Protein AF-0000000072272220 (afdb_homodimer)

Structure (mmCIF, N/CA/C/O backbone):
data_AF-0000000072272220-model_v1
#
loop_
_entity.id
_entity.type
_entity.pdbx_description
1 polymer 'Aminotransferase class V domain-containing protein'
#
loop_
_atom_site.group_PDB
_atom_site.id
_atom_site.type_symbol
_atom_site.label_atom_id
_atom_site.label_alt_id
_atom_site.label_comp_id
_atom_site.label_asym_id
_atom_site.label_entity_id
_atom_site.label_seq_id
_atom_site.pdbx_PDB_ins_code
_atom_site.Cartn_x
_atom_site.Cartn_y
_atom_site.Cartn_z
_atom_site.occupancy
_atom_site.B_iso_or_equiv
_atom_site.auth_seq_id
_atom_site.auth_comp_id
_atom_site.auth_asym_id
_atom_site.auth_atom_id
_atom_site.pdbx_PDB_model_num
ATOM 1 N N . MET A 1 1 ? -18.203 -21.484 -26.828 1 56.03 1 MET A N 1
ATOM 2 C CA . MET A 1 1 ? -17.312 -20.906 -27.828 1 56.03 1 MET A CA 1
ATOM 3 C C . MET A 1 1 ? -15.867 -20.953 -27.375 1 56.03 1 MET A C 1
ATOM 5 O O . MET A 1 1 ? -15.586 -21.016 -26.172 1 56.03 1 MET A O 1
ATOM 9 N N . ALA A 1 2 ? -14.961 -21.172 -28.297 1 77.44 2 ALA A N 1
ATOM 10 C CA . ALA A 1 2 ? -13.531 -21.312 -28.047 1 77.44 2 ALA A CA 1
ATOM 11 C C . ALA A 1 2 ? -12.961 -20.047 -27.406 1 77.44 2 ALA A C 1
ATOM 13 O O . ALA A 1 2 ? -13.422 -18.938 -27.688 1 77.44 2 ALA A O 1
ATOM 14 N N . PHE A 1 3 ? -12.211 -20.219 -26.406 1 92.5 3 PHE A N 1
ATOM 15 C CA . PHE A 1 3 ? -11.492 -19.109 -25.781 1 92.5 3 PHE A CA 1
ATOM 16 C C . PHE A 1 3 ? -10.758 -18.281 -26.828 1 92.5 3 PHE A C 1
ATOM 18 O O . PHE A 1 3 ? -9.906 -18.797 -27.547 1 92.5 3 PHE A O 1
ATOM 25 N N . ASP A 1 4 ? -11.156 -17.016 -27.047 1 95.38 4 ASP A N 1
ATOM 26 C CA . ASP A 1 4 ? -10.586 -16.125 -28.047 1 95.38 4 ASP A CA 1
ATOM 27 C C . ASP A 1 4 ? -9.312 -15.461 -27.547 1 95.38 4 ASP A C 1
ATOM 29 O O . ASP A 1 4 ? -9.336 -14.305 -27.141 1 95.38 4 ASP A O 1
ATOM 33 N N . VAL A 1 5 ? -8.203 -16.141 -27.703 1 96.31 5 VAL A N 1
ATOM 34 C CA . VAL A 1 5 ? -6.93 -15.688 -27.141 1 96.31 5 VAL A CA 1
ATOM 35 C C . VAL A 1 5 ? -6.477 -14.414 -27.859 1 96.31 5 VAL A C 1
ATOM 37 O O . VAL A 1 5 ? -5.855 -13.539 -27.25 1 96.31 5 VAL A O 1
ATOM 40 N N . ALA A 1 6 ? -6.77 -14.219 -29.109 1 94.94 6 ALA A N 1
ATOM 41 C CA . ALA A 1 6 ? -6.387 -13.023 -29.859 1 94.94 6 ALA A CA 1
ATOM 42 C C . ALA A 1 6 ? -7.039 -11.773 -29.266 1 94.94 6 ALA A C 1
ATOM 44 O O . ALA A 1 6 ? -6.391 -10.734 -29.125 1 94.94 6 ALA A O 1
ATOM 45 N N . ARG A 1 7 ? -8.266 -11.93 -28.984 1 95.38 7 ARG A N 1
ATOM 46 C CA . ARG A 1 7 ? -8.984 -10.82 -28.375 1 95.38 7 ARG A CA 1
ATOM 47 C C . ARG A 1 7 ? -8.398 -10.492 -27 1 95.38 7 ARG A C 1
ATOM 49 O O . ARG A 1 7 ? -8.188 -9.32 -26.672 1 95.38 7 ARG A O 1
ATOM 56 N N . VAL A 1 8 ? -8.195 -11.5 -26.172 1 96.5 8 VAL A N 1
ATOM 57 C CA . VAL A 1 8 ? -7.66 -11.312 -24.828 1 96.5 8 VAL A CA 1
ATOM 58 C C . VAL A 1 8 ? -6.281 -10.664 -24.906 1 96.5 8 VAL A C 1
ATOM 60 O O . VAL A 1 8 ? -5.977 -9.742 -24.141 1 96.5 8 VAL A O 1
ATOM 63 N N . ARG A 1 9 ? -5.461 -11.117 -25.828 1 95.62 9 ARG A N 1
ATOM 64 C CA . ARG A 1 9 ? -4.109 -10.586 -26.016 1 95.62 9 ARG A CA 1
ATOM 65 C C . ARG A 1 9 ? -4.145 -9.094 -26.328 1 95.62 9 ARG A C 1
ATOM 67 O O . ARG A 1 9 ? -3.27 -8.344 -25.891 1 95.62 9 ARG A O 1
ATOM 74 N N . GLY A 1 10 ? -5.148 -8.602 -27.031 1 94.75 10 GLY A N 1
ATOM 75 C CA . GLY A 1 10 ? -5.301 -7.203 -27.391 1 94.75 10 GLY A CA 1
ATOM 76 C C . GLY A 1 10 ? -5.535 -6.305 -26.188 1 94.75 10 GLY A C 1
ATOM 77 O O . GLY A 1 10 ? -5.355 -5.09 -26.266 1 94.75 10 GLY A O 1
ATOM 78 N N . ALA A 1 11 ? -5.867 -6.926 -25.062 1 95.69 11 ALA A N 1
ATOM 79 C CA . ALA A 1 11 ? -6.156 -6.168 -23.859 1 95.69 11 ALA A CA 1
ATOM 80 C C . ALA A 1 11 ? -4.871 -5.82 -23.109 1 95.69 11 ALA A C 1
ATOM 82 O O . ALA A 1 11 ? -4.898 -5.062 -22.125 1 95.69 11 ALA A O 1
ATOM 83 N N . TYR A 1 12 ? -3.732 -6.367 -23.578 1 95.25 12 TYR A N 1
ATOM 84 C CA . TYR A 1 12 ? -2.436 -6.129 -22.953 1 95.25 12 TYR A CA 1
ATOM 85 C C . TYR A 1 12 ? -1.515 -5.355 -23.875 1 95.25 12 TYR A C 1
ATOM 87 O O . TYR A 1 12 ? -0.848 -5.945 -24.734 1 95.25 12 TYR A O 1
ATOM 95 N N . THR A 1 13 ? -1.381 -4.078 -23.656 1 88.75 13 THR A N 1
ATOM 96 C CA . THR A 1 13 ? -0.588 -3.238 -24.547 1 88.75 13 THR A CA 1
ATOM 97 C C . THR A 1 13 ? 0.903 -3.436 -24.297 1 88.75 13 THR A C 1
ATOM 99 O O . THR A 1 13 ? 1.73 -3.152 -25.172 1 88.75 13 THR A O 1
ATOM 102 N N . SER A 1 14 ? 1.218 -3.92 -23.172 1 85.5 14 SER A N 1
ATOM 103 C CA . SER A 1 14 ? 2.607 -4.078 -22.766 1 85.5 14 SER A CA 1
ATOM 104 C C . SER A 1 14 ? 3.285 -5.215 -23.516 1 85.5 14 SER A C 1
ATOM 106 O O . SER A 1 14 ? 4.512 -5.316 -23.531 1 85.5 14 SER A O 1
ATOM 108 N N . ILE A 1 15 ? 2.6 -6.113 -24.156 1 85.38 15 ILE A N 1
ATOM 109 C CA . ILE A 1 15 ? 3.227 -7.266 -24.797 1 85.38 15 ILE A CA 1
ATOM 110 C C . ILE A 1 15 ? 3.311 -7.039 -26.312 1 85.38 15 ILE A C 1
ATOM 112 O O . ILE A 1 15 ? 3.707 -7.938 -27.062 1 85.38 15 ILE A O 1
ATOM 116 N N . THR A 1 16 ? 3.082 -5.852 -26.766 1 74.19 16 THR A N 1
ATOM 117 C CA . THR A 1 16 ? 3.145 -5.566 -28.188 1 74.19 16 THR A CA 1
ATOM 118 C C . THR A 1 16 ? 4.586 -5.348 -28.641 1 74.19 16 THR A C 1
ATOM 120 O O . THR A 1 16 ? 4.863 -5.254 -29.828 1 74.19 16 THR A O 1
ATOM 123 N N . GLY A 1 17 ? 5.566 -5.316 -27.828 1 72.62 17 GLY A N 1
ATOM 124 C CA . GLY A 1 17 ? 6.953 -4.996 -28.141 1 72.62 17 GLY A CA 1
ATOM 125 C C . GLY A 1 17 ? 7.738 -6.188 -28.656 1 72.62 17 GLY A C 1
ATOM 126 O O . GLY A 1 17 ? 8.969 -6.137 -28.75 1 72.62 17 GLY A O 1
ATOM 127 N N . GLY A 1 18 ? 7.062 -7.312 -28.953 1 79.81 18 GLY A N 1
ATOM 128 C CA . GLY A 1 18 ? 7.738 -8.438 -29.578 1 79.81 18 GLY A CA 1
ATOM 129 C C . GLY A 1 18 ? 8.258 -9.453 -28.578 1 79.81 18 GLY A C 1
ATOM 130 O O . GLY A 1 18 ? 8.852 -10.461 -28.953 1 79.81 18 GLY A O 1
ATOM 131 N N . TRP A 1 19 ? 8.117 -9.18 -27.328 1 88.5 19 TRP A N 1
ATOM 132 C CA . TRP A 1 19 ? 8.547 -10.133 -26.312 1 88.5 19 TRP A CA 1
ATOM 133 C C . TRP A 1 19 ? 7.531 -11.258 -26.156 1 88.5 19 TRP A C 1
ATOM 135 O O . TRP A 1 19 ? 6.324 -11.016 -26.188 1 88.5 19 TRP A O 1
ATOM 145 N N . THR A 1 20 ? 8.07 -12.477 -26.031 1 94.88 20 THR A N 1
ATOM 146 C CA . THR A 1 20 ? 7.273 -13.578 -25.516 1 94.88 20 THR A CA 1
ATOM 147 C C . THR A 1 20 ? 7.332 -13.617 -23.984 1 94.88 20 THR A C 1
ATOM 149 O O . THR A 1 20 ? 8.352 -14 -23.406 1 94.88 20 THR A O 1
ATOM 152 N N . TYR A 1 21 ? 6.277 -13.219 -23.406 1 95.31 21 TYR A N 1
ATOM 153 C CA . TYR A 1 21 ? 6.285 -13.039 -21.969 1 95.31 21 TYR A CA 1
ATOM 154 C C . TYR A 1 21 ? 5.727 -14.273 -21.25 1 95.31 21 TYR A C 1
ATOM 156 O O . TYR A 1 21 ? 4.555 -14.617 -21.438 1 95.31 21 TYR A O 1
ATOM 164 N N . MET A 1 22 ? 6.488 -14.945 -20.438 1 96.81 22 MET A N 1
ATOM 165 C CA . MET A 1 22 ? 6.109 -16.141 -19.688 1 96.81 22 MET A CA 1
ATOM 166 C C . MET A 1 22 ? 6.578 -16.047 -18.234 1 96.81 22 MET A C 1
ATOM 168 O O . MET A 1 22 ? 7.168 -17 -17.719 1 96.81 22 MET A O 1
ATOM 172 N N . ASN A 1 23 ? 6.352 -14.914 -17.609 1 95 23 ASN A N 1
ATOM 173 C CA . ASN A 1 23 ? 6.793 -14.648 -16.25 1 95 23 ASN A CA 1
ATOM 174 C C . ASN A 1 23 ? 5.652 -14.125 -15.375 1 95 23 ASN A C 1
ATOM 176 O O . ASN A 1 23 ? 5.832 -13.18 -14.602 1 95 23 ASN A O 1
ATOM 180 N N . ALA A 1 24 ? 4.488 -14.688 -15.508 1 92.75 24 ALA A N 1
ATOM 181 C CA . ALA A 1 24 ? 3.307 -14.234 -14.781 1 92.75 24 ALA A CA 1
ATOM 182 C C . ALA A 1 24 ? 3.438 -14.508 -13.289 1 92.75 24 ALA A C 1
ATOM 184 O O . ALA A 1 24 ? 2.842 -13.805 -12.469 1 92.75 24 ALA A O 1
ATOM 185 N N . GLN A 1 25 ? 4.281 -15.5 -12.867 1 92 25 GLN A N 1
ATOM 186 C CA . GLN A 1 25 ? 4.406 -15.883 -11.461 1 92 25 GLN A CA 1
ATOM 187 C C . GLN A 1 25 ? 5.16 -14.82 -10.672 1 92 25 GLN A C 1
ATOM 189 O O . GLN A 1 25 ? 4.945 -14.672 -9.469 1 92 25 GLN A O 1
ATOM 194 N N . GLN A 1 26 ? 6.031 -14.125 -11.352 1 90.19 26 GLN A N 1
ATOM 195 C CA . GLN A 1 26 ? 6.801 -13.078 -10.688 1 90.19 26 GLN A CA 1
ATOM 196 C C . GLN A 1 26 ? 6.16 -11.711 -10.891 1 90.19 26 GLN A C 1
ATOM 198 O O . GLN A 1 26 ? 6.086 -10.906 -9.953 1 90.19 26 GLN A O 1
ATOM 203 N N . GLN A 1 27 ? 5.766 -11.523 -12.117 1 92 27 GLN A N 1
ATOM 204 C CA . GLN A 1 27 ? 5.156 -10.242 -12.461 1 92 27 GLN A CA 1
ATOM 205 C C . GLN A 1 27 ? 4.082 -10.414 -13.531 1 92 27 GLN A C 1
ATOM 207 O O . GLN A 1 27 ? 4.391 -10.461 -14.727 1 92 27 GLN A O 1
ATOM 212 N N . ALA A 1 28 ? 2.902 -10.344 -13.102 1 95.44 28 ALA A N 1
ATOM 213 C CA . ALA A 1 28 ? 1.796 -10.445 -14.047 1 95.44 28 ALA A CA 1
ATOM 214 C C . ALA A 1 28 ? 1.668 -9.18 -14.891 1 95.44 28 ALA A C 1
ATOM 216 O O . ALA A 1 28 ? 1.889 -8.078 -14.398 1 95.44 28 ALA A O 1
ATOM 217 N N . GLN A 1 29 ? 1.31 -9.383 -16.188 1 96 29 GLN A N 1
ATOM 218 C CA . GLN A 1 29 ? 1.019 -8.234 -17.047 1 96 29 GLN A CA 1
ATOM 219 C C . GLN A 1 29 ? -0.288 -7.562 -16.625 1 96 29 GLN A C 1
ATOM 221 O O . GLN A 1 29 ? -1.202 -8.219 -16.125 1 96 29 GLN A O 1
ATOM 226 N N . ILE A 1 30 ? -0.359 -6.277 -16.875 1 97.06 30 ILE A N 1
ATOM 227 C CA . ILE A 1 30 ? -1.498 -5.477 -16.438 1 97.06 30 ILE A CA 1
ATOM 228 C C . ILE A 1 30 ? -2.398 -5.168 -17.641 1 97.06 30 ILE A C 1
ATOM 230 O O . ILE A 1 30 ? -1.977 -4.5 -18.578 1 97.06 30 ILE A O 1
ATOM 234 N N . PRO A 1 31 ? -3.668 -5.617 -17.594 1 97.75 31 PRO A N 1
ATOM 235 C CA . PRO A 1 31 ? -4.59 -5.23 -18.672 1 97.75 31 PRO A CA 1
ATOM 236 C C . PRO A 1 31 ? -4.809 -3.721 -18.734 1 97.75 31 PRO A C 1
ATOM 238 O O . PRO A 1 31 ? -4.809 -3.043 -17.703 1 97.75 31 PRO A O 1
ATOM 241 N N . GLU A 1 32 ? -5.113 -3.27 -19.922 1 97.12 32 GLU A N 1
ATOM 242 C CA . GLU A 1 32 ? -5.289 -1.839 -20.156 1 97.12 32 GLU A CA 1
ATOM 243 C C . GLU A 1 32 ? -6.414 -1.272 -19.297 1 97.12 32 GLU A C 1
ATOM 245 O O . GLU A 1 32 ? -6.305 -0.163 -18.766 1 97.12 32 GLU A O 1
ATOM 250 N N . ARG A 1 33 ? -7.48 -1.982 -19.188 1 97.88 33 ARG A N 1
ATOM 251 C CA . ARG A 1 33 ? -8.609 -1.492 -18.406 1 97.88 33 ARG A CA 1
ATOM 252 C C . ARG A 1 33 ? -8.219 -1.278 -16.938 1 97.88 33 ARG A C 1
ATOM 254 O O . ARG A 1 33 ? -8.766 -0.395 -16.281 1 97.88 33 ARG A O 1
ATOM 261 N N . VAL A 1 34 ? -7.371 -2.129 -16.391 1 98.38 34 VAL A N 1
ATOM 262 C CA . VAL A 1 34 ? -6.922 -2.014 -15 1 98.38 34 VAL A CA 1
ATOM 263 C C . VAL A 1 34 ? -6.012 -0.797 -14.852 1 98.38 34 VAL A C 1
ATOM 265 O O . VAL A 1 34 ? -6.172 -0.003 -13.922 1 98.38 34 VAL A O 1
ATOM 268 N N . ALA A 1 35 ? -5.031 -0.637 -15.789 1 97.88 35 ALA A N 1
ATOM 269 C CA . ALA A 1 35 ? -4.145 0.525 -15.773 1 97.88 35 ALA A CA 1
ATOM 270 C C . ALA A 1 35 ? -4.945 1.824 -15.828 1 97.88 35 ALA A C 1
ATOM 272 O O . ALA A 1 35 ? -4.668 2.76 -15.07 1 97.88 35 ALA A O 1
ATOM 273 N N . ALA A 1 36 ? -5.922 1.86 -16.672 1 98.06 36 ALA A N 1
ATOM 274 C CA . ALA A 1 36 ? -6.766 3.043 -16.828 1 98.06 36 ALA A CA 1
ATOM 275 C C . ALA A 1 36 ? -7.547 3.328 -15.555 1 98.06 36 ALA A C 1
ATOM 277 O O . ALA A 1 36 ? -7.691 4.484 -15.148 1 98.06 36 ALA A O 1
ATOM 278 N N . ALA A 1 37 ? -8.078 2.312 -14.922 1 98.06 37 ALA A N 1
ATOM 279 C CA . ALA A 1 37 ? -8.852 2.467 -13.695 1 98.06 37 ALA A CA 1
ATOM 280 C C . ALA A 1 37 ? -7.988 3.018 -12.57 1 98.06 37 ALA A C 1
ATOM 282 O O . ALA A 1 37 ? -8.422 3.889 -11.812 1 98.06 37 ALA A O 1
ATOM 283 N N . VAL A 1 38 ? -6.777 2.484 -12.398 1 98 38 VAL A N 1
ATOM 284 C CA . VAL A 1 38 ? -5.863 2.963 -11.375 1 98 38 VAL A CA 1
ATOM 285 C C . VAL A 1 38 ? -5.531 4.434 -11.617 1 98 38 VAL A C 1
ATOM 287 O O . VAL A 1 38 ? -5.574 5.25 -10.695 1 98 38 VAL A O 1
ATOM 290 N N . ALA A 1 39 ? -5.223 4.762 -12.883 1 97.69 39 ALA A N 1
ATOM 291 C CA . ALA A 1 39 ? -4.879 6.137 -13.242 1 97.69 39 ALA A CA 1
ATOM 292 C C . ALA A 1 39 ? -6.016 7.094 -12.898 1 97.69 39 ALA A C 1
ATOM 294 O O . ALA A 1 39 ? -5.801 8.109 -12.234 1 97.69 39 ALA A O 1
ATOM 295 N N . ARG A 1 40 ? -7.191 6.758 -13.297 1 96.44 40 ARG A N 1
ATOM 296 C CA . ARG A 1 40 ? -8.367 7.59 -13.039 1 96.44 40 ARG A CA 1
ATOM 297 C C . ARG A 1 40 ? -8.656 7.68 -11.547 1 96.44 40 ARG A C 1
ATOM 299 O O . ARG A 1 40 ? -8.945 8.758 -11.031 1 96.44 40 ARG A O 1
ATOM 306 N N . GLY A 1 41 ? -8.648 6.527 -10.891 1 95.81 41 GLY A N 1
ATOM 307 C CA . GLY A 1 41 ? -8.914 6.496 -9.461 1 95.81 41 GLY A CA 1
ATOM 308 C C . GLY A 1 41 ? -7.965 7.363 -8.656 1 95.81 41 GLY A C 1
ATOM 309 O O . GLY A 1 41 ? -8.383 8.055 -7.73 1 95.81 41 GLY A O 1
ATOM 310 N N . PHE A 1 42 ? -6.684 7.344 -8.984 1 96.25 42 PHE A N 1
ATOM 311 C CA . PHE A 1 42 ? -5.695 8.148 -8.281 1 96.25 42 PHE A CA 1
ATOM 312 C C . PHE A 1 42 ? -5.914 9.633 -8.547 1 96.25 42 PHE A C 1
ATOM 314 O O . PHE A 1 42 ? -5.98 10.438 -7.617 1 96.25 42 PHE A O 1
ATOM 321 N N . ARG A 1 43 ? -6.07 9.938 -9.766 1 94.19 43 ARG A N 1
ATOM 322 C CA . ARG A 1 43 ? -6.211 11.328 -10.18 1 94.19 43 ARG A CA 1
ATOM 323 C C . ARG A 1 43 ? -7.453 11.961 -9.562 1 94.19 43 ARG A C 1
ATOM 325 O O . ARG A 1 43 ? -7.426 13.117 -9.141 1 94.19 43 ARG A O 1
ATOM 332 N N . ASN A 1 44 ? -8.492 11.242 -9.469 1 92.44 44 ASN A N 1
ATOM 333 C CA . ASN A 1 44 ? -9.789 11.797 -9.094 1 92.44 44 ASN A CA 1
ATOM 334 C C . ASN A 1 44 ? -10.039 11.664 -7.594 1 92.44 44 ASN A C 1
ATOM 336 O O . ASN A 1 44 ? -11.023 12.188 -7.074 1 92.44 44 ASN A O 1
ATOM 340 N N . SER A 1 45 ? -9.234 11 -6.895 1 91.69 45 SER A N 1
ATOM 341 C CA . SER A 1 45 ? -9.469 10.641 -5.5 1 91.69 45 SER A CA 1
ATOM 342 C C . SER A 1 45 ? -9.797 11.875 -4.664 1 91.69 45 SER A C 1
ATOM 344 O O . SER A 1 45 ? -10.656 11.828 -3.785 1 91.69 45 SER A O 1
ATOM 346 N N . PRO A 1 46 ? -9.164 13.078 -4.91 1 88.44 46 PRO A N 1
ATOM 347 C CA . PRO A 1 46 ? -9.461 14.219 -4.051 1 88.44 46 PRO A CA 1
ATOM 348 C C . PRO A 1 46 ? -10.633 15.055 -4.559 1 88.44 46 PRO A C 1
ATOM 350 O O . PRO A 1 46 ? -10.984 16.062 -3.951 1 88.44 46 PRO A O 1
ATOM 353 N N . ILE A 1 47 ? -11.219 14.695 -5.656 1 86.56 47 ILE A N 1
ATOM 354 C CA . ILE A 1 47 ? -12.32 15.461 -6.227 1 86.56 47 ILE A CA 1
ATOM 355 C C . ILE A 1 47 ? -13.578 15.258 -5.387 1 86.56 47 ILE A C 1
ATOM 357 O O . ILE A 1 47 ? -13.906 14.125 -5.004 1 86.56 47 ILE A O 1
ATOM 361 N N . VAL A 1 48 ? -14.18 16.391 -5.074 1 82.75 48 VAL A N 1
ATOM 362 C CA . VAL A 1 48 ? -15.422 16.375 -4.316 1 82.75 48 VAL A CA 1
ATOM 363 C C . VAL A 1 48 ? -16.609 16.297 -5.273 1 82.75 48 VAL A C 1
ATOM 365 O O . VAL A 1 48 ? -16.688 17.062 -6.246 1 82.75 48 VAL A O 1
ATOM 368 N N . GLU A 1 49 ? -17.469 15.406 -5.062 1 76.88 49 GLU A N 1
ATOM 369 C CA . GLU A 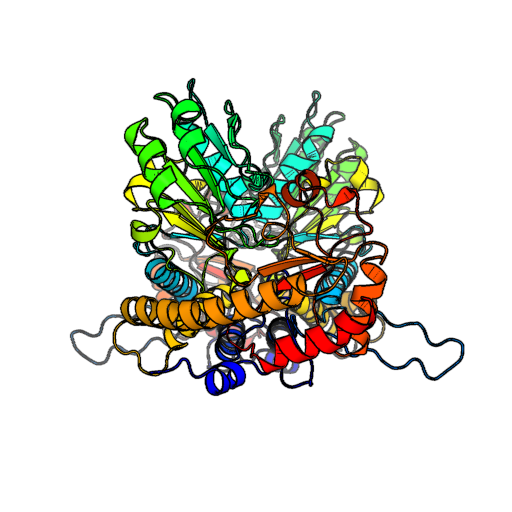1 49 ? -18.641 15.242 -5.91 1 76.88 49 GLU A CA 1
ATOM 370 C C . GLU A 1 49 ? -19.641 16.359 -5.688 1 76.88 49 GLU A C 1
ATOM 372 O O . GLU A 1 49 ? -19.797 16.875 -4.57 1 76.88 49 GLU A O 1
ATOM 377 N N . ASP A 1 50 ? -20.203 16.875 -6.836 1 69.44 50 ASP A N 1
ATOM 378 C CA . ASP A 1 50 ? -21.125 18 -6.82 1 69.44 50 ASP A CA 1
ATOM 379 C C . ASP A 1 50 ? -22.391 17.672 -6.027 1 69.44 50 ASP A C 1
ATOM 381 O O . ASP A 1 50 ? -22.797 16.516 -5.949 1 69.44 50 ASP A O 1
ATOM 385 N N . VAL A 1 51 ? -22.828 18.688 -5.32 1 59 51 VAL A N 1
ATOM 386 C CA . VAL A 1 51 ? -24.125 18.656 -4.637 1 59 51 VAL A CA 1
ATOM 387 C C . VAL A 1 51 ? -25.25 18.656 -5.664 1 59 51 VAL A C 1
ATOM 389 O O . VAL A 1 51 ? -25.328 19.562 -6.512 1 59 51 VAL A O 1
ATOM 392 N N . GLU A 1 52 ? -25.75 17.594 -6.184 1 53.31 52 GLU A N 1
ATOM 393 C CA . GLU A 1 52 ? -26.922 17.703 -7.055 1 53.31 52 GLU A CA 1
ATOM 394 C C . GLU A 1 52 ? -28.078 18.375 -6.332 1 53.31 52 GLU A C 1
ATOM 396 O O . GLU A 1 52 ? -28.469 17.969 -5.234 1 53.31 52 GLU A O 1
ATOM 401 N N . PRO A 1 53 ? -28.438 19.594 -6.727 1 44.12 53 PRO A N 1
ATOM 402 C CA . PRO A 1 53 ? -29.672 20.172 -6.18 1 44.12 53 PRO A CA 1
ATOM 403 C C . PRO A 1 53 ? -30.844 19.203 -6.277 1 44.12 53 PRO A C 1
ATOM 405 O O . PRO A 1 53 ? -30.984 18.484 -7.273 1 44.12 53 PRO A O 1
ATOM 408 N N . ALA A 1 54 ? -31.281 18.656 -5.172 1 43.16 54 ALA A N 1
ATOM 409 C CA . ALA A 1 54 ? -32.5 17.844 -5.18 1 43.16 54 ALA A CA 1
ATOM 410 C C . ALA A 1 54 ? -33.656 18.578 -5.84 1 43.16 54 ALA A C 1
ATOM 412 O O . ALA A 1 54 ? -34.156 19.562 -5.289 1 43.16 54 ALA A O 1
ATOM 413 N N . PHE A 1 55 ? -33.812 18.719 -7.102 1 40.69 55 PHE A N 1
ATOM 414 C CA . PHE A 1 55 ? -35.062 19.359 -7.5 1 40.69 55 PHE A CA 1
ATOM 415 C C . PHE A 1 55 ? -36.25 18.656 -6.84 1 40.69 55 PHE A C 1
ATOM 417 O O . PHE A 1 55 ? -37.281 19.297 -6.578 1 40.69 55 PHE A O 1
ATOM 424 N N . GLY A 1 56 ? -36.75 17.266 -7.207 1 40.09 56 GLY A N 1
ATOM 425 C CA . GLY A 1 56 ? -37.969 16.594 -6.883 1 40.09 56 GLY A CA 1
ATOM 426 C C . GLY A 1 56 ? -38.062 16.125 -5.438 1 40.09 56 GLY A C 1
ATOM 427 O O . GLY A 1 56 ? -37.062 16.172 -4.719 1 40.09 56 GLY A O 1
ATOM 428 N N . SER A 1 57 ? -39.562 15.727 -4.965 1 38.75 57 SER A N 1
ATOM 429 C CA . SER A 1 57 ? -39.969 15.312 -3.627 1 38.75 57 SER A CA 1
ATOM 430 C C . SER A 1 57 ? -38.969 14.352 -3.006 1 38.75 57 SER A C 1
ATOM 432 O O . SER A 1 57 ? -38.844 14.273 -1.781 1 38.75 57 SER A O 1
ATOM 434 N N . HIS A 1 58 ? -38.812 13.188 -3.668 1 37.53 58 HIS A N 1
ATOM 435 C CA . HIS A 1 58 ? -38.031 12.125 -3.051 1 37.53 58 HIS A CA 1
ATOM 436 C C . HIS A 1 58 ? -36.531 12.352 -3.266 1 37.53 58 HIS A C 1
ATOM 438 O O . HIS A 1 58 ? -35.75 11.391 -3.34 1 37.53 58 HIS A O 1
ATOM 444 N N . ALA A 1 59 ? -36.156 13.516 -3.623 1 37.22 59 ALA A N 1
ATOM 445 C CA . ALA A 1 59 ? -34.75 13.742 -3.957 1 37.22 59 ALA A CA 1
ATOM 446 C C . ALA A 1 59 ? -33.844 13.258 -2.834 1 37.22 59 ALA A C 1
ATOM 448 O O . ALA A 1 59 ? -33.969 13.695 -1.688 1 37.22 59 ALA A O 1
ATOM 449 N N . ARG A 1 60 ? -33.406 12.07 -2.959 1 38.19 60 ARG A N 1
ATOM 450 C CA . ARG A 1 60 ? -32.344 11.547 -2.113 1 38.19 60 ARG A CA 1
ATOM 451 C C . ARG A 1 60 ? -31.312 12.625 -1.791 1 38.19 60 ARG A C 1
ATOM 453 O O . ARG A 1 60 ? -30.703 13.211 -2.697 1 38.19 60 ARG A O 1
ATOM 460 N N . GLU A 1 61 ? -31.406 13.555 -0.923 1 35.91 61 GLU A N 1
ATOM 461 C CA . GLU A 1 61 ? -30.312 14.328 -0.352 1 35.91 61 GLU A CA 1
ATOM 462 C C . GLU A 1 61 ? -28.969 13.648 -0.595 1 35.91 61 GLU A C 1
ATOM 464 O O . GLU A 1 61 ? -28.578 12.742 0.149 1 35.91 61 GLU A O 1
ATOM 469 N N . ARG A 1 62 ? -28.672 13.211 -1.807 1 43.41 62 ARG A N 1
ATOM 470 C CA . ARG A 1 62 ? -27.391 12.617 -2.195 1 43.41 62 ARG A CA 1
ATOM 471 C C . ARG A 1 62 ? -26.234 13.344 -1.542 1 43.41 62 ARG A C 1
ATOM 473 O O . ARG A 1 62 ? -26.344 14.523 -1.206 1 43.41 62 ARG A O 1
ATOM 480 N N . HIS A 1 63 ? -25.125 12.508 -1.104 1 52.28 63 HIS A N 1
ATOM 481 C CA . HIS A 1 63 ? -23.969 12.633 -0.213 1 52.28 63 HIS A CA 1
ATOM 482 C C . HIS A 1 63 ? -23.078 13.805 -0.613 1 52.28 63 HIS A C 1
ATOM 484 O O . HIS A 1 63 ? -22.141 13.641 -1.385 1 52.28 63 HIS A O 1
ATOM 490 N N . ALA A 1 64 ? -23.5 14.984 -0.678 1 57.03 64 ALA A N 1
ATOM 491 C CA . ALA A 1 64 ? -22.688 16.188 -0.814 1 57.03 64 ALA A CA 1
ATOM 492 C C . ALA A 1 64 ? -21.453 16.141 0.084 1 57.03 64 ALA A C 1
ATOM 494 O O . ALA A 1 64 ? -21.516 15.594 1.189 1 57.03 64 ALA A O 1
ATOM 495 N N . GLY A 1 65 ? -20.328 16.375 -0.501 1 66.19 65 GLY A N 1
ATOM 496 C CA . GLY A 1 65 ? -19.109 16.516 0.273 1 66.19 65 GLY A CA 1
ATOM 497 C C . GLY A 1 65 ? -18.297 15.242 0.35 1 66.19 65 GLY A C 1
ATOM 498 O O . GLY A 1 65 ? -17.234 15.211 0.967 1 66.19 65 GLY A O 1
ATOM 499 N N . LEU A 1 66 ? -18.859 14.297 -0.43 1 75.69 66 LEU A N 1
ATOM 500 C CA . LEU A 1 66 ? -18.109 13.047 -0.429 1 75.69 66 LEU A CA 1
ATOM 501 C C . LEU A 1 66 ? -17 13.078 -1.478 1 75.69 66 LEU A C 1
ATOM 503 O O . LEU A 1 66 ? -17.156 13.711 -2.525 1 75.69 66 LEU A O 1
ATOM 507 N N . PHE A 1 67 ? -15.977 12.484 -1.138 1 82.56 67 PHE A N 1
ATOM 508 C CA . PHE A 1 67 ? -14.891 12.336 -2.102 1 82.56 67 PHE A CA 1
ATOM 509 C C . PHE A 1 67 ? -15.164 11.18 -3.057 1 82.56 67 PHE A C 1
ATOM 511 O O . PHE A 1 67 ? -15.789 10.188 -2.676 1 82.56 67 PHE A O 1
ATOM 518 N N . ALA A 1 68 ? -14.742 11.312 -4.312 1 80.06 68 ALA A N 1
ATOM 519 C CA . ALA A 1 68 ? -14.828 10.227 -5.281 1 80.06 68 ALA A CA 1
ATOM 520 C C . ALA A 1 68 ? -14.234 8.938 -4.719 1 80.06 68 ALA A C 1
ATOM 522 O O . ALA A 1 68 ? -14.711 7.84 -5.023 1 80.06 68 ALA A O 1
ATOM 523 N N . SER A 1 69 ? -13.219 9.047 -3.9 1 84.56 69 SER A N 1
ATOM 524 C CA . SER A 1 69 ? -12.469 7.914 -3.371 1 84.56 69 SER A CA 1
ATOM 525 C C . SER A 1 69 ? -13.305 7.117 -2.373 1 84.56 69 SER A C 1
ATOM 527 O O . SER A 1 69 ? -12.961 5.98 -2.037 1 84.56 69 SER A O 1
ATOM 529 N N . ASP A 1 70 ? -14.359 7.633 -1.882 1 82.69 70 ASP A N 1
ATOM 530 C CA . ASP A 1 70 ? -15.148 6.996 -0.827 1 82.69 70 ASP A CA 1
ATOM 531 C C . ASP A 1 70 ? -15.789 5.703 -1.323 1 82.69 70 ASP A C 1
ATOM 533 O O . ASP A 1 70 ? -16 4.77 -0.546 1 82.69 70 ASP A O 1
ATOM 537 N N . GLY A 1 71 ? -15.969 5.598 -2.598 1 89.88 71 GLY A N 1
ATOM 538 C CA . GLY A 1 71 ? -16.609 4.414 -3.143 1 89.88 71 GLY A CA 1
ATOM 539 C C . GLY A 1 71 ? -15.617 3.371 -3.633 1 89.88 71 GLY A C 1
ATOM 540 O O . GLY A 1 71 ? -16 2.23 -3.908 1 89.88 71 GLY A O 1
ATOM 541 N N . TYR A 1 72 ? -14.375 3.746 -3.686 1 93.81 72 TYR A N 1
ATOM 542 C CA . TYR A 1 72 ? -13.391 2.865 -4.309 1 93.81 72 TYR A CA 1
ATOM 543 C C . TYR A 1 72 ? -13.172 1.611 -3.473 1 93.81 72 TYR A C 1
ATOM 545 O O . TYR A 1 72 ? -13.148 0.499 -4.004 1 93.81 72 TYR A O 1
ATOM 553 N N . GLU A 1 73 ? -13.07 1.803 -2.189 1 94.12 73 GLU A N 1
ATOM 554 C CA . GLU A 1 73 ? -12.836 0.666 -1.304 1 94.12 73 GLU A CA 1
ATOM 555 C C . GLU A 1 73 ? -14.023 -0.291 -1.311 1 94.12 73 GLU A C 1
ATOM 557 O O . GLU A 1 73 ? -13.844 -1.51 -1.364 1 94.12 73 GLU A O 1
ATOM 562 N N . ARG A 1 74 ? -15.195 0.286 -1.247 1 94.94 74 ARG A N 1
ATOM 563 C CA . ARG A 1 74 ? -16.391 -0.553 -1.273 1 94.94 74 ARG A CA 1
ATOM 564 C C . ARG A 1 74 ? -16.484 -1.336 -2.58 1 94.94 74 ARG A C 1
ATOM 566 O O . ARG A 1 74 ? -16.781 -2.531 -2.572 1 94.94 74 ARG A O 1
ATOM 573 N N . SER A 1 75 ? -16.266 -0.648 -3.645 1 96.88 75 SER A N 1
ATOM 574 C CA . SER A 1 75 ? -16.281 -1.31 -4.945 1 96.88 75 SER A CA 1
ATOM 575 C C . SER A 1 75 ? -15.273 -2.453 -5 1 96.88 75 SER A C 1
ATOM 577 O O . SER A 1 75 ? -15.562 -3.518 -5.551 1 96.88 75 SER A O 1
ATOM 579 N N . ALA A 1 76 ? -14.086 -2.234 -4.438 1 98.06 76 ALA A N 1
ATOM 580 C CA . ALA A 1 76 ? -13.062 -3.27 -4.383 1 98.06 76 ALA A CA 1
ATOM 581 C C . ALA A 1 76 ? -13.531 -4.469 -3.562 1 98.06 76 ALA A C 1
ATOM 583 O O . ALA A 1 76 ? -13.367 -5.617 -3.979 1 98.06 76 ALA A O 1
ATOM 584 N N . ARG A 1 77 ? -14.133 -4.207 -2.43 1 97.75 77 ARG A N 1
ATOM 585 C CA . ARG A 1 77 ? -14.633 -5.273 -1.566 1 97.75 77 ARG A CA 1
ATOM 586 C C . ARG A 1 77 ? -15.711 -6.09 -2.271 1 97.75 77 ARG A C 1
ATOM 588 O O . ARG A 1 77 ? -15.742 -7.316 -2.166 1 97.75 77 ARG A O 1
ATOM 595 N N . VAL A 1 78 ? -16.594 -5.379 -3.018 1 98.38 78 VAL A N 1
ATOM 596 C CA . VAL A 1 78 ? -17.641 -6.062 -3.75 1 98.38 78 VAL A CA 1
ATOM 597 C C . VAL A 1 78 ? -17.031 -6.973 -4.812 1 98.38 78 VAL A C 1
ATOM 599 O O . VAL A 1 78 ? -17.453 -8.117 -4.973 1 98.38 78 VAL A O 1
ATOM 602 N N . ALA A 1 79 ? -16.094 -6.48 -5.488 1 98.62 79 ALA A N 1
ATOM 603 C CA . ALA A 1 79 ? -15.445 -7.262 -6.539 1 98.62 79 ALA A CA 1
ATOM 604 C C . ALA A 1 79 ? -14.781 -8.508 -5.961 1 98.62 79 ALA A C 1
ATOM 606 O O . ALA A 1 79 ? -14.906 -9.602 -6.52 1 98.62 79 ALA A O 1
ATOM 607 N N . ILE A 1 80 ? -14.062 -8.359 -4.84 1 98.62 80 ILE A N 1
ATOM 608 C CA . ILE A 1 80 ? -13.406 -9.484 -4.188 1 98.62 80 ILE A CA 1
ATOM 609 C C . ILE A 1 80 ? -14.453 -10.477 -3.689 1 98.62 80 ILE A C 1
ATOM 611 O O . ILE A 1 80 ? -14.266 -11.695 -3.791 1 98.62 80 ILE A O 1
ATOM 615 N N . ALA A 1 81 ? -15.523 -9.93 -3.146 1 98.56 81 ALA A N 1
ATOM 616 C CA . ALA A 1 81 ? -16.625 -10.789 -2.695 1 98.56 81 ALA A CA 1
ATOM 617 C C . ALA A 1 81 ? -17.172 -11.625 -3.846 1 98.56 81 ALA A C 1
ATOM 619 O O . ALA A 1 81 ? -17.422 -12.82 -3.688 1 98.56 81 ALA A O 1
ATOM 620 N N . ASP A 1 82 ? -17.359 -11.016 -4.977 1 98.5 82 ASP A N 1
ATOM 621 C CA . ASP A 1 82 ? -17.828 -11.734 -6.156 1 98.5 82 ASP A CA 1
ATOM 622 C C . ASP A 1 82 ? -16.859 -12.836 -6.555 1 98.5 82 ASP A C 1
ATOM 624 O O . ASP A 1 82 ? -17.281 -13.938 -6.922 1 98.5 82 ASP A O 1
ATOM 628 N N . LEU A 1 83 ? -15.602 -12.555 -6.48 1 98.5 83 LEU A N 1
ATOM 629 C CA . LEU A 1 83 ? -14.562 -13.484 -6.898 1 98.5 83 LEU A CA 1
ATOM 630 C C . LEU A 1 83 ? -14.453 -14.656 -5.93 1 98.5 83 LEU A C 1
ATOM 632 O O . LEU A 1 83 ? -14.148 -15.773 -6.34 1 98.5 83 LEU A O 1
ATOM 636 N N . THR A 1 84 ? -14.742 -14.453 -4.613 1 98.38 84 THR A N 1
ATOM 637 C CA . THR A 1 84 ? -14.484 -15.461 -3.586 1 98.38 84 THR A CA 1
ATOM 638 C C . THR A 1 84 ? -15.789 -16.062 -3.086 1 98.38 84 THR A C 1
ATOM 640 O O . THR A 1 84 ? -15.781 -17.031 -2.314 1 98.38 84 THR A O 1
ATOM 643 N N . GLY A 1 85 ? -16.906 -15.539 -3.496 1 97.25 85 GLY A N 1
ATOM 644 C CA . GLY A 1 85 ? -18.203 -16.094 -3.154 1 97.25 85 GLY A CA 1
ATOM 645 C C . GLY A 1 85 ? -18.656 -15.727 -1.759 1 97.25 85 GLY A C 1
ATOM 646 O O . GLY A 1 85 ? -19.25 -16.547 -1.055 1 97.25 85 GLY A O 1
ATOM 647 N N . THR A 1 86 ? -18.312 -14.57 -1.27 1 97.56 86 THR A N 1
ATOM 648 C CA . THR A 1 86 ? -18.766 -14.094 0.035 1 97.56 86 THR A CA 1
ATOM 649 C C . THR A 1 86 ? -19.438 -12.727 -0.09 1 97.56 86 THR A C 1
ATOM 651 O O . THR A 1 86 ? -19.953 -12.383 -1.151 1 97.56 86 THR A O 1
ATOM 654 N N . SER A 1 87 ? -19.656 -12.047 1.046 1 97.62 87 SER A N 1
ATOM 655 C CA . SER A 1 87 ? -20.25 -10.711 1.059 1 97.62 87 SER A CA 1
ATOM 656 C C . SER A 1 87 ? -19.172 -9.641 1.271 1 97.62 87 SER A C 1
ATOM 658 O O . SER A 1 87 ? -18.141 -9.906 1.883 1 97.62 87 SER A O 1
ATOM 660 N N . ALA A 1 88 ? -19.484 -8.461 0.691 1 97.38 88 ALA A N 1
ATOM 661 C CA . ALA A 1 88 ? -18.516 -7.359 0.737 1 97.38 88 ALA A CA 1
ATOM 662 C C . ALA A 1 88 ? -18.156 -7.008 2.176 1 97.38 88 ALA A C 1
ATOM 664 O O . ALA A 1 88 ? -17.016 -6.617 2.459 1 97.38 88 ALA A O 1
ATOM 665 N N . ASP A 1 89 ? -19.078 -7.172 3.121 1 96.38 89 ASP A N 1
ATOM 666 C CA . ASP A 1 89 ? -18.844 -6.801 4.516 1 96.38 89 ASP A CA 1
ATOM 667 C C . ASP A 1 89 ? -17.922 -7.805 5.203 1 96.38 89 ASP A C 1
ATOM 669 O O . ASP A 1 89 ? -17.422 -7.547 6.301 1 96.38 89 ASP A O 1
ATOM 673 N N . ALA A 1 90 ? -17.641 -8.922 4.562 1 97.56 90 ALA A N 1
ATOM 674 C CA . ALA A 1 90 ? -16.766 -9.953 5.125 1 97.56 90 ALA A CA 1
ATOM 675 C C . ALA A 1 90 ? -15.375 -9.898 4.496 1 97.56 90 ALA A C 1
ATOM 677 O O . ALA A 1 90 ? -14.586 -10.828 4.648 1 97.56 90 ALA A O 1
ATOM 678 N N . VAL A 1 91 ? -15.125 -8.844 3.781 1 97.56 91 VAL A N 1
ATOM 679 C CA . VAL A 1 91 ? -13.844 -8.703 3.092 1 97.56 91 VAL A CA 1
ATOM 680 C C . VAL A 1 91 ? -13.016 -7.605 3.754 1 97.56 91 VAL A C 1
ATOM 682 O O . VAL A 1 91 ? -13.5 -6.492 3.961 1 97.56 91 VAL A O 1
ATOM 685 N N . ILE A 1 92 ? -11.773 -7.945 4.109 1 97.44 92 ILE A N 1
ATOM 686 C CA . ILE A 1 92 ? -10.812 -6.977 4.609 1 97.44 92 ILE A CA 1
ATOM 687 C C . ILE A 1 92 ? -9.727 -6.734 3.561 1 97.44 92 ILE A C 1
ATOM 689 O O . ILE A 1 92 ? -9.164 -7.68 3.008 1 97.44 92 ILE A O 1
ATOM 693 N N . LEU A 1 93 ? -9.508 -5.484 3.244 1 97.19 93 LEU A N 1
ATOM 694 C CA . LEU A 1 93 ? -8.469 -5.117 2.291 1 97.19 93 LEU A CA 1
ATOM 695 C C . LEU A 1 93 ? -7.211 -4.645 3.014 1 97.19 93 LEU A C 1
ATOM 697 O O . LEU A 1 93 ? -7.285 -4.191 4.156 1 97.19 93 LEU A O 1
ATOM 701 N N . GLY A 1 94 ? -6.094 -4.812 2.402 1 96.12 94 GLY A N 1
ATOM 702 C CA . GLY A 1 94 ? -4.812 -4.316 2.879 1 96.12 94 GLY A CA 1
ATOM 703 C C . GLY A 1 94 ? -3.82 -4.055 1.761 1 96.12 94 GLY A C 1
ATOM 704 O O . GLY A 1 94 ? -4.102 -4.336 0.595 1 96.12 94 GLY A O 1
ATOM 705 N N . PRO A 1 95 ? -2.713 -3.52 2.098 1 95.06 95 PRO A N 1
ATOM 706 C CA . PRO A 1 95 ? -1.76 -3.102 1.066 1 95.06 95 PRO A CA 1
ATOM 707 C C . PRO A 1 95 ? -1.04 -4.281 0.417 1 95.06 95 PRO A C 1
ATOM 709 O O . PRO A 1 95 ? -0.622 -4.191 -0.741 1 95.06 95 PRO A O 1
ATOM 712 N N . ASN A 1 96 ? -0.805 -5.32 1.116 1 94.44 96 ASN A N 1
ATOM 713 C CA . ASN A 1 96 ? -0.226 -6.555 0.602 1 94.44 96 ASN A CA 1
ATOM 714 C C . ASN A 1 96 ? -0.464 -7.723 1.554 1 94.44 96 ASN A C 1
ATOM 716 O O . ASN A 1 96 ? -0.931 -7.531 2.678 1 94.44 96 ASN A O 1
ATOM 720 N N . LEU A 1 97 ? -0.192 -8.875 1.138 1 94.62 97 LEU A N 1
ATOM 721 C CA . LEU A 1 97 ? -0.538 -10.07 1.904 1 94.62 97 LEU A CA 1
ATOM 722 C C . LEU A 1 97 ? 0.329 -10.188 3.154 1 94.62 97 LEU A C 1
ATOM 724 O O . LEU A 1 97 ? -0.132 -10.664 4.191 1 94.62 97 LEU A O 1
ATOM 728 N N . GLU A 1 98 ? 1.579 -9.781 3.074 1 92.62 98 GLU A N 1
ATOM 729 C CA . GLU A 1 98 ? 2.461 -9.875 4.234 1 92.62 98 GLU A CA 1
ATOM 730 C C . GLU A 1 98 ? 1.911 -9.062 5.406 1 92.62 98 GLU A C 1
ATOM 732 O O . GLU A 1 98 ? 1.904 -9.539 6.547 1 92.62 98 GLU A O 1
ATOM 737 N N . VAL A 1 99 ? 1.453 -7.887 5.078 1 92.88 99 VAL A N 1
ATOM 738 C CA . VAL A 1 99 ? 0.877 -7.023 6.105 1 92.88 99 VAL A CA 1
ATOM 739 C C . VAL A 1 99 ? -0.406 -7.652 6.645 1 92.88 99 VAL A C 1
ATOM 741 O O . VAL A 1 99 ? -0.599 -7.738 7.859 1 92.88 99 VAL A O 1
ATOM 744 N N . LEU A 1 100 ? -1.279 -8.117 5.809 1 94.88 100 LEU A N 1
ATOM 745 C CA . LEU A 1 100 ? -2.551 -8.703 6.223 1 94.88 100 LEU A CA 1
ATOM 746 C C . LEU A 1 100 ? -2.324 -9.953 7.062 1 94.88 100 LEU A C 1
ATOM 748 O O . LEU A 1 100 ? -3.018 -10.172 8.062 1 94.88 100 LEU A O 1
ATOM 752 N N . PHE A 1 101 ? -1.358 -10.781 6.637 1 94.5 101 PHE A N 1
ATOM 753 C CA . PHE A 1 101 ? -1.062 -12 7.379 1 94.5 101 PHE A CA 1
ATOM 754 C C . PHE A 1 101 ? -0.532 -11.672 8.766 1 94.5 101 PHE A C 1
ATOM 756 O O . PHE A 1 101 ? -0.91 -12.312 9.75 1 94.5 101 PHE A O 1
ATOM 763 N N . SER A 1 102 ? 0.342 -10.695 8.844 1 91 102 SER A N 1
ATOM 764 C CA . SER A 1 102 ? 0.851 -10.273 10.148 1 91 102 SER A CA 1
ATOM 765 C C . SER A 1 102 ? -0.276 -9.773 11.039 1 91 102 SER A C 1
ATOM 767 O O . SER A 1 102 ? -0.346 -10.133 12.219 1 91 102 SER A O 1
ATOM 769 N N . GLN A 1 103 ? -1.127 -8.914 10.5 1 92.44 103 GLN A N 1
ATOM 770 C CA . GLN A 1 103 ? -2.268 -8.398 11.25 1 92.44 103 GLN A CA 1
ATOM 771 C C . GLN A 1 103 ? -3.213 -9.531 11.656 1 92.44 103 GLN A C 1
ATOM 773 O O . GLN A 1 103 ? -3.721 -9.547 12.781 1 92.44 103 GLN A O 1
ATOM 778 N N . PHE A 1 104 ? -3.434 -10.422 10.789 1 94.69 104 PHE A N 1
ATOM 779 C CA . PHE A 1 104 ? -4.309 -11.555 11.062 1 94.69 104 PHE A CA 1
ATOM 780 C C . PHE A 1 104 ? -3.744 -12.422 12.18 1 94.69 104 PHE A C 1
ATOM 782 O O . PHE A 1 104 ? -4.48 -12.859 13.07 1 94.69 104 PHE A O 1
ATOM 789 N N . ALA A 1 105 ? -2.463 -12.711 12.094 1 91.38 105 ALA A N 1
ATOM 790 C CA . ALA A 1 105 ? -1.8 -13.508 13.125 1 91.38 105 ALA A CA 1
ATOM 791 C C . ALA A 1 105 ? -2.002 -12.891 14.508 1 91.38 105 ALA A C 1
ATOM 793 O O . ALA A 1 105 ? -2.193 -13.617 15.492 1 91.38 105 ALA A O 1
ATOM 794 N N . ALA A 1 106 ? -1.968 -11.617 14.562 1 88.31 106 ALA A N 1
ATOM 795 C CA . ALA A 1 106 ? -2.209 -10.922 15.828 1 88.31 106 ALA A CA 1
ATOM 796 C C . ALA A 1 106 ? -3.688 -10.969 16.203 1 88.31 106 ALA A C 1
ATOM 798 O O . ALA A 1 106 ? -4.027 -11.18 17.375 1 88.31 106 ALA A O 1
ATOM 799 N N . ALA A 1 107 ? -4.5 -10.797 15.234 1 92.75 107 ALA A N 1
ATOM 800 C CA . ALA A 1 107 ? -5.938 -10.672 15.469 1 92.75 107 ALA A CA 1
ATOM 801 C C . ALA A 1 107 ? -6.539 -12 15.906 1 92.75 107 ALA A C 1
ATOM 803 O O . ALA A 1 107 ? -7.559 -12.031 16.609 1 92.75 107 ALA A O 1
ATOM 804 N N . VAL A 1 108 ? -5.957 -13.117 15.531 1 92.44 108 VAL A N 1
ATOM 805 C CA . VAL A 1 108 ? -6.555 -14.43 15.758 1 92.44 108 VAL A CA 1
ATOM 806 C C . VAL A 1 108 ? -6.176 -14.938 17.141 1 92.44 108 VAL A C 1
ATOM 808 O O . VAL A 1 108 ? -6.664 -15.977 17.594 1 92.44 108 VAL A O 1
ATOM 811 N N . TRP A 1 109 ? -5.387 -14.242 17.891 1 86.56 109 TRP A N 1
ATOM 812 C CA . TRP A 1 109 ? -4.809 -14.641 19.172 1 86.56 109 TRP A CA 1
ATOM 813 C C . TRP A 1 109 ? -5.898 -15.086 20.141 1 86.56 109 TRP A C 1
ATOM 815 O O . TRP A 1 109 ? -5.742 -16.094 20.828 1 86.56 109 TRP A O 1
ATOM 825 N N . PRO A 1 110 ? -6.992 -14.359 20.234 1 85.06 110 PRO A N 1
ATOM 826 C CA . PRO A 1 110 ? -8.039 -14.805 21.156 1 85.06 110 PRO A CA 1
ATOM 827 C C . PRO A 1 110 ? -8.523 -16.219 20.859 1 85.06 110 PRO A C 1
ATOM 829 O O . PRO A 1 110 ? -9 -16.922 21.75 1 85.06 110 PRO A O 1
ATOM 832 N N . LEU A 1 111 ? -8.344 -16.656 19.641 1 85.44 111 LEU A N 1
ATOM 833 C CA . LEU A 1 111 ? -8.82 -17.953 19.203 1 85.44 111 LEU A CA 1
ATOM 834 C C . LEU A 1 111 ? -7.781 -19.031 19.484 1 85.44 111 LEU A C 1
ATOM 836 O O . LEU A 1 111 ? -8.125 -20.203 19.656 1 85.44 111 LEU A O 1
ATOM 840 N N . VAL A 1 112 ? -6.445 -18.719 19.578 1 86.25 112 VAL A N 1
ATOM 841 C CA . VAL A 1 112 ? -5.418 -19.75 19.578 1 86.25 112 VAL A CA 1
ATOM 842 C C . VAL A 1 112 ? -4.676 -19.75 20.906 1 86.25 112 VAL A C 1
ATOM 844 O O . VAL A 1 112 ? -3.791 -20.578 21.141 1 86.25 112 VAL A O 1
ATOM 847 N N . ARG A 1 113 ? -4.805 -18.906 21.844 1 72.31 113 ARG A N 1
ATOM 848 C CA . ARG A 1 113 ? -3.996 -18.719 23.047 1 72.31 113 ARG A CA 1
ATOM 849 C C . ARG A 1 113 ? -4.195 -19.891 24 1 72.31 113 ARG A C 1
ATOM 851 O O . ARG A 1 113 ? -3.258 -20.297 24.703 1 72.31 113 ARG A O 1
ATOM 858 N N . ARG A 1 114 ? -5.266 -20.391 24.156 1 74.94 114 ARG A N 1
ATOM 859 C CA . ARG A 1 114 ? -5.508 -21.281 25.281 1 74.94 114 ARG A CA 1
ATOM 860 C C . ARG A 1 114 ? -5.414 -22.75 24.859 1 74.94 114 ARG A C 1
ATOM 862 O O . ARG A 1 114 ? -6.434 -23.391 24.594 1 74.94 114 ARG A O 1
ATOM 869 N N . GLY A 1 115 ? -4.062 -23.328 24.875 1 82.25 115 GLY A N 1
ATOM 870 C CA . GLY A 1 115 ? -3.93 -24.766 24.656 1 82.25 115 GLY A CA 1
ATOM 871 C C . GLY A 1 115 ? -4.309 -25.188 23.25 1 82.25 115 GLY A C 1
ATOM 872 O O . GLY A 1 115 ? -4.406 -26.391 22.969 1 82.25 115 GLY A O 1
ATOM 873 N N . SER A 1 116 ? -4.461 -24.266 22.438 1 91.25 116 SER A N 1
ATOM 874 C CA . SER A 1 116 ? -4.836 -24.578 21.062 1 91.25 116 SER A CA 1
ATOM 875 C C . SER A 1 116 ? -3.602 -24.781 20.188 1 91.25 116 SER A C 1
ATOM 877 O O . SER A 1 116 ? -2.477 -24.516 20.609 1 91.25 116 SER A O 1
ATOM 879 N N . SER A 1 117 ? -3.875 -25.406 19.062 1 93.62 117 SER A N 1
ATOM 880 C CA . SER A 1 117 ? -2.811 -25.641 18.094 1 93.62 117 SER A CA 1
ATOM 881 C C . SER A 1 117 ? -3.193 -25.094 16.719 1 93.62 117 SER A C 1
ATOM 883 O O . SER A 1 117 ? -4.367 -24.812 16.469 1 93.62 117 SER A O 1
ATOM 885 N N . VAL A 1 118 ? -2.162 -24.891 15.93 1 95.62 118 VAL A N 1
ATOM 886 C CA . VAL A 1 118 ? -2.316 -24.453 14.547 1 95.62 118 VAL A CA 1
ATOM 887 C C . VAL A 1 118 ? -1.587 -25.406 13.609 1 95.62 118 VAL A C 1
ATOM 889 O O . VAL A 1 118 ? -0.575 -26 13.992 1 95.62 118 VAL A O 1
ATOM 892 N N . VAL A 1 119 ? -2.182 -25.641 12.453 1 96.75 119 VAL A N 1
ATOM 893 C CA . VAL A 1 119 ? -1.547 -26.469 11.43 1 96.75 119 VAL A CA 1
ATOM 894 C C . VAL A 1 119 ? -1.233 -25.609 10.203 1 96.75 119 VAL A C 1
ATOM 896 O O . VAL A 1 119 ? -2.119 -24.938 9.656 1 96.75 119 VAL A O 1
ATOM 899 N N . MET A 1 120 ? -0.047 -25.609 9.805 1 95.69 120 MET A N 1
ATOM 900 C CA . MET A 1 120 ? 0.379 -24.875 8.617 1 95.69 120 MET A CA 1
ATOM 901 C C . MET A 1 120 ? 1.097 -25.797 7.637 1 95.69 120 MET A C 1
ATOM 903 O O . MET A 1 120 ? 1.731 -26.766 8.047 1 95.69 120 MET A O 1
ATOM 907 N N . ALA A 1 121 ? 0.898 -25.5 6.41 1 93.75 121 ALA A N 1
ATOM 908 C CA . ALA A 1 121 ? 1.669 -26.234 5.406 1 93.75 121 ALA A CA 1
ATOM 909 C C . ALA A 1 121 ? 2.99 -25.531 5.113 1 93.75 121 ALA A C 1
ATOM 911 O O . ALA A 1 121 ? 3.076 -24.297 5.18 1 93.75 121 ALA A O 1
ATOM 912 N N . HIS A 1 122 ? 3.945 -26.281 4.758 1 84.94 122 HIS A N 1
ATOM 913 C CA . HIS A 1 122 ? 5.215 -25.719 4.316 1 84.94 122 HIS A CA 1
ATOM 914 C C . HIS A 1 122 ? 5.023 -24.797 3.111 1 84.94 122 HIS A C 1
ATOM 916 O O . HIS A 1 122 ? 4.234 -25.109 2.215 1 84.94 122 HIS A O 1
ATOM 922 N N . GLY A 1 123 ? 5.648 -23.594 3.146 1 83.5 123 GLY A N 1
ATOM 923 C CA . GLY A 1 123 ? 5.512 -22.641 2.064 1 83.5 123 GLY A CA 1
ATOM 924 C C . GLY A 1 123 ? 4.652 -21.438 2.432 1 83.5 123 GLY A C 1
ATOM 925 O O . GLY A 1 123 ? 4.688 -20.406 1.754 1 83.5 123 GLY A O 1
ATOM 926 N N . CYS A 1 124 ? 3.922 -21.609 3.49 1 85.88 124 CYS A N 1
ATOM 927 C CA . CYS A 1 124 ? 3.145 -20.469 3.969 1 85.88 124 CYS A CA 1
ATOM 928 C C . CYS A 1 124 ? 4.055 -19.312 4.363 1 85.88 124 CYS A C 1
ATOM 930 O O . CYS A 1 124 ? 5.211 -19.531 4.73 1 85.88 124 CYS A O 1
ATOM 932 N N . SER A 1 125 ? 3.52 -18.141 4.203 1 84.25 125 SER A N 1
ATOM 933 C CA . SER A 1 125 ? 4.266 -16.953 4.578 1 84.25 125 SER A CA 1
ATOM 934 C C . SER A 1 125 ? 4.637 -16.969 6.059 1 84.25 125 SER A C 1
ATOM 936 O O . SER A 1 125 ? 3.797 -17.266 6.91 1 84.25 125 SER A O 1
ATOM 938 N N . PRO A 1 126 ? 5.836 -16.594 6.301 1 77.88 126 PRO A N 1
ATOM 939 C CA . PRO A 1 126 ? 6.242 -16.484 7.703 1 77.88 126 PRO A CA 1
ATOM 940 C C . PRO A 1 126 ? 5.445 -15.438 8.469 1 77.88 126 PRO A C 1
ATOM 942 O O . PRO A 1 126 ? 5.371 -15.492 9.703 1 77.88 126 PRO A O 1
ATOM 945 N N . ALA A 1 127 ? 4.902 -14.531 7.785 1 79.81 127 ALA A N 1
ATOM 946 C CA . ALA A 1 127 ? 4.117 -13.484 8.438 1 79.81 127 ALA A CA 1
ATOM 947 C C . ALA A 1 127 ? 2.867 -14.062 9.094 1 79.81 127 ALA A C 1
ATOM 949 O O . ALA A 1 127 ? 2.25 -13.422 9.945 1 79.81 127 ALA A O 1
ATOM 950 N N . MET A 1 128 ? 2.488 -15.266 8.695 1 84.25 128 MET A N 1
ATOM 951 C CA . MET A 1 128 ? 1.282 -15.914 9.203 1 84.25 128 MET A CA 1
ATOM 952 C C . MET A 1 128 ? 1.575 -16.672 10.492 1 84.25 128 MET A C 1
ATOM 954 O O . MET A 1 128 ? 0.666 -17.219 11.117 1 84.25 128 MET A O 1
ATOM 958 N N . THR A 1 129 ? 2.729 -16.688 10.93 1 80.69 129 THR A N 1
ATOM 959 C CA . THR A 1 129 ? 3.086 -17.453 12.117 1 80.69 129 THR A CA 1
ATOM 960 C C . THR A 1 129 ? 2.449 -16.844 13.367 1 80.69 129 THR A C 1
ATOM 962 O O . THR A 1 129 ? 2.602 -15.656 13.625 1 80.69 129 THR A O 1
ATOM 965 N N . VAL A 1 130 ? 1.716 -17.719 14.031 1 81.81 130 VAL A N 1
ATOM 966 C CA . VAL A 1 130 ? 1.028 -17.328 15.258 1 81.81 130 VAL A CA 1
ATOM 967 C C . VAL A 1 130 ? 1.784 -17.875 16.469 1 81.81 130 VAL A C 1
ATOM 969 O O . VAL A 1 130 ? 2.609 -18.781 16.344 1 81.81 130 VAL A O 1
ATOM 972 N N . GLY A 1 131 ? 1.748 -17.266 17.656 1 78.19 131 GLY A N 1
ATOM 973 C CA . GLY A 1 131 ? 2.447 -17.656 18.875 1 78.19 131 GLY A CA 1
ATOM 974 C C . GLY A 1 131 ? 1.896 -18.922 19.484 1 78.19 131 GLY A C 1
ATOM 975 O O . GLY A 1 131 ? 1.999 -19.109 20.703 1 78.19 131 GLY A O 1
ATOM 976 N N . ALA A 1 132 ? 1.255 -19.812 18.797 1 85.88 132 ALA A N 1
ATOM 977 C CA . ALA A 1 132 ? 0.712 -21.078 19.281 1 85.88 132 ALA A CA 1
ATOM 978 C C . ALA A 1 132 ? 1.538 -22.25 18.781 1 85.88 132 ALA A C 1
ATOM 980 O O . ALA A 1 132 ? 2.398 -22.094 17.922 1 85.88 132 ALA A O 1
ATOM 981 N N . LYS A 1 133 ? 1.286 -23.438 19.406 1 90.69 133 LYS A N 1
ATOM 982 C CA . LYS A 1 133 ? 1.92 -24.656 18.906 1 90.69 133 LYS A CA 1
ATOM 983 C C . LYS A 1 133 ? 1.546 -24.906 17.453 1 90.69 133 LYS A C 1
ATOM 985 O O . LYS A 1 133 ? 0.364 -25 17.109 1 90.69 133 LYS A O 1
ATOM 990 N N . THR A 1 134 ? 2.543 -25.031 16.625 1 93.44 134 THR A N 1
ATOM 991 C CA . THR A 1 134 ? 2.301 -25.172 15.203 1 93.44 134 THR A CA 1
ATOM 992 C C . THR A 1 134 ? 2.764 -26.547 14.711 1 93.44 134 THR A C 1
ATOM 994 O O . THR A 1 134 ? 3.885 -26.969 14.992 1 93.44 134 THR A O 1
ATOM 997 N N . ARG A 1 135 ? 1.863 -27.266 14.125 1 95.19 135 ARG A N 1
ATOM 998 C CA . ARG A 1 135 ? 2.184 -28.484 13.375 1 95.19 135 ARG A CA 1
ATOM 999 C C . ARG A 1 135 ? 2.285 -28.188 11.883 1 95.19 135 ARG A C 1
ATOM 1001 O O . ARG A 1 135 ? 1.538 -27.359 11.352 1 95.19 135 ARG A O 1
ATOM 1008 N N . TRP A 1 136 ? 3.145 -28.906 11.227 1 95.62 136 TRP A N 1
ATOM 1009 C CA . TRP A 1 136 ? 3.43 -28.562 9.836 1 95.62 136 TRP A CA 1
ATOM 1010 C C . TRP A 1 136 ? 3.09 -29.734 8.906 1 95.62 136 TRP A C 1
ATOM 1012 O O . TRP A 1 136 ? 3.533 -30.859 9.125 1 95.62 136 TRP A O 1
ATOM 1022 N N . ALA A 1 137 ? 2.322 -29.453 7.91 1 97.12 137 ALA A N 1
ATOM 1023 C CA . ALA A 1 137 ? 2.113 -30.391 6.816 1 97.12 137 ALA A CA 1
ATOM 1024 C C . ALA A 1 137 ? 3.27 -30.344 5.82 1 97.12 137 ALA A C 1
ATOM 1026 O O . ALA A 1 137 ? 3.787 -29.266 5.516 1 97.12 137 ALA A O 1
ATOM 1027 N N . GLN A 1 138 ? 3.631 -31.516 5.293 1 95.88 138 GLN A N 1
ATOM 1028 C CA . GLN A 1 138 ? 4.773 -31.625 4.395 1 95.88 138 GLN A CA 1
ATOM 1029 C C . GLN A 1 138 ? 4.328 -31.953 2.971 1 95.88 138 GLN A C 1
ATOM 1031 O O . GLN A 1 138 ? 3.367 -32.688 2.766 1 95.88 138 GLN A O 1
ATOM 1036 N N . PRO A 1 139 ? 5.035 -31.438 2.031 1 94.88 139 PRO A N 1
ATOM 1037 C CA . PRO A 1 139 ? 4.691 -31.75 0.643 1 94.88 139 PRO A CA 1
ATOM 1038 C C . PRO A 1 139 ? 5.227 -33.125 0.198 1 94.88 139 PRO A C 1
ATOM 1040 O O . PRO A 1 139 ? 6.215 -33.594 0.753 1 94.88 139 PRO A O 1
ATOM 1043 N N . ASP A 1 140 ? 4.477 -33.656 -0.75 1 93.75 140 ASP A N 1
ATOM 1044 C CA . ASP A 1 140 ? 5.051 -34.75 -1.533 1 93.75 140 ASP A CA 1
ATOM 1045 C C . ASP A 1 140 ? 6.176 -34.25 -2.434 1 93.75 140 ASP A C 1
ATOM 1047 O O . ASP A 1 140 ? 5.969 -33.344 -3.256 1 93.75 140 ASP A O 1
ATOM 1051 N N . LEU A 1 141 ? 7.344 -34.75 -2.309 1 92.19 141 LEU A N 1
ATOM 1052 C CA . LEU A 1 141 ? 8.508 -34.188 -2.975 1 92.19 141 LEU A CA 1
ATOM 1053 C C . LEU A 1 141 ? 8.516 -34.531 -4.457 1 92.19 141 LEU A C 1
ATOM 1055 O O . LEU A 1 141 ? 9.273 -33.969 -5.238 1 92.19 141 LEU A O 1
ATOM 1059 N N . GLY A 1 142 ? 7.77 -35.5 -4.879 1 92.31 142 GLY A N 1
ATOM 1060 C CA . GLY A 1 142 ? 7.633 -35.812 -6.293 1 92.31 142 GLY A CA 1
ATOM 1061 C C . GLY A 1 142 ? 6.789 -34.812 -7.047 1 92.31 142 GLY A C 1
ATOM 1062 O O . GLY A 1 142 ? 7.18 -34.344 -8.117 1 92.31 142 GLY A O 1
ATOM 1063 N N . THR A 1 143 ? 5.699 -34.375 -6.43 1 93.56 143 THR A N 1
ATOM 1064 C CA . THR A 1 143 ? 4.73 -33.531 -7.141 1 93.56 143 THR A CA 1
ATOM 1065 C C . THR A 1 143 ? 4.695 -32.125 -6.555 1 93.56 143 THR A C 1
ATOM 1067 O O . THR A 1 143 ? 4.223 -31.188 -7.207 1 93.56 143 THR A O 1
ATOM 1070 N N . GLY A 1 144 ? 5.141 -31.984 -5.328 1 94.06 144 GLY A N 1
ATOM 1071 C CA . GLY A 1 144 ? 5.008 -30.734 -4.621 1 94.06 144 GLY A CA 1
ATOM 1072 C C . GLY A 1 144 ? 3.666 -30.562 -3.936 1 94.06 144 GLY A C 1
ATOM 1073 O O . GLY A 1 144 ? 3.43 -29.562 -3.25 1 94.06 144 GLY A O 1
ATOM 1074 N N . GLU A 1 145 ? 2.768 -31.516 -4.043 1 94.94 145 GLU A N 1
ATOM 1075 C CA . GLU A 1 145 ? 1.423 -31.469 -3.48 1 94.94 145 GLU A CA 1
ATOM 1076 C C . GLU A 1 145 ? 1.442 -31.719 -1.976 1 94.94 145 GLU A C 1
ATOM 1078 O O . GLU A 1 145 ? 2.271 -32.469 -1.479 1 94.94 145 GLU A O 1
ATOM 1083 N N . ILE A 1 146 ? 0.563 -31.078 -1.259 1 95.94 146 ILE A N 1
ATOM 1084 C CA . ILE A 1 146 ? 0.322 -31.406 0.143 1 95.94 146 ILE A CA 1
ATOM 1085 C C . ILE A 1 146 ? -0.766 -32.469 0.245 1 95.94 146 ILE A C 1
ATOM 1087 O O . ILE A 1 146 ? -1.95 -32.188 0.066 1 95.94 146 ILE A O 1
ATOM 1091 N N . PRO A 1 147 ? -0.356 -33.656 0.615 1 95.69 147 PRO A N 1
ATOM 1092 C CA . PRO A 1 147 ? -1.354 -34.719 0.646 1 95.69 147 PRO A CA 1
ATOM 1093 C C . PRO A 1 147 ? -2.436 -34.5 1.699 1 95.69 147 PRO A C 1
ATOM 1095 O O . PRO A 1 147 ? -2.121 -34.219 2.859 1 95.69 147 PRO A O 1
ATOM 1098 N N . ALA A 1 148 ? -3.639 -34.688 1.297 1 97.31 148 ALA A N 1
ATOM 1099 C CA . ALA A 1 148 ? -4.781 -34.438 2.164 1 97.31 148 ALA A CA 1
ATOM 1100 C C . ALA A 1 148 ? -4.777 -35.344 3.379 1 97.31 148 ALA A C 1
ATOM 1102 O O . ALA A 1 148 ? -5.168 -34.938 4.477 1 97.31 148 ALA A O 1
ATOM 1103 N N . TRP A 1 149 ? -4.312 -36.594 3.197 1 96.5 149 TRP A N 1
ATOM 1104 C CA . TRP A 1 149 ? -4.391 -37.594 4.25 1 96.5 149 TRP A CA 1
ATOM 1105 C C . TRP A 1 149 ? -3.619 -37.125 5.488 1 96.5 149 TRP A C 1
ATOM 1107 O O . TRP A 1 149 ? -3.922 -37.562 6.605 1 96.5 149 TRP A O 1
ATOM 1117 N N . GLN A 1 150 ? -2.609 -36.25 5.359 1 97.5 150 GLN A N 1
ATOM 1118 C CA . GLN A 1 150 ? -1.81 -35.781 6.48 1 97.5 150 GLN A CA 1
ATOM 1119 C C . GLN A 1 150 ? -2.682 -35.094 7.52 1 97.5 150 GLN A C 1
ATOM 1121 O O . GLN A 1 150 ? -2.375 -35.094 8.711 1 97.5 150 GLN A O 1
ATOM 1126 N N . PHE A 1 151 ? -3.678 -34.469 7.102 1 98.19 151 PHE A N 1
ATOM 1127 C CA . PHE A 1 151 ? -4.512 -33.656 7.98 1 98.19 151 PHE A CA 1
ATOM 1128 C C . PHE A 1 151 ? -5.375 -34.531 8.875 1 98.19 151 PHE A C 1
ATOM 1130 O O . PHE A 1 151 ? -5.918 -34.062 9.875 1 98.19 151 PHE A O 1
ATOM 1137 N N . GLY A 1 152 ? -5.52 -35.812 8.539 1 96.75 152 GLY A N 1
ATOM 1138 C CA . GLY A 1 152 ? -6.168 -36.781 9.43 1 96.75 152 GLY A CA 1
ATOM 1139 C C . GLY A 1 152 ? -5.445 -36.938 10.75 1 96.75 152 GLY A C 1
ATOM 1140 O O . GLY A 1 152 ? -6.074 -37.219 11.773 1 96.75 152 GLY A O 1
ATOM 1141 N N . SER A 1 153 ? -4.184 -36.781 10.711 1 97.06 153 SER A N 1
ATOM 1142 C CA . SER A 1 153 ? -3.381 -36.938 11.922 1 97.06 153 SER A CA 1
ATOM 1143 C C . SER A 1 153 ? -2.963 -35.594 12.484 1 97.06 153 SER A C 1
ATOM 1145 O O . SER A 1 153 ? -2.781 -35.438 13.695 1 97.06 153 SER A O 1
ATOM 1147 N N . LEU A 1 154 ? -2.844 -34.562 11.656 1 97.81 154 LEU A N 1
ATOM 1148 C CA . LEU A 1 154 ? -2.322 -33.25 12.07 1 97.81 154 LEU A CA 1
ATOM 1149 C C . LEU A 1 154 ? -3.398 -32.438 12.766 1 97.81 154 LEU A C 1
ATOM 1151 O O . LEU A 1 154 ? -3.09 -31.578 13.586 1 97.81 154 LEU A O 1
ATOM 1155 N N . VAL A 1 155 ? -4.672 -32.656 12.375 1 98 155 VAL A N 1
ATOM 1156 C CA . VAL A 1 155 ? -5.777 -31.859 12.883 1 98 155 VAL A CA 1
ATOM 1157 C C . VAL A 1 155 ? -6.523 -32.656 13.969 1 98 155 VAL A C 1
ATOM 1159 O O . VAL A 1 155 ? -6.816 -33.812 13.797 1 98 155 VAL A O 1
ATOM 1162 N N . ASP A 1 156 ? -6.77 -32 15.086 1 96.62 156 ASP A N 1
ATOM 1163 C CA . ASP A 1 156 ? -7.555 -32.594 16.172 1 96.62 156 ASP A CA 1
ATOM 1164 C C . ASP A 1 156 ? -8.438 -31.531 16.844 1 96.62 156 ASP A C 1
ATOM 1166 O O . ASP A 1 156 ? -8.617 -30.438 16.312 1 96.62 156 ASP A O 1
ATOM 1170 N N . GLY A 1 157 ? -9.039 -31.922 17.922 1 95.19 157 GLY A N 1
ATOM 1171 C CA . GLY A 1 157 ? -10.008 -31.078 18.594 1 95.19 157 GLY A CA 1
ATOM 1172 C C . GLY A 1 157 ? -9.406 -29.781 19.109 1 95.19 157 GLY A C 1
ATOM 1173 O O . GLY A 1 157 ? -10.125 -28.812 19.344 1 95.19 157 GLY A O 1
ATOM 1174 N N . SER A 1 158 ? -8.133 -29.766 19.219 1 94.56 158 SER A N 1
ATOM 1175 C CA . SER A 1 158 ? -7.473 -28.578 19.75 1 94.56 158 SER A CA 1
ATOM 1176 C C . SER A 1 158 ? -7.09 -27.609 18.641 1 94.56 158 SER A C 1
ATOM 1178 O O . SER A 1 158 ? -6.734 -26.453 18.906 1 94.56 158 SER A O 1
ATOM 1180 N N . THR A 1 159 ? -7.168 -28.031 17.375 1 96.38 159 THR A N 1
ATOM 1181 C CA . THR A 1 159 ? -6.758 -27.203 16.25 1 96.38 159 THR A CA 1
ATOM 1182 C C . THR A 1 159 ? -7.758 -26.078 16 1 96.38 159 THR A C 1
ATOM 1184 O O . THR A 1 159 ? -8.969 -26.312 15.953 1 96.38 159 THR A O 1
ATOM 1187 N N . ARG A 1 160 ? -7.242 -24.844 15.828 1 95.62 160 ARG A N 1
ATOM 1188 C CA . ARG A 1 160 ? -8.133 -23.703 15.664 1 95.62 160 ARG A CA 1
ATOM 1189 C C . ARG A 1 160 ? -7.918 -23.031 14.312 1 95.62 160 ARG A C 1
ATOM 1191 O O . ARG A 1 160 ? -8.773 -22.281 13.844 1 95.62 160 ARG A O 1
ATOM 1198 N N . LEU A 1 161 ? -6.789 -23.281 13.734 1 96.44 161 LEU A N 1
ATOM 1199 C CA . LEU A 1 161 ? -6.449 -22.672 12.453 1 96.44 161 LEU A CA 1
ATOM 1200 C C . LEU A 1 161 ? -5.617 -23.609 11.602 1 96.44 161 LEU A C 1
ATOM 1202 O O . LEU A 1 161 ? -4.703 -24.266 12.102 1 96.44 161 LEU A O 1
ATOM 1206 N N . VAL A 1 162 ? -5.969 -23.766 10.406 1 97.19 162 VAL A N 1
ATOM 1207 C CA . VAL A 1 162 ? -5.195 -24.453 9.375 1 97.19 162 VAL A CA 1
ATOM 1208 C C . VAL A 1 162 ? -4.941 -23.5 8.211 1 97.19 162 VAL A C 1
ATOM 1210 O O . VAL A 1 162 ? -5.855 -22.812 7.746 1 97.19 162 VAL A O 1
ATOM 1213 N N . ALA A 1 163 ? -3.732 -23.375 7.777 1 97.38 163 ALA A N 1
ATOM 1214 C CA . ALA A 1 163 ? -3.4 -22.453 6.699 1 97.38 163 ALA A CA 1
ATOM 1215 C C . ALA A 1 163 ? -2.529 -23.125 5.645 1 97.38 163 ALA A C 1
ATOM 1217 O O . ALA A 1 163 ? -1.612 -23.875 5.977 1 97.38 163 ALA A O 1
ATOM 1218 N N . LEU A 1 164 ? -2.783 -22.906 4.383 1 96.81 164 LEU A N 1
ATOM 1219 C CA . LEU A 1 164 ? -1.935 -23.375 3.295 1 96.81 164 LEU A CA 1
ATOM 1220 C C . LEU A 1 164 ? -2.229 -22.625 2.004 1 96.81 164 LEU A C 1
ATOM 1222 O O . LEU A 1 164 ? -3.209 -21.875 1.927 1 96.81 164 LEU A O 1
ATOM 1226 N N . ARG A 1 165 ? -1.411 -22.828 0.996 1 96.88 165 ARG A N 1
ATOM 1227 C CA . ARG A 1 165 ? -1.589 -22.25 -0.332 1 96.88 165 ARG A CA 1
ATOM 1228 C C . ARG A 1 165 ? -2.439 -23.156 -1.215 1 96.88 165 ARG A C 1
ATOM 1230 O O . ARG A 1 165 ? -2.361 -24.375 -1.113 1 96.88 165 ARG A O 1
ATOM 1237 N N . ALA A 1 166 ? -3.178 -22.516 -2.08 1 97.75 166 ALA A N 1
ATOM 1238 C CA . ALA A 1 166 ? -3.99 -23.297 -3.008 1 97.75 166 ALA A CA 1
ATOM 1239 C C . ALA A 1 166 ? -3.125 -23.953 -4.078 1 97.75 166 ALA A C 1
ATOM 1241 O O . ALA A 1 166 ? -3.4 -25.062 -4.512 1 97.75 166 ALA A O 1
ATOM 1242 N N . ALA A 1 167 ? -2.127 -23.25 -4.449 1 96.81 167 ALA A N 1
ATOM 1243 C CA . ALA A 1 167 ? -1.193 -23.719 -5.465 1 96.81 167 ALA A CA 1
ATOM 1244 C C . ALA A 1 167 ? 0.19 -23.109 -5.277 1 96.81 167 ALA A C 1
ATOM 1246 O O . ALA A 1 167 ? 0.314 -21.984 -4.762 1 96.81 167 ALA A O 1
ATOM 1247 N N . ASP A 1 168 ? 1.185 -23.875 -5.605 1 95 168 ASP A N 1
ATOM 1248 C CA . ASP A 1 168 ? 2.537 -23.328 -5.547 1 95 168 ASP A CA 1
ATOM 1249 C C . ASP A 1 168 ? 2.83 -22.453 -6.762 1 95 168 ASP A C 1
ATOM 1251 O O . ASP A 1 168 ? 2.637 -22.875 -7.902 1 95 168 ASP A O 1
ATOM 1255 N N . PRO A 1 169 ? 3.316 -21.281 -6.574 1 93.5 169 PRO A N 1
ATOM 1256 C CA . PRO A 1 169 ? 3.473 -20.344 -7.688 1 93.5 169 PRO A CA 1
ATOM 1257 C C . PRO A 1 169 ? 4.605 -20.719 -8.633 1 93.5 169 PRO A C 1
ATOM 1259 O O . PRO A 1 169 ? 4.664 -20.234 -9.766 1 93.5 169 PRO A O 1
ATOM 1262 N N . GLN A 1 170 ? 5.52 -21.547 -8.219 1 93.44 170 GLN A N 1
ATOM 1263 C CA . GLN A 1 170 ? 6.66 -21.891 -9.062 1 93.44 170 GLN A CA 1
ATOM 1264 C C . GLN A 1 170 ? 6.52 -23.297 -9.641 1 93.44 170 GLN A C 1
ATOM 1266 O O . GLN A 1 170 ? 6.695 -23.5 -10.844 1 93.44 170 GLN A O 1
ATOM 1271 N N . VAL A 1 171 ? 6.125 -24.234 -8.766 1 93.44 171 VAL A N 1
ATOM 1272 C CA . VAL A 1 171 ? 5.977 -25.609 -9.203 1 93.44 171 VAL A CA 1
ATOM 1273 C C . VAL A 1 171 ? 4.652 -25.781 -9.945 1 93.44 171 VAL A C 1
ATOM 1275 O O . VAL A 1 171 ? 4.547 -26.609 -10.859 1 93.44 171 VAL A O 1
ATOM 1278 N N . GLY A 1 172 ? 3.66 -25.047 -9.555 1 94.94 172 GLY A N 1
ATOM 1279 C CA . GLY A 1 172 ? 2.385 -25.016 -10.258 1 94.94 172 GLY A CA 1
ATOM 1280 C C . GLY A 1 172 ? 1.372 -26 -9.688 1 94.94 172 GLY A C 1
ATOM 1281 O O . GLY A 1 172 ? 0.18 -25.906 -9.984 1 94.94 172 GLY A O 1
ATOM 1282 N N . THR A 1 173 ? 1.771 -26.891 -8.859 1 95.44 173 THR A N 1
ATOM 1283 C CA . THR A 1 173 ? 0.896 -27.922 -8.328 1 95.44 173 THR A CA 1
ATOM 1284 C C . THR A 1 173 ? -0.233 -27.312 -7.504 1 95.44 173 THR A C 1
ATOM 1286 O O . THR A 1 173 ? -0.001 -26.422 -6.699 1 95.44 173 THR A O 1
ATOM 1289 N N . ILE A 1 174 ? -1.446 -27.75 -7.785 1 96.81 174 ILE A N 1
ATOM 1290 C CA . ILE A 1 174 ? -2.623 -27.344 -7.031 1 96.81 174 ILE A CA 1
ATOM 1291 C C . ILE A 1 174 ? -2.871 -28.312 -5.883 1 96.81 174 ILE A C 1
ATOM 1293 O O . ILE A 1 174 ? -2.916 -29.531 -6.094 1 96.81 174 ILE A O 1
ATOM 1297 N N . ASN A 1 175 ? -2.971 -27.859 -4.652 1 97.19 175 ASN A N 1
ATOM 1298 C CA . ASN A 1 175 ? -3.271 -28.703 -3.5 1 97.19 175 ASN A CA 1
ATOM 1299 C C . ASN A 1 175 ? -4.75 -29.094 -3.453 1 97.19 175 ASN A C 1
ATOM 1301 O O . ASN A 1 175 ? -5.609 -28.312 -3.867 1 97.19 175 ASN A O 1
ATOM 1305 N N . PRO A 1 176 ? -5.051 -30.281 -3.029 1 97.19 176 PRO A N 1
ATOM 1306 C CA . PRO A 1 176 ? -6.445 -30.734 -2.949 1 97.19 176 PRO A CA 1
ATOM 1307 C C . PRO A 1 176 ? -7.199 -30.094 -1.781 1 97.19 176 PRO A C 1
ATOM 1309 O O . PRO A 1 176 ? -7.613 -30.797 -0.855 1 97.19 176 PRO A O 1
ATOM 1312 N N . ILE A 1 177 ? -7.512 -28.828 -1.849 1 98.06 177 ILE A N 1
ATOM 1313 C CA . ILE A 1 177 ? -8.023 -28 -0.764 1 98.06 177 ILE A CA 1
ATOM 1314 C C . ILE A 1 177 ? -9.383 -28.531 -0.307 1 98.06 177 ILE A C 1
ATOM 1316 O O . ILE A 1 177 ? -9.656 -28.594 0.894 1 98.06 177 ILE A O 1
ATOM 1320 N N . ARG A 1 178 ? -10.242 -28.875 -1.269 1 97.62 178 ARG A N 1
ATOM 1321 C CA . ARG A 1 178 ? -11.57 -29.359 -0.911 1 97.62 178 ARG A CA 1
ATOM 1322 C C . ARG A 1 178 ? -11.477 -30.625 -0.057 1 97.62 178 ARG A C 1
ATOM 1324 O O . ARG A 1 178 ? -12.172 -30.75 0.953 1 97.62 178 ARG A O 1
ATOM 1331 N N . GLU A 1 179 ? -10.648 -31.547 -0.489 1 97.81 179 GLU A N 1
ATOM 1332 C CA . GLU A 1 179 ? -10.43 -32.75 0.293 1 97.81 179 GLU A CA 1
ATOM 1333 C C . GLU A 1 179 ? -9.859 -32.438 1.669 1 97.81 179 GLU A C 1
ATOM 1335 O O . GLU A 1 179 ? -10.289 -33 2.678 1 97.81 179 GLU A O 1
ATOM 1340 N N . ILE A 1 180 ? -8.883 -31.531 1.735 1 98.31 180 ILE A N 1
ATOM 1341 C CA . ILE A 1 180 ? -8.273 -31.109 2.988 1 98.31 180 ILE A CA 1
ATOM 1342 C C . ILE A 1 180 ? -9.328 -30.5 3.904 1 98.31 180 ILE A C 1
ATOM 1344 O O . ILE A 1 180 ? -9.344 -30.766 5.109 1 98.31 180 ILE A O 1
ATOM 1348 N N . SER A 1 181 ? -10.211 -29.703 3.359 1 98.56 181 SER A N 1
ATOM 1349 C CA . SER A 1 181 ? -11.258 -29.047 4.137 1 98.56 181 SER A CA 1
ATOM 1350 C C . SER A 1 181 ? -12.141 -30.062 4.844 1 98.56 181 SER A C 1
ATOM 1352 O O . SER A 1 181 ? -12.602 -29.828 5.961 1 98.56 181 SER A O 1
ATOM 1354 N N . GLU A 1 182 ? -12.391 -31.219 4.23 1 98.19 182 GLU A N 1
ATOM 1355 C CA . GLU A 1 182 ? -13.188 -32.281 4.836 1 98.19 182 GLU A CA 1
ATOM 1356 C C . GLU A 1 182 ? -12.508 -32.844 6.082 1 98.19 182 GLU A C 1
ATOM 1358 O O . GLU A 1 182 ? -13.156 -33.062 7.105 1 98.19 182 GLU A O 1
ATOM 1363 N N . TYR A 1 183 ? -11.188 -33.062 5.977 1 98.19 183 TYR A N 1
ATOM 1364 C CA . TYR A 1 183 ? -10.438 -33.531 7.141 1 98.19 183 TYR A CA 1
ATOM 1365 C C . TYR A 1 183 ? -10.477 -32.5 8.258 1 98.19 183 TYR A C 1
ATOM 1367 O O . TYR A 1 183 ? -10.695 -32.844 9.422 1 98.19 183 TYR A O 1
ATOM 1375 N N . VAL A 1 184 ? -10.289 -31.219 7.914 1 98.38 184 VAL A N 1
ATOM 1376 C CA . VAL A 1 184 ? -10.18 -30.125 8.883 1 98.38 184 VAL A CA 1
ATOM 1377 C C . VAL A 1 184 ? -11.5 -29.953 9.617 1 98.38 184 VAL A C 1
ATOM 1379 O O . VAL A 1 184 ? -11.547 -29.969 10.852 1 98.38 184 VAL A O 1
ATOM 1382 N N . HIS A 1 185 ? -12.625 -29.844 8.859 1 97.94 185 HIS A N 1
ATOM 1383 C CA . HIS A 1 185 ? -13.93 -29.547 9.438 1 97.94 185 HIS A CA 1
ATOM 1384 C C . HIS A 1 185 ? -14.539 -30.766 10.094 1 97.94 185 HIS A C 1
ATOM 1386 O O . HIS A 1 185 ? -15.367 -30.656 11.008 1 97.94 185 HIS A O 1
ATOM 1392 N N . GLY A 1 186 ? -14.141 -31.906 9.648 1 97.62 186 GLY A N 1
ATOM 1393 C CA . GLY A 1 186 ? -14.625 -33.125 10.258 1 97.62 186 GLY A CA 1
ATOM 1394 C C . GLY A 1 186 ? -14 -33.406 11.609 1 97.62 186 GLY A C 1
ATOM 1395 O O . GLY A 1 186 ? -14.625 -34.062 12.461 1 97.62 186 GLY A O 1
ATOM 1396 N N . ALA A 1 187 ? -12.812 -32.906 11.836 1 97 187 ALA A N 1
ATOM 1397 C CA . ALA A 1 187 ? -12.047 -33.281 13.016 1 97 187 ALA A CA 1
ATOM 1398 C C . ALA A 1 187 ? -11.93 -32.125 14.008 1 97 187 ALA A C 1
ATOM 1400 O O . ALA A 1 187 ? -11.406 -32.312 15.109 1 97 187 ALA A O 1
ATOM 1401 N N . SER A 1 188 ? -12.414 -30.953 13.594 1 96.44 188 SER A N 1
ATOM 1402 C CA . SER A 1 188 ? -12.172 -29.797 14.461 1 96.44 188 SER A CA 1
ATOM 1403 C C . SER A 1 188 ? -13.109 -28.641 14.109 1 96.44 188 SER A C 1
ATOM 1405 O O . SER A 1 188 ? -13.922 -28.75 13.195 1 96.44 188 SER A O 1
ATOM 1407 N N . ARG A 1 189 ? -12.977 -27.609 14.82 1 94.31 189 ARG A N 1
ATOM 1408 C CA . ARG A 1 189 ? -13.664 -26.359 14.555 1 94.31 189 ARG A CA 1
ATOM 1409 C C . ARG A 1 189 ? -12.703 -25.312 13.977 1 94.31 189 ARG A C 1
ATOM 1411 O O . ARG A 1 189 ? -12.969 -24.109 14.055 1 94.31 189 ARG A O 1
ATOM 1418 N N . ALA A 1 190 ? -11.625 -25.797 13.453 1 96.69 190 ALA A N 1
ATOM 1419 C CA . ALA A 1 190 ? -10.578 -24.922 12.953 1 96.69 190 ALA A CA 1
ATOM 1420 C C . ALA A 1 190 ? -11.047 -24.156 11.719 1 96.69 190 ALA A C 1
ATOM 1422 O O . ALA A 1 190 ? -11.812 -24.688 10.906 1 96.69 190 ALA A O 1
ATOM 1423 N N . TRP A 1 191 ? -10.609 -22.906 11.641 1 97.19 191 TRP A N 1
ATOM 1424 C CA . TRP A 1 191 ? -10.742 -22.172 10.391 1 97.19 191 TRP A CA 1
ATOM 1425 C C . TRP A 1 191 ? -9.695 -22.625 9.375 1 97.19 191 TRP A C 1
ATOM 1427 O O . TRP A 1 191 ? -8.539 -22.875 9.734 1 97.19 191 TRP A O 1
ATOM 1437 N N . LEU A 1 192 ? -10.125 -22.844 8.172 1 98.19 192 LEU A N 1
ATOM 1438 C CA . LEU A 1 192 ? -9.219 -23.109 7.07 1 98.19 192 LEU A CA 1
ATOM 1439 C C . LEU A 1 192 ? -8.945 -21.844 6.262 1 98.19 192 LEU A C 1
ATOM 1441 O O . LEU A 1 192 ? -9.844 -21.328 5.602 1 98.19 192 LEU A O 1
ATOM 1445 N N . LEU A 1 193 ? -7.727 -21.344 6.359 1 98.12 193 LEU A N 1
ATOM 1446 C CA . LEU A 1 193 ? -7.273 -20.188 5.578 1 98.12 193 LEU A CA 1
ATOM 1447 C C . LEU A 1 193 ? -6.477 -20.641 4.359 1 98.12 193 LEU A C 1
ATOM 1449 O O . LEU A 1 193 ? -5.484 -21.359 4.492 1 98.12 193 LEU A O 1
ATOM 1453 N N . VAL A 1 194 ? -6.906 -20.234 3.18 1 98.38 194 VAL A N 1
ATOM 1454 C CA . VAL A 1 194 ? -6.258 -20.656 1.939 1 98.38 194 VAL A CA 1
ATOM 1455 C C . VAL A 1 194 ? -5.758 -19.422 1.181 1 98.38 194 VAL A C 1
ATOM 1457 O O . VAL A 1 194 ? -6.543 -18.531 0.846 1 98.38 194 VAL A O 1
ATOM 1460 N N . ASP A 1 195 ? -4.465 -19.312 0.982 1 98.12 195 ASP A N 1
ATOM 1461 C CA . ASP A 1 195 ? -3.928 -18.328 0.045 1 98.12 195 ASP A CA 1
ATOM 1462 C C . ASP A 1 195 ? -4.176 -18.766 -1.4 1 98.12 195 ASP A C 1
ATOM 1464 O O . ASP A 1 195 ? -3.504 -19.656 -1.908 1 98.12 195 ASP A O 1
ATOM 1468 N N . ALA A 1 196 ? -5.074 -18.094 -2.045 1 98.31 196 ALA A N 1
ATOM 1469 C CA . ALA A 1 196 ? -5.512 -18.5 -3.379 1 98.31 196 ALA A CA 1
ATOM 1470 C C . ALA A 1 196 ? -4.914 -17.594 -4.449 1 98.31 196 ALA A C 1
ATOM 1472 O O . ALA A 1 196 ? -5.379 -17.578 -5.594 1 98.31 196 ALA A O 1
ATOM 1473 N N . SER A 1 197 ? -3.898 -16.844 -4.141 1 97.75 197 SER A N 1
ATOM 1474 C CA . SER A 1 197 ? -3.33 -15.852 -5.043 1 97.75 197 SER A CA 1
ATOM 1475 C C . SER A 1 197 ? -2.91 -16.484 -6.367 1 97.75 197 SER A C 1
ATOM 1477 O O . SER A 1 197 ? -3.271 -15.984 -7.438 1 97.75 197 SER A O 1
ATOM 1479 N N . SER A 1 198 ? -2.193 -17.594 -6.324 1 96.62 198 SER A N 1
ATOM 1480 C CA . SER A 1 198 ? -1.665 -18.188 -7.547 1 96.62 198 SER A CA 1
ATOM 1481 C C . SER A 1 198 ? -2.764 -18.891 -8.336 1 96.62 198 SER A C 1
ATOM 1483 O O . SER A 1 198 ? -2.637 -19.078 -9.547 1 96.62 198 SER A O 1
ATOM 1485 N N . LEU A 1 199 ? -3.807 -19.266 -7.676 1 97.81 199 LEU A N 1
ATOM 1486 C CA . LEU A 1 199 ? -4.891 -20.016 -8.289 1 97.81 199 LEU A CA 1
ATOM 1487 C C . LEU A 1 199 ? -5.898 -19.078 -8.953 1 97.81 199 LEU A C 1
ATOM 1489 O O . LEU A 1 199 ? -6.594 -19.484 -9.891 1 97.81 199 LEU A O 1
ATOM 1493 N N . ALA A 1 200 ? -5.969 -17.859 -8.492 1 97.31 200 ALA A N 1
ATOM 1494 C CA . ALA A 1 200 ? -6.949 -16.891 -8.969 1 97.31 200 ALA A CA 1
ATOM 1495 C C . ALA A 1 200 ? -6.832 -16.688 -10.477 1 97.31 200 ALA A C 1
ATOM 1497 O O . ALA A 1 200 ? -5.73 -16.5 -11 1 97.31 200 ALA A O 1
ATOM 1498 N N . GLY A 1 201 ? -7.945 -16.734 -11.164 1 94.56 201 GLY A N 1
ATOM 1499 C CA . GLY A 1 201 ? -7.969 -16.578 -12.609 1 94.56 201 GLY A CA 1
ATOM 1500 C C . GLY A 1 201 ? -7.836 -17.891 -13.359 1 94.56 201 GLY A C 1
ATOM 1501 O O . GLY A 1 201 ? -8.109 -17.938 -14.562 1 94.56 201 GLY A O 1
ATOM 1502 N N . HIS A 1 202 ? -7.434 -18.953 -12.625 1 96.06 202 HIS A N 1
ATOM 1503 C CA . HIS A 1 202 ? -7.242 -20.25 -13.273 1 96.06 202 HIS A CA 1
ATOM 1504 C C . HIS A 1 202 ? -8.352 -21.219 -12.898 1 96.06 202 HIS A C 1
ATOM 1506 O O . HIS A 1 202 ? -8.766 -22.047 -13.719 1 96.06 202 HIS A O 1
ATOM 1512 N N . ARG A 1 203 ? -8.703 -21.203 -11.68 1 96.88 203 ARG A N 1
ATOM 1513 C CA . ARG A 1 203 ? -9.773 -22.016 -11.117 1 96.88 203 ARG A CA 1
ATOM 1514 C C . ARG A 1 203 ? -10.68 -21.172 -10.219 1 96.88 203 ARG A C 1
ATOM 1516 O O . ARG A 1 203 ? -10.305 -20.078 -9.789 1 96.88 203 ARG A O 1
ATOM 1523 N N . PRO A 1 204 ? -11.93 -21.688 -10.047 1 97.12 204 PRO A N 1
ATOM 1524 C CA . PRO A 1 204 ? -12.766 -20.984 -9.062 1 97.12 204 PRO A CA 1
ATOM 1525 C C . PRO A 1 204 ? -12.141 -20.969 -7.668 1 97.12 204 PRO A C 1
ATOM 1527 O O . PRO A 1 204 ? -11.609 -21.984 -7.215 1 97.12 204 PRO A O 1
ATOM 1530 N N . ILE A 1 205 ? -12.227 -19.828 -6.961 1 98.31 205 ILE A N 1
ATOM 1531 C CA . ILE A 1 205 ? -11.633 -19.719 -5.633 1 98.31 205 ILE A CA 1
ATOM 1532 C C . ILE A 1 205 ? -12.703 -19.312 -4.621 1 98.31 205 ILE A C 1
ATOM 1534 O O . ILE A 1 205 ? -12.406 -18.656 -3.619 1 98.31 205 ILE A O 1
ATOM 1538 N N . THR A 1 206 ? -13.961 -19.609 -4.926 1 98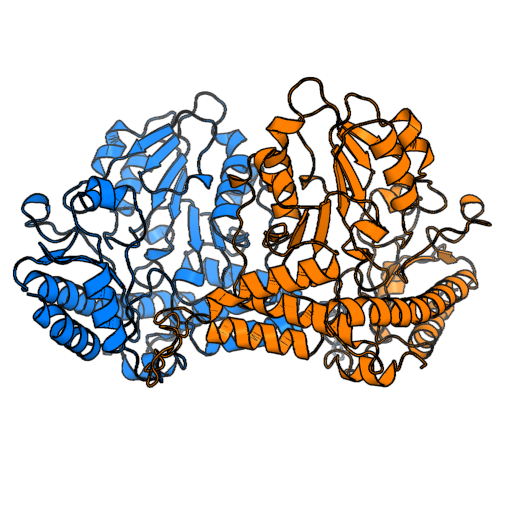 206 THR A N 1
ATOM 1539 C CA . THR A 1 206 ? -15.039 -19.344 -3.982 1 98 206 THR A CA 1
ATOM 1540 C C . THR A 1 206 ? -14.898 -20.203 -2.734 1 98 206 THR A C 1
ATOM 1542 O O . THR A 1 206 ? -14.273 -21.266 -2.775 1 98 206 THR A O 1
ATOM 1545 N N . MET A 1 207 ? -15.508 -19.75 -1.72 1 96.25 207 MET A N 1
ATOM 1546 C CA . MET A 1 207 ? -15.523 -20.516 -0.474 1 96.25 207 MET A CA 1
ATOM 1547 C C . MET A 1 207 ? -16.109 -21.891 -0.694 1 96.25 207 MET A C 1
ATOM 1549 O O . MET A 1 207 ? -15.617 -22.875 -0.144 1 96.25 207 MET A O 1
ATOM 1553 N N . GLU A 1 208 ? -17.094 -21.922 -1.458 1 95.38 208 GLU A N 1
ATOM 1554 C CA . GLU A 1 208 ? -17.75 -23.188 -1.751 1 95.38 208 GLU A CA 1
ATOM 1555 C C . GLU A 1 208 ? -16.844 -24.125 -2.541 1 95.38 208 GLU A C 1
ATOM 1557 O O . GLU A 1 208 ? -16.734 -25.312 -2.234 1 95.38 208 GLU A O 1
ATOM 1562 N N . ALA A 1 209 ? -16.172 -23.578 -3.498 1 96.88 209 ALA A N 1
ATOM 1563 C CA . ALA A 1 209 ? -15.305 -24.391 -4.352 1 96.88 209 ALA A CA 1
ATOM 1564 C C . ALA A 1 209 ? -14.117 -24.953 -3.566 1 96.88 209 ALA A C 1
ATOM 1566 O O . ALA A 1 209 ? -13.711 -26.094 -3.762 1 96.88 209 ALA A O 1
ATOM 1567 N N . LEU A 1 210 ? -13.586 -24.188 -2.613 1 98 210 LEU A N 1
ATOM 1568 C CA . LEU A 1 210 ? -12.375 -24.547 -1.891 1 98 210 LEU A CA 1
ATOM 1569 C C . LEU A 1 210 ? -12.711 -25.234 -0.573 1 98 210 LEU A C 1
ATOM 1571 O O . LEU A 1 210 ? -11.898 -25.984 -0.035 1 98 210 LEU A O 1
ATOM 1575 N N . GLY A 1 211 ? -13.891 -24.953 -0.045 1 98.19 211 GLY A N 1
ATOM 1576 C CA . GLY A 1 211 ? -14.211 -25.359 1.314 1 98.19 211 GLY A CA 1
ATOM 1577 C C . GLY A 1 211 ? -13.469 -24.562 2.367 1 98.19 211 GLY A C 1
ATOM 1578 O O . GLY A 1 211 ? -13.273 -25.031 3.49 1 98.19 211 GLY A O 1
ATOM 1579 N N . ALA A 1 212 ? -12.984 -23.438 2.031 1 98.5 212 ALA A N 1
ATOM 1580 C CA . ALA A 1 212 ? -12.195 -22.578 2.916 1 98.5 212 ALA A CA 1
ATOM 1581 C C . ALA A 1 212 ? -13.094 -21.688 3.764 1 98.5 212 ALA A C 1
ATOM 1583 O O . ALA A 1 212 ? -14.234 -21.406 3.389 1 98.5 212 ALA A O 1
ATOM 1584 N N . ASP A 1 213 ? -12.617 -21.266 4.922 1 98.44 213 ASP A N 1
ATOM 1585 C CA . ASP A 1 213 ? -13.297 -20.297 5.773 1 98.44 213 ASP A CA 1
ATOM 1586 C C . ASP A 1 213 ? -12.773 -18.875 5.523 1 98.44 213 ASP A C 1
ATOM 1588 O O . ASP A 1 213 ? -13.484 -17.906 5.754 1 98.44 213 ASP A O 1
ATOM 1592 N N . ILE A 1 214 ? -11.562 -18.781 5.172 1 98.5 214 ILE A N 1
ATOM 1593 C CA . ILE A 1 214 ? -10.906 -17.531 4.824 1 98.5 214 ILE A CA 1
ATOM 1594 C C . ILE A 1 214 ? -10.078 -17.719 3.555 1 98.5 214 ILE A C 1
ATOM 1596 O O . ILE A 1 214 ? -9.297 -18.672 3.451 1 98.5 214 ILE A O 1
ATOM 1600 N N . VAL A 1 215 ? -10.289 -16.859 2.576 1 98.75 215 VAL A N 1
ATOM 1601 C CA . VAL A 1 215 ? -9.492 -16.875 1.353 1 98.75 215 VAL A CA 1
ATOM 1602 C C . VAL A 1 215 ? -8.617 -15.617 1.304 1 98.75 215 VAL A C 1
ATOM 1604 O O . VAL A 1 215 ? -9.117 -14.5 1.409 1 98.75 215 VAL A O 1
ATOM 1607 N N . ALA A 1 216 ? -7.324 -15.82 1.281 1 98.38 216 ALA A N 1
ATOM 1608 C CA . ALA A 1 216 ? -6.367 -14.734 1.106 1 98.38 216 ALA A CA 1
ATOM 1609 C C . ALA A 1 216 ? -6.008 -14.555 -0.365 1 98.38 216 ALA A C 1
ATOM 1611 O O . ALA A 1 216 ? -5.871 -15.531 -1.104 1 98.38 216 ALA A O 1
ATOM 1612 N N . LEU A 1 217 ? -5.84 -13.266 -0.748 1 98.12 217 LEU A N 1
ATOM 1613 C CA . LEU A 1 217 ? -5.637 -12.977 -2.162 1 98.12 217 LEU A CA 1
ATOM 1614 C C . LEU A 1 217 ? -4.711 -11.773 -2.342 1 98.12 217 LEU A C 1
ATOM 1616 O O . LEU A 1 217 ? -4.875 -10.758 -1.671 1 98.12 217 LEU A O 1
ATOM 1620 N N . ASP A 1 218 ? -3.734 -11.93 -3.176 1 97.62 218 ASP A N 1
ATOM 1621 C CA . ASP A 1 218 ? -2.969 -10.812 -3.727 1 97.62 218 ASP A CA 1
ATOM 1622 C C . ASP A 1 218 ? -3.455 -10.453 -5.129 1 97.62 218 ASP A C 1
ATOM 1624 O O . ASP A 1 218 ? -3.232 -11.203 -6.082 1 97.62 218 ASP A O 1
ATOM 1628 N N . CYS A 1 219 ? -3.994 -9.289 -5.293 1 98.19 219 CYS A N 1
ATOM 1629 C CA . CYS A 1 219 ? -4.629 -8.922 -6.555 1 98.19 219 CYS A CA 1
ATOM 1630 C C . CYS A 1 219 ? -3.594 -8.742 -7.656 1 98.19 219 CYS A C 1
ATOM 1632 O O . CYS A 1 219 ? -3.922 -8.812 -8.844 1 98.19 219 CYS A O 1
ATOM 1634 N N . SER A 1 220 ? -2.361 -8.5 -7.309 1 97.06 220 SER A N 1
ATOM 1635 C CA . SER A 1 220 ? -1.333 -8.289 -8.32 1 97.06 220 SER A CA 1
ATOM 1636 C C . SER A 1 220 ? -0.995 -9.594 -9.039 1 97.06 220 SER A C 1
ATOM 1638 O O . SER A 1 220 ? -0.399 -9.578 -10.117 1 97.06 220 SER A O 1
ATOM 1640 N N . ALA A 1 221 ? -1.374 -10.719 -8.461 1 96.44 221 ALA A N 1
ATOM 1641 C CA . ALA A 1 221 ? -1.031 -12.023 -9.016 1 96.44 221 ALA A CA 1
ATOM 1642 C C . ALA A 1 221 ? -1.785 -12.273 -10.32 1 96.44 221 ALA A C 1
ATOM 1644 O O . ALA A 1 221 ? -1.384 -13.117 -11.125 1 96.44 221 ALA A O 1
ATOM 1645 N N . PHE A 1 222 ? -2.887 -11.562 -10.57 1 96.44 222 PHE A N 1
ATOM 1646 C CA . PHE A 1 222 ? -3.658 -11.789 -11.789 1 96.44 222 PHE A CA 1
ATOM 1647 C C . PHE A 1 222 ? -3.816 -10.492 -12.578 1 96.44 222 PHE A C 1
ATOM 1649 O O . PHE A 1 222 ? -4.84 -10.281 -13.234 1 96.44 222 PHE A O 1
ATOM 1656 N N . GLY A 1 223 ? -2.846 -9.633 -12.422 1 96.38 223 GLY A N 1
ATOM 1657 C CA . GLY A 1 223 ? -2.795 -8.438 -13.25 1 96.38 223 GLY A CA 1
ATOM 1658 C C . GLY A 1 223 ? -3.475 -7.242 -12.617 1 96.38 223 GLY A C 1
ATOM 1659 O O . GLY A 1 223 ? -3.742 -6.242 -13.289 1 96.38 223 GLY A O 1
ATOM 1660 N N . GLY A 1 224 ? -3.867 -7.348 -11.398 1 97.75 224 GLY A N 1
ATOM 1661 C CA . GLY A 1 224 ? -4.414 -6.23 -10.641 1 97.75 224 GLY A CA 1
ATOM 1662 C C . GLY A 1 224 ? -3.352 -5.418 -9.922 1 97.75 224 GLY A C 1
ATOM 1663 O O . GLY A 1 224 ? -2.154 -5.648 -10.109 1 97.75 224 GLY A O 1
ATOM 1664 N N . PRO A 1 225 ? -3.863 -4.41 -9.203 1 97.69 225 PRO A N 1
ATOM 1665 C CA . PRO A 1 225 ? -2.936 -3.596 -8.414 1 97.69 225 PRO A CA 1
ATOM 1666 C C . PRO A 1 225 ? -2.445 -4.312 -7.16 1 97.69 225 PRO A C 1
ATOM 1668 O O . PRO A 1 225 ? -2.998 -5.348 -6.781 1 97.69 225 PRO A O 1
ATOM 1671 N N . GLN A 1 226 ? -1.308 -3.846 -6.574 1 96.31 226 GLN A N 1
ATOM 1672 C CA . GLN A 1 226 ? -0.817 -4.383 -5.309 1 96.31 226 GLN A CA 1
ATOM 1673 C C . GLN A 1 226 ? -1.778 -4.066 -4.164 1 96.31 226 GLN A C 1
ATOM 1675 O O . GLN A 1 226 ? -1.537 -3.146 -3.381 1 96.31 226 GLN A O 1
ATOM 1680 N N . VAL A 1 227 ? -2.834 -4.73 -4.023 1 97.56 227 VAL A N 1
ATOM 1681 C CA . VAL A 1 227 ? -3.852 -4.766 -2.977 1 97.56 227 VAL A CA 1
ATOM 1682 C C . VAL A 1 227 ? -4.137 -6.215 -2.582 1 97.56 227 VAL A C 1
ATOM 1684 O O . VAL A 1 227 ? -4.219 -7.094 -3.443 1 97.56 227 VAL A O 1
ATOM 1687 N N . ALA A 1 228 ? -4.129 -6.461 -1.366 1 97.38 228 ALA A N 1
ATOM 1688 C CA . ALA A 1 228 ? -4.434 -7.805 -0.875 1 97.38 228 ALA A CA 1
ATOM 1689 C C . ALA A 1 228 ? -5.789 -7.832 -0.176 1 97.38 228 ALA A C 1
ATOM 1691 O O . ALA A 1 228 ? -6.352 -6.785 0.148 1 97.38 228 ALA A O 1
ATOM 1692 N N . ALA A 1 229 ? -6.332 -8.992 0 1 98.19 229 ALA A N 1
ATOM 1693 C CA . ALA A 1 229 ? -7.625 -9.141 0.658 1 98.19 229 ALA A CA 1
ATOM 1694 C C . ALA A 1 229 ? -7.672 -10.422 1.486 1 98.19 229 ALA A C 1
ATOM 1696 O O . ALA A 1 229 ? -7.035 -11.422 1.134 1 98.19 229 ALA A O 1
ATOM 1697 N N . LEU A 1 230 ? -8.297 -10.375 2.602 1 98 230 LEU A N 1
ATOM 1698 C CA . LEU A 1 230 ? -8.812 -11.523 3.334 1 98 230 LEU A CA 1
ATOM 1699 C C . LEU A 1 230 ? -10.336 -11.586 3.248 1 98 230 LEU A C 1
ATOM 1701 O O . LEU A 1 230 ? -11.031 -10.711 3.768 1 98 230 LEU A O 1
ATOM 1705 N N . ALA A 1 231 ? -10.812 -12.539 2.551 1 98.5 231 ALA A N 1
ATOM 1706 C CA . ALA A 1 231 ? -12.258 -12.758 2.453 1 98.5 231 ALA A CA 1
ATOM 1707 C C . ALA A 1 231 ? -12.711 -13.836 3.432 1 98.5 231 ALA A C 1
ATOM 1709 O O . ALA A 1 231 ? -12.32 -15 3.309 1 98.5 231 ALA A O 1
ATOM 1710 N N . PHE A 1 232 ? -13.492 -13.461 4.375 1 98.25 232 PHE A N 1
ATOM 1711 C CA . PHE A 1 232 ? -14.047 -14.383 5.355 1 98.25 232 PHE A CA 1
ATOM 1712 C C . PHE A 1 232 ? -15.352 -14.984 4.852 1 98.25 232 PHE A C 1
ATOM 1714 O O . PHE A 1 232 ? -16.031 -14.398 4 1 98.25 232 PHE A O 1
ATOM 1721 N N . ARG A 1 233 ? -15.664 -16.125 5.387 1 97.5 233 ARG A N 1
ATOM 1722 C CA . ARG A 1 233 ? -16.906 -16.797 5.004 1 97.5 233 ARG A CA 1
ATOM 1723 C C . ARG A 1 233 ? -18.109 -15.906 5.273 1 97.5 233 ARG A C 1
ATOM 1725 O O . ARG A 1 233 ? -19.047 -15.867 4.48 1 97.5 233 ARG A O 1
ATOM 1732 N N . ASP A 1 234 ? -18.094 -15.258 6.406 1 95.19 234 ASP A N 1
ATOM 1733 C CA . ASP A 1 234 ? -19.141 -14.305 6.758 1 95.19 234 ASP A CA 1
ATOM 1734 C C . ASP A 1 234 ? -18.656 -13.359 7.863 1 95.19 234 ASP A C 1
ATOM 1736 O O . ASP A 1 234 ? -17.641 -13.609 8.508 1 95.19 234 ASP A O 1
ATOM 1740 N N . ALA A 1 235 ? -19.453 -12.289 8.008 1 94.25 235 ALA A N 1
ATOM 1741 C CA . ALA A 1 235 ? -19.062 -11.211 8.906 1 94.25 235 ALA A CA 1
ATOM 1742 C C . ALA A 1 235 ? -19.219 -11.625 10.367 1 94.25 235 ALA A C 1
ATOM 1744 O O . ALA A 1 235 ? -18.672 -10.977 11.266 1 94.25 235 ALA A O 1
ATOM 1745 N N . THR A 1 236 ? -19.922 -12.688 10.688 1 94.75 236 THR A N 1
ATOM 1746 C CA . THR A 1 236 ? -20.125 -13.133 12.055 1 94.75 236 THR A CA 1
ATOM 1747 C C . THR A 1 236 ? -18.828 -13.703 12.641 1 94.75 236 THR A C 1
ATOM 1749 O O . THR A 1 236 ? -18.734 -13.93 13.844 1 94.75 236 THR A O 1
ATOM 1752 N N . MET A 1 237 ? -17.812 -13.883 11.812 1 95.12 237 MET A N 1
ATOM 1753 C CA . MET A 1 237 ? -16.516 -14.398 12.242 1 95.12 237 MET A CA 1
ATOM 1754 C C . MET A 1 237 ? -15.711 -13.305 12.938 1 95.12 237 MET A C 1
ATOM 1756 O O . MET A 1 237 ? -14.812 -13.602 13.727 1 95.12 237 MET A O 1
ATOM 1760 N N . PHE A 1 238 ? -16 -12.023 12.672 1 92.81 238 PHE A N 1
ATOM 1761 C CA . PHE A 1 238 ? -15.156 -10.906 13.094 1 92.81 238 PHE A CA 1
ATOM 1762 C C . PHE A 1 238 ? -15.172 -10.758 14.609 1 92.81 238 PHE A C 1
ATOM 1764 O O . PHE A 1 238 ? -14.141 -10.484 15.227 1 92.81 238 PHE A O 1
ATOM 1771 N N . PRO A 1 239 ? -16.344 -10.969 15.32 1 92.12 239 PRO A N 1
ATOM 1772 C CA . PRO A 1 239 ? -16.359 -10.82 16.781 1 92.12 239 PRO A CA 1
ATOM 1773 C C . PRO A 1 239 ? -15.453 -11.828 17.484 1 92.12 239 PRO A C 1
ATOM 1775 O O . PRO A 1 239 ? -15.133 -11.656 18.672 1 92.12 239 PRO A O 1
ATOM 1778 N N . ARG A 1 240 ? -15.086 -12.891 16.812 1 90.94 240 ARG A N 1
ATOM 1779 C CA . ARG A 1 240 ? -14.234 -13.914 17.406 1 90.94 240 ARG A CA 1
ATOM 1780 C C . ARG A 1 240 ? -12.758 -13.516 17.328 1 90.94 240 ARG A C 1
ATOM 1782 O O . ARG A 1 240 ? -11.898 -14.195 17.891 1 90.94 240 ARG A O 1
ATOM 1789 N N . LEU A 1 241 ? -12.492 -12.422 16.594 1 92.88 241 LEU A N 1
ATOM 1790 C CA . LEU A 1 241 ? -11.141 -11.883 16.406 1 92.88 241 LEU A CA 1
ATOM 1791 C C . LEU A 1 241 ? -11 -10.539 17.109 1 92.88 241 LEU A C 1
ATOM 1793 O O . LEU A 1 241 ? -11.992 -9.945 17.547 1 92.88 241 LEU A O 1
ATOM 1797 N N . ASP A 1 242 ? -9.805 -10.172 17.328 1 90.38 242 ASP A N 1
ATOM 1798 C CA . ASP A 1 242 ? -9.547 -8.758 17.562 1 90.38 242 ASP A CA 1
ATOM 1799 C C . ASP A 1 242 ? -9.555 -7.969 16.25 1 90.38 242 ASP A C 1
ATOM 1801 O O . ASP A 1 242 ? -8.5 -7.582 15.75 1 90.38 242 ASP A O 1
ATOM 1805 N N . ALA A 1 243 ? -10.703 -7.707 15.727 1 84.88 243 ALA A N 1
ATOM 1806 C CA . ALA A 1 243 ? -10.922 -7.219 14.367 1 84.88 243 ALA A CA 1
ATOM 1807 C C . ALA A 1 243 ? -10.328 -5.828 14.18 1 84.88 243 ALA A C 1
ATOM 1809 O O . ALA A 1 243 ? -10.055 -5.41 13.055 1 84.88 243 ALA A O 1
ATOM 1810 N N . ASP A 1 244 ? -10.125 -5.113 15.273 1 81.69 244 ASP A N 1
ATOM 1811 C CA . ASP A 1 244 ? -9.539 -3.777 15.203 1 81.69 244 ASP A CA 1
ATOM 1812 C C . ASP A 1 244 ? -8.109 -3.826 14.664 1 81.69 244 ASP A C 1
ATOM 1814 O O . ASP A 1 244 ? -7.602 -2.828 14.156 1 81.69 244 ASP A O 1
ATOM 1818 N N . LEU A 1 245 ? -7.543 -4.957 14.727 1 85 245 LEU A N 1
ATOM 1819 C CA . LEU A 1 245 ? -6.164 -5.117 14.273 1 85 245 LEU A CA 1
ATOM 1820 C C . LEU A 1 245 ? -6.117 -5.367 12.773 1 85 245 LEU A C 1
ATOM 1822 O O . LEU A 1 245 ? -5.051 -5.277 12.156 1 85 245 LEU A O 1
ATOM 1826 N N . LEU A 1 246 ? -7.281 -5.719 12.219 1 86 246 LEU A N 1
ATOM 1827 C CA . LEU A 1 246 ? -7.359 -5.984 10.789 1 86 246 LEU A CA 1
ATOM 1828 C C . LEU A 1 246 ? -7.742 -4.723 10.023 1 86 246 LEU A C 1
ATOM 1830 O O . LEU A 1 246 ? -8.43 -4.797 9 1 86 246 LEU A O 1
ATOM 1834 N N . ASN A 1 247 ? -7.328 -3.629 10.438 1 78.81 247 ASN A N 1
ATOM 1835 C CA . ASN A 1 247 ? -7.652 -2.357 9.797 1 78.81 247 ASN A CA 1
ATOM 1836 C C . ASN A 1 247 ? -6.43 -1.732 9.141 1 78.81 247 ASN A C 1
ATOM 1838 O O . ASN A 1 247 ? -5.465 -1.378 9.82 1 78.81 247 ASN A O 1
ATOM 1842 N N . SER A 1 248 ? -6.391 -1.904 7.812 1 81.38 248 SER A N 1
ATOM 1843 C CA . SER A 1 248 ? -5.324 -1.229 7.074 1 81.38 248 SER A CA 1
ATOM 1844 C C . SER A 1 248 ? -5.887 -0.426 5.906 1 81.38 248 SER A C 1
ATOM 1846 O O . SER A 1 248 ? -6.914 -0.79 5.332 1 81.38 248 SER A O 1
ATOM 1848 N N . SER A 1 249 ? -5.246 0.61 5.684 1 86.06 249 SER A N 1
ATOM 1849 C CA . SER A 1 249 ? -5.68 1.485 4.598 1 86.06 249 SER A CA 1
ATOM 1850 C C . SER A 1 249 ? -5.078 1.051 3.266 1 86.06 249 SER A C 1
ATOM 1852 O O . SER A 1 249 ? -3.979 0.498 3.227 1 86.06 249 SER A O 1
ATOM 1854 N N . VAL A 1 250 ? -5.879 1.168 2.26 1 93.62 250 VAL A N 1
ATOM 1855 C CA . VAL A 1 250 ? -5.418 0.93 0.896 1 93.62 250 VAL A CA 1
ATOM 1856 C C . VAL A 1 250 ? -5.469 2.23 0.098 1 93.62 250 VAL A C 1
ATOM 1858 O O . VAL A 1 250 ? -6.367 3.053 0.296 1 93.62 250 VAL A O 1
ATOM 1861 N N . ALA A 1 251 ? -4.469 2.414 -0.75 1 94.88 251 ALA A N 1
ATOM 1862 C CA . ALA A 1 251 ? -4.441 3.604 -1.597 1 94.88 251 ALA A CA 1
ATOM 1863 C C . ALA A 1 251 ? -5.668 3.656 -2.506 1 94.88 251 ALA A C 1
ATOM 1865 O O . ALA A 1 251 ? -5.977 2.686 -3.199 1 94.88 251 ALA A O 1
ATOM 1866 N N . PRO A 1 252 ? -6.34 4.75 -2.557 1 92.25 252 PRO A N 1
ATOM 1867 C CA . PRO A 1 252 ? -7.586 4.832 -3.324 1 92.25 252 PRO A CA 1
ATOM 1868 C C . PRO A 1 252 ? -7.398 4.457 -4.793 1 92.25 252 PRO A C 1
ATOM 1870 O O . PRO A 1 252 ? -8.219 3.727 -5.355 1 92.25 252 PRO A O 1
ATOM 1873 N N . GLY A 1 253 ? -6.359 4.969 -5.398 1 93.75 253 GLY A N 1
ATOM 1874 C CA . GLY A 1 253 ? -6.117 4.621 -6.789 1 93.75 253 GLY A CA 1
ATOM 1875 C C . GLY A 1 253 ? -5.98 3.127 -7.016 1 93.75 253 GLY A C 1
ATOM 1876 O O . GLY A 1 253 ? -6.496 2.594 -8 1 93.75 253 GLY A O 1
ATOM 1877 N N . LEU A 1 254 ? -5.301 2.467 -6.109 1 97.56 254 LEU A N 1
ATOM 1878 C CA . LEU A 1 254 ? -5.137 1.022 -6.219 1 97.56 254 LEU A CA 1
ATOM 1879 C C . LEU A 1 254 ? -6.457 0.302 -5.969 1 97.56 254 LEU A C 1
ATOM 1881 O O . LEU A 1 254 ? -6.781 -0.663 -6.664 1 97.56 254 LEU A O 1
ATOM 1885 N N . ALA A 1 255 ? -7.203 0.792 -5.004 1 96.81 255 ALA A N 1
ATOM 1886 C CA . ALA A 1 255 ? -8.508 0.206 -4.723 1 96.81 255 ALA A CA 1
ATOM 1887 C C . ALA A 1 255 ? -9.406 0.25 -5.957 1 96.81 255 ALA A C 1
ATOM 1889 O O . ALA A 1 255 ? -10.117 -0.713 -6.25 1 96.81 255 ALA A O 1
ATOM 1890 N N . ALA A 1 256 ? -9.359 1.34 -6.656 1 95.94 256 ALA A N 1
ATOM 1891 C CA . ALA A 1 256 ? -10.164 1.502 -7.863 1 95.94 256 ALA A CA 1
ATOM 1892 C C . ALA A 1 256 ? -9.797 0.459 -8.914 1 95.94 256 ALA A C 1
ATOM 1894 O O . ALA A 1 256 ? -10.648 0.019 -9.688 1 95.94 256 ALA A O 1
ATOM 1895 N N . GLY A 1 257 ? -8.578 0.038 -8.914 1 98 257 GLY A N 1
ATOM 1896 C CA . GLY A 1 257 ? -8.094 -0.911 -9.906 1 98 257 GLY A CA 1
ATOM 1897 C C . GLY A 1 257 ? -8.531 -2.338 -9.625 1 98 257 GLY A C 1
ATOM 1898 O O . GLY A 1 257 ? -8.5 -3.188 -10.516 1 98 257 GLY A O 1
ATOM 1899 N N . VAL A 1 258 ? -8.906 -2.619 -8.398 1 98.38 258 VAL A N 1
ATOM 1900 C CA . VAL A 1 258 ? -9.234 -3.982 -8 1 98.38 258 VAL A CA 1
ATOM 1901 C C . VAL A 1 258 ? -10.477 -4.453 -8.75 1 98.38 258 VAL A C 1
ATOM 1903 O O . VAL A 1 258 ? -10.492 -5.543 -9.328 1 98.38 258 VAL A O 1
ATOM 1906 N N . SER A 1 259 ? -11.531 -3.6 -8.812 1 97.81 259 SER A N 1
ATOM 1907 C CA . SER A 1 259 ? -12.758 -3.967 -9.508 1 97.81 259 SER A CA 1
ATOM 1908 C C . SER A 1 259 ? -12.5 -4.199 -10.992 1 97.81 259 SER A C 1
ATOM 1910 O O . SER A 1 259 ? -13.047 -5.133 -11.586 1 97.81 259 SER A O 1
ATOM 1912 N N . ALA A 1 260 ? -11.688 -3.328 -11.555 1 98.38 260 ALA A N 1
ATOM 1913 C CA . ALA A 1 260 ? -11.352 -3.459 -12.969 1 98.38 260 ALA A CA 1
ATOM 1914 C C . ALA A 1 260 ? -10.625 -4.773 -13.234 1 98.38 260 ALA A C 1
ATOM 1916 O O . ALA A 1 260 ? -10.836 -5.402 -14.281 1 98.38 260 ALA A O 1
ATOM 1917 N N . ALA A 1 261 ? -9.75 -5.195 -12.344 1 98.56 261 ALA A N 1
ATOM 1918 C CA . ALA A 1 261 ? -9.016 -6.449 -12.5 1 98.56 261 ALA A CA 1
ATOM 1919 C C . ALA A 1 261 ? -9.961 -7.648 -12.469 1 98.56 261 ALA A C 1
ATOM 1921 O O . ALA A 1 261 ? -9.844 -8.562 -13.281 1 98.56 261 ALA A O 1
ATOM 1922 N N . VAL A 1 262 ? -10.875 -7.621 -11.508 1 98.69 262 VAL A N 1
ATOM 1923 C CA . VAL A 1 262 ? -11.844 -8.711 -11.398 1 98.69 262 VAL A CA 1
ATOM 1924 C C . VAL A 1 262 ? -12.758 -8.711 -12.625 1 98.69 262 VAL A C 1
ATOM 1926 O O . VAL A 1 262 ? -13.094 -9.766 -13.156 1 98.69 262 VAL A O 1
ATOM 1929 N N . ASP A 1 263 ? -13.148 -7.523 -13.102 1 97.94 263 ASP A N 1
ATOM 1930 C CA . ASP A 1 263 ? -13.953 -7.414 -14.32 1 97.94 263 ASP A CA 1
ATOM 1931 C C . ASP A 1 263 ? -13.203 -7.977 -15.523 1 97.94 263 ASP A C 1
ATOM 1933 O O . ASP A 1 263 ? -13.805 -8.578 -16.406 1 97.94 263 ASP A O 1
ATOM 1937 N N . HIS A 1 264 ? -11.93 -7.738 -15.57 1 98.06 264 HIS A N 1
ATOM 1938 C CA . HIS A 1 264 ? -11.133 -8.305 -16.656 1 98.06 264 HIS A CA 1
ATOM 1939 C C . HIS A 1 264 ? -11.234 -9.82 -16.688 1 98.06 264 HIS A C 1
ATOM 1941 O O . HIS A 1 264 ? -11.445 -10.414 -17.75 1 98.06 264 HIS A O 1
ATOM 1947 N N . ILE A 1 265 ? -11.094 -10.477 -15.508 1 98 265 ILE A N 1
ATOM 1948 C CA . ILE A 1 265 ? -11.234 -11.922 -15.414 1 98 265 ILE A CA 1
ATOM 1949 C C . ILE A 1 265 ? -12.633 -12.336 -15.859 1 98 265 ILE A C 1
ATOM 1951 O O . ILE A 1 265 ? -12.789 -13.289 -16.625 1 98 265 ILE A O 1
ATOM 1955 N N . ALA A 1 266 ? -13.609 -11.555 -15.398 1 97.56 266 ALA A N 1
ATOM 1956 C CA . ALA A 1 266 ? -15.008 -11.867 -15.68 1 97.56 266 ALA A CA 1
ATOM 1957 C C . ALA A 1 266 ? -15.297 -11.773 -17.172 1 97.56 266 ALA A C 1
ATOM 1959 O O . ALA A 1 266 ? -16.25 -12.383 -17.672 1 97.56 266 ALA A O 1
ATOM 1960 N N . ASP A 1 267 ? -14.461 -11.039 -17.891 1 96.56 267 ASP A N 1
ATOM 1961 C CA . ASP A 1 267 ? -14.758 -10.758 -19.297 1 96.56 267 ASP A CA 1
ATOM 1962 C C . ASP A 1 267 ? -13.789 -11.492 -20.219 1 96.56 267 ASP A C 1
ATOM 1964 O O . ASP A 1 267 ? -13.695 -11.172 -21.406 1 96.56 267 ASP A O 1
ATOM 1968 N N . LEU A 1 268 ? -13.039 -12.414 -19.688 1 96.69 268 LEU A N 1
ATOM 1969 C CA . LEU A 1 268 ? -12.102 -13.172 -20.516 1 96.69 268 LEU A CA 1
ATOM 1970 C C . LEU A 1 268 ? -12.844 -13.938 -21.594 1 96.69 268 LEU A C 1
ATOM 1972 O O . LEU A 1 268 ? -12.312 -14.133 -22.703 1 96.69 268 LEU A O 1
ATOM 1976 N N . ASP A 1 269 ? -13.984 -14.438 -21.234 1 93.81 269 ASP A N 1
ATOM 1977 C CA . ASP A 1 269 ? -14.875 -15.039 -22.219 1 93.81 269 ASP A CA 1
ATOM 1978 C C . ASP A 1 269 ? -15.922 -14.031 -22.703 1 93.81 269 ASP A C 1
ATOM 1980 O O . ASP A 1 269 ? -16.766 -13.57 -21.922 1 93.81 269 ASP A O 1
ATOM 1984 N N . GLU A 1 270 ? -15.906 -13.672 -23.922 1 89.12 270 GLU A N 1
ATOM 1985 C CA . GLU A 1 270 ? -16.75 -12.609 -24.469 1 89.12 270 GLU A CA 1
ATOM 1986 C C . GLU A 1 270 ? -18.203 -13.062 -24.578 1 89.12 270 GLU A C 1
ATOM 1988 O O . GLU A 1 270 ? -19.109 -12.234 -24.734 1 89.12 270 GLU A O 1
ATOM 1993 N N . SER A 1 271 ? -18.438 -14.32 -24.578 1 89.75 271 SER A N 1
ATOM 1994 C CA . SER A 1 271 ? -19.781 -14.844 -24.812 1 89.75 271 SER A CA 1
ATOM 1995 C C . SER A 1 271 ? -20.625 -14.789 -23.547 1 89.75 271 SER A C 1
ATOM 1997 O O . SER A 1 271 ? -21.844 -14.945 -23.594 1 89.75 271 SER A O 1
ATOM 1999 N N . VAL A 1 272 ? -19.969 -14.547 -22.422 1 86.38 272 VAL A N 1
ATOM 2000 C CA . VAL A 1 272 ? -20.656 -14.656 -21.156 1 86.38 272 VAL A CA 1
ATOM 2001 C C . VAL A 1 272 ? -21.484 -13.406 -20.891 1 86.38 272 VAL A C 1
ATOM 2003 O O . VAL A 1 272 ? -21.125 -12.312 -21.344 1 86.38 272 VAL A O 1
ATOM 2006 N N . ARG A 1 273 ? -22.656 -13.617 -20.188 1 89.25 273 ARG A N 1
ATOM 2007 C CA . ARG A 1 273 ? -23.594 -12.539 -19.875 1 89.25 273 ARG A CA 1
ATOM 2008 C C . ARG A 1 273 ? -24.047 -12.625 -18.422 1 89.25 273 ARG A C 1
ATOM 2010 O O . ARG A 1 273 ? -23.828 -13.641 -17.75 1 89.25 273 ARG A O 1
ATOM 2017 N N . GLY A 1 274 ? -24.625 -11.461 -17.906 1 93.88 274 GLY A N 1
ATOM 2018 C CA . GLY A 1 274 ? -25.203 -11.461 -16.578 1 93.88 274 GLY A CA 1
ATOM 2019 C C . GLY A 1 274 ? -24.375 -10.672 -15.57 1 93.88 274 GLY A C 1
ATOM 2020 O O . GLY A 1 274 ? -23.672 -9.727 -15.945 1 93.88 274 GLY A O 1
ATOM 2021 N N . THR A 1 275 ? -24.594 -11.07 -14.258 1 95.62 275 THR A N 1
ATOM 2022 C CA . THR A 1 275 ? -23.891 -10.398 -13.172 1 95.62 275 THR A CA 1
ATOM 2023 C C . THR A 1 275 ? -22.406 -10.727 -13.211 1 95.62 275 THR A C 1
ATOM 2025 O O . THR A 1 275 ? -21.984 -11.672 -13.883 1 95.62 275 THR A O 1
ATOM 2028 N N . ARG A 1 276 ? -21.594 -9.961 -12.547 1 96.19 276 ARG A N 1
ATOM 2029 C CA . ARG A 1 276 ? -20.156 -10.227 -12.477 1 96.19 276 ARG A CA 1
ATOM 2030 C C . ARG A 1 276 ? -19.891 -11.633 -11.945 1 96.19 276 ARG A C 1
ATOM 2032 O O . ARG A 1 276 ? -19.031 -12.352 -12.469 1 96.19 276 ARG A O 1
ATOM 2039 N N . ARG A 1 277 ? -20.656 -12.109 -11.008 1 95 277 ARG A N 1
ATOM 2040 C CA . ARG A 1 277 ? -20.484 -13.43 -10.406 1 95 277 ARG A CA 1
ATOM 2041 C C . ARG A 1 277 ? -20.688 -14.531 -11.438 1 95 277 ARG A C 1
ATOM 2043 O O . ARG A 1 277 ? -19.891 -15.477 -11.516 1 95 277 ARG A O 1
ATOM 2050 N N . ASN A 1 278 ? -21.688 -14.359 -12.234 1 94.38 278 ASN A N 1
ATOM 2051 C CA . ASN A 1 278 ? -21.969 -15.352 -13.273 1 94.38 278 ASN A CA 1
ATOM 2052 C C . ASN A 1 278 ? -20.891 -15.367 -14.344 1 94.38 278 ASN A C 1
ATOM 2054 O O . ASN A 1 278 ? -20.453 -16.438 -14.781 1 94.38 278 ASN A O 1
ATOM 2058 N N . ARG A 1 279 ? -20.516 -14.195 -14.703 1 96.5 279 ARG A N 1
ATOM 2059 C CA . ARG A 1 279 ? -19.484 -14.07 -15.734 1 96.5 279 ARG A CA 1
ATOM 2060 C C . ARG A 1 279 ? -18.156 -14.648 -15.266 1 96.5 279 ARG A C 1
ATOM 2062 O O . ARG A 1 279 ? -17.406 -15.227 -16.047 1 96.5 279 ARG A O 1
ATOM 2069 N N . LEU A 1 280 ? -17.891 -14.484 -13.961 1 97.25 280 LEU A N 1
ATOM 2070 C CA . LEU A 1 280 ? -16.656 -15.016 -13.383 1 97.25 280 LEU A CA 1
ATOM 2071 C C . LEU A 1 280 ? -16.609 -16.531 -13.5 1 97.25 280 LEU A C 1
ATOM 2073 O O . LEU A 1 280 ? -15.594 -17.109 -13.883 1 97.25 280 LEU A O 1
ATOM 2077 N N . VAL A 1 281 ? -17.672 -17.172 -13.242 1 94.38 281 VAL A N 1
ATOM 2078 C CA . VAL A 1 281 ? -17.734 -18.641 -13.281 1 94.38 281 VAL A CA 1
ATOM 2079 C C . VAL A 1 281 ? -17.406 -19.125 -14.695 1 94.38 281 VAL A C 1
ATOM 2081 O O . VAL A 1 281 ? -16.516 -19.953 -14.875 1 94.38 281 VAL A O 1
ATOM 2084 N N . ASP A 1 282 ? -18.031 -18.562 -15.648 1 94.38 282 ASP A N 1
ATOM 2085 C CA . ASP A 1 282 ? -17.891 -19 -17.031 1 94.38 282 ASP A CA 1
ATOM 2086 C C . ASP A 1 282 ? -16.531 -18.625 -17.594 1 94.38 282 ASP A C 1
ATOM 2088 O O . ASP A 1 282 ? -15.891 -19.438 -18.281 1 94.38 282 ASP A O 1
ATOM 2092 N N . SER A 1 283 ? -16.125 -17.469 -17.312 1 96.94 283 SER A N 1
ATOM 2093 C CA . SER A 1 283 ? -14.859 -16.984 -17.844 1 96.94 283 SER A CA 1
ATOM 2094 C C . SER A 1 283 ? -13.68 -17.75 -17.25 1 96.94 283 SER A C 1
ATOM 2096 O O . SER A 1 283 ? -12.727 -18.078 -17.953 1 96.94 283 SER A O 1
ATOM 2098 N N . ILE A 1 284 ? -13.742 -18 -15.953 1 96.94 284 ILE A N 1
ATOM 2099 C CA . ILE A 1 284 ? -12.672 -18.75 -15.297 1 96.94 284 ILE A CA 1
ATOM 2100 C C . ILE A 1 284 ? -12.625 -20.172 -15.828 1 96.94 284 ILE A C 1
ATOM 2102 O O . ILE A 1 284 ? -11.547 -20.719 -16.062 1 96.94 284 ILE A O 1
ATOM 2106 N N . GLU A 1 285 ? -13.75 -20.734 -16.062 1 94.75 285 GLU A N 1
ATOM 2107 C CA . GLU A 1 285 ? -13.805 -22.078 -16.625 1 94.75 285 GLU A CA 1
ATOM 2108 C C . GLU A 1 285 ? -13.211 -22.109 -18.031 1 94.75 285 GLU A C 1
ATOM 2110 O O . GLU A 1 285 ? -12.383 -22.969 -18.344 1 94.75 285 GLU A O 1
ATOM 2115 N N . SER A 1 286 ? -13.625 -21.172 -18.859 1 95.88 286 SER A N 1
ATOM 2116 C CA . SER A 1 286 ? -13.141 -21.094 -20.234 1 95.88 286 SER A CA 1
ATOM 2117 C C . SER A 1 286 ? -11.633 -20.875 -20.281 1 95.88 286 SER A C 1
ATOM 2119 O O . SER A 1 286 ? -10.914 -21.562 -21 1 95.88 286 SER A O 1
ATOM 2121 N N . ALA A 1 287 ? -11.18 -19.938 -19.531 1 96.44 287 ALA A N 1
ATOM 2122 C CA . ALA A 1 287 ? -9.758 -19.625 -19.484 1 96.44 287 ALA A CA 1
ATOM 2123 C C . ALA A 1 287 ? -8.969 -20.797 -18.891 1 96.44 287 ALA A C 1
ATOM 2125 O O . ALA A 1 287 ? -7.879 -21.125 -19.359 1 96.44 287 ALA A O 1
ATOM 2126 N N . GLY A 1 288 ? -9.555 -21.359 -17.828 1 95.75 288 GLY A N 1
ATOM 2127 C CA . GLY A 1 288 ? -8.93 -22.5 -17.203 1 95.75 288 GLY A CA 1
ATOM 2128 C C . GLY A 1 288 ? -8.727 -23.672 -18.156 1 95.75 288 GLY A C 1
ATOM 2129 O O . GLY A 1 288 ? -7.684 -24.328 -18.141 1 95.75 288 GLY A O 1
ATOM 2130 N N . LEU A 1 289 ? -9.695 -23.969 -18.969 1 94.81 289 LEU A N 1
ATOM 2131 C CA . LEU A 1 289 ? -9.602 -25.047 -19.953 1 94.81 289 LEU A CA 1
ATOM 2132 C C . LEU A 1 289 ? -8.531 -24.75 -21 1 94.81 289 LEU A C 1
ATOM 2134 O O . LEU A 1 289 ? -7.711 -25.609 -21.312 1 94.81 289 LEU A O 1
ATOM 2138 N N . TYR A 1 290 ? -8.562 -23.594 -21.469 1 96.94 290 TYR A N 1
ATOM 2139 C CA . TYR A 1 290 ? -7.582 -23.172 -22.469 1 96.94 290 TYR A CA 1
ATOM 2140 C C . TYR A 1 290 ? -6.168 -23.25 -21.906 1 96.94 290 TYR A C 1
ATOM 2142 O O . TYR A 1 290 ? -5.285 -23.859 -22.5 1 96.94 290 TYR A O 1
ATOM 2150 N N . LEU A 1 291 ? -5.961 -22.625 -20.75 1 97.12 291 LEU A N 1
ATOM 2151 C CA . LEU A 1 291 ? -4.637 -22.562 -20.141 1 97.12 291 LEU A CA 1
ATOM 2152 C C . LEU A 1 291 ? -4.195 -23.938 -19.641 1 97.12 291 LEU A C 1
ATOM 2154 O O . LEU A 1 291 ? -2.998 -24.234 -19.609 1 97.12 291 LEU A O 1
ATOM 2158 N N . GLY A 1 292 ? -5.18 -24.703 -19.219 1 94.88 292 GLY A N 1
ATOM 2159 C CA . GLY A 1 292 ? -4.852 -26.078 -18.859 1 94.88 292 GLY A CA 1
ATOM 2160 C C . GLY A 1 292 ? -4.219 -26.859 -19.984 1 94.88 292 GLY A C 1
ATOM 2161 O O . GLY A 1 292 ? -3.203 -27.531 -19.797 1 94.88 292 GLY A O 1
ATOM 2162 N N . ARG A 1 293 ? -4.805 -26.781 -21.141 1 95.94 293 ARG A N 1
ATOM 2163 C CA . ARG A 1 293 ? -4.27 -27.438 -22.312 1 95.94 293 ARG A CA 1
ATOM 2164 C C . ARG A 1 293 ? -2.898 -26.891 -22.688 1 95.94 293 ARG A C 1
ATOM 2166 O O . ARG A 1 293 ? -1.977 -27.656 -22.984 1 95.94 293 ARG A O 1
ATOM 2173 N N . LEU A 1 294 ? -2.822 -25.594 -22.656 1 97.5 294 LEU A N 1
ATOM 2174 C CA . LEU A 1 294 ? -1.562 -24.953 -23.016 1 97.5 294 LEU A CA 1
ATOM 2175 C C . LEU A 1 294 ? -0.469 -25.297 -22 1 97.5 294 LEU A C 1
ATOM 2177 O O . LEU A 1 294 ? 0.69 -25.484 -22.391 1 97.5 294 LEU A O 1
ATOM 2181 N N . GLY A 1 295 ? -0.826 -25.312 -20.703 1 96.56 295 GLY A N 1
ATOM 2182 C CA . GLY A 1 295 ? 0.115 -25.703 -19.672 1 96.56 295 GLY A CA 1
ATOM 2183 C C . GLY A 1 295 ? 0.622 -27.125 -19.828 1 96.56 295 GLY A C 1
ATOM 2184 O O . GLY A 1 295 ? 1.812 -27.391 -19.641 1 96.56 295 GLY A O 1
ATOM 2185 N N . THR A 1 296 ? -0.27 -28 -20.141 1 94.31 296 THR A N 1
ATOM 2186 C CA . THR A 1 296 ? 0.105 -29.391 -20.422 1 94.31 296 THR A CA 1
ATOM 2187 C C . THR A 1 296 ? 1.049 -29.469 -21.609 1 94.31 296 THR A C 1
ATOM 2189 O O . THR A 1 296 ? 2.047 -30.188 -21.578 1 94.31 296 THR A O 1
ATOM 2192 N N . TYR A 1 297 ? 0.72 -28.703 -22.625 1 96.56 297 TYR A N 1
ATOM 2193 C CA . TYR A 1 297 ? 1.576 -28.656 -23.797 1 96.56 297 TYR A CA 1
ATOM 2194 C C . TYR A 1 297 ? 2.975 -28.172 -23.438 1 96.56 297 TYR A C 1
ATOM 2196 O O . TYR A 1 297 ? 3.973 -28.734 -23.891 1 96.56 297 TYR A O 1
ATOM 2204 N N . LEU A 1 298 ? 3.066 -27.156 -22.625 1 97.12 298 LEU A N 1
ATOM 2205 C CA . LEU A 1 298 ? 4.34 -26.609 -22.188 1 97.12 298 LEU A CA 1
ATOM 2206 C C . LEU A 1 298 ? 5.137 -27.641 -21.406 1 97.12 298 LEU A C 1
ATOM 2208 O O . LEU A 1 298 ? 6.309 -27.891 -21.703 1 97.12 298 LEU A O 1
ATOM 2212 N N . ALA A 1 299 ? 4.527 -28.25 -20.422 1 94.69 299 ALA A N 1
ATOM 2213 C CA . ALA A 1 299 ? 5.191 -29.25 -19.562 1 94.69 299 ALA A CA 1
ATOM 2214 C C . ALA A 1 299 ? 5.668 -30.438 -20.391 1 94.69 299 ALA A C 1
ATOM 2216 O O . ALA A 1 299 ? 6.809 -30.891 -20.234 1 94.69 299 ALA A O 1
ATOM 2217 N N . ASP A 1 300 ? 4.82 -30.906 -21.25 1 92.94 300 ASP A N 1
ATOM 2218 C CA . ASP A 1 300 ? 5.152 -32.062 -22.094 1 92.94 300 ASP A CA 1
ATOM 2219 C C . ASP A 1 300 ? 6.309 -31.719 -23.031 1 92.94 300 ASP A C 1
ATOM 2221 O O . ASP A 1 300 ? 7.184 -32.562 -23.266 1 92.94 300 ASP A O 1
ATOM 2225 N N . SER A 1 301 ? 6.234 -30.578 -23.609 1 95.31 301 SER A N 1
ATOM 2226 C CA . SER A 1 301 ? 7.285 -30.141 -24.516 1 95.31 301 SER A CA 1
ATOM 2227 C C . SER A 1 301 ? 8.641 -30.078 -23.812 1 95.31 301 SER A C 1
ATOM 2229 O O . SER A 1 301 ? 9.641 -30.562 -24.359 1 95.31 301 SER A O 1
ATOM 2231 N N . LEU A 1 302 ? 8.695 -29.531 -22.656 1 95.44 302 LEU A N 1
ATOM 2232 C CA . LEU A 1 302 ? 9.938 -29.438 -21.891 1 95.44 302 LEU A CA 1
ATOM 2233 C C . LEU A 1 302 ? 10.438 -30.812 -21.5 1 95.44 302 LEU A C 1
ATOM 2235 O O . LEU A 1 302 ? 11.633 -31.094 -21.547 1 95.44 302 LEU A O 1
ATOM 2239 N N . ASP A 1 303 ? 9.516 -31.609 -21.094 1 90.62 303 ASP A N 1
ATOM 2240 C CA . ASP A 1 303 ? 9.844 -32.969 -20.641 1 90.62 303 ASP A CA 1
ATOM 2241 C C . ASP A 1 303 ? 10.43 -33.781 -21.797 1 90.62 303 ASP A C 1
ATOM 2243 O O . ASP A 1 303 ? 11.195 -34.719 -21.562 1 90.62 303 ASP A O 1
ATOM 2247 N N . SER A 1 304 ? 10.109 -33.5 -22.969 1 91.62 304 SER A N 1
ATOM 2248 C CA . SER A 1 304 ? 10.555 -34.25 -24.125 1 91.62 304 SER A CA 1
ATOM 2249 C C . SER A 1 304 ? 12 -33.938 -24.469 1 91.62 304 SER A C 1
ATOM 2251 O O . SER A 1 304 ? 12.641 -34.656 -25.25 1 91.62 304 SER A O 1
ATOM 2253 N N . LEU A 1 305 ? 12.469 -32.906 -23.906 1 93.06 305 LEU A N 1
ATOM 2254 C CA . LEU A 1 305 ? 13.852 -32.5 -24.188 1 93.06 305 LEU A CA 1
ATOM 2255 C C . LEU A 1 305 ? 14.828 -33.312 -23.344 1 93.06 305 LEU A C 1
ATOM 2257 O O . LEU A 1 305 ? 14.586 -33.562 -22.156 1 93.06 305 LEU A O 1
ATOM 2261 N N . PRO A 1 306 ? 15.898 -33.75 -23.984 1 91.69 306 PRO A N 1
ATOM 2262 C CA . PRO A 1 306 ? 16.891 -34.5 -23.234 1 91.69 306 PRO A CA 1
ATOM 2263 C C . PRO A 1 306 ? 17.469 -33.719 -22.047 1 91.69 306 PRO A C 1
ATOM 2265 O O . PRO A 1 306 ? 17.656 -32.5 -22.141 1 91.69 306 PRO A O 1
ATOM 2268 N N . LYS A 1 307 ? 17.734 -34.375 -20.938 1 91.5 307 LYS A N 1
ATOM 2269 C CA . LYS A 1 307 ? 18.438 -33.875 -19.766 1 91.5 307 LYS A CA 1
ATOM 2270 C C . LYS A 1 307 ? 17.641 -32.75 -19.078 1 91.5 307 LYS A C 1
ATOM 2272 O O . LYS A 1 307 ? 18.203 -31.969 -18.312 1 91.5 307 LYS A O 1
ATOM 2277 N N . THR A 1 308 ? 16.453 -32.625 -19.516 1 93.5 308 THR A N 1
ATOM 2278 C CA . THR A 1 308 ? 15.594 -31.625 -18.906 1 93.5 308 THR A CA 1
ATOM 2279 C C . THR A 1 308 ? 14.758 -32.219 -17.781 1 93.5 308 THR A C 1
ATOM 2281 O O . THR A 1 308 ? 14.234 -33.312 -17.906 1 93.5 308 THR A O 1
ATOM 2284 N N . HIS A 1 309 ? 14.703 -31.547 -16.688 1 93.44 309 HIS A N 1
ATOM 2285 C CA . HIS A 1 309 ? 13.883 -31.938 -15.547 1 93.44 309 HIS A CA 1
ATOM 2286 C C . HIS A 1 309 ? 12.859 -30.859 -15.211 1 93.44 309 HIS A C 1
ATOM 2288 O O . HIS A 1 309 ? 13.219 -29.703 -14.992 1 93.44 309 HIS A O 1
ATOM 2294 N N . VAL A 1 310 ? 11.602 -31.234 -15.219 1 94.69 310 VAL A N 1
ATOM 2295 C CA . VAL A 1 310 ? 10.523 -30.328 -14.82 1 94.69 310 VAL A CA 1
ATOM 2296 C C . VAL A 1 310 ? 10.047 -30.688 -13.414 1 94.69 310 VAL A C 1
ATOM 2298 O O . VAL A 1 310 ? 9.484 -31.766 -13.203 1 94.69 310 VAL A O 1
ATOM 2301 N N . PHE A 1 311 ? 10.203 -29.797 -12.516 1 93.69 311 PHE A N 1
ATOM 2302 C CA . PHE A 1 311 ? 9.883 -30.047 -11.117 1 93.69 311 PHE A CA 1
ATOM 2303 C C . PHE A 1 311 ? 8.391 -30.281 -10.93 1 93.69 311 PHE A C 1
ATOM 2305 O O . PHE A 1 311 ? 7.57 -29.484 -11.414 1 93.69 311 PHE A O 1
ATOM 2312 N N . GLY A 1 312 ? 8.016 -31.344 -10.211 1 91.06 312 GLY A N 1
ATOM 2313 C CA . GLY A 1 312 ? 6.633 -31.672 -9.922 1 91.06 312 GLY A CA 1
ATOM 2314 C C . GLY A 1 312 ? 5.98 -32.5 -11.016 1 91.06 312 GLY A C 1
ATOM 2315 O O . GLY A 1 312 ? 4.828 -32.938 -10.875 1 91.06 312 GLY A O 1
ATOM 2316 N N . VAL A 1 313 ? 6.633 -32.719 -12.125 1 84.75 313 VAL A N 1
ATOM 2317 C CA . VAL A 1 313 ? 6.051 -33.375 -13.281 1 84.75 313 VAL A CA 1
ATOM 2318 C C . VAL A 1 313 ? 6.895 -34.594 -13.641 1 84.75 313 VAL A C 1
ATOM 2320 O O . VAL A 1 313 ? 6.367 -35.719 -13.797 1 84.75 313 VAL A O 1
ATOM 2323 N N . THR A 1 314 ? 8.141 -34.344 -13.703 1 76.25 314 THR A N 1
ATOM 2324 C CA . THR A 1 314 ? 9.023 -35.406 -14.18 1 76.25 314 THR A CA 1
ATOM 2325 C C . THR A 1 314 ? 9.617 -36.188 -13.016 1 76.25 314 THR A C 1
ATOM 2327 O O . THR A 1 314 ? 9.586 -35.719 -11.875 1 76.25 314 THR A O 1
ATOM 2330 N N . GLY A 1 315 ? 10.148 -37.375 -13.367 1 71.88 315 GLY A N 1
ATOM 2331 C CA . GLY A 1 315 ? 10.789 -38.219 -12.367 1 71.88 315 GLY A CA 1
ATOM 2332 C C . GLY A 1 315 ? 9.906 -39.375 -11.891 1 71.88 315 GLY A C 1
ATOM 2333 O O . GLY A 1 315 ? 8.688 -39.344 -12.094 1 71.88 315 GLY A O 1
ATOM 2334 N N . GLU A 1 316 ? 10.539 -40.312 -11.352 1 65.31 316 GLU A N 1
ATOM 2335 C CA . GLU A 1 316 ? 9.836 -41.5 -10.891 1 65.31 316 GLU A CA 1
ATOM 2336 C C . GLU A 1 316 ? 8.773 -41.156 -9.852 1 65.31 316 GLU A C 1
ATOM 2338 O O . GLU A 1 316 ? 7.672 -41.719 -9.859 1 65.31 316 GLU A O 1
ATOM 2343 N N . ALA A 1 317 ? 9.148 -40.188 -9.172 1 70.12 317 ALA A N 1
ATOM 2344 C CA . ALA A 1 317 ? 8.258 -39.844 -8.07 1 70.12 317 ALA A CA 1
ATOM 2345 C C . ALA A 1 317 ? 7.008 -39.125 -8.578 1 70.12 317 ALA A C 1
ATOM 2347 O O . ALA A 1 317 ? 5.953 -39.188 -7.941 1 70.12 317 ALA A O 1
ATOM 2348 N N . ALA A 1 318 ? 7.109 -38.5 -9.672 1 76.56 318 ALA A N 1
ATOM 2349 C CA . ALA A 1 318 ? 5.977 -37.781 -10.234 1 76.56 318 ALA A CA 1
ATOM 2350 C C . ALA A 1 318 ? 5.227 -38.625 -11.25 1 76.56 318 ALA A C 1
ATOM 2352 O O . ALA A 1 318 ? 4.113 -38.281 -11.664 1 76.56 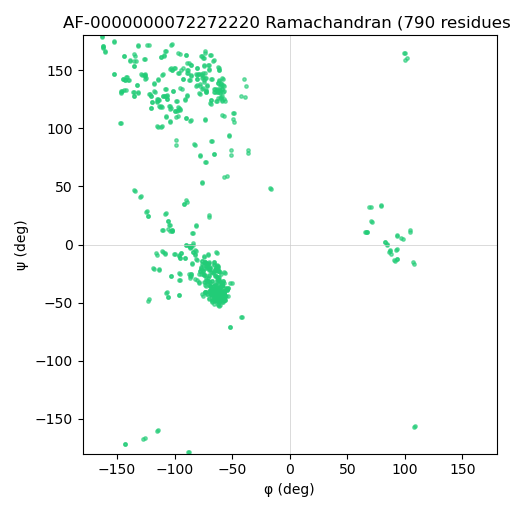318 ALA A O 1
ATOM 2353 N N . ALA A 1 319 ? 5.898 -39.75 -11.594 1 65.94 319 ALA A N 1
ATOM 2354 C CA . ALA A 1 319 ? 5.344 -40.594 -12.641 1 65.94 319 ALA A CA 1
ATOM 2355 C C . ALA A 1 319 ? 3.955 -41.094 -12.266 1 65.94 319 ALA A C 1
ATOM 2357 O O . ALA A 1 319 ? 3.75 -41.594 -11.156 1 65.94 319 ALA A O 1
ATOM 2358 N N . GLY A 1 320 ? 3.115 -40.844 -13.18 1 66 320 GLY A N 1
ATOM 2359 C CA . GLY A 1 320 ? 1.767 -41.344 -12.977 1 66 320 GLY A CA 1
ATOM 2360 C C . GLY A 1 320 ? 0.915 -40.438 -12.109 1 66 320 GLY A C 1
ATOM 2361 O O . GLY A 1 320 ? -0.226 -40.75 -11.781 1 66 320 GLY A O 1
ATOM 2362 N N . SER A 1 321 ? 1.529 -39.344 -11.734 1 72.38 321 SER A N 1
ATOM 2363 C CA . SER A 1 321 ? 0.757 -38.469 -10.891 1 72.38 321 SER A CA 1
ATOM 2364 C C . SER A 1 321 ? -0.306 -37.719 -11.688 1 72.38 321 SER A C 1
ATOM 2366 O O . SER A 1 321 ? -0.089 -37.375 -12.852 1 72.38 321 SER A O 1
ATOM 2368 N N . ASP A 1 322 ? -1.449 -37.562 -11.062 1 73.81 322 ASP A N 1
ATOM 2369 C CA . ASP A 1 322 ? -2.572 -36.844 -11.648 1 73.81 322 ASP A CA 1
ATOM 2370 C C . ASP A 1 322 ? -2.77 -35.5 -10.953 1 73.81 322 ASP A C 1
ATOM 2372 O O . ASP A 1 322 ? -3.875 -34.938 -10.953 1 73.81 322 ASP A O 1
ATOM 2376 N N . ALA A 1 323 ? -1.722 -35.094 -10.469 1 80.56 323 ALA A N 1
ATOM 2377 C CA . ALA A 1 323 ? -1.863 -33.812 -9.758 1 80.56 323 ALA A CA 1
ATOM 2378 C C . ALA A 1 323 ? -2.281 -32.688 -10.703 1 80.56 323 ALA A C 1
ATOM 2380 O O . ALA A 1 323 ? -1.769 -32.594 -11.82 1 80.56 323 ALA A O 1
ATOM 2381 N N . ASP A 1 324 ? -3.252 -31.953 -10.266 1 90.31 324 ASP A N 1
ATOM 2382 C CA . ASP A 1 324 ? -3.705 -30.781 -11.023 1 90.31 324 ASP A CA 1
ATOM 2383 C C . ASP A 1 324 ? -2.709 -29.641 -10.914 1 90.31 324 ASP A C 1
ATOM 2385 O O . ASP A 1 324 ? -1.988 -29.531 -9.914 1 90.31 324 ASP A O 1
ATOM 2389 N N . ARG A 1 325 ? -2.617 -28.891 -11.938 1 94.81 325 ARG A N 1
ATOM 2390 C CA . ARG A 1 325 ? -1.59 -27.844 -11.953 1 94.81 325 ARG A CA 1
ATOM 2391 C C . ARG A 1 325 ? -2.102 -26.578 -12.625 1 94.81 325 ARG A C 1
ATOM 2393 O O . ARG A 1 325 ? -2.939 -26.641 -13.523 1 94.81 325 ARG A O 1
ATOM 2400 N N . ILE A 1 326 ? -1.68 -25.406 -12.109 1 96.44 326 ILE A N 1
ATOM 2401 C CA . ILE A 1 326 ? -1.791 -24.172 -12.883 1 96.44 326 ILE A CA 1
ATOM 2402 C C . ILE A 1 326 ? -0.695 -24.125 -13.945 1 96.44 326 ILE A C 1
ATOM 2404 O O . ILE A 1 326 ? 0.256 -24.906 -13.898 1 96.44 326 ILE A O 1
ATOM 2408 N N . PRO A 1 327 ? -0.819 -23.281 -14.969 1 96.81 327 PRO A N 1
ATOM 2409 C CA . PRO A 1 327 ? 0.124 -23.297 -16.094 1 96.81 327 PRO A CA 1
ATOM 2410 C C . PRO A 1 327 ? 1.459 -22.641 -15.75 1 96.81 327 PRO A C 1
ATOM 2412 O O . PRO A 1 327 ? 1.924 -21.766 -16.484 1 96.81 327 PRO A O 1
ATOM 2415 N N . HIS A 1 328 ? 2.08 -23.078 -14.68 1 96.06 328 HIS A N 1
ATOM 2416 C CA . HIS A 1 328 ? 3.402 -22.688 -14.203 1 96.06 328 HIS A CA 1
ATOM 2417 C C . HIS A 1 328 ? 4.355 -23.875 -14.188 1 96.06 328 HIS A C 1
ATOM 2419 O O . HIS A 1 328 ? 3.961 -24.984 -13.828 1 96.06 328 HIS A O 1
ATOM 2425 N N . VAL A 1 329 ? 5.598 -23.672 -14.617 1 96.12 329 VAL A N 1
ATOM 2426 C CA . VAL A 1 329 ? 6.574 -24.75 -14.594 1 96.12 329 VAL A CA 1
ATOM 2427 C C . VAL A 1 329 ? 7.934 -24.219 -14.156 1 96.12 329 VAL A C 1
ATOM 2429 O O . VAL A 1 329 ? 8.281 -23.062 -14.453 1 96.12 329 VAL A O 1
ATOM 2432 N N . THR A 1 330 ? 8.602 -24.953 -13.414 1 96.5 330 THR A N 1
ATOM 2433 C CA . THR A 1 330 ? 10.008 -24.75 -13.102 1 96.5 330 THR A CA 1
ATOM 2434 C C . THR A 1 330 ? 10.852 -25.922 -13.602 1 96.5 330 THR A C 1
ATOM 2436 O O . THR A 1 330 ? 10.484 -27.078 -13.406 1 96.5 330 THR A O 1
ATOM 2439 N N . PHE A 1 331 ? 11.969 -25.578 -14.328 1 96.06 331 PHE A N 1
ATOM 2440 C CA . PHE A 1 331 ? 12.758 -26.656 -14.906 1 96.06 331 PHE A CA 1
ATOM 2441 C C . PHE A 1 331 ? 14.242 -26.328 -14.867 1 96.06 331 PHE A C 1
ATOM 2443 O O . PHE A 1 331 ? 14.625 -25.188 -14.578 1 96.06 331 PHE A O 1
ATOM 2450 N N . CYS A 1 332 ? 15.031 -27.344 -15.023 1 95.12 332 CYS A N 1
ATOM 2451 C CA . CYS A 1 332 ? 16.469 -27.219 -15.211 1 95.12 332 CYS A CA 1
ATOM 2452 C C . CYS A 1 332 ? 16.969 -28.188 -16.281 1 95.12 332 CYS A C 1
ATOM 2454 O O . CYS A 1 332 ? 16.234 -29.078 -16.703 1 95.12 332 CYS A O 1
ATOM 2456 N N . ILE A 1 333 ? 18.062 -27.906 -16.844 1 94.5 333 ILE A N 1
ATOM 2457 C CA . ILE A 1 333 ? 18.75 -28.766 -17.781 1 94.5 333 ILE A CA 1
ATOM 2458 C C . ILE A 1 333 ? 20.078 -29.25 -17.188 1 94.5 333 ILE A C 1
ATOM 2460 O O . ILE A 1 333 ? 20.906 -28.438 -16.781 1 94.5 333 ILE A O 1
ATOM 2464 N N . ASP A 1 334 ? 20.188 -30.594 -17.172 1 92.69 334 ASP A N 1
ATOM 2465 C CA . ASP A 1 334 ? 21.391 -31.172 -16.562 1 92.69 334 ASP A CA 1
ATOM 2466 C C . ASP A 1 334 ? 22.656 -30.641 -17.234 1 92.69 334 ASP A C 1
ATOM 2468 O O . ASP A 1 334 ? 22.781 -30.688 -18.469 1 92.69 334 ASP A O 1
ATOM 2472 N N . GLY A 1 335 ? 23.516 -30.094 -16.375 1 92.12 335 GLY A N 1
ATOM 2473 C CA . GLY A 1 335 ? 24.812 -29.641 -16.859 1 92.12 335 GLY A CA 1
ATOM 2474 C C . GLY A 1 335 ? 24.797 -28.234 -17.391 1 92.12 335 GLY A C 1
ATOM 2475 O O . GLY A 1 335 ? 25.828 -27.688 -17.781 1 92.12 335 GLY A O 1
ATOM 2476 N N . VAL A 1 336 ? 23.672 -27.609 -17.469 1 94.81 336 VAL A N 1
ATOM 2477 C CA . VAL A 1 336 ? 23.578 -26.25 -18 1 94.81 336 VAL A CA 1
ATOM 2478 C C . VAL A 1 336 ? 23.172 -25.297 -16.875 1 94.81 336 VAL A C 1
ATOM 2480 O O . VAL A 1 336 ? 22.094 -25.422 -16.312 1 94.81 336 VAL A O 1
ATOM 2483 N N . PRO A 1 337 ? 24 -24.344 -16.578 1 94.81 337 PRO A N 1
ATOM 2484 C CA . PRO A 1 337 ? 23.625 -23.359 -15.555 1 94.81 337 PRO A CA 1
ATOM 2485 C C . PRO A 1 337 ? 22.391 -22.547 -15.938 1 94.81 337 PRO A C 1
ATOM 2487 O O . PRO A 1 337 ? 22.25 -22.125 -17.094 1 94.81 337 PRO A O 1
ATOM 2490 N N . ALA A 1 338 ? 21.484 -22.281 -14.992 1 94.94 338 ALA A N 1
ATOM 2491 C CA . ALA A 1 338 ? 20.234 -21.562 -15.227 1 94.94 338 ALA A CA 1
ATOM 2492 C C . ALA A 1 338 ? 20.5 -20.172 -15.773 1 94.94 338 ALA A C 1
ATOM 2494 O O . ALA A 1 338 ? 19.719 -19.656 -16.578 1 94.94 338 ALA A O 1
ATOM 2495 N N . ASP A 1 339 ? 21.578 -19.531 -15.312 1 93.62 339 ASP A N 1
ATOM 2496 C CA . ASP A 1 339 ? 21.938 -18.188 -15.773 1 93.62 339 ASP A CA 1
ATOM 2497 C C . ASP A 1 339 ? 22.141 -18.172 -17.281 1 93.62 339 ASP A C 1
ATOM 2499 O O . ASP A 1 339 ? 21.781 -17.203 -17.953 1 93.62 339 ASP A O 1
ATOM 2503 N N . LEU A 1 340 ? 22.75 -19.188 -17.797 1 94.31 340 LEU A N 1
ATOM 2504 C CA . LEU A 1 340 ? 22.969 -19.281 -19.234 1 94.31 340 LEU A CA 1
ATOM 2505 C C . LEU A 1 340 ? 21.656 -19.422 -20 1 94.31 340 LEU A C 1
ATOM 2507 O O . LEU A 1 340 ? 21.469 -18.766 -21.031 1 94.31 340 LEU A O 1
ATOM 2511 N N . ILE A 1 341 ? 20.828 -20.234 -19.484 1 95.06 341 ILE A N 1
ATOM 2512 C CA . ILE A 1 341 ? 19.516 -20.422 -20.094 1 95.06 341 ILE A CA 1
ATOM 2513 C C . ILE A 1 341 ? 18.75 -19.094 -20.078 1 95.06 341 ILE A C 1
ATOM 2515 O O . ILE A 1 341 ? 18.188 -18.688 -21.094 1 95.06 341 ILE A O 1
ATOM 2519 N N . TYR A 1 342 ? 18.766 -18.453 -18.953 1 94.25 342 TYR A N 1
ATOM 2520 C CA . TYR A 1 342 ? 18.062 -17.188 -18.781 1 94.25 342 TYR A CA 1
ATOM 2521 C C . TYR A 1 342 ? 18.531 -16.156 -19.797 1 94.25 342 TYR A C 1
ATOM 2523 O O . TYR A 1 342 ? 17.719 -15.508 -20.438 1 94.25 342 TYR A O 1
ATOM 2531 N N . HIS A 1 343 ? 19.797 -16.031 -19.938 1 92.31 343 HIS A N 1
ATOM 2532 C CA . HIS A 1 343 ? 20.344 -15.062 -20.875 1 92.31 343 HIS A CA 1
ATOM 2533 C C . HIS A 1 343 ? 19.984 -15.406 -22.312 1 92.31 343 HIS A C 1
ATOM 2535 O O . HIS A 1 343 ? 19.734 -14.516 -23.125 1 92.31 343 HIS A O 1
ATOM 2541 N N . ARG A 1 344 ? 20.016 -16.672 -22.609 1 94.12 344 ARG A N 1
ATOM 2542 C CA . ARG A 1 344 ? 19.641 -17.109 -23.953 1 94.12 344 ARG A CA 1
ATOM 2543 C C . ARG A 1 344 ? 18.172 -16.781 -24.234 1 94.12 344 ARG A C 1
ATOM 2545 O O . ARG A 1 344 ? 17.828 -16.359 -25.344 1 94.12 344 ARG A O 1
ATOM 2552 N N . LEU A 1 345 ? 17.359 -17.016 -23.25 1 94.88 345 LEU A N 1
ATOM 2553 C CA . LEU A 1 345 ? 15.953 -16.656 -23.406 1 94.88 345 LEU A CA 1
ATOM 2554 C C . LEU A 1 345 ? 15.789 -15.172 -23.688 1 94.88 345 LEU A C 1
ATOM 2556 O O . LEU A 1 345 ? 15.109 -14.781 -24.641 1 94.88 345 LEU A O 1
ATOM 2560 N N . LEU A 1 346 ? 16.453 -14.391 -22.938 1 91.19 346 LEU A N 1
ATOM 2561 C CA . LEU A 1 346 ? 16.359 -12.938 -23.062 1 91.19 346 LEU A CA 1
ATOM 2562 C C . LEU A 1 346 ? 16.875 -12.477 -24.422 1 91.19 346 LEU A C 1
ATOM 2564 O O . LEU A 1 346 ? 16.281 -11.586 -25.047 1 91.19 346 LEU A O 1
ATOM 2568 N N . SER A 1 347 ? 17.984 -13.039 -24.812 1 90.56 347 SER A N 1
ATOM 2569 C CA . SER A 1 347 ? 18.578 -12.672 -26.094 1 90.56 347 SER A CA 1
ATOM 2570 C C . SER A 1 347 ? 17.656 -13.016 -27.25 1 90.56 347 SER A C 1
ATOM 2572 O O . SER A 1 347 ? 17.781 -12.469 -28.344 1 90.56 347 SER A O 1
ATOM 2574 N N . ASN A 1 348 ? 16.766 -13.922 -26.969 1 93.19 348 ASN A N 1
ATOM 2575 C CA . ASN A 1 348 ? 15.766 -14.289 -27.984 1 93.19 348 ASN A CA 1
ATOM 2576 C C . ASN A 1 348 ? 14.398 -13.711 -27.656 1 93.19 348 ASN A C 1
ATOM 2578 O O . ASN A 1 348 ? 13.375 -14.203 -28.141 1 93.19 348 ASN A O 1
ATOM 2582 N N . ARG A 1 349 ? 14.336 -12.766 -26.703 1 91.69 349 ARG A N 1
ATOM 2583 C CA . ARG A 1 349 ? 13.172 -11.953 -26.359 1 91.69 349 ARG A CA 1
ATOM 2584 C C . ARG A 1 349 ? 12.086 -12.789 -25.703 1 91.69 349 ARG A C 1
ATOM 2586 O O . ARG A 1 349 ? 10.898 -12.594 -25.953 1 91.69 349 ARG A O 1
ATOM 2593 N N . ILE A 1 350 ? 12.508 -13.773 -24.984 1 95.06 350 ILE A N 1
ATOM 2594 C CA . ILE A 1 350 ? 11.617 -14.555 -24.141 1 95.06 350 ILE A CA 1
ATOM 2595 C C . ILE A 1 350 ? 11.852 -14.203 -22.672 1 95.06 350 ILE A C 1
ATOM 2597 O O . ILE A 1 350 ? 12.992 -14.234 -22.188 1 95.06 350 ILE A O 1
ATOM 2601 N N . VAL A 1 351 ? 10.773 -13.844 -22.062 1 94.19 351 VAL A N 1
ATOM 2602 C CA . VAL A 1 351 ? 10.891 -13.383 -20.688 1 94.19 351 VAL A CA 1
ATOM 2603 C C . VAL A 1 351 ? 10.414 -14.477 -19.734 1 94.19 351 VAL A C 1
ATOM 2605 O O . VAL A 1 351 ? 9.211 -14.773 -19.672 1 94.19 351 VAL A O 1
ATOM 2608 N N . GLY A 1 352 ? 11.25 -15.156 -19.062 1 94.5 352 GLY A N 1
ATOM 2609 C CA . GLY A 1 352 ? 11.047 -16.016 -17.906 1 94.5 352 GLY A CA 1
ATOM 2610 C C . GLY A 1 352 ? 11.719 -15.484 -16.641 1 94.5 352 GLY A C 1
ATOM 2611 O O . GLY A 1 352 ? 11.875 -14.273 -16.484 1 94.5 352 GLY A O 1
ATOM 2612 N N . ALA A 1 353 ? 11.93 -16.422 -15.672 1 93.25 353 ALA A N 1
ATOM 2613 C CA . ALA A 1 353 ? 12.586 -15.969 -14.453 1 93.25 353 ALA A CA 1
ATOM 2614 C C . ALA A 1 353 ? 13.539 -17.031 -13.914 1 93.25 353 ALA A C 1
ATOM 2616 O O . ALA A 1 353 ? 13.273 -18.219 -14.023 1 93.25 353 ALA A O 1
ATOM 2617 N N . LEU A 1 354 ? 14.68 -16.484 -13.414 1 91.94 354 LEU A N 1
ATOM 2618 C CA . LEU A 1 354 ? 15.422 -17.344 -12.492 1 91.94 354 LEU A CA 1
ATOM 2619 C C . LEU A 1 354 ? 14.602 -17.625 -11.234 1 91.94 354 LEU A C 1
ATOM 2621 O O . LEU A 1 354 ? 14.086 -16.703 -10.602 1 91.94 354 LEU A O 1
ATOM 2625 N N . SER A 1 355 ? 14.406 -18.859 -10.984 1 89.38 355 SER A N 1
ATOM 2626 C CA . SER A 1 355 ? 13.531 -19.219 -9.867 1 89.38 355 SER A CA 1
ATOM 2627 C C . SER A 1 355 ? 14.031 -18.609 -8.562 1 89.38 355 SER A C 1
ATOM 2629 O O . SER A 1 355 ? 15.242 -18.578 -8.312 1 89.38 355 SER A O 1
ATOM 2631 N N . ALA A 1 356 ? 13.133 -18.094 -7.84 1 78.81 356 ALA A N 1
ATOM 2632 C CA . ALA A 1 356 ? 13.453 -17.641 -6.488 1 78.81 356 ALA A CA 1
ATOM 2633 C C . ALA A 1 356 ? 13.727 -18.828 -5.562 1 78.81 356 ALA A C 1
ATOM 2635 O O . ALA A 1 356 ? 13.258 -19.938 -5.82 1 78.81 356 ALA A O 1
ATOM 2636 N N . SER A 1 357 ? 14.484 -18.516 -4.578 1 79.44 357 SER A N 1
ATOM 2637 C CA . SER A 1 357 ? 14.68 -19.562 -3.566 1 79.44 357 SER A CA 1
ATOM 2638 C C . SER A 1 357 ? 13.359 -19.938 -2.906 1 79.44 357 SER A C 1
ATOM 2640 O O . SER A 1 357 ? 12.547 -19.078 -2.582 1 79.44 357 SER A O 1
ATOM 2642 N N . SER A 1 358 ? 13.055 -21.188 -2.928 1 86.81 358 SER A N 1
ATOM 2643 C CA . SER A 1 358 ? 11.852 -21.719 -2.311 1 86.81 358 SER A CA 1
ATOM 2644 C C . SER A 1 358 ? 12.141 -22.984 -1.526 1 86.81 358 SER A C 1
ATOM 2646 O O . SER A 1 358 ? 12.844 -23.875 -2.016 1 86.81 358 SER A O 1
ATOM 2648 N N . PRO A 1 359 ? 11.656 -23.016 -0.342 1 85.44 359 PRO A N 1
ATOM 2649 C CA . PRO A 1 359 ? 11.867 -24.234 0.451 1 85.44 359 PRO A CA 1
ATOM 2650 C C . PRO A 1 359 ? 11.391 -25.484 -0.264 1 85.44 359 PRO A C 1
ATOM 2652 O O . PRO A 1 359 ? 12.039 -26.531 -0.174 1 85.44 359 PRO A O 1
ATOM 2655 N N . LEU A 1 360 ? 10.289 -25.391 -0.951 1 91.12 360 LEU A N 1
ATOM 2656 C CA . LEU A 1 360 ? 9.766 -26.547 -1.662 1 91.12 360 LEU A CA 1
ATOM 2657 C C . LEU A 1 360 ? 10.711 -26.984 -2.775 1 91.12 360 LEU A C 1
ATOM 2659 O O . LEU A 1 360 ? 11.062 -28.156 -2.879 1 91.12 360 LEU A O 1
ATOM 2663 N N . LEU A 1 361 ? 11.156 -26.047 -3.582 1 91.94 361 LEU A N 1
ATOM 2664 C CA . LEU A 1 361 ? 12.062 -26.375 -4.68 1 91.94 361 LEU A CA 1
ATOM 2665 C C . LEU A 1 361 ? 13.367 -26.969 -4.148 1 91.94 361 LEU A C 1
ATOM 2667 O O . LEU A 1 361 ? 13.891 -27.938 -4.715 1 91.94 361 LEU A O 1
ATOM 2671 N N . ASP A 1 362 ? 13.82 -26.375 -3.072 1 90.75 362 ASP A N 1
ATOM 2672 C CA . ASP A 1 362 ? 15.039 -26.891 -2.453 1 90.75 362 ASP A CA 1
ATOM 2673 C C . ASP A 1 362 ? 14.852 -28.344 -2.004 1 90.75 362 ASP A C 1
ATOM 2675 O O . ASP A 1 362 ? 15.719 -29.188 -2.244 1 90.75 362 ASP A O 1
ATOM 2679 N N . ALA A 1 363 ? 13.797 -28.562 -1.37 1 90.19 363 ALA A N 1
ATOM 2680 C CA . ALA A 1 363 ? 13.492 -29.906 -0.892 1 90.19 363 ALA A CA 1
ATOM 2681 C C . ALA A 1 363 ? 13.359 -30.891 -2.055 1 90.19 363 ALA A C 1
ATOM 2683 O O . ALA A 1 363 ? 13.648 -32.062 -1.91 1 90.19 363 ALA A O 1
ATOM 2684 N N . MET A 1 364 ? 12.969 -30.359 -3.16 1 91.88 364 MET A N 1
ATOM 2685 C CA . MET A 1 364 ? 12.766 -31.188 -4.344 1 91.88 364 MET A CA 1
ATOM 2686 C C . MET A 1 364 ? 14.078 -31.375 -5.102 1 91.88 364 MET A C 1
ATOM 2688 O O . MET A 1 364 ? 14.102 -32 -6.16 1 91.88 364 MET A O 1
ATOM 2692 N N . GLY A 1 365 ? 15.18 -30.719 -4.586 1 89.88 365 GLY A N 1
ATOM 2693 C CA . GLY A 1 365 ? 16.5 -30.984 -5.125 1 89.88 365 GLY A CA 1
ATOM 2694 C C . GLY A 1 365 ? 17.016 -29.875 -6.023 1 89.88 365 GLY A C 1
ATOM 2695 O O . GLY A 1 365 ? 18.016 -30.047 -6.73 1 89.88 365 GLY A O 1
ATOM 2696 N N . ALA A 1 366 ? 16.359 -28.797 -6.02 1 89.31 366 ALA A N 1
ATOM 2697 C CA . ALA A 1 366 ? 16.781 -27.688 -6.867 1 89.31 366 ALA A CA 1
ATOM 2698 C C . ALA A 1 366 ? 18.172 -27.188 -6.477 1 89.31 366 ALA A C 1
ATOM 2700 O O . ALA A 1 366 ? 18.906 -26.672 -7.316 1 89.31 366 ALA A O 1
ATOM 2701 N N . GLU A 1 367 ? 18.484 -27.328 -5.273 1 84.12 367 GLU A N 1
ATOM 2702 C CA . GLU A 1 367 ? 19.781 -26.875 -4.781 1 84.12 367 GLU A CA 1
ATOM 2703 C C . GLU A 1 367 ? 20.922 -27.656 -5.434 1 84.12 367 GLU A C 1
ATOM 2705 O O . GLU A 1 367 ? 22.047 -27.156 -5.523 1 84.12 367 GLU A O 1
ATOM 2710 N N . ASP A 1 368 ? 20.672 -28.844 -5.84 1 85.19 368 ASP A N 1
ATOM 2711 C CA . ASP A 1 368 ? 21.688 -29.703 -6.426 1 85.19 368 ASP A CA 1
ATOM 2712 C C . ASP A 1 368 ? 21.859 -29.422 -7.914 1 85.19 368 ASP A C 1
ATOM 2714 O O . ASP A 1 368 ? 22.672 -30.062 -8.586 1 85.19 368 ASP A O 1
ATOM 2718 N N . THR A 1 369 ? 21.094 -28.484 -8.328 1 86.44 369 THR A N 1
ATOM 2719 C CA . THR A 1 369 ? 21.203 -28.078 -9.727 1 86.44 369 THR A CA 1
ATOM 2720 C C . THR A 1 369 ? 21.969 -26.766 -9.852 1 86.44 369 THR A C 1
ATOM 2722 O O . THR A 1 369 ? 22.391 -26.188 -8.844 1 86.44 369 THR A O 1
ATOM 2725 N N . HIS A 1 370 ? 22.281 -26.359 -11.016 1 88.38 370 HIS A N 1
ATOM 2726 C CA . HIS A 1 370 ? 22.938 -25.078 -11.258 1 88.38 370 HIS A CA 1
ATOM 2727 C C . HIS A 1 370 ? 21.906 -23.969 -11.469 1 88.38 370 HIS A C 1
ATOM 2729 O O . HIS A 1 370 ? 22.016 -23.188 -12.414 1 88.38 370 HIS A O 1
ATOM 2735 N N . GLY A 1 371 ? 20.797 -24.094 -10.633 1 90.69 371 GLY A N 1
ATOM 2736 C CA . GLY A 1 371 ? 19.719 -23.125 -10.758 1 90.69 371 GLY A CA 1
ATOM 2737 C C . GLY A 1 371 ? 18.547 -23.625 -11.578 1 90.69 371 GLY A C 1
ATOM 2738 O O . GLY A 1 371 ? 18.641 -24.672 -12.227 1 90.69 371 GLY A O 1
ATOM 2739 N N . THR A 1 372 ? 17.438 -22.938 -11.477 1 95.25 372 THR A N 1
ATOM 2740 C CA . THR A 1 372 ? 16.234 -23.344 -12.195 1 95.25 372 THR A CA 1
ATOM 2741 C C . THR A 1 372 ? 15.562 -22.141 -12.859 1 95.25 372 THR A C 1
ATOM 2743 O O . THR A 1 372 ? 15.812 -21 -12.484 1 95.25 372 THR A O 1
ATOM 2746 N N . ILE A 1 373 ? 14.844 -22.422 -13.93 1 96.19 373 ILE A N 1
ATOM 2747 C CA . ILE A 1 373 ? 14.062 -21.438 -14.648 1 96.19 373 ILE A CA 1
ATOM 2748 C C . ILE A 1 373 ? 12.578 -21.641 -14.367 1 96.19 373 ILE A C 1
ATOM 2750 O O . ILE A 1 373 ? 12.078 -22.766 -14.445 1 96.19 373 ILE A O 1
ATOM 2754 N N . SER A 1 374 ? 11.961 -20.609 -13.977 1 96.88 374 SER A N 1
ATOM 2755 C CA . SER A 1 374 ? 10.516 -20.656 -13.75 1 96.88 374 SER A CA 1
ATOM 2756 C C . SER A 1 374 ? 9.758 -19.906 -14.852 1 96.88 374 SER A C 1
ATOM 2758 O O . SER A 1 374 ? 10.156 -18.812 -15.25 1 96.88 374 SER A O 1
ATOM 2760 N N . LEU A 1 375 ? 8.711 -20.562 -15.352 1 97.56 375 LEU A N 1
ATOM 2761 C CA . LEU A 1 375 ? 7.844 -20 -16.375 1 97.56 375 LEU A CA 1
ATOM 2762 C C . LEU A 1 375 ? 6.387 -20.031 -15.938 1 97.56 375 LEU A C 1
ATOM 2764 O O . LEU A 1 375 ? 5.973 -20.938 -15.219 1 97.56 375 LEU A O 1
ATOM 2768 N N . ALA A 1 376 ? 5.656 -19.078 -16.344 1 97.5 376 ALA A N 1
ATOM 2769 C CA . ALA A 1 376 ? 4.223 -19.016 -16.078 1 97.5 376 ALA A CA 1
ATOM 2770 C C . ALA A 1 376 ? 3.473 -18.406 -17.266 1 97.5 376 ALA A C 1
ATOM 2772 O O . ALA A 1 376 ? 3.906 -17.406 -17.844 1 97.5 376 ALA A O 1
ATOM 2773 N N . LEU A 1 377 ? 2.424 -19.062 -17.625 1 97.88 377 LEU A N 1
ATOM 2774 C CA . LEU A 1 377 ? 1.593 -18.594 -18.734 1 97.88 377 LEU A CA 1
ATOM 2775 C C . LEU A 1 377 ? 0.448 -17.719 -18.219 1 97.88 377 LEU A C 1
ATOM 2777 O O . LEU A 1 377 ? 0.062 -17.812 -17.062 1 97.88 377 LEU A O 1
ATOM 2781 N N . ALA A 1 378 ? 0.028 -16.844 -19.031 1 97.06 378 ALA A N 1
ATOM 2782 C CA . ALA A 1 378 ? -1.108 -15.953 -18.781 1 97.06 378 ALA A CA 1
ATOM 2783 C C . ALA A 1 378 ? -2.158 -16.094 -19.891 1 97.06 378 ALA A C 1
ATOM 2785 O O . ALA A 1 378 ? -1.914 -16.75 -20.906 1 97.06 378 ALA A O 1
ATOM 2786 N N . PRO A 1 379 ? -3.299 -15.477 -19.703 1 96.81 379 PRO A N 1
ATOM 2787 C CA . PRO A 1 379 ? -4.41 -15.703 -20.641 1 96.81 379 PRO A CA 1
ATOM 2788 C C . PRO A 1 379 ? -4.102 -15.219 -22.047 1 96.81 379 PRO A C 1
ATOM 2790 O O . PRO A 1 379 ? -4.836 -15.547 -22.984 1 96.81 379 PRO A O 1
ATOM 2793 N N . PHE A 1 380 ? -3.008 -14.555 -22.281 1 96.75 380 PHE A N 1
ATOM 2794 C CA . PHE A 1 380 ? -2.682 -14.031 -23.594 1 96.75 380 PHE A CA 1
ATOM 2795 C C . PHE A 1 380 ? -1.679 -14.93 -24.312 1 96.75 380 PHE A C 1
ATOM 2797 O O . PHE A 1 380 ? -1.356 -14.711 -25.484 1 96.75 380 PHE A O 1
ATOM 2804 N N . ASN A 1 381 ? -1.111 -15.945 -23.656 1 97.69 381 ASN A N 1
ATOM 2805 C CA . ASN A 1 381 ? -0.099 -16.812 -24.266 1 97.69 381 ASN A CA 1
ATOM 2806 C C . ASN A 1 381 ? -0.714 -17.781 -25.25 1 97.69 381 ASN A C 1
ATOM 2808 O O . ASN A 1 381 ? -1.879 -18.172 -25.125 1 97.69 381 ASN A O 1
ATOM 2812 N N . THR A 1 382 ? 0.08 -18.203 -26.188 1 97.19 382 THR A N 1
ATOM 2813 C CA . THR A 1 382 ? -0.37 -19.078 -27.266 1 97.19 382 THR A CA 1
ATOM 2814 C C . THR A 1 382 ? 0.584 -20.25 -27.453 1 97.19 382 THR A C 1
ATOM 2816 O O . THR A 1 382 ? 1.652 -20.297 -26.828 1 97.19 382 THR A O 1
ATOM 2819 N N . THR A 1 383 ? 0.089 -21.203 -28.312 1 97.69 383 THR A N 1
ATOM 2820 C CA . THR A 1 383 ? 0.948 -22.328 -28.688 1 97.69 383 THR A CA 1
ATOM 2821 C C . THR A 1 383 ? 2.221 -21.828 -29.359 1 97.69 383 THR A C 1
ATOM 2823 O O . THR A 1 383 ? 3.289 -22.422 -29.203 1 97.69 383 THR A O 1
ATOM 2826 N N . HIS A 1 384 ? 2.082 -20.75 -30.109 1 96.75 384 HIS A N 1
ATOM 2827 C CA . HIS A 1 384 ? 3.238 -20.156 -30.766 1 96.75 384 HIS A CA 1
ATOM 2828 C C . HIS A 1 384 ? 4.289 -19.703 -29.766 1 96.75 384 HIS A C 1
ATOM 2830 O O . HIS A 1 384 ? 5.488 -19.891 -29.984 1 96.75 384 HIS A O 1
ATOM 2836 N N . ASP A 1 385 ? 3.854 -19.094 -28.672 1 97.19 385 ASP A N 1
ATOM 2837 C CA . ASP A 1 385 ? 4.777 -18.672 -27.625 1 97.19 385 ASP A CA 1
ATOM 2838 C C . ASP A 1 385 ? 5.57 -19.859 -27.078 1 97.19 385 ASP A C 1
ATOM 2840 O O . ASP A 1 385 ? 6.781 -19.766 -26.891 1 97.19 385 ASP A O 1
ATOM 2844 N N . VAL A 1 386 ? 4.922 -20.969 -26.859 1 98 386 VAL A N 1
ATOM 2845 C CA . VAL A 1 386 ? 5.57 -22.172 -26.344 1 98 386 VAL A CA 1
ATOM 2846 C C . VAL A 1 386 ? 6.555 -22.703 -27.375 1 98 386 VAL A C 1
ATOM 2848 O O . VAL A 1 386 ? 7.668 -23.109 -27.031 1 98 386 VAL A O 1
ATOM 2851 N N . ASP A 1 387 ? 6.156 -22.672 -28.641 1 97.38 387 ASP A N 1
ATOM 2852 C CA . ASP A 1 387 ? 7.031 -23.141 -29.703 1 97.38 387 ASP A CA 1
ATOM 2853 C C . ASP A 1 387 ? 8.32 -22.312 -29.75 1 97.38 387 ASP A C 1
ATOM 2855 O O . ASP A 1 387 ? 9.406 -22.859 -29.969 1 97.38 387 ASP A O 1
ATOM 2859 N N . GLN A 1 388 ? 8.164 -21.062 -29.609 1 96.12 388 GLN A N 1
ATOM 2860 C CA . GLN A 1 388 ? 9.328 -20.188 -29.594 1 96.12 388 GLN A CA 1
ATOM 2861 C C . GLN A 1 388 ? 10.266 -20.531 -28.438 1 96.12 388 GLN A C 1
ATOM 2863 O O . GLN A 1 388 ? 11.484 -20.562 -28.609 1 96.12 388 GLN A O 1
ATOM 2868 N N . LEU A 1 389 ? 9.703 -20.75 -27.281 1 97.5 389 LEU A N 1
ATOM 2869 C CA . LEU A 1 389 ? 10.484 -21.172 -26.125 1 97.5 389 LEU A CA 1
ATOM 2870 C C . LEU A 1 389 ? 11.242 -22.453 -26.422 1 97.5 389 LEU A C 1
ATOM 2872 O O . LEU A 1 389 ? 12.438 -22.547 -26.141 1 97.5 389 LEU A O 1
ATOM 2876 N N . MET A 1 390 ? 10.625 -23.375 -27.047 1 97 390 MET A N 1
ATOM 2877 C CA . MET A 1 390 ? 11.211 -24.688 -27.297 1 97 390 MET A CA 1
ATOM 2878 C C . MET A 1 390 ? 12.359 -24.594 -28.297 1 97 390 MET A C 1
ATOM 2880 O O . MET A 1 390 ? 13.352 -25.328 -28.188 1 97 390 MET A O 1
ATOM 2884 N N . ARG A 1 391 ? 12.211 -23.75 -29.203 1 95.62 391 ARG A N 1
ATOM 2885 C CA . ARG A 1 391 ? 13.289 -23.531 -30.172 1 95.62 391 ARG A CA 1
ATOM 2886 C C . ARG A 1 391 ? 14.562 -23.078 -29.469 1 95.62 391 ARG A C 1
ATOM 2888 O O . ARG A 1 391 ? 15.664 -23.516 -29.812 1 95.62 391 ARG A O 1
ATOM 2895 N N . VAL A 1 392 ? 14.359 -22.234 -28.547 1 95.44 392 VAL A N 1
ATOM 2896 C CA . VAL A 1 392 ? 15.508 -21.672 -27.844 1 95.44 392 VAL A CA 1
ATOM 2897 C C . VAL A 1 392 ? 16.078 -22.688 -26.859 1 95.44 392 VAL A C 1
ATOM 2899 O O . VAL A 1 392 ? 17.281 -22.906 -26.812 1 95.44 392 VAL A O 1
ATOM 2902 N N . VAL A 1 393 ? 15.25 -23.406 -26.125 1 95.75 393 VAL A N 1
ATOM 2903 C CA . VAL A 1 393 ? 15.695 -24.328 -25.078 1 95.75 393 VAL A CA 1
ATOM 2904 C C . VAL A 1 393 ? 16.312 -25.562 -25.703 1 95.75 393 VAL A C 1
ATOM 2906 O O . VAL A 1 393 ? 17.25 -26.156 -25.156 1 95.75 393 VAL A O 1
ATOM 2909 N N . ALA A 1 394 ? 15.844 -25.922 -26.844 1 93 394 ALA A N 1
ATOM 2910 C CA . ALA A 1 394 ? 16.344 -27.094 -27.531 1 93 394 ALA A CA 1
ATOM 2911 C C . ALA A 1 394 ? 17.812 -26.906 -27.938 1 93 394 ALA A C 1
ATOM 2913 O O . ALA A 1 394 ? 18.531 -27.891 -28.156 1 93 394 ALA A O 1
ATOM 2914 N N . SER A 1 395 ? 18.188 -25.719 -28.016 1 89.38 395 SER A N 1
ATOM 2915 C CA . SER A 1 395 ? 19.562 -25.438 -28.406 1 89.38 395 SER A CA 1
ATOM 2916 C C . SER A 1 395 ? 20.531 -25.844 -27.297 1 89.38 395 SER A C 1
ATOM 2918 O O . SER A 1 395 ? 21.734 -26 -27.547 1 89.38 395 SER A O 1
ATOM 2920 N N . PHE A 1 396 ? 20.141 -25.984 -26.109 1 85.25 396 PHE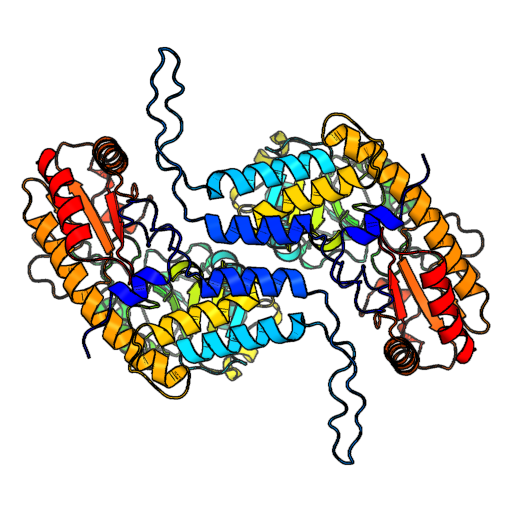 A N 1
ATOM 2921 C CA . PHE A 1 396 ? 20.984 -26.406 -24.984 1 85.25 396 PHE A CA 1
ATOM 2922 C C . PHE A 1 396 ? 21.031 -27.922 -24.891 1 85.25 396 PHE A C 1
ATOM 2924 O O . PHE A 1 396 ? 21.922 -28.484 -24.25 1 85.25 396 PHE A O 1
ATOM 2931 N N . ALA A 1 397 ? 19.969 -28.562 -25.328 1 69.56 397 ALA A N 1
ATOM 2932 C CA . ALA A 1 397 ? 19.844 -30 -25.125 1 69.56 397 ALA A CA 1
ATOM 2933 C C . ALA A 1 397 ? 20.531 -30.781 -26.25 1 69.56 397 ALA A C 1
ATOM 2935 O O . ALA A 1 397 ? 20.703 -30.266 -27.359 1 69.56 397 ALA A O 1
ATOM 2936 N N . MET B 1 1 ? 11.945 36.469 -5.906 1 56.31 1 MET B N 1
ATOM 2937 C CA . MET B 1 1 ? 10.711 36.688 -6.652 1 56.31 1 MET B CA 1
ATOM 2938 C C . MET B 1 1 ? 9.5 36.188 -5.875 1 56.31 1 MET B C 1
ATOM 2940 O O . MET B 1 1 ? 9.641 35.312 -5.031 1 56.31 1 MET B O 1
ATOM 2944 N N . ALA B 1 2 ? 8.391 36.875 -5.988 1 77.38 2 ALA B N 1
ATOM 2945 C CA . ALA B 1 2 ? 7.156 36.562 -5.277 1 77.38 2 ALA B CA 1
ATOM 2946 C C . ALA B 1 2 ? 6.641 35.188 -5.652 1 77.38 2 ALA B C 1
ATOM 2948 O O . ALA B 1 2 ? 6.824 34.719 -6.785 1 77.38 2 ALA B O 1
ATOM 2949 N N . PHE B 1 3 ? 6.285 34.438 -4.707 1 92.5 3 PHE B N 1
ATOM 2950 C CA . PHE B 1 3 ? 5.648 33.125 -4.918 1 92.5 3 PHE B CA 1
ATOM 2951 C C . PHE B 1 3 ? 4.508 33.25 -5.926 1 92.5 3 PHE B C 1
ATOM 2953 O O . PHE B 1 3 ? 3.557 34 -5.707 1 92.5 3 PHE B O 1
ATOM 2960 N N . ASP B 1 4 ? 4.617 32.656 -7.121 1 95.31 4 ASP B N 1
ATOM 2961 C CA . ASP B 1 4 ? 3.635 32.75 -8.195 1 95.31 4 ASP B CA 1
ATOM 2962 C C . ASP B 1 4 ? 2.504 31.734 -7.988 1 95.31 4 ASP B C 1
ATOM 2964 O O . ASP B 1 4 ? 2.486 30.672 -8.617 1 95.31 4 ASP B O 1
ATOM 2968 N N . VAL B 1 5 ? 1.517 32.125 -7.23 1 96.25 5 VAL B N 1
ATOM 2969 C CA . VAL B 1 5 ? 0.436 31.234 -6.836 1 96.25 5 VAL B CA 1
ATOM 2970 C C . VAL B 1 5 ? -0.402 30.859 -8.055 1 96.25 5 VAL B C 1
ATOM 2972 O O . VAL B 1 5 ? -0.917 29.75 -8.148 1 96.25 5 VAL B O 1
ATOM 2975 N N . ALA B 1 6 ? -0.547 31.703 -9.039 1 94.94 6 ALA B N 1
ATOM 2976 C CA . ALA B 1 6 ? -1.32 31.406 -10.242 1 94.94 6 ALA B CA 1
ATOM 2977 C C . ALA B 1 6 ? -0.703 30.25 -11.023 1 94.94 6 ALA B C 1
ATOM 2979 O O . ALA B 1 6 ? -1.417 29.375 -11.508 1 94.94 6 ALA B O 1
ATOM 2980 N N . ARG B 1 7 ? 0.553 30.328 -11.125 1 95.31 7 ARG B N 1
ATOM 2981 C CA . ARG B 1 7 ? 1.263 29.25 -11.805 1 95.31 7 ARG B CA 1
ATOM 2982 C C . ARG B 1 7 ? 1.104 27.938 -11.055 1 95.31 7 ARG B C 1
ATOM 2984 O O . ARG B 1 7 ? 0.84 26.891 -11.664 1 95.31 7 ARG B O 1
ATOM 2991 N N . VAL B 1 8 ? 1.319 27.953 -9.758 1 96.5 8 VAL B N 1
ATOM 2992 C CA . VAL B 1 8 ? 1.215 26.75 -8.922 1 96.5 8 VAL B CA 1
ATOM 2993 C C . VAL B 1 8 ? -0.196 26.188 -9.016 1 96.5 8 VAL B C 1
ATOM 2995 O O . VAL B 1 8 ? -0.371 24.969 -9.141 1 96.5 8 VAL B O 1
ATOM 2998 N N . ARG B 1 9 ? -1.187 27.031 -8.977 1 95.56 9 ARG B N 1
ATOM 2999 C CA . ARG B 1 9 ? -2.584 26.625 -9.055 1 95.56 9 ARG B CA 1
ATOM 3000 C C . ARG B 1 9 ? -2.865 25.875 -10.359 1 95.56 9 ARG B C 1
ATOM 3002 O O . ARG B 1 9 ? -3.656 24.938 -10.375 1 95.56 9 ARG B O 1
ATOM 3009 N N . GLY B 1 10 ? -2.217 26.234 -11.453 1 94.75 10 GLY B N 1
ATOM 3010 C CA . GLY B 1 10 ? -2.385 25.594 -12.75 1 94.75 10 GLY B CA 1
ATOM 3011 C C . GLY B 1 10 ? -1.913 24.156 -12.766 1 94.75 10 GLY B C 1
ATOM 3012 O O . GLY B 1 10 ? -2.283 23.375 -13.656 1 94.75 10 GLY B O 1
ATOM 3013 N N . ALA B 1 11 ? -1.159 23.781 -11.75 1 95.62 11 ALA B N 1
ATOM 3014 C CA . ALA B 1 11 ? -0.615 22.438 -11.672 1 95.62 11 ALA B CA 1
ATOM 3015 C C . ALA B 1 11 ? -1.634 21.469 -11.078 1 95.62 11 ALA B C 1
ATOM 3017 O O . ALA B 1 11 ? -1.411 20.25 -11.07 1 95.62 11 ALA B O 1
ATOM 3018 N N . TYR B 1 12 ? -2.773 22 -10.602 1 95.19 12 TYR B N 1
ATOM 3019 C CA . TYR B 1 12 ? -3.826 21.188 -9.992 1 95.19 12 TYR B CA 1
ATOM 3020 C C . TYR B 1 12 ? -5.098 21.234 -10.836 1 95.19 12 TYR B C 1
ATOM 3022 O O . TYR B 1 12 ? -5.898 22.172 -10.703 1 95.19 12 TYR B O 1
ATOM 3030 N N . THR B 1 13 ? -5.344 20.219 -11.594 1 88.75 13 THR B N 1
ATOM 3031 C CA . THR B 1 13 ? -6.492 20.203 -12.492 1 88.75 13 THR B CA 1
ATOM 3032 C C . THR B 1 13 ? -7.781 19.938 -11.719 1 88.75 13 THR B C 1
ATOM 3034 O O . THR B 1 13 ? -8.875 20.281 -12.18 1 88.75 13 THR B O 1
ATOM 3037 N N . SER B 1 14 ? -7.648 19.375 -10.602 1 85.44 14 SER B N 1
ATOM 3038 C CA . SER B 1 14 ? -8.797 18.984 -9.797 1 85.44 14 SER B CA 1
ATOM 3039 C C . SER B 1 14 ? -9.5 20.188 -9.188 1 85.44 14 SER B C 1
ATOM 3041 O O . SER B 1 14 ? -10.641 20.094 -8.734 1 85.44 14 SER B O 1
ATOM 3043 N N . ILE B 1 15 ? -8.922 21.344 -9.117 1 85.31 15 ILE B N 1
ATOM 3044 C CA . ILE B 1 15 ? -9.531 22.484 -8.438 1 85.31 15 ILE B CA 1
ATOM 3045 C C . ILE B 1 15 ? -10.125 23.438 -9.469 1 85.31 15 ILE B C 1
ATOM 3047 O O . ILE B 1 15 ? -10.609 24.531 -9.125 1 85.31 15 ILE B O 1
ATOM 3051 N N . THR B 1 16 ? -10.242 23.031 -10.688 1 73.81 16 THR B N 1
ATOM 3052 C CA . THR B 1 16 ? -10.797 23.906 -11.719 1 73.81 16 THR B CA 1
ATOM 3053 C C . THR B 1 16 ? -12.32 23.875 -11.688 1 73.81 16 THR B C 1
ATOM 3055 O O . THR B 1 16 ? -12.977 24.656 -12.383 1 73.81 16 THR B O 1
ATOM 3058 N N . GLY B 1 17 ? -12.984 23.125 -10.93 1 72.25 17 GLY B N 1
ATOM 3059 C CA . GLY B 1 17 ? -14.43 22.938 -10.914 1 72.25 17 GLY B CA 1
ATOM 3060 C C . GLY B 1 17 ? -15.156 23.984 -10.086 1 72.25 17 GLY B C 1
ATOM 3061 O O . GLY B 1 17 ? -16.344 23.828 -9.781 1 72.25 17 GLY B O 1
ATOM 3062 N N . GLY B 1 18 ? -14.461 25.031 -9.656 1 79.75 18 GLY B N 1
ATOM 3063 C CA . GLY B 1 18 ? -15.133 26.125 -8.969 1 79.75 18 GLY B CA 1
ATOM 3064 C C . GLY B 1 18 ? -15.148 25.969 -7.461 1 79.75 18 GLY B C 1
ATOM 3065 O O . GLY B 1 18 ? -15.672 26.828 -6.746 1 79.75 18 GLY B O 1
ATOM 3066 N N . TRP B 1 19 ? -14.672 24.891 -6.973 1 88.38 19 TRP B N 1
ATOM 3067 C CA . TRP B 1 19 ? -14.609 24.688 -5.527 1 88.38 19 TRP B CA 1
ATOM 3068 C C . TRP B 1 19 ? -13.438 25.453 -4.918 1 88.38 19 TRP B C 1
ATOM 3070 O O . TRP B 1 19 ? -12.352 25.516 -5.504 1 88.38 19 TRP B O 1
ATOM 3080 N N . THR B 1 20 ? -13.727 26.094 -3.777 1 94.81 20 THR B N 1
ATOM 3081 C CA . THR B 1 20 ? -12.648 26.547 -2.906 1 94.81 20 THR B CA 1
ATOM 3082 C C . THR B 1 20 ? -12.211 25.422 -1.959 1 94.81 20 THR B C 1
ATOM 3084 O O . THR B 1 20 ? -12.922 25.094 -1.008 1 94.81 20 THR B O 1
ATOM 3087 N N . TYR B 1 21 ? -11.094 24.906 -2.244 1 95.25 21 TYR B N 1
ATOM 3088 C CA . TYR B 1 21 ? -10.672 23.719 -1.516 1 95.25 21 TYR B CA 1
ATOM 3089 C C . TYR B 1 21 ? -9.734 24.078 -0.366 1 95.25 21 TYR B C 1
ATOM 3091 O O . TYR B 1 21 ? -8.648 24.625 -0.587 1 95.25 21 TYR B O 1
ATOM 3099 N N . MET B 1 22 ? -10.094 23.797 0.86 1 96.81 22 MET B N 1
ATOM 3100 C CA . MET B 1 22 ? -9.32 24.078 2.064 1 96.81 22 MET B CA 1
ATOM 3101 C C . MET B 1 22 ? -9.32 22.891 3.008 1 96.81 22 MET B C 1
ATOM 3103 O O . MET B 1 22 ? -9.562 23.031 4.207 1 96.81 22 MET B O 1
ATOM 3107 N N . ASN B 1 23 ? -9.062 21.703 2.477 1 94.94 23 ASN B N 1
ATOM 3108 C CA . ASN B 1 23 ? -9.086 20.453 3.234 1 94.94 23 ASN B CA 1
ATOM 3109 C C . ASN B 1 23 ? -7.816 19.625 3.006 1 94.94 23 ASN B C 1
ATOM 3111 O O . ASN B 1 23 ? -7.879 18.422 2.828 1 94.94 23 ASN B O 1
ATOM 3115 N N . ALA B 1 24 ? -6.684 20.266 2.967 1 92.69 24 ALA B N 1
ATOM 3116 C CA . ALA B 1 24 ? -5.414 19.594 2.684 1 92.69 24 ALA B CA 1
ATOM 3117 C C . ALA B 1 24 ? -5.023 18.656 3.818 1 92.69 24 ALA B C 1
ATOM 3119 O O . ALA B 1 24 ? -4.309 17.672 3.6 1 92.69 24 ALA B O 1
ATOM 3120 N N . GLN B 1 25 ? -5.523 18.891 5.07 1 92.06 25 GLN B N 1
ATOM 3121 C CA . GLN B 1 25 ? -5.145 18.078 6.227 1 92.06 25 GLN B CA 1
ATOM 3122 C C . GLN B 1 25 ? -5.754 16.688 6.148 1 92.06 25 GLN B C 1
ATOM 3124 O O . GLN B 1 25 ? -5.195 15.727 6.688 1 92.06 25 GLN B O 1
ATOM 3129 N N . GLN B 1 26 ? -6.891 16.594 5.504 1 90.12 26 GLN B N 1
ATOM 3130 C CA . GLN B 1 26 ? -7.555 15.305 5.371 1 90.12 26 GLN B CA 1
ATOM 3131 C C . GLN B 1 26 ? -7.223 14.656 4.031 1 90.12 26 GLN B C 1
ATOM 3133 O O . GLN B 1 26 ? -6.98 13.453 3.963 1 90.12 26 GLN B O 1
ATOM 3138 N N . GLN B 1 27 ? -7.262 15.5 3.041 1 91.94 27 GLN B N 1
ATOM 3139 C CA . GLN B 1 27 ? -7 15.008 1.693 1 91.94 27 GLN B CA 1
ATOM 3140 C C . GLN B 1 27 ? -6.309 16.078 0.844 1 91.94 27 GLN B C 1
ATOM 3142 O O . GLN B 1 27 ? -6.973 16.922 0.257 1 91.94 27 GLN B O 1
ATOM 3147 N N . ALA B 1 28 ? -5.078 15.883 0.665 1 95.5 28 ALA B N 1
ATOM 3148 C CA . ALA B 1 28 ? -4.324 16.828 -0.168 1 95.5 28 ALA B CA 1
ATOM 3149 C C . ALA B 1 28 ? -4.66 16.625 -1.645 1 95.5 28 ALA B C 1
ATOM 3151 O O . ALA B 1 28 ? -4.875 15.508 -2.1 1 95.5 28 ALA B O 1
ATOM 3152 N N . GLN B 1 29 ? -4.715 17.766 -2.379 1 96 29 GLN B N 1
ATOM 3153 C CA . GLN B 1 29 ? -4.879 17.688 -3.826 1 96 29 GLN B CA 1
ATOM 3154 C C . GLN B 1 29 ? -3.627 17.141 -4.496 1 96 29 GLN B C 1
ATOM 3156 O O . GLN B 1 29 ? -2.514 17.328 -3.998 1 96 29 GLN B O 1
ATOM 3161 N N . ILE B 1 30 ? -3.824 16.484 -5.609 1 97.06 30 ILE B N 1
ATOM 3162 C CA . ILE B 1 30 ? -2.736 15.812 -6.305 1 97.06 30 ILE B CA 1
ATOM 3163 C C . ILE B 1 30 ? -2.316 16.625 -7.527 1 97.06 30 ILE B C 1
ATOM 3165 O O . ILE B 1 30 ? -3.111 16.828 -8.445 1 97.06 30 ILE B O 1
ATOM 3169 N N . PRO B 1 31 ? -1.043 17.078 -7.574 1 97.69 31 PRO B N 1
ATOM 3170 C CA . PRO B 1 31 ? -0.577 17.75 -8.789 1 97.69 31 PRO B CA 1
ATOM 3171 C C . PRO B 1 31 ? -0.617 16.844 -10.016 1 97.69 31 PRO B C 1
ATOM 3173 O O . PRO B 1 31 ? -0.392 15.641 -9.906 1 97.69 31 PRO B O 1
ATOM 3176 N N . GLU B 1 32 ? -0.777 17.469 -11.148 1 97.12 32 GLU B N 1
ATOM 3177 C CA . GLU B 1 32 ? -0.897 16.719 -12.406 1 97.12 32 GLU B CA 1
ATOM 3178 C C . GLU B 1 32 ? 0.347 15.883 -12.672 1 97.12 32 GLU B C 1
ATOM 3180 O O . GLU B 1 32 ? 0.245 14.75 -13.148 1 97.12 32 GLU B O 1
ATOM 3185 N N . ARG B 1 33 ? 1.484 16.422 -12.422 1 97.88 33 ARG B N 1
ATOM 3186 C CA . ARG B 1 33 ? 2.719 15.695 -12.68 1 97.88 33 ARG B CA 1
ATOM 3187 C C . ARG B 1 33 ? 2.785 14.414 -11.852 1 97.88 33 ARG B C 1
ATOM 3189 O O . ARG B 1 33 ? 3.371 13.422 -12.281 1 97.88 33 ARG B O 1
ATOM 3196 N N . VAL B 1 34 ? 2.285 14.438 -10.617 1 98.38 34 VAL B N 1
ATOM 3197 C CA . VAL B 1 34 ? 2.287 13.273 -9.742 1 98.38 34 VAL B CA 1
ATOM 3198 C C . VAL B 1 34 ? 1.303 12.227 -10.258 1 98.38 34 VAL B C 1
ATOM 3200 O O . VAL B 1 34 ? 1.632 11.047 -10.352 1 98.38 34 VAL B O 1
ATOM 3203 N N . ALA B 1 35 ? 0.069 12.664 -10.625 1 97.88 35 ALA B N 1
ATOM 3204 C CA . ALA B 1 35 ? -0.928 11.766 -11.195 1 97.88 35 ALA B CA 1
ATOM 3205 C C . ALA B 1 35 ? -0.387 11.062 -12.438 1 97.88 35 ALA B C 1
ATOM 3207 O O . ALA B 1 35 ? -0.547 9.852 -12.594 1 97.88 35 ALA B O 1
ATOM 3208 N N . ALA B 1 36 ? 0.251 11.82 -13.273 1 98.06 36 ALA B N 1
ATOM 3209 C CA . ALA B 1 36 ? 0.815 11.273 -14.508 1 98.06 36 ALA B CA 1
ATOM 3210 C C . ALA B 1 36 ? 1.914 10.258 -14.211 1 98.06 36 ALA B C 1
ATOM 3212 O O . ALA B 1 36 ? 2.004 9.219 -14.867 1 98.06 36 ALA B O 1
ATOM 3213 N N . ALA B 1 37 ? 2.764 10.547 -13.258 1 98.06 37 ALA B N 1
ATOM 3214 C CA . ALA B 1 37 ? 3.859 9.648 -12.891 1 98.06 37 ALA B CA 1
ATOM 3215 C C . ALA B 1 37 ? 3.326 8.32 -12.352 1 98.06 37 ALA B C 1
ATOM 3217 O O . ALA B 1 37 ? 3.85 7.258 -12.68 1 98.06 37 ALA B O 1
ATOM 3218 N N . VAL B 1 38 ? 2.33 8.367 -11.477 1 98 38 VAL B N 1
ATOM 3219 C CA . VAL B 1 38 ? 1.729 7.16 -10.922 1 98 38 VAL B CA 1
ATOM 3220 C C . VAL B 1 38 ? 1.123 6.324 -12.055 1 98 38 VAL B C 1
ATOM 3222 O O . VAL B 1 38 ? 1.337 5.113 -12.125 1 98 38 VAL B O 1
ATOM 3225 N N . ALA B 1 39 ? 0.372 7 -12.945 1 97.62 39 ALA B N 1
ATOM 3226 C CA . ALA B 1 39 ? -0.269 6.312 -14.062 1 97.62 39 ALA B CA 1
ATOM 3227 C C . ALA B 1 39 ? 0.763 5.598 -14.93 1 97.62 39 ALA B C 1
ATOM 3229 O O . ALA B 1 39 ? 0.625 4.406 -15.219 1 97.62 39 ALA B O 1
ATOM 3230 N N . ARG B 1 40 ? 1.788 6.293 -15.297 1 96.5 40 ARG B N 1
ATOM 3231 C CA . ARG B 1 40 ? 2.844 5.73 -16.141 1 96.5 40 ARG B CA 1
ATOM 3232 C C . ARG B 1 40 ? 3.578 4.605 -15.406 1 96.5 40 ARG B C 1
ATOM 3234 O O . ARG B 1 40 ? 3.859 3.561 -16 1 96.5 40 ARG B O 1
ATOM 3241 N N . GLY B 1 41 ? 3.947 4.879 -14.172 1 95.88 41 GLY B N 1
ATOM 3242 C CA . GLY B 1 41 ? 4.656 3.881 -13.383 1 95.88 41 GLY B CA 1
ATOM 3243 C C . GLY B 1 41 ? 3.893 2.576 -13.25 1 95.88 41 GLY B C 1
ATOM 3244 O O . GLY B 1 41 ? 4.477 1.495 -13.352 1 95.88 41 GLY B O 1
ATOM 3245 N N . PHE B 1 42 ? 2.602 2.635 -13.016 1 96.31 42 PHE B N 1
ATOM 3246 C CA . PHE B 1 42 ? 1.784 1.436 -12.875 1 96.31 42 PHE B CA 1
ATOM 3247 C C . PHE B 1 42 ? 1.68 0.696 -14.203 1 96.31 42 PHE B C 1
ATOM 3249 O O . PHE B 1 42 ? 1.931 -0.509 -14.273 1 96.31 42 PHE B O 1
ATOM 3256 N N . ARG B 1 43 ? 1.39 1.425 -15.195 1 94.31 43 ARG B N 1
ATOM 3257 C CA . ARG B 1 43 ? 1.182 0.838 -16.516 1 94.31 43 ARG B CA 1
ATOM 3258 C C . ARG B 1 43 ? 2.447 0.151 -17.016 1 94.31 43 ARG B C 1
ATOM 3260 O O . ARG B 1 43 ? 2.383 -0.929 -17.609 1 94.31 43 ARG B O 1
ATOM 3267 N N . ASN B 1 44 ? 3.557 0.711 -16.766 1 92.5 44 ASN B N 1
ATOM 3268 C CA . ASN B 1 44 ? 4.805 0.256 -17.375 1 92.5 44 ASN B CA 1
ATOM 3269 C C . ASN B 1 44 ? 5.539 -0.728 -16.453 1 92.5 44 ASN B C 1
ATOM 3271 O O . ASN B 1 44 ? 6.551 -1.31 -16.859 1 92.5 44 ASN B O 1
ATOM 3275 N N . SER B 1 45 ? 5.102 -0.925 -15.297 1 91.75 45 SER B N 1
ATOM 3276 C CA . SER B 1 45 ? 5.824 -1.688 -14.281 1 91.75 45 SER B CA 1
ATOM 3277 C C . SER B 1 45 ? 6.215 -3.068 -14.805 1 91.75 45 SER B C 1
ATOM 3279 O O . SER B 1 45 ? 7.309 -3.557 -14.523 1 91.75 45 SER B O 1
ATOM 3281 N N . PRO B 1 46 ? 5.371 -3.766 -15.633 1 88.62 46 PRO B N 1
ATOM 3282 C CA . PRO B 1 46 ? 5.758 -5.113 -16.062 1 88.62 46 PRO B CA 1
ATOM 3283 C C . PRO B 1 46 ? 6.57 -5.105 -17.359 1 88.62 46 PRO B C 1
ATOM 3285 O O . PRO B 1 46 ? 6.941 -6.172 -17.859 1 88.62 46 PRO B O 1
ATOM 3288 N N . ILE B 1 47 ? 6.816 -3.971 -17.922 1 86.62 47 ILE B N 1
ATOM 3289 C CA . ILE B 1 47 ? 7.555 -3.887 -19.172 1 86.62 47 ILE B CA 1
ATOM 3290 C C . ILE B 1 47 ? 9.031 -4.191 -18.922 1 86.62 47 ILE B C 1
ATOM 3292 O O . ILE B 1 47 ? 9.625 -3.688 -17.969 1 86.62 47 ILE B O 1
ATOM 3296 N N . VAL B 1 48 ? 9.523 -5.082 -19.766 1 83 48 VAL B N 1
ATOM 3297 C CA . VAL B 1 48 ? 10.938 -5.453 -19.703 1 83 48 VAL B CA 1
ATOM 3298 C C . VAL B 1 48 ? 11.758 -4.52 -20.594 1 83 48 VAL B C 1
ATOM 3300 O O . VAL B 1 48 ? 11.406 -4.289 -21.75 1 83 48 VAL B O 1
ATOM 3303 N N . GLU B 1 49 ? 12.75 -3.959 -20.078 1 77 49 GLU B N 1
ATOM 3304 C CA . GLU B 1 49 ? 13.609 -3.045 -20.828 1 77 49 GLU B CA 1
ATOM 3305 C C . GLU B 1 49 ? 14.453 -3.797 -21.844 1 77 49 GLU B C 1
ATOM 3307 O O . GLU B 1 49 ? 14.867 -4.93 -21.594 1 77 49 GLU B O 1
ATOM 3312 N N . ASP B 1 50 ? 14.523 -3.197 -23.078 1 69.75 50 ASP B N 1
ATOM 3313 C CA . ASP B 1 50 ? 15.227 -3.814 -24.203 1 69.75 50 ASP B CA 1
ATOM 3314 C C . ASP B 1 50 ? 16.719 -3.99 -23.891 1 69.75 50 ASP B C 1
ATOM 3316 O O . ASP B 1 50 ? 17.281 -3.221 -23.109 1 69.75 50 ASP B O 1
ATOM 3320 N N . VAL B 1 51 ? 17.203 -5.125 -24.344 1 59.12 51 VAL B N 1
ATOM 3321 C CA . VAL B 1 51 ? 18.625 -5.402 -24.328 1 59.12 51 VAL B CA 1
ATOM 3322 C C . VAL B 1 51 ? 19.344 -4.477 -25.312 1 59.12 51 VAL B C 1
ATOM 3324 O O . VAL B 1 51 ? 19 -4.426 -26.5 1 59.12 51 VAL B O 1
ATOM 3327 N N . GLU B 1 52 ? 19.797 -3.303 -24.969 1 53.66 52 GLU B N 1
ATOM 3328 C CA . GLU B 1 52 ? 20.562 -2.553 -25.953 1 53.66 52 GLU B CA 1
ATOM 3329 C C . GLU B 1 52 ? 21.797 -3.338 -26.406 1 53.66 52 GLU B C 1
ATOM 3331 O O . GLU B 1 52 ? 22.578 -3.816 -25.578 1 53.66 52 GLU B O 1
ATOM 3336 N N . PRO B 1 53 ? 21.812 -3.785 -27.656 1 44.47 53 PRO B N 1
ATOM 3337 C CA . PRO B 1 53 ? 23.062 -4.359 -28.156 1 44.47 53 PRO B CA 1
ATOM 3338 C C . PRO B 1 53 ? 24.281 -3.469 -27.875 1 44.47 53 PRO B C 1
ATOM 3340 O O . PRO B 1 53 ? 24.188 -2.244 -28 1 44.47 53 PRO B O 1
ATOM 3343 N N . ALA B 1 54 ? 25.094 -3.83 -26.938 1 43.22 54 ALA B N 1
ATOM 3344 C CA . ALA B 1 54 ? 26.344 -3.092 -26.719 1 43.22 54 ALA B CA 1
ATOM 3345 C C . ALA B 1 54 ? 27.109 -2.953 -28.031 1 43.22 54 ALA B C 1
ATOM 3347 O O . ALA B 1 54 ? 27.625 -3.941 -28.562 1 43.22 54 ALA B O 1
ATOM 3348 N N . PHE B 1 55 ? 26.875 -2.072 -28.938 1 40.97 55 PHE B N 1
ATOM 3349 C CA . PHE B 1 55 ? 27.828 -2.02 -30.031 1 40.97 55 PHE B CA 1
ATOM 3350 C C . PHE B 1 55 ? 29.25 -1.897 -29.5 1 40.97 55 PHE B C 1
ATOM 3352 O O . PHE B 1 55 ? 30.203 -2.375 -30.125 1 40.97 55 PHE B O 1
ATOM 3359 N N . GLY B 1 56 ? 29.781 -0.621 -28.844 1 40.16 56 GLY B N 1
ATOM 3360 C CA . GLY B 1 56 ? 31.156 -0.252 -28.547 1 40.16 56 GLY B CA 1
ATOM 3361 C C . GLY B 1 56 ? 31.75 -1.014 -27.375 1 40.16 56 GLY B C 1
ATOM 3362 O O . GLY B 1 56 ? 31.031 -1.694 -26.656 1 40.16 56 GLY B O 1
ATOM 3363 N N . SER B 1 57 ? 33.375 -0.871 -27.266 1 38.72 57 SER B N 1
ATOM 3364 C CA . SER B 1 57 ? 34.25 -1.529 -26.297 1 38.72 57 SER B CA 1
ATOM 3365 C C . SER B 1 57 ? 33.625 -1.499 -24.906 1 38.72 57 SER B C 1
ATOM 3367 O O . SER B 1 57 ? 33.938 -2.363 -24.078 1 38.72 57 SER B O 1
ATOM 3369 N N . HIS B 1 58 ? 33.438 -0.266 -24.391 1 37.5 58 HIS B N 1
ATOM 3370 C CA . HIS B 1 58 ? 33.062 -0.137 -23 1 37.5 58 HIS B CA 1
ATOM 3371 C C . HIS B 1 58 ? 31.562 -0.356 -22.812 1 37.5 58 HIS B C 1
ATOM 3373 O O . HIS B 1 58 ? 30.969 0.205 -21.891 1 37.5 58 HIS B O 1
ATOM 3379 N N . ALA B 1 59 ? 30.938 -0.909 -23.766 1 37.31 59 ALA B N 1
ATOM 3380 C CA . ALA B 1 59 ? 29.484 -1.02 -23.688 1 37.31 59 ALA B CA 1
ATOM 3381 C C . ALA B 1 59 ? 29.062 -1.668 -22.375 1 37.31 59 ALA B C 1
ATOM 3383 O O . ALA B 1 59 ? 29.484 -2.781 -22.047 1 37.31 59 ALA B O 1
ATOM 3384 N N . ARG B 1 60 ? 28.781 -0.859 -21.406 1 37.88 60 ARG B N 1
ATOM 3385 C CA . ARG B 1 60 ? 28.141 -1.296 -20.172 1 37.88 60 ARG B CA 1
ATOM 3386 C C . ARG B 1 60 ? 27.125 -2.395 -20.453 1 37.88 60 ARG B C 1
ATOM 3388 O O . ARG B 1 60 ? 26.188 -2.201 -21.219 1 37.88 60 ARG B O 1
ATOM 3395 N N . GLU B 1 61 ? 27.359 -3.65 -20.625 1 36 61 GLU B N 1
ATOM 3396 C CA . GLU B 1 61 ? 26.406 -4.754 -20.516 1 36 61 GLU B CA 1
ATOM 3397 C C . GLU B 1 61 ? 25.156 -4.328 -19.766 1 36 61 GLU B C 1
ATOM 3399 O O . GLU B 1 61 ? 25.141 -4.312 -18.531 1 36 61 GLU B O 1
ATOM 3404 N N . ARG B 1 62 ? 24.531 -3.209 -20.094 1 43.59 62 ARG B N 1
ATOM 3405 C CA . ARG B 1 62 ? 23.266 -2.748 -19.516 1 43.59 62 ARG B CA 1
ATOM 3406 C C . ARG B 1 62 ? 22.312 -3.916 -19.281 1 43.59 62 ARG B C 1
ATOM 3408 O O . ARG B 1 62 ? 22.375 -4.926 -19.984 1 43.59 62 ARG B O 1
ATOM 3415 N N . HIS B 1 63 ? 21.609 -3.908 -18.016 1 51.97 63 HIS B N 1
ATOM 3416 C CA . HIS B 1 63 ? 20.844 -4.867 -17.234 1 51.97 63 HIS B CA 1
ATOM 3417 C C . HIS B 1 63 ? 19.703 -5.465 -18.062 1 51.97 63 HIS B C 1
ATOM 3419 O O . HIS B 1 63 ? 18.594 -4.918 -18.094 1 51.97 63 HIS B O 1
ATOM 3425 N N . ALA B 1 64 ? 19.875 -6.09 -19.125 1 56.84 64 ALA B N 1
ATOM 3426 C CA . ALA B 1 64 ? 18.891 -6.898 -19.844 1 56.84 64 ALA B CA 1
ATOM 3427 C C . ALA B 1 64 ? 18.016 -7.699 -18.875 1 56.84 64 ALA B C 1
ATOM 3429 O O . ALA B 1 64 ? 18.5 -8.156 -17.828 1 56.84 64 ALA B O 1
ATOM 3430 N N . GLY B 1 65 ? 16.734 -7.578 -19 1 66.06 65 GLY B N 1
ATOM 3431 C CA . GLY B 1 65 ? 15.812 -8.422 -18.25 1 66.06 65 GLY B CA 1
ATOM 3432 C C . GLY B 1 65 ? 15.266 -7.742 -17.016 1 66.06 65 GLY B C 1
ATOM 3433 O O . GLY B 1 65 ? 14.461 -8.328 -16.281 1 66.06 65 GLY B O 1
ATOM 3434 N N . LEU B 1 66 ? 15.688 -6.477 -16.969 1 76 66 LEU B N 1
ATOM 3435 C CA . LEU B 1 66 ? 15.164 -5.762 -15.805 1 76 66 LEU B CA 1
ATOM 3436 C C . LEU B 1 66 ? 13.789 -5.172 -16.109 1 76 66 LEU B C 1
ATOM 3438 O O . LEU B 1 66 ? 13.5 -4.801 -17.234 1 76 66 LEU B O 1
ATOM 3442 N N . PHE B 1 67 ? 13.023 -5.172 -15.125 1 82.75 67 PHE B N 1
ATOM 3443 C CA . PHE B 1 67 ? 11.727 -4.523 -15.242 1 82.75 67 PHE B CA 1
ATOM 3444 C C . PHE B 1 67 ? 11.852 -3.018 -15.047 1 82.75 67 PHE B C 1
ATOM 3446 O O . PHE B 1 67 ? 12.711 -2.557 -14.289 1 82.75 67 PHE B O 1
ATOM 3453 N N . ALA B 1 68 ? 11.031 -2.23 -15.742 1 80.5 68 ALA B N 1
ATOM 3454 C CA . ALA B 1 68 ? 10.969 -0.785 -15.547 1 80.5 68 ALA B CA 1
ATOM 3455 C C . ALA B 1 68 ? 10.781 -0.441 -14.07 1 80.5 68 ALA B C 1
ATOM 3457 O O . ALA B 1 68 ? 11.297 0.573 -13.594 1 80.5 68 ALA B O 1
ATOM 3458 N N . SER B 1 69 ? 10.07 -1.273 -13.344 1 85.19 69 SER B N 1
ATOM 3459 C CA . SER B 1 69 ? 9.711 -1.024 -11.953 1 85.19 69 SER B CA 1
ATOM 3460 C C . SER B 1 69 ? 10.922 -1.118 -11.039 1 85.19 69 SER B C 1
ATOM 3462 O O . SER B 1 69 ? 10.883 -0.668 -9.891 1 85.19 69 SER B O 1
ATOM 3464 N N . ASP B 1 70 ? 11.992 -1.662 -11.469 1 82.94 70 ASP B N 1
ATOM 3465 C CA . ASP B 1 70 ? 13.156 -1.911 -10.617 1 82.94 70 ASP B CA 1
ATOM 3466 C C . ASP B 1 70 ? 13.789 -0.601 -10.156 1 82.94 70 ASP B C 1
ATOM 3468 O O . ASP B 1 70 ? 14.375 -0.534 -9.07 1 82.94 70 ASP B O 1
ATOM 3472 N N . GLY B 1 71 ? 13.578 0.436 -10.898 1 89.88 71 GLY B N 1
ATOM 3473 C CA . GLY B 1 71 ? 14.188 1.711 -10.547 1 89.88 71 GLY B CA 1
ATOM 3474 C C . GLY B 1 71 ? 13.258 2.613 -9.758 1 89.88 71 GLY B C 1
ATOM 3475 O O . GLY B 1 71 ? 13.695 3.617 -9.188 1 89.88 71 GLY B O 1
ATOM 3476 N N . TYR B 1 72 ? 12.016 2.229 -9.664 1 93.81 72 TYR B N 1
ATOM 3477 C CA . TYR B 1 72 ? 11.031 3.125 -9.07 1 93.81 72 TYR B CA 1
ATOM 3478 C C . TYR B 1 72 ? 11.281 3.299 -7.578 1 93.81 72 TYR B C 1
ATOM 3480 O O . TYR B 1 72 ? 11.242 4.418 -7.062 1 93.81 72 TYR B O 1
ATOM 3488 N N . GLU B 1 73 ? 11.555 2.207 -6.926 1 94.06 73 GLU B N 1
ATOM 3489 C CA . GLU B 1 73 ? 11.789 2.264 -5.484 1 94.06 73 GLU B CA 1
ATOM 3490 C C . GLU B 1 73 ? 13.039 3.072 -5.16 1 94.06 73 GLU B C 1
ATOM 3492 O O . GLU B 1 73 ? 13.039 3.885 -4.23 1 94.06 73 GLU B O 1
ATOM 3497 N N . ARG B 1 74 ? 14.078 2.822 -5.922 1 94.88 74 ARG B N 1
ATOM 3498 C CA . ARG B 1 74 ? 15.312 3.57 -5.695 1 94.88 74 ARG B CA 1
ATOM 3499 C C . ARG B 1 74 ? 15.094 5.062 -5.922 1 94.88 74 ARG B C 1
ATOM 3501 O O . ARG B 1 74 ? 15.562 5.887 -5.133 1 94.88 74 ARG B O 1
ATOM 3508 N N . SER B 1 75 ? 14.438 5.363 -6.988 1 96.88 75 SER B N 1
ATOM 3509 C CA . SER B 1 75 ? 14.141 6.762 -7.277 1 96.88 75 SER B CA 1
ATOM 3510 C C . SER B 1 75 ? 13.352 7.406 -6.145 1 96.88 75 SER B C 1
ATOM 3512 O O . SER B 1 75 ? 13.602 8.555 -5.777 1 96.88 75 SER B O 1
ATOM 3514 N N . ALA B 1 76 ? 12.391 6.668 -5.598 1 98.06 76 ALA B N 1
ATOM 3515 C CA . ALA B 1 76 ? 11.594 7.152 -4.469 1 98.06 76 ALA B CA 1
ATOM 3516 C C . ALA B 1 76 ? 12.477 7.398 -3.246 1 98.06 76 ALA B C 1
ATOM 3518 O O . ALA B 1 76 ? 12.359 8.438 -2.592 1 98.06 76 ALA B O 1
ATOM 3519 N N . ARG B 1 77 ? 13.367 6.48 -2.959 1 97.69 77 ARG B N 1
ATOM 3520 C CA . ARG B 1 77 ? 14.266 6.613 -1.819 1 97.69 77 ARG B CA 1
ATOM 3521 C C . ARG B 1 77 ? 15.172 7.832 -1.978 1 97.69 77 ARG B C 1
ATOM 3523 O O . ARG B 1 77 ? 15.414 8.562 -1.015 1 97.69 77 ARG B O 1
ATOM 3530 N N . VAL B 1 78 ? 15.648 8.047 -3.223 1 98.38 78 VAL B N 1
ATOM 3531 C CA . VAL B 1 78 ? 16.516 9.195 -3.49 1 98.38 78 VAL B CA 1
ATOM 3532 C C . VAL B 1 78 ? 15.734 10.492 -3.254 1 98.38 78 VAL B C 1
ATOM 3534 O O . VAL B 1 78 ? 16.25 11.422 -2.635 1 98.38 78 VAL B O 1
ATOM 3537 N N . ALA B 1 79 ? 14.555 10.531 -3.713 1 98.62 79 ALA B N 1
ATOM 3538 C CA . ALA B 1 79 ? 13.734 11.727 -3.547 1 98.62 79 ALA B CA 1
ATOM 3539 C C . ALA B 1 79 ? 13.484 12.016 -2.07 1 98.62 79 ALA B C 1
ATOM 3541 O O . ALA B 1 79 ? 13.578 13.164 -1.634 1 98.62 79 ALA B O 1
ATOM 3542 N N . ILE B 1 80 ? 13.148 10.984 -1.293 1 98.62 80 ILE B N 1
ATOM 3543 C CA . ILE B 1 80 ? 12.898 11.141 0.136 1 98.62 80 ILE B CA 1
ATOM 3544 C C . ILE B 1 80 ? 14.188 11.578 0.833 1 98.62 80 ILE B C 1
ATOM 3546 O O . ILE B 1 80 ? 14.156 12.422 1.734 1 98.62 80 ILE B O 1
ATOM 3550 N N . ALA B 1 81 ? 15.281 10.977 0.407 1 98.56 81 ALA B N 1
ATOM 3551 C CA . ALA B 1 81 ? 16.578 11.367 0.959 1 98.56 81 ALA B CA 1
ATOM 3552 C C . ALA B 1 81 ? 16.859 12.844 0.722 1 98.56 81 ALA B C 1
ATOM 3554 O O . ALA B 1 81 ? 17.312 13.547 1.622 1 98.56 81 ALA B O 1
ATOM 3555 N N . ASP B 1 82 ? 16.578 13.305 -0.46 1 98.5 82 ASP B N 1
ATOM 3556 C CA . ASP B 1 82 ? 16.75 14.719 -0.776 1 98.5 82 ASP B CA 1
ATOM 3557 C C . ASP B 1 82 ? 15.875 15.602 0.118 1 98.5 82 ASP B C 1
ATOM 3559 O O . ASP B 1 82 ? 16.312 16.656 0.586 1 98.5 82 ASP B O 1
ATOM 3563 N N . LEU B 1 83 ? 14.688 15.172 0.358 1 98.44 83 LEU B N 1
ATOM 3564 C CA . LEU B 1 83 ? 13.711 15.938 1.13 1 98.44 83 LEU B CA 1
ATOM 3565 C C . LEU B 1 83 ? 14.094 15.977 2.605 1 98.44 83 LEU B C 1
ATOM 3567 O O . LEU B 1 83 ? 13.844 16.969 3.293 1 98.44 83 LEU B O 1
ATOM 3571 N N . THR B 1 84 ? 14.75 14.914 3.143 1 98.38 84 THR B N 1
ATOM 3572 C CA . THR B 1 84 ? 14.984 14.773 4.574 1 98.38 84 THR B CA 1
ATOM 3573 C C . THR B 1 84 ? 16.453 15 4.906 1 98.38 84 THR B C 1
ATOM 3575 O O . THR B 1 84 ? 16.828 15.07 6.082 1 98.38 84 THR B O 1
ATOM 3578 N N . GLY B 1 85 ? 17.281 15.117 3.924 1 97.19 85 GLY B N 1
ATOM 3579 C CA . GLY B 1 85 ? 18.688 15.422 4.125 1 97.19 85 GLY B CA 1
ATOM 3580 C C . GLY B 1 85 ? 19.516 14.211 4.535 1 97.19 85 GLY B C 1
ATOM 3581 O O . GLY B 1 85 ? 20.391 14.312 5.387 1 97.19 85 GLY B O 1
ATOM 3582 N N . THR B 1 86 ? 19.203 13.039 4.059 1 97.56 86 THR B N 1
ATOM 3583 C CA . THR B 1 86 ? 19.953 11.828 4.34 1 97.56 86 THR B CA 1
ATOM 3584 C C . THR B 1 86 ? 20.344 11.117 3.043 1 97.56 86 THR B C 1
ATOM 3586 O O . THR B 1 86 ? 20.438 11.75 1.989 1 97.56 86 THR B O 1
ATOM 3589 N N . SER B 1 87 ? 20.797 9.867 3.145 1 97.62 87 SER B N 1
ATOM 3590 C CA . SER B 1 87 ? 21.156 9.062 1.977 1 97.62 87 SER B CA 1
ATOM 3591 C C . SER B 1 87 ? 20.062 8.055 1.651 1 97.62 87 SER B C 1
ATOM 3593 O O . SER B 1 87 ? 19.328 7.621 2.539 1 97.62 87 SER B O 1
ATOM 3595 N N . ALA B 1 88 ? 19.984 7.746 0.34 1 97.38 88 ALA B N 1
ATOM 3596 C CA . ALA B 1 88 ? 18.938 6.852 -0.137 1 97.38 88 ALA B CA 1
ATOM 3597 C C . ALA B 1 88 ? 19 5.5 0.571 1 97.38 88 ALA B C 1
ATOM 3599 O O . ALA B 1 88 ? 17.969 4.871 0.814 1 97.38 88 ALA B O 1
ATOM 3600 N N . ASP B 1 89 ? 20.188 5.047 0.953 1 96.31 89 ASP B N 1
ATOM 3601 C CA . ASP B 1 89 ? 20.359 3.738 1.581 1 96.31 89 ASP B CA 1
ATOM 3602 C C . ASP B 1 89 ? 19.859 3.752 3.025 1 96.31 89 ASP B C 1
ATOM 3604 O O . ASP B 1 89 ? 19.703 2.697 3.643 1 96.31 89 ASP B O 1
ATOM 3608 N N . ALA B 1 90 ? 19.562 4.922 3.557 1 97.5 90 ALA B N 1
ATOM 3609 C CA . ALA B 1 90 ? 19.078 5.055 4.93 1 97.5 90 ALA B CA 1
ATOM 3610 C C . ALA B 1 90 ? 17.562 5.277 4.961 1 97.5 90 ALA B C 1
ATOM 3612 O O . ALA B 1 90 ? 17.016 5.668 5.992 1 97.5 90 ALA B O 1
ATOM 3613 N N . VAL B 1 91 ? 16.938 5.078 3.842 1 97.5 91 VAL B N 1
ATOM 3614 C CA . VAL B 1 91 ? 15.5 5.309 3.742 1 97.5 91 VAL B CA 1
ATOM 3615 C C . VAL B 1 91 ? 14.773 3.977 3.582 1 97.5 91 VAL B C 1
ATOM 3617 O O . VAL B 1 91 ? 15.125 3.166 2.723 1 97.5 91 VAL B O 1
ATOM 3620 N N . ILE B 1 92 ? 13.781 3.754 4.438 1 97.38 92 ILE B N 1
ATOM 3621 C CA . ILE B 1 92 ? 12.891 2.604 4.324 1 97.38 92 ILE B CA 1
ATOM 3622 C C . ILE B 1 92 ? 11.508 3.062 3.863 1 97.38 92 ILE B C 1
ATOM 3624 O O . ILE B 1 92 ? 10.945 4.012 4.418 1 97.38 92 ILE B O 1
ATOM 3628 N N . LEU B 1 93 ? 11.023 2.438 2.824 1 97.12 93 LEU B N 1
ATOM 3629 C CA . LEU B 1 93 ? 9.688 2.75 2.32 1 97.12 93 LEU B CA 1
ATOM 3630 C C . LEU B 1 93 ? 8.672 1.718 2.793 1 97.12 93 LEU B C 1
ATOM 3632 O O . LEU B 1 93 ? 9.031 0.581 3.104 1 97.12 93 LEU B O 1
ATOM 3636 N N . GLY B 1 94 ? 7.453 2.117 2.918 1 96.06 94 GLY B N 1
ATOM 3637 C CA . GLY B 1 94 ? 6.332 1.248 3.236 1 96.06 94 GLY B CA 1
ATOM 3638 C C . GLY B 1 94 ? 5.012 1.758 2.695 1 96.06 94 GLY B C 1
ATOM 3639 O O . GLY B 1 94 ? 4.949 2.846 2.119 1 96.06 94 GLY B O 1
ATOM 3640 N N . PRO B 1 95 ? 4.004 0.995 2.848 1 95.06 95 PRO B N 1
ATOM 3641 C CA . PRO B 1 95 ? 2.723 1.344 2.232 1 95.06 95 PRO B CA 1
ATOM 3642 C C . PRO B 1 95 ? 2.018 2.492 2.951 1 95.06 95 PRO B C 1
ATOM 3644 O O . PRO B 1 95 ? 1.248 3.232 2.332 1 95.06 95 PRO B O 1
ATOM 3647 N N . ASN B 1 96 ? 2.168 2.621 4.211 1 94.5 96 ASN B N 1
ATOM 3648 C CA . ASN B 1 96 ? 1.643 3.725 5.008 1 94.5 96 ASN B CA 1
ATOM 3649 C C . ASN B 1 96 ? 2.34 3.82 6.363 1 94.5 96 ASN B C 1
ATOM 3651 O O . ASN B 1 96 ? 3.113 2.934 6.73 1 94.5 96 ASN B O 1
ATOM 3655 N N . LEU B 1 97 ? 2.131 4.848 7.055 1 94.69 97 LEU B N 1
ATOM 3656 C CA . LEU B 1 97 ? 2.873 5.113 8.281 1 94.69 97 LEU B CA 1
ATOM 3657 C C . LEU B 1 97 ? 2.477 4.129 9.375 1 94.69 97 LEU B C 1
ATOM 3659 O O . LEU B 1 97 ? 3.311 3.744 10.203 1 94.69 97 LEU B O 1
ATOM 3663 N N . GLU B 1 98 ? 1.223 3.74 9.43 1 92.56 98 GLU B N 1
ATOM 3664 C CA . GLU B 1 98 ? 0.779 2.807 10.469 1 92.56 98 GLU B CA 1
ATOM 3665 C C . GLU B 1 98 ? 1.549 1.492 10.391 1 92.56 98 GLU B C 1
ATOM 3667 O O . GLU B 1 98 ? 1.99 0.963 11.414 1 92.56 98 GLU B O 1
ATOM 3672 N N . VAL B 1 99 ? 1.702 1.03 9.172 1 92.88 99 VAL B N 1
ATOM 3673 C CA . VAL B 1 99 ? 2.443 -0.21 8.961 1 92.88 99 VAL B CA 1
ATOM 3674 C C . VAL B 1 99 ? 3.908 -0.006 9.336 1 92.88 99 VAL B C 1
ATOM 3676 O O . VAL B 1 99 ? 4.492 -0.818 10.062 1 92.88 99 VAL B O 1
ATOM 3679 N N . LEU B 1 100 ? 4.527 1.048 8.906 1 94.88 100 LEU B N 1
ATOM 3680 C CA . LEU B 1 100 ? 5.938 1.313 9.18 1 94.88 100 LEU B CA 1
ATOM 3681 C C . LEU B 1 100 ? 6.184 1.479 10.672 1 94.88 100 LEU B C 1
ATOM 3683 O O . LEU B 1 100 ? 7.184 0.988 11.203 1 94.88 100 LEU B O 1
ATOM 3687 N N . PHE B 1 101 ? 5.266 2.203 11.344 1 94.5 101 PHE B N 1
ATOM 3688 C CA . PHE B 1 101 ? 5.406 2.41 12.773 1 94.5 101 PHE B CA 1
ATOM 3689 C C . PHE B 1 101 ? 5.305 1.088 13.531 1 94.5 101 PHE B C 1
ATOM 3691 O O . PHE B 1 101 ? 6.066 0.838 14.461 1 94.5 101 PHE B O 1
ATOM 3698 N N . SER B 1 102 ? 4.367 0.26 13.125 1 90.94 102 SER B N 1
ATOM 3699 C CA . SER B 1 102 ? 4.242 -1.056 13.742 1 90.94 102 SER B CA 1
ATOM 3700 C C . SER B 1 102 ? 5.508 -1.882 13.547 1 90.94 102 SER B C 1
ATOM 3702 O O . SER B 1 102 ? 6 -2.508 14.492 1 90.94 102 SER B O 1
ATOM 3704 N N . GLN B 1 103 ? 6 -1.913 12.328 1 92.44 103 GLN B N 1
ATOM 3705 C CA . GLN B 1 103 ? 7.23 -2.637 12.023 1 92.44 103 GLN B CA 1
ATOM 3706 C C . GLN B 1 103 ? 8.414 -2.055 12.797 1 92.44 103 GLN B C 1
ATOM 3708 O O . GLN B 1 103 ? 9.25 -2.797 13.312 1 92.44 103 GLN B O 1
ATOM 3713 N N . PHE B 1 104 ? 8.477 -0.788 12.875 1 94.69 104 PHE B N 1
ATOM 3714 C CA . PHE B 1 104 ? 9.547 -0.118 13.594 1 94.69 104 PHE B CA 1
ATOM 3715 C C . PHE B 1 104 ? 9.508 -0.462 15.078 1 94.69 104 PHE B C 1
ATOM 3717 O O . PHE B 1 104 ? 10.539 -0.721 15.695 1 94.69 104 PHE B O 1
ATOM 3724 N N . ALA B 1 105 ? 8.328 -0.407 15.656 1 91.31 105 ALA B N 1
ATOM 3725 C CA . ALA B 1 105 ? 8.148 -0.745 17.062 1 91.31 105 ALA B CA 1
ATOM 3726 C C . ALA B 1 105 ? 8.688 -2.141 17.359 1 91.31 105 ALA B C 1
ATOM 3728 O O . ALA B 1 105 ? 9.281 -2.369 18.422 1 91.31 105 ALA B O 1
ATOM 3729 N N . ALA B 1 106 ? 8.477 -3.025 16.453 1 88.25 106 ALA B N 1
ATOM 3730 C CA . ALA B 1 106 ? 9.008 -4.379 16.609 1 88.25 106 ALA B CA 1
ATOM 3731 C C . ALA B 1 106 ? 10.516 -4.406 16.406 1 88.25 106 ALA B C 1
ATOM 3733 O O . ALA B 1 106 ? 11.242 -5.09 17.141 1 88.25 106 ALA B O 1
ATOM 3734 N N . ALA B 1 107 ? 10.945 -3.68 15.445 1 92.69 107 ALA B N 1
ATOM 3735 C CA . ALA B 1 107 ? 12.352 -3.721 15.031 1 92.69 107 ALA B CA 1
ATOM 3736 C C . ALA B 1 107 ? 13.25 -3.08 16.078 1 92.69 107 ALA B C 1
ATOM 3738 O O . ALA B 1 107 ? 14.43 -3.42 16.188 1 92.69 107 ALA B O 1
ATOM 3739 N N . VAL B 1 108 ? 12.75 -2.154 16.875 1 92.44 108 VAL B N 1
ATOM 3740 C CA . VAL B 1 108 ? 13.57 -1.373 17.797 1 92.44 108 VAL B CA 1
ATOM 3741 C C . VAL B 1 108 ? 13.734 -2.123 19.109 1 92.44 108 VAL B C 1
ATOM 3743 O O . VAL B 1 108 ? 14.484 -1.689 19.984 1 92.44 108 VAL B O 1
ATOM 3746 N N . TRP B 1 109 ? 13.141 -3.258 19.281 1 86.5 109 TRP B N 1
ATOM 3747 C CA . TRP B 1 109 ? 13.07 -4.027 20.531 1 86.5 109 TRP B CA 1
ATOM 3748 C C . TRP B 1 109 ? 14.461 -4.289 21.078 1 86.5 109 TRP B C 1
ATOM 3750 O O . TRP B 1 109 ? 14.688 -4.164 22.297 1 86.5 109 TRP B O 1
ATOM 3760 N N . PRO B 1 110 ? 15.406 -4.676 20.25 1 85 110 PRO B N 1
ATOM 3761 C CA . PRO B 1 110 ? 16.75 -4.902 20.781 1 85 110 PRO B CA 1
ATOM 3762 C C . PRO B 1 110 ? 17.312 -3.676 21.5 1 85 110 PRO B C 1
ATOM 3764 O O . PRO B 1 110 ? 18.156 -3.807 22.391 1 85 110 PRO B O 1
ATOM 3767 N N . LEU B 1 111 ? 16.828 -2.525 21.141 1 85.5 111 LEU B N 1
ATOM 3768 C CA . LEU B 1 111 ? 17.312 -1.268 21.703 1 85.5 111 LEU B CA 1
ATOM 3769 C C . LEU B 1 111 ? 16.594 -0.919 23 1 85.5 111 LEU B C 1
ATOM 3771 O O . LEU B 1 111 ? 17.156 -0.241 23.859 1 85.5 111 LEU B O 1
ATOM 3775 N N . VAL B 1 112 ? 15.32 -1.377 23.234 1 86.19 112 VAL B N 1
ATOM 3776 C CA . VAL B 1 112 ? 14.508 -0.849 24.328 1 86.19 112 VAL B CA 1
ATOM 3777 C C . VAL B 1 112 ? 14.242 -1.95 25.359 1 86.19 112 VAL B C 1
ATOM 3779 O O . VAL B 1 112 ? 13.602 -1.709 26.375 1 86.19 112 VAL B O 1
ATOM 3782 N N . ARG B 1 113 ? 14.516 -3.182 25.234 1 72.19 113 ARG B N 1
ATOM 3783 C CA . ARG B 1 113 ? 14.109 -4.309 26.078 1 72.19 113 ARG B CA 1
ATOM 3784 C C . ARG B 1 113 ? 14.75 -4.227 27.453 1 72.19 113 ARG B C 1
ATOM 3786 O O . ARG B 1 113 ? 14.133 -4.59 28.453 1 72.19 113 ARG B O 1
ATOM 3793 N N . ARG B 1 114 ? 15.883 -3.883 27.562 1 75.12 114 ARG B N 1
ATOM 3794 C CA . ARG B 1 114 ? 16.562 -4.109 28.844 1 75.12 114 ARG B CA 1
ATOM 3795 C C . ARG B 1 114 ? 16.578 -2.842 29.688 1 75.12 114 ARG B C 1
ATOM 3797 O O . ARG B 1 114 ? 17.531 -2.061 29.625 1 75.12 114 ARG B O 1
ATOM 3804 N N . GLY B 1 115 ? 15.414 -2.652 30.609 1 82.19 115 GLY B N 1
ATOM 3805 C CA . GLY B 1 115 ? 15.453 -1.57 31.578 1 82.19 115 GLY B CA 1
ATOM 3806 C C . GLY B 1 115 ? 15.422 -0.195 30.938 1 82.19 115 GLY B C 1
ATOM 3807 O O . GLY B 1 115 ? 15.602 0.816 31.625 1 82.19 115 GLY B O 1
ATOM 3808 N N . SER B 1 116 ? 15.164 -0.172 29.703 1 91.38 116 SER B N 1
ATOM 3809 C CA . SER B 1 116 ? 15.125 1.105 29 1 91.38 116 SER B CA 1
ATOM 3810 C C . SER B 1 116 ? 13.727 1.71 29.031 1 91.38 116 SER B C 1
ATOM 3812 O O . SER B 1 116 ? 12.766 1.055 29.453 1 91.38 116 SER B O 1
ATOM 3814 N N . SER B 1 117 ? 13.727 2.99 28.734 1 93.56 117 SER B N 1
ATOM 3815 C CA . SER B 1 117 ? 12.453 3.701 28.656 1 93.56 117 SER B CA 1
ATOM 3816 C C . SER B 1 117 ? 12.297 4.418 27.328 1 93.56 117 SER B C 1
ATOM 3818 O O . SER B 1 117 ? 13.266 4.594 26.594 1 93.56 117 SER B O 1
ATOM 3820 N N . VAL B 1 118 ? 11.039 4.711 27.031 1 95.62 118 VAL B N 1
ATOM 3821 C CA . VAL B 1 118 ? 10.68 5.469 25.844 1 95.62 118 VAL B CA 1
ATOM 3822 C C . VAL B 1 118 ? 9.844 6.684 26.234 1 95.62 118 VAL B C 1
ATOM 3824 O O . VAL B 1 118 ? 9.102 6.645 27.219 1 95.62 118 VAL B O 1
ATOM 3827 N N . VAL B 1 119 ? 10.062 7.785 25.516 1 96.75 119 VAL B N 1
ATOM 3828 C CA . VAL B 1 119 ? 9.266 8.984 25.719 1 96.75 119 VAL B CA 1
ATOM 3829 C C . VAL B 1 119 ? 8.453 9.281 24.453 1 96.75 119 VAL B C 1
ATOM 3831 O O . VAL B 1 119 ? 9.016 9.383 23.359 1 96.75 119 VAL B O 1
ATOM 3834 N N . MET B 1 120 ? 7.219 9.398 24.609 1 95.75 120 MET B N 1
ATOM 3835 C CA . MET B 1 120 ? 6.332 9.734 23.5 1 95.75 120 MET B CA 1
ATOM 3836 C C . MET B 1 120 ? 5.484 10.953 23.828 1 95.75 120 MET B C 1
ATOM 3838 O O . MET B 1 120 ? 5.168 11.203 24.984 1 95.75 120 MET B O 1
ATOM 3842 N N . ALA B 1 121 ? 5.246 11.711 22.812 1 93.81 121 ALA B N 1
ATOM 3843 C CA . ALA B 1 121 ? 4.312 12.82 23 1 93.81 121 ALA B CA 1
ATOM 3844 C C . ALA B 1 121 ? 2.877 12.383 22.734 1 93.81 121 ALA B C 1
ATOM 3846 O O . ALA B 1 121 ? 2.635 11.516 21.891 1 93.81 121 ALA B O 1
ATOM 3847 N N . HIS B 1 122 ? 1.986 12.992 23.375 1 85.06 122 HIS B N 1
ATOM 3848 C CA . HIS B 1 122 ? 0.572 12.766 23.109 1 85.06 122 HIS B CA 1
ATOM 3849 C C . HIS B 1 122 ? 0.234 13.078 21.656 1 85.06 122 HIS B C 1
ATOM 3851 O O . HIS B 1 122 ? 0.732 14.055 21.094 1 85.06 122 HIS B O 1
ATOM 3857 N N . GLY B 1 123 ? -0.517 12.18 20.984 1 83.5 123 GLY B N 1
ATOM 3858 C CA . GLY B 1 123 ? -0.876 12.367 19.594 1 83.5 123 GLY B CA 1
ATOM 3859 C C . GLY B 1 123 ? -0.13 11.438 18.656 1 83.5 123 GLY B C 1
ATOM 3860 O O . GLY B 1 123 ? -0.529 11.258 17.5 1 83.5 123 GLY B O 1
ATOM 3861 N N . CYS B 1 124 ? 0.91 10.859 19.172 1 85.94 124 CYS B N 1
ATOM 3862 C CA . CYS B 1 124 ? 1.622 9.875 18.375 1 85.94 124 CYS B CA 1
ATOM 3863 C C . CYS B 1 124 ? 0.721 8.695 18.031 1 85.94 124 CYS B C 1
ATOM 3865 O O . CYS B 1 124 ? -0.214 8.391 18.781 1 85.94 124 CYS B O 1
ATOM 3867 N N . SER B 1 125 ? 1.019 8.125 16.906 1 84.25 125 SER B N 1
ATOM 3868 C CA . SER B 1 125 ? 0.26 6.957 16.484 1 84.25 125 SER B CA 1
ATOM 3869 C C . SER B 1 125 ? 0.381 5.816 17.484 1 84.25 125 SER B C 1
ATOM 3871 O O . SER B 1 125 ? 1.48 5.504 17.953 1 84.25 125 SER B O 1
ATOM 3873 N N . PRO B 1 126 ? -0.731 5.215 17.734 1 77.81 126 PRO B N 1
ATOM 3874 C CA . PRO B 1 126 ? -0.688 4.047 18.609 1 77.81 126 PRO B CA 1
ATOM 3875 C C . PRO B 1 126 ? 0.151 2.906 18.031 1 77.81 126 PRO B C 1
ATOM 3877 O O . PRO B 1 126 ? 0.615 2.039 18.781 1 77.81 126 PRO B O 1
ATOM 3880 N N . ALA B 1 127 ? 0.314 2.893 16.781 1 80 127 ALA B N 1
ATOM 3881 C CA . ALA B 1 127 ? 1.104 1.842 16.141 1 80 127 ALA B CA 1
ATOM 3882 C C . ALA B 1 127 ? 2.568 1.927 16.562 1 80 127 ALA B C 1
ATOM 3884 O O . ALA B 1 127 ? 3.328 0.969 16.391 1 80 127 ALA B O 1
ATOM 3885 N N . MET B 1 128 ? 2.971 3.07 17.109 1 84.12 128 MET B N 1
ATOM 3886 C CA . MET B 1 128 ? 4.355 3.291 17.5 1 84.12 128 MET B CA 1
ATOM 3887 C C . MET B 1 128 ? 4.602 2.785 18.922 1 84.12 128 MET B C 1
ATOM 3889 O O . MET B 1 128 ? 5.734 2.82 19.406 1 84.12 128 MET B O 1
ATOM 3893 N N . THR B 1 129 ? 3.664 2.295 19.562 1 80.81 129 THR B N 1
ATOM 3894 C CA . THR B 1 129 ? 3.818 1.859 20.938 1 80.81 129 THR B CA 1
ATOM 3895 C C . THR B 1 129 ? 4.73 0.638 21.031 1 80.81 129 THR B C 1
ATOM 3897 O O . THR B 1 129 ? 4.504 -0.36 20.344 1 80.81 129 THR B O 1
ATOM 3900 N N . VAL B 1 130 ? 5.754 0.822 21.844 1 81.75 130 VAL B N 1
ATOM 3901 C CA . VAL B 1 130 ? 6.73 -0.238 22.062 1 81.75 130 VAL B CA 1
ATOM 3902 C C . VAL B 1 130 ? 6.492 -0.889 23.422 1 81.75 130 VAL B C 1
ATOM 3904 O O . VAL B 1 130 ? 5.812 -0.319 24.281 1 81.75 130 VAL B O 1
ATOM 3907 N N . GLY B 1 131 ? 6.809 -2.164 23.656 1 78 131 GLY B N 1
ATOM 3908 C CA . GLY B 1 131 ? 6.602 -2.904 24.891 1 78 131 GLY B CA 1
ATOM 3909 C C . GLY B 1 131 ? 7.504 -2.451 26.016 1 78 131 GLY B C 1
ATOM 3910 O O . GLY B 1 131 ? 7.828 -3.234 26.906 1 78 131 GLY B O 1
ATOM 3911 N N . ALA B 1 132 ? 8.008 -1.26 26.078 1 85.81 132 ALA B N 1
ATOM 3912 C CA . ALA B 1 132 ? 8.852 -0.703 27.125 1 85.81 132 ALA B CA 1
ATOM 3913 C C . ALA B 1 132 ? 8.094 0.324 27.953 1 85.81 132 ALA B C 1
ATOM 3915 O O . ALA B 1 132 ? 6.988 0.734 27.594 1 85.81 132 ALA B O 1
ATOM 3916 N N . LYS B 1 133 ? 8.703 0.68 29.109 1 90.62 133 LYS B N 1
ATOM 3917 C CA . LYS B 1 133 ? 8.133 1.753 29.922 1 90.62 133 LYS B CA 1
ATOM 3918 C C . LYS B 1 133 ? 8.055 3.057 29.125 1 90.62 133 LYS B C 1
ATOM 3920 O O . LYS B 1 133 ? 9.07 3.533 28.609 1 90.62 133 LYS B O 1
ATOM 3925 N N . THR B 1 134 ? 6.879 3.59 29.047 1 93.44 134 THR B N 1
ATOM 3926 C CA . THR B 1 134 ? 6.672 4.777 28.219 1 93.44 134 THR B CA 1
ATOM 3927 C C . THR B 1 134 ? 6.277 5.973 29.094 1 93.44 134 THR B C 1
ATOM 3929 O O . THR B 1 134 ? 5.375 5.871 29.922 1 93.44 134 THR B O 1
ATOM 3932 N N . ARG B 1 135 ? 7.047 7.008 29 1 95.25 135 ARG B N 1
ATOM 3933 C CA . ARG B 1 135 ? 6.684 8.312 29.547 1 95.25 135 ARG B CA 1
ATOM 3934 C C . ARG B 1 135 ? 6.07 9.211 28.484 1 95.25 135 ARG B C 1
ATOM 3936 O O . ARG B 1 135 ? 6.48 9.172 27.328 1 95.25 135 ARG B O 1
ATOM 3943 N N . TRP B 1 136 ? 5.168 10.047 28.891 1 95.69 136 TRP B N 1
ATOM 3944 C CA . TRP B 1 136 ? 4.414 10.812 27.906 1 95.69 136 TRP B CA 1
ATOM 3945 C C . TRP B 1 136 ? 4.609 12.312 28.109 1 95.69 136 TRP B C 1
ATOM 3947 O O . TRP B 1 136 ? 4.434 12.82 29.219 1 95.69 136 TRP B O 1
ATOM 3957 N N . ALA B 1 137 ? 4.973 12.984 27.078 1 97.12 137 ALA B N 1
ATOM 3958 C CA . ALA B 1 137 ? 4.961 14.445 27.062 1 97.12 137 ALA B CA 1
ATOM 3959 C C . ALA B 1 137 ? 3.555 14.977 26.797 1 97.12 137 ALA B C 1
ATOM 3961 O O . ALA B 1 137 ? 2.818 14.422 25.969 1 97.12 137 ALA B O 1
ATOM 3962 N N . GLN B 1 138 ? 3.217 16.078 27.469 1 95.94 138 GLN B N 1
ATOM 3963 C CA . GLN B 1 138 ? 1.877 16.656 27.375 1 95.94 138 GLN B CA 1
ATOM 3964 C C . GLN B 1 138 ? 1.89 17.984 26.625 1 95.94 138 GLN B C 1
ATOM 3966 O O . GLN B 1 138 ? 2.832 18.766 26.75 1 95.94 138 GLN B O 1
ATOM 3971 N N . PRO B 1 139 ? 0.85 18.234 25.922 1 94.94 139 PRO B N 1
ATOM 3972 C CA . PRO B 1 139 ? 0.777 19.516 25.219 1 94.94 139 PRO B CA 1
ATOM 3973 C C . PRO B 1 139 ? 0.335 20.656 26.141 1 94.94 139 PRO B C 1
ATOM 3975 O O . PRO B 1 139 ? -0.339 20.422 27.141 1 94.94 139 PRO B O 1
ATOM 3978 N N . ASP B 1 140 ? 0.82 21.828 25.734 1 93.75 140 ASP B N 1
ATOM 3979 C CA . ASP B 1 140 ? 0.195 23.031 26.25 1 93.75 140 ASP B CA 1
ATOM 3980 C C . ASP B 1 140 ? -1.222 23.203 25.703 1 93.75 140 ASP B C 1
ATOM 3982 O O . ASP B 1 140 ? -1.423 23.25 24.484 1 93.75 140 ASP B O 1
ATOM 3986 N N . LEU B 1 141 ? -2.201 23.266 26.531 1 92.25 141 LEU B N 1
ATOM 3987 C CA . LEU B 1 141 ? -3.59 23.219 26.078 1 92.25 141 LEU B CA 1
ATOM 3988 C C . LEU B 1 141 ? -4.02 24.547 25.469 1 92.25 141 LEU B C 1
ATOM 3990 O O . LEU B 1 141 ? -5.062 24.625 24.812 1 92.25 141 LEU B O 1
ATOM 3994 N N . GLY B 1 142 ? -3.316 25.594 25.703 1 92.31 142 GLY B N 1
ATOM 3995 C CA . GLY B 1 142 ? -3.596 26.875 25.047 1 92.31 142 GLY B CA 1
ATOM 3996 C C . GLY B 1 142 ? -3.195 26.891 23.594 1 92.31 142 GLY B C 1
ATOM 3997 O O . GLY B 1 142 ? -3.975 27.312 22.734 1 92.31 142 GLY B O 1
ATOM 3998 N N . THR B 1 143 ? -2.037 26.312 23.281 1 93.56 143 THR B N 1
ATOM 3999 C CA . THR B 1 143 ? -1.479 26.438 21.938 1 93.56 143 THR B CA 1
ATOM 4000 C C . THR B 1 143 ? -1.465 25.078 21.234 1 93.56 143 THR B C 1
ATOM 4002 O O . THR B 1 143 ? -1.372 25.016 20 1 93.56 143 THR B O 1
ATOM 4005 N N . GLY B 1 144 ? -1.508 24.016 22 1 94.06 144 GLY B N 1
ATOM 4006 C CA . GLY B 1 144 ? -1.345 22.672 21.453 1 94.06 144 GLY B CA 1
ATOM 4007 C C . GLY B 1 144 ? 0.108 22.266 21.297 1 94.06 144 GLY B C 1
ATOM 4008 O O . GLY B 1 144 ? 0.402 21.141 20.906 1 94.06 144 GLY B O 1
ATOM 4009 N N . GLU B 1 145 ? 1.047 23.109 21.656 1 94.88 145 GLU B N 1
ATOM 4010 C CA . GLU B 1 145 ? 2.479 22.859 21.516 1 94.88 145 GLU B CA 1
ATOM 4011 C C . GLU B 1 145 ? 2.977 21.906 22.609 1 94.88 145 GLU B C 1
ATOM 4013 O O . GLU B 1 145 ? 2.471 21.922 23.734 1 94.88 145 GLU B O 1
ATOM 4018 N N . ILE B 1 146 ? 3.941 21.094 22.281 1 95.94 146 ILE B N 1
ATOM 4019 C CA . ILE B 1 146 ? 4.66 20.297 23.281 1 95.94 146 ILE B CA 1
ATOM 4020 C C . ILE B 1 146 ? 5.867 21.078 23.781 1 95.94 146 ILE B C 1
ATOM 4022 O O . ILE B 1 146 ? 6.883 21.188 23.094 1 95.94 146 ILE B O 1
ATOM 4026 N N . PRO B 1 147 ? 5.766 21.531 25.016 1 95.69 147 PRO B N 1
ATOM 4027 C CA . PRO B 1 147 ? 6.867 22.359 25.516 1 95.69 147 PRO B CA 1
ATOM 4028 C C . PRO B 1 147 ? 8.18 21.594 25.625 1 95.69 147 PRO B C 1
ATOM 4030 O O . PRO B 1 147 ? 8.211 20.5 26.203 1 95.69 147 PRO B O 1
ATOM 4033 N N . ALA B 1 148 ? 9.219 22.188 25.156 1 97.31 148 ALA B N 1
ATOM 4034 C CA . ALA B 1 148 ? 10.523 21.531 25.109 1 97.31 148 ALA B CA 1
ATOM 4035 C C . ALA B 1 148 ? 11.039 21.234 26.516 1 97.31 148 ALA B C 1
ATOM 4037 O O . ALA B 1 148 ? 11.695 20.219 26.734 1 97.31 148 ALA B O 1
ATOM 4038 N N . TRP B 1 149 ? 10.734 22.109 27.453 1 96.5 149 TRP B N 1
ATOM 4039 C CA . TRP B 1 149 ? 11.289 22 28.797 1 96.5 149 TRP B CA 1
ATOM 4040 C C . TRP B 1 149 ? 10.891 20.688 29.453 1 96.5 149 TRP B C 1
ATOM 4042 O O . TRP B 1 149 ? 11.594 20.188 30.344 1 96.5 149 TRP B O 1
ATOM 4052 N N . GLN B 1 150 ? 9.781 20.047 29.031 1 97.5 150 GLN B N 1
ATOM 4053 C CA . GLN B 1 150 ? 9.312 18.781 29.594 1 97.5 150 GLN B CA 1
ATOM 4054 C C . GLN B 1 150 ? 10.359 17.688 29.422 1 97.5 150 GLN B C 1
ATOM 4056 O O . GLN B 1 150 ? 10.453 16.766 30.25 1 97.5 150 GLN B O 1
ATOM 4061 N N . PHE B 1 151 ? 11.07 17.734 28.391 1 98.19 151 PHE B N 1
ATOM 4062 C CA . PHE B 1 151 ? 12.008 16.672 28.047 1 98.19 151 PHE B CA 1
ATOM 4063 C C . PHE B 1 151 ? 13.234 16.719 28.953 1 98.19 151 PHE B C 1
ATOM 4065 O O . PHE B 1 151 ? 13.992 15.742 29.031 1 98.19 151 PHE B O 1
ATOM 4072 N N . GLY B 1 152 ? 13.445 17.828 29.672 1 96.75 152 GLY B N 1
ATOM 4073 C CA . GLY B 1 152 ? 14.477 17.891 30.688 1 96.75 152 GLY B CA 1
ATOM 4074 C C . GLY B 1 152 ? 14.242 16.922 31.828 1 96.75 152 GLY B C 1
ATOM 4075 O O . GLY B 1 152 ? 15.195 16.438 32.438 1 96.75 152 GLY B O 1
ATOM 4076 N N . SER B 1 153 ? 13.023 16.672 32.094 1 97.12 153 SER B N 1
ATOM 4077 C CA . SER B 1 153 ? 12.68 15.758 33.188 1 97.12 153 SER B CA 1
ATOM 4078 C C . SER B 1 153 ? 12.273 14.391 32.656 1 97.12 153 SER B C 1
ATOM 4080 O O . SER B 1 153 ? 12.469 13.367 33.312 1 97.12 153 SER B O 1
ATOM 4082 N N . LEU B 1 154 ? 11.758 14.305 31.438 1 97.81 154 LEU B N 1
ATOM 4083 C CA . LEU B 1 154 ? 11.203 13.078 30.891 1 97.81 154 LEU B CA 1
ATOM 4084 C C . LEU B 1 154 ? 12.312 12.18 30.344 1 97.81 154 LEU B C 1
ATOM 4086 O O . LEU B 1 154 ? 12.164 10.961 30.281 1 97.81 154 LEU B O 1
ATOM 4090 N N . VAL B 1 155 ? 13.414 12.805 29.875 1 98 155 VAL B N 1
ATOM 4091 C CA . VAL B 1 155 ? 14.492 12.062 29.234 1 98 155 VAL B CA 1
ATOM 4092 C C . VAL B 1 155 ? 15.648 11.883 30.219 1 98 155 VAL B C 1
ATOM 4094 O O . VAL B 1 155 ? 16.047 12.828 30.906 1 98 155 VAL B O 1
ATOM 4097 N N . ASP B 1 156 ? 16.141 10.672 30.328 1 96.62 156 ASP B N 1
ATOM 4098 C CA . ASP B 1 156 ? 17.312 10.375 31.156 1 96.62 156 ASP B CA 1
ATOM 4099 C C . ASP B 1 156 ? 18.188 9.312 30.5 1 96.62 156 ASP B C 1
ATOM 4101 O O . ASP B 1 156 ? 18.031 9.016 29.312 1 96.62 156 ASP B O 1
ATOM 4105 N N . GLY B 1 157 ? 19.156 8.859 31.234 1 95.19 157 GLY B N 1
ATOM 4106 C CA . GLY B 1 157 ? 20.156 7.945 30.688 1 95.19 157 GLY B CA 1
ATOM 4107 C C . GLY B 1 157 ? 19.562 6.625 30.234 1 95.19 157 GLY B C 1
ATOM 4108 O O . GLY B 1 157 ? 20.156 5.918 29.422 1 95.19 157 GLY B O 1
ATOM 4109 N N . SER B 1 158 ? 18.406 6.344 30.688 1 94.62 158 SER B N 1
ATOM 4110 C CA . SER B 1 158 ? 17.781 5.074 30.344 1 94.62 158 SER B CA 1
ATOM 4111 C C . SER B 1 158 ? 16.922 5.211 29.078 1 94.62 158 SER B C 1
ATOM 4113 O O . SER B 1 158 ? 16.5 4.211 28.5 1 94.62 158 SER B O 1
ATOM 4115 N N . THR B 1 159 ? 16.656 6.426 28.609 1 96.38 159 THR B N 1
ATOM 4116 C CA . THR B 1 159 ? 15.789 6.668 27.469 1 96.38 159 THR B CA 1
ATOM 4117 C C . THR B 1 159 ? 16.484 6.262 26.172 1 96.38 159 THR B C 1
ATOM 4119 O O . THR B 1 159 ? 17.641 6.633 25.938 1 96.38 159 THR B O 1
ATOM 4122 N N . ARG B 1 160 ? 15.773 5.504 25.328 1 95.69 160 ARG B N 1
ATOM 4123 C CA . ARG B 1 160 ? 16.375 5.004 24.094 1 95.69 160 ARG B CA 1
ATOM 4124 C C . ARG B 1 160 ? 15.648 5.539 22.875 1 95.69 160 ARG B C 1
ATOM 4126 O O . ARG B 1 160 ? 16.188 5.512 21.766 1 95.69 160 ARG B O 1
ATOM 4133 N N . LEU B 1 161 ? 14.445 5.961 23.062 1 96.44 161 LEU B N 1
ATOM 4134 C CA . LEU B 1 161 ? 13.633 6.453 21.953 1 96.44 161 LEU B CA 1
ATOM 4135 C C . LEU B 1 161 ? 12.719 7.586 22.422 1 96.44 161 LEU B C 1
ATOM 4137 O O . LEU B 1 161 ? 12.117 7.504 23.5 1 96.44 161 LEU B O 1
ATOM 4141 N N . VAL B 1 162 ? 12.688 8.625 21.719 1 97.19 162 VAL B N 1
ATOM 4142 C CA . VAL B 1 162 ? 11.734 9.719 21.844 1 97.19 162 VAL B CA 1
ATOM 4143 C C . VAL B 1 162 ? 10.984 9.914 20.531 1 97.19 162 VAL B C 1
ATOM 4145 O O . VAL B 1 162 ? 11.594 9.953 19.469 1 97.19 162 VAL B O 1
ATOM 4148 N N . ALA B 1 163 ? 9.695 9.977 20.578 1 97.44 163 ALA B N 1
ATOM 4149 C CA . ALA B 1 163 ? 8.906 10.117 19.359 1 97.44 163 ALA B CA 1
ATOM 4150 C C . ALA B 1 163 ? 7.855 11.219 19.5 1 97.44 163 ALA B C 1
ATOM 4152 O O . ALA B 1 163 ? 7.219 11.336 20.547 1 97.44 163 ALA B O 1
ATOM 4153 N N . LEU B 1 164 ? 7.656 12.047 18.516 1 96.75 164 LEU B N 1
ATOM 4154 C CA . LEU B 1 164 ? 6.59 13.039 18.5 1 96.75 164 LEU B CA 1
ATOM 4155 C C . LEU B 1 164 ? 6.34 13.539 17.078 1 96.75 164 LEU B C 1
ATOM 4157 O O . LEU B 1 164 ? 7.125 13.25 16.172 1 96.75 164 LEU B O 1
ATOM 4161 N N . ARG B 1 165 ? 5.285 14.289 16.891 1 96.88 165 ARG B N 1
ATOM 4162 C CA . ARG B 1 165 ? 4.945 14.922 15.617 1 96.88 165 ARG B CA 1
ATOM 4163 C C . ARG B 1 165 ? 5.598 16.297 15.492 1 96.88 165 ARG B C 1
ATOM 4165 O O . ARG B 1 165 ? 5.738 17.016 16.484 1 96.88 165 ARG B O 1
ATOM 4172 N N . ALA B 1 166 ? 5.922 16.625 14.273 1 97.75 166 ALA B N 1
ATOM 4173 C CA . ALA B 1 166 ? 6.504 17.938 14.047 1 97.75 166 ALA B CA 1
ATOM 4174 C C . ALA B 1 166 ? 5.449 19.031 14.172 1 97.75 166 ALA B C 1
ATOM 4176 O O . ALA B 1 166 ? 5.738 20.141 14.656 1 97.75 166 ALA B O 1
ATOM 4177 N N . ALA B 1 167 ? 4.293 18.703 13.75 1 96.81 167 ALA B N 1
ATOM 4178 C CA . ALA B 1 167 ? 3.166 19.625 13.797 1 96.81 167 ALA B CA 1
ATOM 4179 C C . ALA B 1 167 ? 1.841 18.875 13.891 1 96.81 167 ALA B C 1
ATOM 4181 O O . ALA B 1 167 ? 1.726 17.75 13.414 1 96.81 167 ALA B O 1
ATOM 4182 N N . ASP B 1 168 ? 0.924 19.484 14.586 1 95.06 168 ASP B N 1
ATOM 4183 C CA . ASP B 1 168 ? -0.404 18.891 14.648 1 95.06 168 ASP B CA 1
ATOM 4184 C C . ASP B 1 168 ? -1.195 19.156 13.375 1 95.06 168 ASP B C 1
ATOM 4186 O O . ASP B 1 168 ? -1.312 20.312 12.945 1 95.06 168 ASP B O 1
ATOM 4190 N N . PRO B 1 169 ? -1.773 18.172 12.773 1 93.5 169 PRO B N 1
ATOM 4191 C CA . PRO B 1 169 ? -2.412 18.344 11.469 1 93.5 169 PRO B CA 1
ATOM 4192 C C . PRO B 1 169 ? -3.719 19.141 11.555 1 93.5 169 PRO B C 1
ATOM 4194 O O . PRO B 1 169 ? -4.203 19.641 10.539 1 93.5 169 PRO B O 1
ATOM 4197 N N . GLN B 1 170 ? -4.32 19.25 12.688 1 93.38 170 GLN B N 1
ATOM 4198 C CA . GLN B 1 170 ? -5.605 19.922 12.797 1 93.38 170 GLN B CA 1
ATOM 4199 C C . GLN B 1 170 ? -5.449 21.297 13.445 1 93.38 170 GLN B C 1
ATOM 4201 O O . GLN B 1 170 ? -5.973 22.297 12.945 1 93.38 170 GLN B O 1
ATOM 4206 N N . VAL B 1 171 ? -4.664 21.328 14.539 1 93.44 171 VAL B N 1
ATOM 4207 C CA . VAL B 1 171 ? -4.457 22.578 15.258 1 93.44 171 VAL B CA 1
ATOM 4208 C C . VAL B 1 171 ? -3.434 23.438 14.516 1 93.44 171 VAL B C 1
ATOM 4210 O O . VAL B 1 171 ? -3.506 24.656 14.547 1 93.44 171 VAL B O 1
ATOM 4213 N N . GLY B 1 172 ? -2.488 22.797 13.883 1 94.94 172 GLY B N 1
ATOM 4214 C CA . GLY B 1 172 ? -1.522 23.484 13.047 1 94.94 172 GLY B CA 1
ATOM 4215 C C . GLY B 1 172 ? -0.248 23.859 13.781 1 94.94 172 GLY B C 1
ATOM 4216 O O . GLY B 1 172 ? 0.759 24.203 13.156 1 94.94 172 GLY B O 1
ATOM 4217 N N . THR B 1 173 ? -0.227 23.781 15.07 1 95.38 173 THR B N 1
ATOM 4218 C CA . THR B 1 173 ? 0.915 24.188 15.875 1 95.38 173 THR B CA 1
ATOM 4219 C C . THR B 1 173 ? 2.145 23.344 15.547 1 95.38 173 THR B C 1
ATOM 4221 O O . THR B 1 173 ? 2.051 22.125 15.438 1 95.38 173 THR B O 1
ATOM 4224 N N . ILE B 1 174 ? 3.262 24.016 15.32 1 96.81 174 ILE B N 1
ATOM 4225 C CA . ILE B 1 174 ? 4.543 23.375 15.086 1 96.81 174 ILE B CA 1
ATOM 4226 C C . ILE B 1 174 ? 5.285 23.203 16.406 1 96.81 174 ILE B C 1
ATOM 4228 O O . ILE B 1 174 ? 5.438 24.156 17.172 1 96.81 174 ILE B O 1
ATOM 4232 N N . ASN B 1 175 ? 5.703 22.016 16.781 1 97.12 175 ASN B N 1
ATOM 4233 C CA . ASN B 1 175 ? 6.473 21.766 17.984 1 97.12 175 ASN B CA 1
ATOM 4234 C C . ASN B 1 175 ? 7.93 22.188 17.828 1 97.12 175 ASN B C 1
ATOM 4236 O O . ASN B 1 175 ? 8.484 22.125 16.734 1 97.12 175 ASN B O 1
ATOM 4240 N N . PRO B 1 176 ? 8.516 22.719 18.875 1 97.19 176 PRO B N 1
ATOM 4241 C CA . PRO B 1 176 ? 9.914 23.141 18.812 1 97.19 176 PRO B CA 1
ATOM 4242 C C . PRO B 1 176 ? 10.898 21.984 18.797 1 97.19 176 PRO B C 1
ATOM 4244 O O . PRO B 1 176 ? 11.68 21.812 19.734 1 97.19 176 PRO B O 1
ATOM 4247 N N . ILE B 1 177 ? 10.984 21.234 17.719 1 98.12 177 ILE B N 1
ATOM 4248 C CA . ILE B 1 177 ? 11.688 19.969 17.578 1 98.12 177 ILE B CA 1
ATOM 4249 C C . ILE B 1 177 ? 13.188 20.188 17.812 1 98.12 177 ILE B C 1
ATOM 4251 O O . ILE B 1 177 ? 13.836 19.375 18.484 1 98.12 177 ILE B O 1
ATOM 4255 N N . ARG B 1 178 ? 13.727 21.234 17.219 1 97.62 178 ARG B N 1
ATOM 4256 C CA . ARG B 1 178 ? 15.156 21.484 17.375 1 97.62 178 ARG B CA 1
ATOM 4257 C C . ARG B 1 178 ? 15.523 21.672 18.844 1 97.62 178 ARG B C 1
ATOM 4259 O O . ARG B 1 178 ? 16.516 21.109 19.312 1 97.62 178 ARG B O 1
ATOM 4266 N N . GLU B 1 179 ? 14.75 22.484 19.531 1 97.81 179 GLU B N 1
ATOM 4267 C CA . GLU B 1 179 ? 14.969 22.656 20.969 1 97.81 179 GLU B CA 1
ATOM 4268 C C . GLU B 1 179 ? 14.82 21.344 21.719 1 97.81 179 GLU B C 1
ATOM 4270 O O . GLU B 1 179 ? 15.625 21.031 22.609 1 97.81 179 GLU B O 1
ATOM 4275 N N . ILE B 1 180 ? 13.805 20.562 21.406 1 98.31 180 ILE B N 1
ATOM 4276 C CA . ILE B 1 180 ? 13.562 19.266 22.031 1 98.31 180 ILE B CA 1
ATOM 4277 C C . ILE B 1 180 ? 14.758 18.344 21.781 1 98.31 180 ILE B C 1
ATOM 4279 O O . ILE B 1 180 ? 15.195 17.625 22.688 1 98.31 180 ILE B O 1
ATOM 4283 N N . SER B 1 181 ? 15.297 18.344 20.594 1 98.56 181 SER B N 1
ATOM 4284 C CA . SER B 1 181 ? 16.422 17.5 20.234 1 98.56 181 SER B CA 1
ATOM 4285 C C . SER B 1 181 ? 17.625 17.781 21.141 1 98.56 181 SER B C 1
ATOM 4287 O O . SER B 1 181 ? 18.375 16.859 21.469 1 98.56 181 SER B O 1
ATOM 4289 N N . GLU B 1 182 ? 17.828 19.031 21.547 1 98.19 182 GLU B N 1
ATOM 4290 C CA . GLU B 1 182 ? 18.922 19.391 22.438 1 98.19 182 GLU B CA 1
ATOM 4291 C C . GLU B 1 182 ? 18.766 18.734 23.812 1 98.19 182 GLU B C 1
ATOM 4293 O O . GLU B 1 182 ? 19.734 18.219 24.375 1 98.19 182 GLU B O 1
ATOM 4298 N N . TYR B 1 183 ? 17.531 18.766 24.344 1 98.19 183 TYR B N 1
ATOM 4299 C CA . TYR B 1 183 ? 17.266 18.094 25.609 1 98.19 183 TYR B CA 1
ATOM 4300 C C . TYR B 1 183 ? 17.5 16.594 25.484 1 98.19 183 TYR B C 1
ATOM 4302 O O . TYR B 1 183 ? 18.125 15.992 26.359 1 98.19 183 TYR B O 1
ATOM 4310 N N . VAL B 1 184 ? 17.047 15.984 24.375 1 98.38 184 VAL B N 1
ATOM 4311 C CA . VAL B 1 184 ? 17.078 14.539 24.188 1 98.38 184 VAL B CA 1
ATOM 4312 C C . VAL B 1 184 ? 18.531 14.07 24.062 1 98.38 184 VAL B C 1
ATOM 4314 O O . VAL B 1 184 ? 18.969 13.172 24.797 1 98.38 184 VAL B O 1
ATOM 4317 N N . HIS B 1 185 ? 19.312 14.734 23.203 1 97.94 185 HIS B N 1
ATOM 4318 C CA . HIS B 1 185 ? 20.672 14.297 22.891 1 97.94 185 HIS B CA 1
ATOM 4319 C C . HIS B 1 185 ? 21.641 14.703 24 1 97.94 185 HIS B C 1
ATOM 4321 O O . HIS B 1 185 ? 22.688 14.07 24.188 1 97.94 185 HIS B O 1
ATOM 4327 N N . GLY B 1 186 ? 21.297 15.727 24.703 1 97.62 186 GLY B N 1
ATOM 4328 C CA . GLY B 1 186 ? 22.125 16.156 25.812 1 97.62 186 GLY B CA 1
ATOM 4329 C C . GLY B 1 186 ? 22.016 15.242 27.016 1 97.62 186 GLY B C 1
ATOM 4330 O O . GLY B 1 186 ? 22.969 15.117 27.797 1 97.62 186 GLY B O 1
ATOM 4331 N N . ALA B 1 187 ? 20.891 14.562 27.156 1 97 187 ALA B N 1
ATOM 4332 C CA . ALA B 1 187 ? 20.609 13.828 28.391 1 97 187 ALA B CA 1
ATOM 4333 C C . ALA B 1 187 ? 20.641 12.32 28.156 1 97 187 ALA B C 1
ATOM 4335 O O . ALA B 1 187 ? 20.516 11.539 29.109 1 97 187 ALA B O 1
ATOM 4336 N N . SER B 1 188 ? 20.797 11.914 26.875 1 96.5 188 SER B N 1
ATOM 4337 C CA . SER B 1 188 ? 20.672 10.484 26.609 1 96.5 188 SER B CA 1
ATOM 4338 C C . SER B 1 188 ? 21.266 10.125 25.25 1 96.5 188 SER B C 1
ATOM 4340 O O . SER B 1 188 ? 21.766 10.992 24.531 1 96.5 188 SER B O 1
ATOM 4342 N N . ARG B 1 189 ? 21.219 8.898 24.953 1 94.38 189 ARG B N 1
ATOM 4343 C CA . ARG B 1 189 ? 21.594 8.375 23.641 1 94.38 189 ARG B CA 1
ATOM 4344 C C . ARG B 1 189 ? 20.359 7.984 22.844 1 94.38 189 ARG B C 1
ATOM 4346 O O . ARG B 1 189 ? 20.453 7.176 21.906 1 94.38 189 ARG B O 1
ATOM 4353 N N . ALA B 1 190 ? 19.25 8.539 23.234 1 96.75 190 ALA B N 1
ATOM 4354 C CA . ALA B 1 190 ? 17.984 8.172 22.609 1 96.75 190 ALA B CA 1
ATOM 4355 C C . ALA B 1 190 ? 17.922 8.664 21.172 1 96.75 190 ALA B C 1
ATOM 4357 O O . ALA B 1 190 ? 18.453 9.719 20.828 1 96.75 190 ALA B O 1
ATOM 4358 N N . TRP B 1 191 ? 17.312 7.832 20.328 1 97.19 191 TRP B N 1
ATOM 4359 C CA . TRP B 1 191 ? 16.922 8.297 19 1 97.19 191 TRP B CA 1
ATOM 4360 C C . TRP B 1 191 ? 15.68 9.188 19.078 1 97.19 191 TRP B C 1
ATOM 4362 O O . TRP B 1 191 ? 14.75 8.906 19.828 1 97.19 191 TRP B O 1
ATOM 4372 N N . LEU B 1 192 ? 15.734 10.281 18.375 1 98.19 192 LEU B N 1
ATOM 4373 C CA . LEU B 1 192 ? 14.57 11.141 18.219 1 98.19 192 LEU B CA 1
ATOM 4374 C C . LEU B 1 192 ? 13.875 10.875 16.891 1 98.19 192 LEU B C 1
ATOM 4376 O O . LEU B 1 192 ? 14.422 11.156 15.828 1 98.19 192 LEU B O 1
ATOM 4380 N N . LEU B 1 193 ? 12.688 10.281 16.969 1 98.12 193 LEU B N 1
ATOM 4381 C CA . LEU B 1 193 ? 11.844 10.039 15.797 1 98.12 193 LEU B CA 1
ATOM 4382 C C . LEU B 1 193 ? 10.781 11.125 15.664 1 98.12 193 LEU B C 1
ATOM 4384 O O . LEU B 1 193 ? 9.992 11.352 16.594 1 98.12 193 LEU B O 1
ATOM 4388 N N . VAL B 1 194 ? 10.75 11.797 14.523 1 98.31 194 VAL B N 1
ATOM 4389 C CA . VAL B 1 194 ? 9.812 12.891 14.305 1 98.31 194 VAL B CA 1
ATOM 4390 C C . VAL B 1 194 ? 8.922 12.57 13.102 1 98.31 194 VAL B C 1
ATOM 4392 O O . VAL B 1 194 ? 9.414 12.344 12 1 98.31 194 VAL B O 1
ATOM 4395 N N . ASP B 1 195 ? 7.625 12.453 13.32 1 98.12 195 ASP B N 1
ATOM 4396 C CA . ASP B 1 195 ? 6.68 12.422 12.211 1 98.12 195 ASP B CA 1
ATOM 4397 C C . ASP B 1 195 ? 6.512 13.805 11.594 1 98.12 195 ASP B C 1
ATOM 4399 O O . ASP B 1 195 ? 5.859 14.68 12.172 1 98.12 195 ASP B O 1
ATOM 4403 N N . ALA B 1 196 ? 7.055 13.984 10.43 1 98.31 196 ALA B N 1
ATOM 4404 C CA . ALA B 1 196 ? 7.098 15.297 9.797 1 98.31 196 ALA B CA 1
ATOM 4405 C C . ALA B 1 196 ? 6.059 15.406 8.68 1 98.31 196 ALA B C 1
ATOM 4407 O O . ALA B 1 196 ? 6.129 16.312 7.844 1 98.31 196 ALA B O 1
ATOM 4408 N N . SER B 1 197 ? 5.094 14.531 8.641 1 97.75 197 SER B N 1
ATOM 4409 C CA . SER B 1 197 ? 4.125 14.461 7.555 1 97.75 197 SER B CA 1
ATOM 4410 C C . SER B 1 197 ? 3.404 15.789 7.363 1 97.75 197 SER B C 1
ATOM 4412 O O . SER B 1 197 ? 3.328 16.312 6.246 1 97.75 197 SER B O 1
ATOM 4414 N N . SER B 1 198 ? 2.912 16.391 8.438 1 96.69 198 SER B N 1
ATOM 4415 C CA . SER B 1 198 ? 2.119 17.609 8.32 1 96.69 198 SER B CA 1
ATOM 4416 C C . SER B 1 198 ? 3 18.812 8.016 1 96.69 198 SER B C 1
ATOM 4418 O O . SER B 1 198 ? 2.529 19.812 7.469 1 96.69 198 SER B O 1
ATOM 4420 N N . LEU B 1 199 ? 4.242 18.719 8.352 1 97.81 199 LEU B N 1
ATOM 4421 C CA . LEU B 1 199 ? 5.172 19.828 8.203 1 97.81 199 LEU B CA 1
ATOM 4422 C C . LEU B 1 199 ? 5.77 19.859 6.801 1 97.81 199 LEU B C 1
ATOM 4424 O O . LEU B 1 199 ? 6.184 20.922 6.316 1 97.81 199 LEU B O 1
ATOM 4428 N N . ALA B 1 200 ? 5.801 18.719 6.156 1 97.31 200 ALA B N 1
ATOM 4429 C CA . ALA B 1 200 ? 6.426 18.578 4.844 1 97.31 200 ALA B CA 1
ATOM 4430 C C . ALA B 1 200 ? 5.805 19.531 3.832 1 97.31 200 ALA B C 1
ATOM 4432 O O . ALA B 1 200 ? 4.578 19.625 3.729 1 97.31 200 ALA B O 1
ATOM 4433 N N . GLY B 1 201 ? 6.633 20.25 3.113 1 94.69 201 GLY B N 1
ATOM 4434 C CA . GLY B 1 201 ? 6.168 21.219 2.125 1 94.69 201 GLY B CA 1
ATOM 4435 C C . GLY B 1 201 ? 6 22.609 2.686 1 94.69 201 GLY B C 1
ATOM 4436 O O . GLY B 1 201 ? 5.887 23.578 1.931 1 94.69 201 GLY B O 1
ATOM 4437 N N . HIS B 1 202 ? 6.008 22.719 4.039 1 96.12 202 HIS B N 1
ATOM 4438 C CA . HIS B 1 202 ? 5.812 24.016 4.676 1 96.12 202 HIS B CA 1
ATOM 4439 C C . HIS B 1 202 ? 7.117 24.547 5.266 1 96.12 202 HIS B C 1
ATOM 4441 O O . HIS B 1 202 ? 7.359 25.75 5.266 1 96.12 202 HIS B O 1
ATOM 4447 N N . ARG B 1 203 ? 7.836 23.672 5.855 1 96.88 203 ARG B N 1
ATOM 4448 C CA . ARG B 1 203 ? 9.141 23.953 6.449 1 96.88 203 ARG B CA 1
ATOM 4449 C C . ARG B 1 203 ? 10.148 22.875 6.078 1 96.88 203 ARG B C 1
ATOM 4451 O O . ARG B 1 203 ? 9.773 21.781 5.637 1 96.88 203 ARG B O 1
ATOM 4458 N N . PRO B 1 204 ? 11.453 23.266 6.164 1 97.12 204 PRO B N 1
ATOM 4459 C CA . PRO B 1 204 ? 12.445 22.203 5.969 1 97.12 204 PRO B CA 1
ATOM 4460 C C . PRO B 1 204 ? 12.305 21.078 6.98 1 97.12 204 PRO B C 1
ATOM 4462 O O . PRO B 1 204 ? 12.094 21.328 8.172 1 97.12 204 PRO B O 1
ATOM 4465 N N . ILE B 1 205 ? 12.438 19.812 6.52 1 98.31 205 ILE B N 1
ATOM 4466 C CA . ILE B 1 205 ? 12.289 18.672 7.414 1 98.31 205 ILE B CA 1
ATOM 4467 C C . ILE B 1 205 ? 13.555 17.812 7.375 1 98.31 205 ILE B C 1
ATOM 4469 O O . ILE B 1 205 ? 13.5 16.594 7.582 1 98.31 205 ILE B O 1
ATOM 4473 N N . THR B 1 206 ? 14.672 18.422 7.02 1 98 206 THR B N 1
ATOM 4474 C CA . THR B 1 206 ? 15.945 17.703 7.035 1 98 206 THR B CA 1
ATOM 4475 C C . THR B 1 206 ? 16.344 17.328 8.461 1 98 206 THR B C 1
ATOM 4477 O O . THR B 1 206 ? 15.898 17.984 9.422 1 98 206 THR B O 1
ATOM 4480 N N . MET B 1 207 ? 17.141 16.375 8.539 1 96.19 207 MET B N 1
ATOM 4481 C CA . MET B 1 207 ? 17.656 15.953 9.836 1 96.19 207 MET B CA 1
ATOM 4482 C C . MET B 1 207 ? 18.359 17.109 10.547 1 96.19 207 MET B C 1
ATOM 4484 O O . MET B 1 207 ? 18.219 17.281 11.758 1 96.19 207 MET B O 1
ATOM 4488 N N . GLU B 1 208 ? 19.047 17.828 9.797 1 95.44 208 GLU B N 1
ATOM 4489 C CA . GLU B 1 208 ? 19.766 18.969 10.352 1 95.44 208 GLU B CA 1
ATOM 4490 C C . GLU B 1 208 ? 18.797 20.031 10.859 1 95.44 208 GLU B C 1
ATOM 4492 O O . GLU B 1 208 ? 18.984 20.578 11.953 1 95.44 208 GLU B O 1
ATOM 4497 N N . ALA B 1 209 ? 17.797 20.297 10.102 1 96.88 209 ALA B N 1
ATOM 4498 C CA . ALA B 1 209 ? 16.828 21.328 10.469 1 96.88 209 ALA B CA 1
ATOM 4499 C C . ALA B 1 209 ? 16.047 20.938 11.719 1 96.88 209 ALA B C 1
ATOM 4501 O O . ALA B 1 209 ? 15.781 21.781 12.578 1 96.88 209 ALA B O 1
ATOM 4502 N N . LEU B 1 210 ? 15.75 19.656 11.883 1 98 210 LEU B N 1
ATOM 4503 C CA . LEU B 1 210 ? 14.898 19.188 12.969 1 98 210 LEU B CA 1
ATOM 4504 C C . LEU B 1 210 ? 15.734 18.719 14.156 1 98 210 LEU B C 1
ATOM 4506 O O . LEU B 1 210 ? 15.25 18.703 15.289 1 98 210 LEU B O 1
ATOM 4510 N N . GLY B 1 211 ? 16.953 18.328 13.906 1 98.19 211 GLY B N 1
ATOM 4511 C CA . GLY B 1 211 ? 17.75 17.625 14.906 1 98.19 211 GLY B CA 1
ATOM 4512 C C . GLY B 1 211 ? 17.281 16.219 15.172 1 98.19 211 GLY B C 1
ATOM 4513 O O . GLY B 1 211 ? 17.516 15.664 16.25 1 98.19 211 GLY B O 1
ATOM 4514 N N . ALA B 1 212 ? 16.547 15.641 14.281 1 98.44 212 ALA B N 1
ATOM 4515 C CA . ALA B 1 212 ? 15.969 14.312 14.422 1 98.44 212 ALA B CA 1
ATOM 4516 C C . ALA B 1 212 ? 16.953 13.234 13.977 1 98.44 212 ALA B C 1
ATOM 4518 O O . ALA B 1 212 ? 17.859 13.5 13.195 1 98.44 212 ALA B O 1
ATOM 4519 N N . ASP B 1 213 ? 16.797 12.023 14.508 1 98.38 213 ASP B N 1
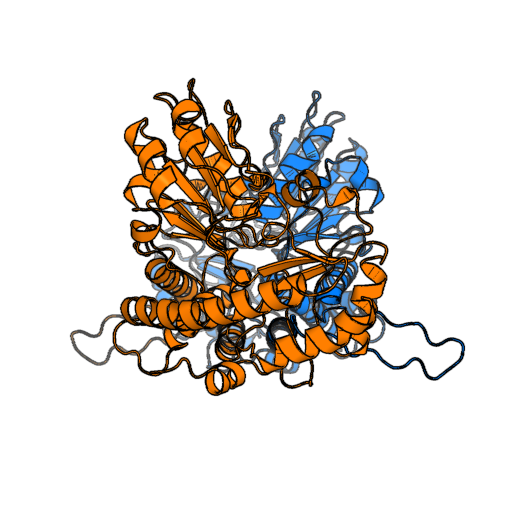ATOM 4520 C CA . ASP B 1 213 ? 17.562 10.859 14.078 1 98.38 213 ASP B CA 1
ATOM 4521 C C . ASP B 1 213 ? 16.781 10.031 13.055 1 98.38 213 ASP B C 1
ATOM 4523 O O . ASP B 1 213 ? 17.375 9.32 12.242 1 98.38 213 ASP B O 1
ATOM 4527 N N . ILE B 1 214 ? 15.531 10.055 13.156 1 98.5 214 ILE B N 1
ATOM 4528 C CA . ILE B 1 214 ? 14.617 9.391 12.234 1 98.5 214 ILE B CA 1
ATOM 4529 C C . ILE B 1 214 ? 13.469 10.328 11.883 1 98.5 214 ILE B C 1
ATOM 4531 O O . ILE B 1 214 ? 12.844 10.914 12.773 1 98.5 214 ILE B O 1
ATOM 4535 N N . VAL B 1 215 ? 13.219 10.523 10.602 1 98.75 215 VAL B N 1
ATOM 4536 C CA . VAL B 1 215 ? 12.086 11.312 10.133 1 98.75 215 VAL B CA 1
ATOM 4537 C C . VAL B 1 215 ? 11.062 10.406 9.453 1 98.75 215 VAL B C 1
ATOM 4539 O O . VAL B 1 215 ? 11.398 9.664 8.531 1 98.75 215 VAL B O 1
ATOM 4542 N N . ALA B 1 216 ? 9.891 10.359 10 1 98.31 216 ALA B N 1
ATOM 4543 C CA . ALA B 1 216 ? 8.773 9.633 9.398 1 98.31 216 ALA B CA 1
ATOM 4544 C C . ALA B 1 216 ? 7.941 10.555 8.508 1 98.31 216 ALA B C 1
ATOM 4546 O O . ALA B 1 216 ? 7.727 11.719 8.836 1 98.31 216 ALA B O 1
ATOM 4547 N N . LEU B 1 217 ? 7.473 9.977 7.387 1 98.12 217 LEU B N 1
ATOM 4548 C CA . LEU B 1 217 ? 6.789 10.797 6.398 1 98.12 217 LEU B CA 1
ATOM 4549 C C . LEU B 1 217 ? 5.688 10.008 5.695 1 98.12 217 LEU B C 1
ATOM 4551 O O . LEU B 1 217 ? 5.906 8.867 5.289 1 98.12 217 LEU B O 1
ATOM 4555 N N . ASP B 1 218 ? 4.527 10.578 5.629 1 97.62 218 ASP B N 1
ATOM 4556 C CA . ASP B 1 218 ? 3.469 10.133 4.723 1 97.62 218 ASP B CA 1
ATOM 4557 C C . ASP B 1 218 ? 3.424 11.008 3.469 1 97.62 218 ASP B C 1
ATOM 4559 O O . ASP B 1 218 ? 3.02 12.172 3.529 1 97.62 218 ASP B O 1
ATOM 4563 N N . CYS B 1 219 ? 3.709 10.438 2.338 1 98.19 219 CYS B N 1
ATOM 4564 C CA . CYS B 1 219 ? 3.85 11.227 1.118 1 98.19 219 CYS B CA 1
ATOM 4565 C C . CYS B 1 219 ? 2.5 11.766 0.658 1 98.19 219 CYS B C 1
ATOM 4567 O O . CYS B 1 219 ? 2.439 12.742 -0.094 1 98.19 219 CYS B O 1
ATOM 4569 N N . SER B 1 220 ? 1.418 11.164 1.084 1 97.06 220 SER B N 1
ATOM 4570 C CA . SER B 1 220 ? 0.101 11.625 0.657 1 97.06 220 SER B CA 1
ATOM 4571 C C . SER B 1 220 ? -0.253 12.961 1.301 1 97.06 220 SER B C 1
ATOM 4573 O O . SER B 1 220 ? -1.158 13.664 0.838 1 97.06 220 SER B O 1
ATOM 4575 N N . ALA B 1 221 ? 0.455 13.328 2.352 1 96.5 221 ALA B N 1
ATOM 4576 C CA . ALA B 1 221 ? 0.15 14.547 3.094 1 96.5 221 ALA B CA 1
ATOM 4577 C C . ALA B 1 221 ? 0.481 15.789 2.271 1 96.5 221 ALA B C 1
ATOM 4579 O O . ALA B 1 221 ? -0.02 16.875 2.553 1 96.5 221 ALA B O 1
ATOM 4580 N N . PHE B 1 222 ? 1.329 15.672 1.236 1 96.44 222 PHE B N 1
ATOM 4581 C CA . PHE B 1 222 ? 1.702 16.828 0.44 1 96.44 222 PHE B CA 1
ATOM 4582 C C . PHE B 1 222 ? 1.408 16.594 -1.037 1 96.44 222 PHE B C 1
ATOM 4584 O O . PHE B 1 222 ? 2.129 17.094 -1.906 1 96.44 222 PHE B O 1
ATOM 4591 N N . GLY B 1 223 ? 0.421 15.773 -1.275 1 96.44 223 GLY B N 1
ATOM 4592 C CA . GLY B 1 223 ? -0.062 15.594 -2.635 1 96.44 223 GLY B CA 1
ATOM 4593 C C . GLY B 1 223 ? 0.6 14.438 -3.357 1 96.44 223 GLY B C 1
ATOM 4594 O O . GLY B 1 223 ? 0.486 14.312 -4.578 1 96.44 223 GLY B O 1
ATOM 4595 N N . GLY B 1 224 ? 1.374 13.672 -2.688 1 97.75 224 GLY B N 1
ATOM 4596 C CA . GLY B 1 224 ? 1.959 12.461 -3.234 1 97.75 224 GLY B CA 1
ATOM 4597 C C . GLY B 1 224 ? 1.069 11.242 -3.072 1 97.75 224 GLY B C 1
ATOM 4598 O O . GLY B 1 224 ? -0.077 11.359 -2.633 1 97.75 224 GLY B O 1
ATOM 4599 N N . PRO B 1 225 ? 1.627 10.117 -3.543 1 97.75 225 PRO B N 1
ATOM 4600 C CA . PRO B 1 225 ? 0.886 8.867 -3.385 1 97.75 225 PRO B CA 1
ATOM 4601 C C . PRO B 1 225 ? 0.927 8.328 -1.953 1 97.75 225 PRO B C 1
ATOM 4603 O O . PRO B 1 225 ? 1.711 8.812 -1.133 1 97.75 225 PRO B O 1
ATOM 4606 N N . GLN B 1 226 ? -0.022 7.422 -1.593 1 96.38 226 GLN B N 1
ATOM 4607 C CA . GLN B 1 226 ? -0.003 6.766 -0.29 1 96.38 226 GLN B CA 1
ATOM 4608 C C . GLN B 1 226 ? 1.213 5.852 -0.153 1 96.38 226 GLN B C 1
ATOM 4610 O O . GLN B 1 226 ? 1.099 4.633 -0.296 1 96.38 226 GLN B O 1
ATOM 4615 N N . VAL B 1 227 ? 2.346 6.332 0.093 1 97.56 227 VAL B N 1
ATOM 4616 C CA . VAL B 1 227 ? 3.635 5.734 0.415 1 97.56 227 VAL B CA 1
ATOM 4617 C C . VAL B 1 227 ? 4.242 6.434 1.629 1 97.56 227 VAL B C 1
ATOM 4619 O O . VAL B 1 227 ? 4.18 7.66 1.742 1 97.56 227 VAL B O 1
ATOM 4622 N N . ALA B 1 228 ? 4.656 5.699 2.535 1 97.38 228 ALA B N 1
ATOM 4623 C CA . ALA B 1 228 ? 5.301 6.262 3.721 1 97.38 228 ALA B CA 1
ATOM 4624 C C . ALA B 1 228 ? 6.797 5.965 3.725 1 97.38 228 ALA B C 1
ATOM 4626 O O . ALA B 1 228 ? 7.27 5.121 2.961 1 97.38 228 ALA B O 1
ATOM 4627 N N . ALA B 1 229 ? 7.535 6.68 4.508 1 98.19 229 ALA B N 1
ATOM 4628 C CA . ALA B 1 229 ? 8.977 6.484 4.598 1 98.19 229 ALA B CA 1
ATOM 4629 C C . ALA B 1 229 ? 9.477 6.719 6.02 1 98.19 229 ALA B C 1
ATOM 4631 O O . ALA B 1 229 ? 8.914 7.539 6.754 1 98.19 229 ALA B O 1
ATOM 4632 N N . LEU B 1 230 ? 10.414 5.953 6.445 1 97.94 230 LEU B N 1
ATOM 4633 C CA . LEU B 1 230 ? 11.297 6.238 7.566 1 97.94 230 LEU B CA 1
ATOM 4634 C C . LEU B 1 230 ? 12.703 6.566 7.082 1 97.94 230 LEU B C 1
ATOM 4636 O O . LEU B 1 230 ? 13.391 5.707 6.527 1 97.94 230 LEU B O 1
ATOM 4640 N N . ALA B 1 231 ? 13.07 7.777 7.207 1 98.5 231 ALA B N 1
ATOM 4641 C CA . ALA B 1 231 ? 14.422 8.203 6.859 1 98.5 231 ALA B CA 1
ATOM 4642 C C . ALA B 1 231 ? 15.312 8.258 8.094 1 98.5 231 ALA B C 1
ATOM 4644 O O . ALA B 1 231 ? 15.07 9.039 9.016 1 98.5 231 ALA B O 1
ATOM 4645 N N . PHE B 1 232 ? 16.297 7.441 8.117 1 98.25 232 PHE B N 1
ATOM 4646 C CA . PHE B 1 232 ? 17.266 7.406 9.211 1 98.25 232 PHE B CA 1
ATOM 4647 C C . PHE B 1 232 ? 18.422 8.367 8.938 1 98.25 232 PHE B C 1
ATOM 4649 O O . PHE B 1 232 ? 18.703 8.711 7.785 1 98.25 232 PHE B O 1
ATOM 4656 N N . ARG B 1 233 ? 19.047 8.766 10.008 1 97.38 233 ARG B N 1
ATOM 4657 C CA . ARG B 1 233 ? 20.188 9.672 9.883 1 97.38 233 ARG B CA 1
ATOM 4658 C C . ARG B 1 233 ? 21.266 9.062 8.992 1 97.38 233 ARG B C 1
ATOM 4660 O O . ARG B 1 233 ? 21.891 9.773 8.195 1 97.38 233 ARG B O 1
ATOM 4667 N N . ASP B 1 234 ? 21.531 7.805 9.188 1 95 234 ASP B N 1
ATOM 4668 C CA . ASP B 1 234 ? 22.469 7.07 8.352 1 95 234 ASP B CA 1
ATOM 4669 C C . ASP B 1 234 ? 22.25 5.562 8.461 1 95 234 ASP B C 1
ATOM 4671 O O . ASP B 1 234 ? 21.531 5.098 9.352 1 95 234 ASP B O 1
ATOM 4675 N N . ALA B 1 235 ? 22.875 4.875 7.512 1 94.19 235 ALA B N 1
ATOM 4676 C CA . ALA B 1 235 ? 22.625 3.443 7.375 1 94.19 235 ALA B CA 1
ATOM 4677 C C . ALA B 1 235 ? 23.297 2.66 8.5 1 94.19 235 ALA B C 1
ATOM 4679 O O . ALA B 1 235 ? 22.984 1.486 8.719 1 94.19 235 ALA B O 1
ATOM 4680 N N . THR B 1 236 ? 24.219 3.238 9.25 1 94.62 236 THR B N 1
ATOM 4681 C CA . THR B 1 236 ? 24.906 2.547 10.336 1 94.62 236 THR B CA 1
ATOM 4682 C C . THR B 1 236 ? 23.969 2.301 11.508 1 94.62 236 THR B C 1
ATOM 4684 O O . THR B 1 236 ? 24.297 1.544 12.43 1 94.62 236 THR B O 1
ATOM 4687 N N . MET B 1 237 ? 22.766 2.869 11.469 1 95 237 MET B N 1
ATOM 4688 C CA . MET B 1 237 ? 21.766 2.689 12.516 1 95 237 MET B CA 1
ATOM 4689 C C . MET B 1 237 ? 21.078 1.338 12.383 1 95 237 MET B C 1
ATOM 4691 O O . MET B 1 237 ? 20.531 0.812 13.352 1 95 237 MET B O 1
ATOM 4695 N N . PHE B 1 238 ? 21.078 0.725 11.18 1 92.75 238 PHE B N 1
ATOM 4696 C CA . PHE B 1 238 ? 20.266 -0.443 10.867 1 92.75 238 PHE B CA 1
ATOM 4697 C C . PHE B 1 238 ? 20.75 -1.663 11.648 1 92.75 238 PHE B C 1
ATOM 4699 O O . PHE B 1 238 ? 19.938 -2.453 12.133 1 92.75 238 PHE B O 1
ATOM 4706 N N . PRO B 1 239 ? 22.094 -1.875 11.844 1 92.06 239 PRO B N 1
ATOM 4707 C CA . PRO B 1 239 ? 22.562 -3.047 12.594 1 92.06 239 PRO B CA 1
ATOM 4708 C C . PRO B 1 239 ? 22.078 -3.043 14.039 1 92.06 239 PRO B C 1
ATOM 4710 O O . PRO B 1 239 ? 22.141 -4.078 14.711 1 92.06 239 PRO B O 1
ATOM 4713 N N . ARG B 1 240 ? 21.672 -1.904 14.555 1 90.88 240 ARG B N 1
ATOM 4714 C CA . ARG B 1 240 ? 21.219 -1.791 15.938 1 90.88 240 ARG B CA 1
ATOM 4715 C C . ARG B 1 240 ? 19.75 -2.219 16.062 1 90.88 240 ARG B C 1
ATOM 4717 O O . ARG B 1 240 ? 19.234 -2.316 17.172 1 90.88 240 ARG B O 1
ATOM 4724 N N . LEU B 1 241 ? 19.109 -2.434 14.898 1 92.88 241 LEU B N 1
ATOM 4725 C CA . LEU B 1 241 ? 17.703 -2.854 14.828 1 92.88 241 LEU B CA 1
ATOM 4726 C C . LEU B 1 241 ? 17.594 -4.277 14.289 1 92.88 241 LEU B C 1
ATOM 4728 O O . LEU B 1 241 ? 18.578 -4.832 13.789 1 92.88 241 LEU B O 1
ATOM 4732 N N . ASP B 1 242 ? 16.484 -4.844 14.539 1 90.31 242 ASP B N 1
ATOM 4733 C CA . ASP B 1 242 ? 16.109 -5.988 13.719 1 90.31 242 ASP B CA 1
ATOM 4734 C C . ASP B 1 242 ? 15.586 -5.539 12.359 1 90.31 242 ASP B C 1
ATOM 4736 O O . ASP B 1 242 ? 14.383 -5.578 12.109 1 90.31 242 ASP B O 1
ATOM 4740 N N . ALA B 1 243 ? 16.453 -5.141 11.484 1 84.69 243 ALA B N 1
ATOM 4741 C CA . ALA B 1 243 ? 16.156 -4.418 10.25 1 84.69 243 ALA B CA 1
ATOM 4742 C C . ALA B 1 243 ? 15.328 -5.281 9.297 1 84.69 243 ALA B C 1
ATOM 4744 O O . ALA B 1 243 ? 14.648 -4.762 8.414 1 84.69 243 ALA B O 1
ATOM 4745 N N . ASP B 1 244 ? 15.391 -6.59 9.477 1 81.5 244 ASP B N 1
ATOM 4746 C CA . ASP B 1 244 ? 14.633 -7.504 8.633 1 81.5 244 ASP B CA 1
ATOM 4747 C C . ASP B 1 244 ? 13.125 -7.293 8.797 1 81.5 244 ASP B C 1
ATOM 4749 O O . ASP B 1 244 ? 12.344 -7.645 7.918 1 81.5 244 ASP B O 1
ATOM 4753 N N . LEU B 1 245 ? 12.781 -6.684 9.852 1 85 245 LEU B N 1
ATOM 4754 C CA . LEU B 1 245 ? 11.367 -6.449 10.141 1 85 245 LEU B CA 1
ATOM 4755 C C . LEU B 1 245 ? 10.875 -5.184 9.445 1 85 245 LEU B C 1
ATOM 4757 O O . LEU B 1 245 ? 9.672 -4.949 9.352 1 85 245 LEU B O 1
ATOM 4761 N N . LEU B 1 246 ? 11.852 -4.371 9.023 1 85.81 246 LEU B N 1
ATOM 4762 C CA . LEU B 1 246 ? 11.5 -3.127 8.344 1 85.81 246 LEU B CA 1
ATOM 4763 C C . LEU B 1 246 ? 11.43 -3.33 6.836 1 85.81 246 LEU B C 1
ATOM 4765 O O . LEU B 1 246 ? 11.766 -2.428 6.066 1 85.81 246 LEU B O 1
ATOM 4769 N N . ASN B 1 247 ? 11.008 -4.41 6.398 1 78.56 247 ASN B N 1
ATOM 4770 C CA . ASN B 1 247 ? 10.914 -4.723 4.977 1 78.56 247 ASN B CA 1
ATOM 4771 C C . ASN B 1 247 ? 9.461 -4.816 4.512 1 78.56 247 ASN B C 1
ATOM 4773 O O . ASN B 1 247 ? 8.711 -5.68 4.977 1 78.56 247 ASN B O 1
ATOM 4777 N N . SER B 1 248 ? 9.055 -3.729 3.854 1 81.19 248 SER B N 1
ATOM 4778 C CA . SER B 1 248 ? 7.723 -3.775 3.262 1 81.19 248 SER B CA 1
ATOM 4779 C C . SER B 1 248 ? 7.754 -3.365 1.794 1 81.19 248 SER B C 1
ATOM 4781 O O . SER B 1 248 ? 8.594 -2.566 1.385 1 81.19 248 SER B O 1
ATOM 4783 N N . SER B 1 249 ? 6.926 -3.963 1.106 1 85.75 249 SER B N 1
ATOM 4784 C CA . SER B 1 249 ? 6.848 -3.678 -0.323 1 85.75 249 SER B CA 1
ATOM 4785 C C . SER B 1 249 ? 5.918 -2.5 -0.602 1 85.75 249 SER B C 1
ATOM 4787 O O . SER B 1 249 ? 4.957 -2.27 0.136 1 85.75 249 SER B O 1
ATOM 4789 N N . VAL B 1 250 ? 6.332 -1.722 -1.539 1 93.56 250 VAL B N 1
ATOM 4790 C CA . VAL B 1 250 ? 5.496 -0.628 -2.023 1 93.56 250 VAL B CA 1
ATOM 4791 C C . VAL B 1 250 ? 5.098 -0.886 -3.475 1 93.56 250 VAL B C 1
ATOM 4793 O O . VAL B 1 250 ? 5.879 -1.438 -4.25 1 93.56 250 VAL B O 1
ATOM 4796 N N . ALA B 1 251 ? 3.861 -0.527 -3.789 1 94.81 251 ALA B N 1
ATOM 4797 C CA . ALA B 1 251 ? 3.393 -0.686 -5.164 1 94.81 251 ALA B CA 1
ATOM 4798 C C . ALA B 1 251 ? 4.242 0.133 -6.133 1 94.81 251 ALA B C 1
ATOM 4800 O O . ALA B 1 251 ? 4.461 1.328 -5.918 1 94.81 251 ALA B O 1
ATOM 4801 N N . PRO B 1 252 ? 4.688 -0.441 -7.191 1 92.19 252 PRO B N 1
ATOM 4802 C CA . PRO B 1 252 ? 5.598 0.254 -8.102 1 92.19 252 PRO B CA 1
ATOM 4803 C C . PRO B 1 252 ? 5.02 1.565 -8.633 1 92.19 252 PRO B C 1
ATOM 4805 O O . PRO B 1 252 ? 5.723 2.578 -8.68 1 92.19 252 PRO B O 1
ATOM 4808 N N . GLY B 1 253 ? 3.771 1.532 -9.039 1 93.75 253 GLY B N 1
ATOM 4809 C CA . GLY B 1 253 ? 3.16 2.76 -9.523 1 93.75 253 GLY B CA 1
ATOM 4810 C C . GLY B 1 253 ? 3.188 3.881 -8.5 1 93.75 253 GLY B C 1
ATOM 4811 O O . GLY B 1 253 ? 3.443 5.035 -8.844 1 93.75 253 GLY B O 1
ATOM 4812 N N . LEU B 1 254 ? 2.936 3.527 -7.262 1 97.56 254 LEU B N 1
ATOM 4813 C CA . LEU B 1 254 ? 2.963 4.523 -6.199 1 97.56 254 LEU B CA 1
ATOM 4814 C C . LEU B 1 254 ? 4.387 5.004 -5.938 1 97.56 254 LEU B C 1
ATOM 4816 O O . LEU B 1 254 ? 4.617 6.199 -5.734 1 97.56 254 LEU B O 1
ATOM 4820 N N . ALA B 1 255 ? 5.324 4.09 -5.977 1 96.81 255 ALA B N 1
ATOM 4821 C CA . ALA B 1 255 ? 6.727 4.457 -5.801 1 96.81 255 ALA B CA 1
ATOM 4822 C C . ALA B 1 255 ? 7.164 5.477 -6.848 1 96.81 255 ALA B C 1
ATOM 4824 O O . ALA B 1 255 ? 7.879 6.43 -6.531 1 96.81 255 ALA B O 1
ATOM 4825 N N . ALA B 1 256 ? 6.73 5.277 -8.047 1 96 256 ALA B N 1
ATOM 4826 C CA . ALA B 1 256 ? 7.074 6.188 -9.141 1 96 256 ALA B CA 1
ATOM 4827 C C . ALA B 1 256 ? 6.547 7.594 -8.867 1 96 256 ALA B C 1
ATOM 4829 O O . ALA B 1 256 ? 7.164 8.586 -9.273 1 96 256 ALA B O 1
ATOM 4830 N N . GLY B 1 257 ? 5.465 7.68 -8.172 1 98 257 GLY B N 1
ATOM 4831 C CA . GLY B 1 257 ? 4.836 8.961 -7.895 1 98 257 GLY B CA 1
ATOM 4832 C C . GLY B 1 257 ? 5.539 9.75 -6.809 1 98 257 GLY B C 1
ATOM 4833 O O . GLY B 1 257 ? 5.355 10.961 -6.703 1 98 257 GLY B O 1
ATOM 4834 N N . VAL B 1 258 ? 6.328 9.086 -5.996 1 98.38 258 VAL B N 1
ATOM 4835 C CA . VAL B 1 258 ? 6.969 9.734 -4.855 1 98.38 258 VAL B CA 1
ATOM 4836 C C . VAL B 1 258 ? 7.969 10.773 -5.348 1 98.38 258 VAL B C 1
ATOM 4838 O O . VAL B 1 258 ? 7.953 11.922 -4.891 1 98.38 258 VAL B O 1
ATOM 4841 N N . SER B 1 259 ? 8.805 10.414 -6.348 1 97.81 259 SER B N 1
ATOM 4842 C CA . SER B 1 259 ? 9.789 11.352 -6.879 1 97.81 259 SER B CA 1
ATOM 4843 C C . SER B 1 259 ? 9.117 12.562 -7.512 1 97.81 259 SER B C 1
ATOM 4845 O O . SER B 1 259 ? 9.578 13.695 -7.348 1 97.81 259 SER B O 1
ATOM 4847 N N . ALA B 1 260 ? 8.039 12.281 -8.227 1 98.38 260 ALA B N 1
ATOM 4848 C CA . ALA B 1 260 ? 7.297 13.367 -8.859 1 98.38 260 ALA B CA 1
ATOM 4849 C C . ALA B 1 260 ? 6.727 14.328 -7.82 1 98.38 260 ALA B C 1
ATOM 4851 O O . ALA B 1 260 ? 6.684 15.539 -8.047 1 98.38 260 ALA B O 1
ATOM 4852 N N . ALA B 1 261 ? 6.254 13.805 -6.703 1 98.62 261 ALA B N 1
ATOM 4853 C CA . ALA B 1 261 ? 5.703 14.641 -5.637 1 98.62 261 ALA B CA 1
ATOM 4854 C C . ALA B 1 261 ? 6.773 15.539 -5.035 1 98.62 261 ALA B C 1
ATOM 4856 O O . ALA B 1 261 ? 6.535 16.734 -4.801 1 98.62 261 ALA B O 1
ATOM 4857 N N . VAL B 1 262 ? 7.938 14.953 -4.773 1 98.69 262 VAL B N 1
ATOM 4858 C CA . VAL B 1 262 ? 9.039 15.734 -4.215 1 98.69 262 VAL B CA 1
ATOM 4859 C C . VAL B 1 262 ? 9.508 16.766 -5.23 1 98.69 262 VAL B C 1
ATOM 4861 O O . VAL B 1 262 ? 9.812 17.906 -4.871 1 98.69 262 VAL B O 1
ATOM 4864 N N . ASP B 1 263 ? 9.539 16.406 -6.512 1 97.88 263 ASP B N 1
ATOM 4865 C CA . ASP B 1 263 ? 9.883 17.359 -7.566 1 97.88 263 ASP B CA 1
ATOM 4866 C C . ASP B 1 263 ? 8.883 18.5 -7.633 1 97.88 263 ASP B C 1
ATOM 4868 O O . ASP B 1 263 ? 9.258 19.641 -7.906 1 97.88 263 ASP B O 1
ATOM 4872 N N . HIS B 1 264 ? 7.645 18.188 -7.426 1 98.06 264 HIS B N 1
ATOM 4873 C CA . HIS B 1 264 ? 6.641 19.25 -7.402 1 98.06 264 HIS B CA 1
ATOM 4874 C C . HIS B 1 264 ? 6.949 20.281 -6.324 1 98.06 264 HIS B C 1
ATOM 4876 O O . HIS B 1 264 ? 6.891 21.484 -6.582 1 98.06 264 HIS B O 1
ATOM 4882 N N . ILE B 1 265 ? 7.285 19.828 -5.102 1 98 265 ILE B N 1
ATOM 4883 C CA . ILE B 1 265 ? 7.656 20.734 -4.02 1 98 265 ILE B CA 1
ATOM 4884 C C . ILE B 1 265 ? 8.891 21.531 -4.418 1 98 265 ILE B C 1
ATOM 4886 O O . ILE B 1 265 ? 8.93 22.75 -4.227 1 98 265 ILE B O 1
ATOM 4890 N N . ALA B 1 266 ? 9.836 20.828 -5.035 1 97.56 266 ALA B N 1
ATOM 4891 C CA . ALA B 1 266 ? 11.102 21.438 -5.422 1 97.56 266 ALA B CA 1
ATOM 4892 C C . ALA B 1 266 ? 10.883 22.531 -6.469 1 97.56 266 ALA B C 1
ATOM 4894 O O . ALA B 1 266 ? 11.703 23.438 -6.613 1 97.56 266 ALA B O 1
ATOM 4895 N N . ASP B 1 267 ? 9.766 22.453 -7.168 1 96.56 267 ASP B N 1
ATOM 4896 C CA . ASP B 1 267 ? 9.555 23.359 -8.305 1 96.56 267 ASP B CA 1
ATOM 4897 C C . ASP B 1 267 ? 8.453 24.375 -8 1 96.56 267 ASP B C 1
ATOM 4899 O O . ASP B 1 267 ? 7.938 25.031 -8.906 1 96.56 267 ASP B O 1
ATOM 4903 N N . LEU B 1 268 ? 8.055 24.469 -6.762 1 96.69 268 LEU B N 1
ATOM 4904 C CA . LEU B 1 268 ? 7.023 25.438 -6.398 1 96.69 268 LEU B CA 1
ATOM 4905 C C . LEU B 1 268 ? 7.477 26.859 -6.711 1 96.69 268 LEU B C 1
ATOM 4907 O O . LEU B 1 268 ? 6.66 27.719 -7.055 1 96.69 268 LEU B O 1
ATOM 4911 N N . ASP B 1 269 ? 8.742 27.078 -6.477 1 93.81 269 ASP B N 1
ATOM 4912 C CA . ASP B 1 269 ? 9.344 28.344 -6.898 1 93.81 269 ASP B CA 1
ATOM 4913 C C . ASP B 1 269 ? 10.023 28.188 -8.266 1 93.81 269 ASP B C 1
ATOM 4915 O O . ASP B 1 269 ? 10.992 27.438 -8.406 1 93.81 269 ASP B O 1
ATOM 4919 N N . GLU B 1 270 ? 9.578 28.859 -9.258 1 89 270 GLU B N 1
ATOM 4920 C CA . GLU B 1 270 ? 10.031 28.688 -10.633 1 89 270 GLU B CA 1
ATOM 4921 C C . GLU B 1 270 ? 11.422 29.281 -10.82 1 89 270 GLU B C 1
ATOM 4923 O O . GLU B 1 270 ? 12.102 28.984 -11.812 1 89 270 GLU B O 1
ATOM 4928 N N . SER B 1 271 ? 11.828 30.141 -9.969 1 89.56 271 SER B N 1
ATOM 4929 C CA . SER B 1 271 ? 13.086 30.859 -10.141 1 89.56 271 SER B CA 1
ATOM 4930 C C . SER B 1 271 ? 14.273 30 -9.703 1 89.56 271 SER B C 1
ATOM 4932 O O . SER B 1 271 ? 15.422 30.328 -10 1 89.56 271 SER B O 1
ATOM 4934 N N . VAL B 1 272 ? 13.977 28.922 -9.008 1 86.12 272 VAL B N 1
ATOM 4935 C CA . VAL B 1 272 ? 15.047 28.141 -8.383 1 86.12 272 VAL B CA 1
ATOM 4936 C C . VAL B 1 272 ? 15.727 27.266 -9.43 1 86.12 272 VAL B C 1
ATOM 4938 O O . VAL B 1 272 ? 15.102 26.844 -10.398 1 86.12 272 VAL B O 1
ATOM 4941 N N . ARG B 1 273 ? 17.078 27.062 -9.211 1 89.19 273 ARG B N 1
ATOM 4942 C CA . ARG B 1 273 ? 17.891 26.266 -10.109 1 89.19 273 ARG B CA 1
ATOM 4943 C C . ARG B 1 273 ? 18.797 25.312 -9.328 1 89.19 273 ARG B C 1
ATOM 4945 O O . ARG B 1 273 ? 18.953 25.453 -8.117 1 89.19 273 ARG B O 1
ATOM 4952 N N . GLY B 1 274 ? 19.344 24.266 -10.086 1 93.88 274 GLY B N 1
ATOM 4953 C CA . GLY B 1 274 ? 20.297 23.359 -9.477 1 93.88 274 GLY B CA 1
ATOM 4954 C C . GLY B 1 274 ? 19.734 21.984 -9.211 1 93.88 274 GLY B C 1
ATOM 4955 O O . GLY B 1 274 ? 18.828 21.531 -9.914 1 93.88 274 GLY B O 1
ATOM 4956 N N . THR B 1 275 ? 20.422 21.297 -8.203 1 95.69 275 THR B N 1
ATOM 4957 C CA . THR B 1 275 ? 20 19.953 -7.84 1 95.69 275 THR B CA 1
ATOM 4958 C C . THR B 1 275 ? 18.641 19.969 -7.148 1 95.69 275 THR B C 1
ATOM 4960 O O . THR B 1 275 ? 18.172 21.031 -6.711 1 95.69 275 THR B O 1
ATOM 4963 N N . ARG B 1 276 ? 17.969 18.859 -7.059 1 96.25 276 ARG B N 1
ATOM 4964 C CA . ARG B 1 276 ? 16.703 18.766 -6.363 1 96.25 276 ARG B CA 1
ATOM 4965 C C . ARG B 1 276 ? 16.828 19.25 -4.922 1 96.25 276 ARG B C 1
ATOM 4967 O O . ARG B 1 276 ? 15.953 19.984 -4.434 1 96.25 276 ARG B O 1
ATOM 4974 N N . ARG B 1 277 ? 17.922 18.984 -4.27 1 95 277 ARG B N 1
ATOM 4975 C CA . ARG B 1 277 ? 18.141 19.375 -2.881 1 95 277 ARG B CA 1
ATOM 4976 C C . ARG B 1 277 ? 18.156 20.906 -2.736 1 95 277 ARG B C 1
ATOM 4978 O O . ARG B 1 277 ? 17.531 21.453 -1.829 1 95 277 ARG B O 1
ATOM 4985 N N . ASN B 1 278 ? 18.812 21.531 -3.65 1 94.38 278 ASN B N 1
ATOM 4986 C CA . ASN B 1 278 ? 18.891 22.984 -3.617 1 94.38 278 ASN B CA 1
ATOM 4987 C C . ASN B 1 278 ? 17.547 23.625 -3.904 1 94.38 278 ASN B C 1
ATOM 4989 O O . ASN B 1 278 ? 17.141 24.578 -3.234 1 94.38 278 ASN B O 1
ATOM 4993 N N . ARG B 1 279 ? 16.906 23.062 -4.863 1 96.5 279 ARG B N 1
ATOM 4994 C CA . ARG B 1 279 ? 15.602 23.594 -5.242 1 96.5 279 ARG B CA 1
ATOM 4995 C C . ARG B 1 279 ? 14.594 23.422 -4.113 1 96.5 279 ARG B C 1
ATOM 4997 O O . ARG B 1 279 ? 13.727 24.281 -3.912 1 96.5 279 ARG B O 1
ATOM 5004 N N . LEU B 1 280 ? 14.734 22.312 -3.379 1 97.25 280 LEU B N 1
ATOM 5005 C CA . LEU B 1 280 ? 13.836 22.062 -2.258 1 97.25 280 LEU B CA 1
ATOM 5006 C C . LEU B 1 280 ? 13.984 23.125 -1.186 1 97.25 280 LEU B C 1
ATOM 5008 O O . LEU B 1 280 ? 12.984 23.641 -0.669 1 97.25 280 LEU B O 1
ATOM 5012 N N . VAL B 1 281 ? 15.164 23.531 -0.89 1 94.44 281 VAL B N 1
ATOM 5013 C CA . VAL B 1 281 ? 15.422 24.531 0.145 1 94.44 281 VAL B CA 1
ATOM 5014 C C . VAL B 1 281 ? 14.734 25.844 -0.224 1 94.44 281 VAL B C 1
ATOM 5016 O O . VAL B 1 281 ? 13.969 26.391 0.568 1 94.44 281 VAL B O 1
ATOM 5019 N N . ASP B 1 282 ? 14.93 26.266 -1.413 1 94.38 282 ASP B N 1
ATOM 5020 C CA . ASP B 1 282 ? 14.422 27.562 -1.86 1 94.38 282 ASP B CA 1
ATOM 5021 C C . ASP B 1 282 ? 12.906 27.531 -2.033 1 94.38 282 ASP B C 1
ATOM 5023 O O . ASP B 1 282 ? 12.211 28.469 -1.646 1 94.38 282 ASP B O 1
ATOM 5027 N N . SER B 1 283 ? 12.445 26.5 -2.594 1 96.94 283 SER B N 1
ATOM 5028 C CA . SER B 1 283 ? 11.016 26.391 -2.865 1 96.94 283 SER B CA 1
ATOM 5029 C C . SER B 1 283 ? 10.219 26.281 -1.573 1 96.94 283 SER B C 1
ATOM 5031 O O . SER B 1 283 ? 9.148 26.875 -1.444 1 96.94 283 SER B O 1
ATOM 5033 N N . ILE B 1 284 ? 10.727 25.484 -0.639 1 96.94 284 ILE B N 1
ATOM 5034 C CA . ILE B 1 284 ? 10.039 25.328 0.638 1 96.94 284 ILE B CA 1
ATOM 5035 C C . ILE B 1 284 ? 10.039 26.656 1.395 1 96.94 284 ILE B C 1
ATOM 5037 O O . ILE B 1 284 ? 9.031 27.016 2.008 1 96.94 284 ILE B O 1
ATOM 5041 N N . GLU B 1 285 ? 11.102 27.375 1.317 1 94.75 285 GLU B N 1
ATOM 5042 C CA . GLU B 1 285 ? 11.172 28.672 1.96 1 94.75 285 GLU B CA 1
ATOM 5043 C C . GLU B 1 285 ? 10.172 29.656 1.343 1 94.75 285 GLU B C 1
ATOM 5045 O O . GLU B 1 285 ? 9.422 30.328 2.061 1 94.75 285 GLU B O 1
ATOM 5050 N N . SER B 1 286 ? 10.156 29.703 0.024 1 95.75 286 SER B N 1
ATOM 5051 C CA . SER B 1 286 ? 9.25 30.609 -0.69 1 95.75 286 SER B CA 1
ATOM 5052 C C . SER B 1 286 ? 7.793 30.266 -0.407 1 95.75 286 SER B C 1
ATOM 5054 O O . SER B 1 286 ? 6.992 31.156 -0.102 1 95.75 286 SER B O 1
ATOM 5056 N N . ALA B 1 287 ? 7.469 29.031 -0.525 1 96.38 287 ALA B N 1
ATOM 5057 C CA . ALA B 1 287 ? 6.105 28.578 -0.26 1 96.38 287 ALA B CA 1
ATOM 5058 C C . ALA B 1 287 ? 5.73 28.797 1.202 1 96.38 287 ALA B C 1
ATOM 5060 O O . ALA B 1 287 ? 4.605 29.188 1.508 1 96.38 287 ALA B O 1
ATOM 5061 N N . GLY B 1 288 ? 6.703 28.469 2.053 1 95.69 288 GLY B N 1
ATOM 5062 C CA . GLY B 1 288 ? 6.484 28.672 3.477 1 95.69 288 GLY B CA 1
ATOM 5063 C C . GLY B 1 288 ? 6.172 30.109 3.836 1 95.69 288 GLY B C 1
ATOM 5064 O O . GLY B 1 288 ? 5.293 30.359 4.664 1 95.69 288 GLY B O 1
ATOM 5065 N N . LEU B 1 289 ? 6.844 31.062 3.266 1 94.75 289 LEU B N 1
ATOM 5066 C CA . LEU B 1 289 ? 6.605 32.469 3.508 1 94.75 289 LEU B CA 1
ATOM 5067 C C . LEU B 1 289 ? 5.223 32.875 3.012 1 94.75 289 LEU B C 1
ATOM 5069 O O . LEU B 1 289 ? 4.484 33.562 3.721 1 94.75 289 LEU B O 1
ATOM 5073 N N . TYR B 1 290 ? 4.934 32.469 1.859 1 96.88 290 TYR B N 1
ATOM 5074 C CA . TYR B 1 290 ? 3.635 32.781 1.275 1 96.88 290 TYR B CA 1
ATOM 5075 C C . TYR B 1 290 ? 2.502 32.219 2.115 1 96.88 290 TYR B C 1
ATOM 5077 O O . TYR B 1 290 ? 1.575 32.938 2.498 1 96.88 290 TYR B O 1
ATOM 5085 N N . LEU B 1 291 ? 2.598 30.922 2.412 1 97.06 291 LEU B N 1
ATOM 5086 C CA . LEU B 1 291 ? 1.546 30.234 3.145 1 97.06 291 LEU B CA 1
ATOM 5087 C C . LEU B 1 291 ? 1.491 30.688 4.594 1 97.06 291 LEU B C 1
ATOM 5089 O O . LEU B 1 291 ? 0.424 30.688 5.211 1 97.06 291 LEU B O 1
ATOM 5093 N N . GLY B 1 292 ? 2.666 31.031 5.098 1 94.88 292 GLY B N 1
ATOM 5094 C CA . GLY B 1 292 ? 2.674 31.625 6.43 1 94.88 292 GLY B CA 1
ATOM 5095 C C . GLY B 1 292 ? 1.835 32.875 6.535 1 94.88 292 GLY B C 1
ATOM 5096 O O . GLY B 1 292 ? 1.048 33.031 7.473 1 94.88 292 GLY B O 1
ATOM 5097 N N . ARG B 1 293 ? 2.002 33.75 5.617 1 95.88 293 ARG B N 1
ATOM 5098 C CA . ARG B 1 293 ? 1.222 35 5.578 1 95.88 293 ARG B CA 1
ATOM 5099 C C . ARG B 1 293 ? -0.262 34.688 5.387 1 95.88 293 ARG B C 1
ATOM 5101 O O . ARG B 1 293 ? -1.11 35.281 6.062 1 95.88 293 ARG B O 1
ATOM 5108 N N . LEU B 1 294 ? -0.517 33.812 4.469 1 97.44 294 LEU B N 1
ATOM 5109 C CA . LEU B 1 294 ? -1.904 33.469 4.18 1 97.44 294 LEU B CA 1
ATOM 5110 C C . LEU B 1 294 ? -2.557 32.781 5.383 1 97.44 294 LEU B C 1
ATOM 5112 O O . LEU B 1 294 ? -3.736 33.031 5.664 1 97.44 294 LEU B O 1
ATOM 5116 N N . GLY B 1 295 ? -1.802 31.891 6.047 1 96.56 295 GLY B N 1
ATOM 5117 C CA . GLY B 1 295 ? -2.295 31.234 7.25 1 96.56 295 GLY B CA 1
ATOM 5118 C C . GLY B 1 295 ? -2.607 32.219 8.375 1 96.56 295 GLY B C 1
ATOM 5119 O O . GLY B 1 295 ? -3.623 32.062 9.055 1 96.56 295 GLY B O 1
ATOM 5120 N N . THR B 1 296 ? -1.748 33.156 8.547 1 94.25 296 THR B N 1
ATOM 5121 C CA . THR B 1 296 ? -1.98 34.219 9.531 1 94.25 296 THR B CA 1
ATOM 5122 C C . THR B 1 296 ? -3.232 35 9.18 1 94.25 296 THR B C 1
ATOM 5124 O O . THR B 1 296 ? -4.047 35.312 10.062 1 94.25 296 THR B O 1
ATOM 5127 N N . TYR B 1 297 ? -3.357 35.312 7.914 1 96.5 297 TYR B N 1
ATOM 5128 C CA . TYR B 1 297 ? -4.543 36.031 7.449 1 96.5 297 TYR B CA 1
ATOM 5129 C C . TYR B 1 297 ? -5.809 35.219 7.75 1 96.5 297 TYR B C 1
ATOM 5131 O O . TYR B 1 297 ? -6.805 35.781 8.219 1 96.5 297 TYR B O 1
ATOM 5139 N N . LEU B 1 298 ? -5.785 33.938 7.52 1 97.12 298 LEU B N 1
ATOM 5140 C CA . LEU B 1 298 ? -6.918 33.062 7.781 1 97.12 298 LEU B CA 1
ATOM 5141 C C . LEU B 1 298 ? -7.262 33.062 9.266 1 97.12 298 LEU B C 1
ATOM 5143 O O . LEU B 1 298 ? -8.414 33.25 9.648 1 97.12 298 LEU B O 1
ATOM 5147 N N . ALA B 1 299 ? -6.281 32.812 10.102 1 94.69 299 ALA B N 1
ATOM 5148 C CA . ALA B 1 299 ? -6.484 32.75 11.547 1 94.69 299 ALA B CA 1
ATOM 5149 C C . ALA B 1 299 ? -7.02 34.062 12.094 1 94.69 299 ALA B C 1
ATOM 5151 O O . ALA B 1 299 ? -7.969 34.062 12.883 1 94.69 299 ALA B O 1
ATOM 5152 N N . ASP B 1 300 ? -6.43 35.125 11.656 1 93 300 ASP B N 1
ATOM 5153 C CA . ASP B 1 300 ? -6.84 36.469 12.109 1 93 300 ASP B CA 1
ATOM 5154 C C . ASP B 1 300 ? -8.273 36.781 11.68 1 93 300 ASP B C 1
ATOM 5156 O O . ASP B 1 300 ? -9.039 37.344 12.445 1 93 300 ASP B O 1
ATOM 5160 N N . SER B 1 301 ? -8.562 36.438 10.477 1 95.31 301 SER B N 1
ATOM 5161 C CA . SER B 1 301 ? -9.898 36.688 9.945 1 95.31 301 SER B CA 1
ATOM 5162 C C . SER B 1 301 ? -10.953 35.906 10.75 1 95.31 301 SER B C 1
ATOM 5164 O O . SER B 1 301 ? -11.992 36.469 11.102 1 95.31 301 SER B O 1
ATOM 5166 N N . LEU B 1 302 ? -10.719 34.688 11.047 1 95.44 302 LEU B N 1
ATOM 5167 C CA . LEU B 1 302 ? -11.648 33.875 11.82 1 95.44 302 LEU B CA 1
ATOM 5168 C C . LEU B 1 302 ? -11.781 34.406 13.242 1 95.44 302 LEU B C 1
ATOM 5170 O O . LEU B 1 302 ? -12.883 34.469 13.797 1 95.44 302 LEU B O 1
ATOM 5174 N N . ASP B 1 303 ? -10.68 34.781 13.773 1 90.44 303 ASP B N 1
ATOM 5175 C CA . ASP B 1 303 ? -10.648 35.281 15.141 1 90.44 303 ASP B CA 1
ATOM 5176 C C . ASP B 1 303 ? -11.445 36.594 15.258 1 90.44 303 ASP B C 1
ATOM 5178 O O . ASP B 1 303 ? -11.945 36.906 16.328 1 90.44 303 ASP B O 1
ATOM 5182 N N . SER B 1 304 ? -11.555 37.312 14.25 1 91.62 304 SER B N 1
ATOM 5183 C CA . SER B 1 304 ? -12.227 38.594 14.258 1 91.62 304 SER B CA 1
ATOM 5184 C C . SER B 1 304 ? -13.742 38.438 14.281 1 91.62 304 SER B C 1
ATOM 5186 O O . SER B 1 304 ? -14.477 39.375 14.562 1 91.62 304 SER B O 1
ATOM 5188 N N . LEU B 1 305 ? -14.148 37.25 13.992 1 93.06 305 LEU B N 1
ATOM 5189 C CA . LEU B 1 305 ? -15.586 37 13.969 1 93.06 305 LEU B CA 1
ATOM 5190 C C . LEU B 1 305 ? -16.109 36.781 15.383 1 93.06 305 LEU B C 1
ATOM 5192 O O . LEU B 1 305 ? -15.477 36.094 16.188 1 93.06 305 LEU B O 1
ATOM 5196 N N . PRO B 1 306 ? -17.25 37.375 15.664 1 91.69 306 PRO B N 1
ATOM 5197 C CA . PRO B 1 306 ? -17.828 37.156 17 1 91.69 306 PRO B CA 1
ATOM 5198 C C . PRO B 1 306 ? -18.109 35.688 17.297 1 91.69 306 PRO B C 1
ATOM 5200 O O . PRO B 1 306 ? -18.469 34.938 16.406 1 91.69 306 PRO B O 1
ATOM 5203 N N . LYS B 1 307 ? -17.906 35.25 18.516 1 91.44 307 LYS B N 1
ATOM 5204 C CA . LYS B 1 307 ? -18.281 33.969 19.062 1 91.44 307 LYS B CA 1
ATOM 5205 C C . LYS B 1 307 ? -17.484 32.844 18.406 1 91.44 307 LYS B C 1
ATOM 5207 O O . LYS B 1 307 ? -17.875 31.672 18.438 1 91.44 307 LYS B O 1
ATOM 5212 N N . THR B 1 308 ? -16.516 33.25 17.688 1 93.38 308 THR B N 1
ATOM 5213 C CA . THR B 1 308 ? -15.672 32.25 17.031 1 93.38 308 THR B CA 1
ATOM 5214 C C . THR B 1 308 ? -14.445 31.938 17.859 1 93.38 308 THR B C 1
ATOM 5216 O O . THR B 1 308 ? -13.828 32.844 18.438 1 93.38 308 THR B O 1
ATOM 5219 N N . HIS B 1 309 ? -14.148 30.703 17.984 1 93.38 309 HIS B N 1
ATOM 5220 C CA . HIS B 1 309 ? -12.961 30.234 18.688 1 93.38 309 HIS B CA 1
ATOM 5221 C C . HIS B 1 309 ? -12.055 29.438 17.766 1 93.38 309 HIS B C 1
ATOM 5223 O O . HIS B 1 309 ? -12.492 28.453 17.156 1 93.38 309 HIS B O 1
ATOM 5229 N N . VAL B 1 310 ? -10.828 29.859 17.641 1 94.69 310 VAL B N 1
ATOM 5230 C CA . VAL B 1 310 ? -9.82 29.141 16.859 1 94.69 310 VAL B CA 1
ATOM 5231 C C . VAL B 1 310 ? -8.867 28.406 17.812 1 94.69 310 VAL B C 1
ATOM 5233 O O . VAL B 1 310 ? -8.117 29.031 18.562 1 94.69 310 VAL B O 1
ATOM 5236 N N . PHE B 1 311 ? -8.859 27.141 17.734 1 93.69 311 PHE B N 1
ATOM 5237 C CA . PHE B 1 311 ? -8.078 26.312 18.656 1 93.69 311 PHE B CA 1
ATOM 5238 C C . PHE B 1 311 ? -6.586 26.547 18.453 1 93.69 311 PHE B C 1
ATOM 5240 O O . PHE B 1 311 ? -6.094 26.5 17.312 1 93.69 311 PHE B O 1
ATOM 5247 N N . GLY B 1 312 ? -5.855 26.781 19.547 1 91 312 GLY B N 1
ATOM 5248 C CA . GLY B 1 312 ? -4.418 26.984 19.516 1 91 312 GLY B CA 1
ATOM 5249 C C . GLY B 1 312 ? -4.035 28.438 19.281 1 91 312 GLY B C 1
ATOM 5250 O O . GLY B 1 312 ? -2.854 28.781 19.297 1 91 312 GLY B O 1
ATOM 5251 N N . VAL B 1 313 ? -4.977 29.297 18.984 1 84.5 313 VAL B N 1
ATOM 5252 C CA . VAL B 1 313 ? -4.695 30.672 18.625 1 84.5 313 VAL B CA 1
ATOM 5253 C C . VAL B 1 313 ? -5.422 31.625 19.578 1 84.5 313 VAL B C 1
ATOM 5255 O O . VAL B 1 313 ? -4.812 32.531 20.125 1 84.5 313 VAL B O 1
ATOM 5258 N N . THR B 1 314 ? -6.641 31.312 19.766 1 75.88 314 THR B N 1
ATOM 5259 C CA . THR B 1 314 ? -7.457 32.25 20.547 1 75.88 314 THR B CA 1
ATOM 5260 C C . THR B 1 314 ? -7.539 31.797 22 1 75.88 314 THR B C 1
ATOM 5262 O O . THR B 1 314 ? -7.211 30.641 22.312 1 75.88 314 THR B O 1
ATOM 5265 N N . GLY B 1 315 ? -7.977 32.75 22.844 1 71.56 315 GLY B N 1
ATOM 5266 C CA . GLY B 1 315 ? -8.133 32.469 24.266 1 71.56 315 GLY B CA 1
ATOM 5267 C C . GLY B 1 315 ? -6.988 32.969 25.109 1 71.56 315 GLY B C 1
ATOM 5268 O O . GLY B 1 315 ? -5.918 33.281 24.594 1 71.56 315 GLY B O 1
ATOM 5269 N N . GLU B 1 316 ? -7.266 33.125 26.344 1 65.25 316 GLU B N 1
ATOM 5270 C CA . GLU B 1 316 ? -6.285 33.656 27.281 1 65.25 316 GLU B CA 1
ATOM 5271 C C . GLU B 1 316 ? -5.012 32.812 27.297 1 65.25 316 GLU B C 1
ATOM 5273 O O . GLU B 1 316 ? -3.906 33.344 27.344 1 65.25 316 GLU B O 1
ATOM 5278 N N . ALA B 1 317 ? -5.293 31.625 27.094 1 70.19 317 ALA B N 1
ATOM 5279 C CA . ALA B 1 317 ? -4.164 30.703 27.203 1 70.19 317 ALA B CA 1
ATOM 5280 C C . ALA B 1 317 ? -3.254 30.812 25.984 1 70.19 317 ALA B C 1
ATOM 5282 O O . ALA B 1 317 ? -2.059 30.516 26.062 1 70.19 317 ALA B O 1
ATOM 5283 N N . ALA B 1 318 ? -3.787 31.203 24.906 1 76.94 318 ALA B N 1
ATOM 5284 C CA . ALA B 1 318 ? -3.014 31.312 23.672 1 76.94 318 ALA B CA 1
ATOM 5285 C C . ALA B 1 318 ? -2.508 32.75 23.469 1 76.94 318 ALA B C 1
ATOM 5287 O O . ALA B 1 318 ? -1.651 33 22.609 1 76.94 318 ALA B O 1
ATOM 5288 N N . ALA B 1 319 ? -3.084 33.594 24.297 1 65.5 319 ALA B N 1
ATOM 5289 C CA . ALA B 1 319 ? -2.773 35.031 24.125 1 65.5 319 ALA B CA 1
ATOM 5290 C C . ALA B 1 319 ? -1.276 35.281 24.266 1 65.5 319 ALA B C 1
ATOM 5292 O O . ALA B 1 319 ? -0.654 34.812 25.234 1 65.5 319 ALA B O 1
ATOM 5293 N N . GLY B 1 320 ? -0.82 35.938 23.266 1 66.5 320 GLY B N 1
ATOM 5294 C CA . GLY B 1 320 ? 0.583 36.312 23.328 1 66.5 320 GLY B CA 1
ATOM 5295 C C . GLY B 1 320 ? 1.518 35.188 22.891 1 66.5 320 GLY B C 1
ATOM 5296 O O . GLY B 1 320 ? 2.74 35.344 22.953 1 66.5 320 GLY B O 1
ATOM 5297 N N . SER B 1 321 ? 0.909 34.125 22.5 1 72.5 321 SER B N 1
ATOM 5298 C CA . SER B 1 321 ? 1.768 33.031 22.094 1 72.5 321 SER B CA 1
ATOM 5299 C C . SER B 1 321 ? 2.398 33.281 20.734 1 72.5 321 SER B C 1
ATOM 5301 O O . SER B 1 321 ? 1.773 33.906 19.859 1 72.5 321 SER B O 1
ATOM 5303 N N . ASP B 1 322 ? 3.645 32.906 20.641 1 74.31 322 ASP B N 1
ATOM 5304 C CA . ASP B 1 322 ? 4.402 33.031 19.391 1 74.31 322 ASP B CA 1
ATOM 5305 C C . ASP B 1 322 ? 4.613 31.656 18.75 1 74.31 322 ASP B C 1
ATOM 5307 O O . ASP B 1 322 ? 5.57 31.469 18 1 74.31 322 ASP B O 1
ATOM 5311 N N . ALA B 1 323 ? 3.723 30.875 19.062 1 80.44 323 ALA B N 1
ATOM 5312 C CA . ALA B 1 323 ? 3.896 29.531 18.5 1 80.44 323 ALA B CA 1
ATOM 5313 C C . ALA B 1 323 ? 3.83 29.562 16.984 1 80.44 323 ALA B C 1
ATOM 5315 O O . ALA B 1 323 ? 2.99 30.266 16.406 1 80.44 323 ALA B O 1
ATOM 5316 N N . ASP B 1 324 ? 4.77 28.875 16.391 1 90.25 324 ASP B N 1
ATOM 5317 C CA . ASP B 1 324 ? 4.785 28.75 14.93 1 90.25 324 ASP B CA 1
ATOM 5318 C C . ASP B 1 324 ? 3.719 27.766 14.461 1 90.25 324 ASP B C 1
ATOM 5320 O O . ASP B 1 324 ? 3.344 26.844 15.195 1 90.25 324 ASP B O 1
ATOM 5324 N N . ARG B 1 325 ? 3.188 28.031 13.32 1 94.69 325 ARG B N 1
ATOM 5325 C CA . ARG B 1 325 ? 2.066 27.203 12.867 1 94.69 325 ARG B CA 1
ATOM 5326 C C . ARG B 1 325 ? 2.146 26.938 11.367 1 94.69 325 ARG B C 1
ATOM 5328 O O . ARG B 1 325 ? 2.65 27.781 10.617 1 94.69 325 ARG B O 1
ATOM 5335 N N . ILE B 1 326 ? 1.743 25.719 10.945 1 96.44 326 ILE B N 1
ATOM 5336 C CA . ILE B 1 326 ? 1.42 25.5 9.539 1 96.44 326 ILE B CA 1
ATOM 5337 C C . ILE B 1 326 ? 0.047 26.078 9.227 1 96.44 326 ILE B C 1
ATOM 5339 O O . ILE B 1 326 ? -0.713 26.422 10.133 1 96.44 326 ILE B O 1
ATOM 5343 N N . PRO B 1 327 ? -0.288 26.312 7.953 1 96.81 327 PRO B N 1
ATOM 5344 C CA . PRO B 1 327 ? -1.525 27.016 7.609 1 96.81 327 PRO B CA 1
ATOM 5345 C C . PRO B 1 327 ? -2.764 26.141 7.75 1 96.81 327 PRO B C 1
ATOM 5347 O O . PRO B 1 327 ? -3.564 26.031 6.816 1 96.81 327 PRO B O 1
ATOM 5350 N N . HIS B 1 328 ? -2.934 25.547 8.914 1 96.06 328 HIS B N 1
ATOM 5351 C CA . HIS B 1 328 ? -4.082 24.75 9.32 1 96.06 328 HIS B CA 1
ATOM 5352 C C . HIS B 1 328 ? -4.793 25.375 10.516 1 96.06 328 HIS B C 1
ATOM 5354 O O . HIS B 1 328 ? -4.148 25.906 11.422 1 96.06 328 HIS B O 1
ATOM 5360 N N . VAL B 1 329 ? -6.121 25.359 10.5 1 96.12 329 VAL B N 1
ATOM 5361 C CA . VAL B 1 329 ? -6.871 25.922 11.625 1 96.12 329 VAL B CA 1
ATOM 5362 C C . VAL B 1 329 ? -8.086 25.031 11.914 1 96.12 329 VAL B C 1
ATOM 5364 O O . VAL B 1 329 ? -8.672 24.453 11 1 96.12 329 VAL B O 1
ATOM 5367 N N . THR B 1 330 ? -8.359 24.875 13.125 1 96.5 330 THR B N 1
ATOM 5368 C CA . THR B 1 330 ? -9.617 24.297 13.594 1 96.5 330 THR B CA 1
ATOM 5369 C C . THR B 1 330 ? -10.391 25.312 14.438 1 96.5 330 THR B C 1
ATOM 5371 O O . THR B 1 330 ? -9.812 25.984 15.297 1 96.5 330 THR B O 1
ATOM 5374 N N . PHE B 1 331 ? -11.719 25.438 14.109 1 96.06 331 PHE B N 1
ATOM 5375 C CA . PHE B 1 331 ? -12.484 26.469 14.812 1 96.06 331 PHE B CA 1
ATOM 5376 C C . PHE B 1 331 ? -13.906 26 15.062 1 96.06 331 PHE B C 1
ATOM 5378 O O . PHE B 1 331 ? -14.344 24.984 14.516 1 96.06 331 PHE B O 1
ATOM 5385 N N . CYS B 1 332 ? -14.547 26.672 15.969 1 95.12 332 CYS B N 1
ATOM 5386 C CA . CYS B 1 332 ? -15.977 26.516 16.219 1 95.12 332 CYS B CA 1
ATOM 5387 C C . CYS B 1 332 ? -16.641 27.875 16.453 1 95.12 332 CYS B C 1
ATOM 5389 O O . CYS B 1 332 ? -15.945 28.875 16.641 1 95.12 332 CYS B O 1
ATOM 5391 N N . ILE B 1 333 ? -17.875 27.938 16.281 1 94.44 333 ILE B N 1
ATOM 5392 C CA . ILE B 1 333 ? -18.703 29.109 16.578 1 94.44 333 ILE B CA 1
ATOM 5393 C C . ILE B 1 333 ? -19.672 28.781 17.703 1 94.44 333 ILE B C 1
ATOM 5395 O O . ILE B 1 333 ? -20.453 27.828 17.609 1 9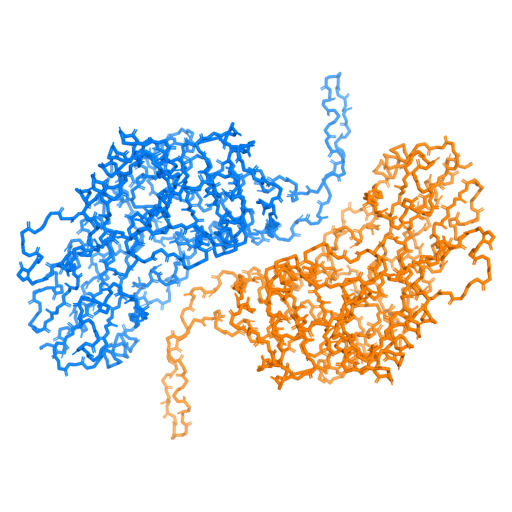4.44 333 ILE B O 1
ATOM 5399 N N . ASP B 1 334 ? -19.578 29.625 18.734 1 92.69 334 ASP B N 1
ATOM 5400 C CA . ASP B 1 334 ? -20.422 29.391 19.906 1 92.69 334 ASP B CA 1
ATOM 5401 C C . ASP B 1 334 ? -21.906 29.344 19.531 1 92.69 334 ASP B C 1
ATOM 5403 O O . ASP B 1 334 ? -22.406 30.266 18.875 1 92.69 334 ASP B O 1
ATOM 5407 N N . GLY B 1 335 ? -22.5 28.219 19.906 1 92.19 335 GLY B N 1
ATOM 5408 C CA . GLY B 1 335 ? -23.938 28.078 19.703 1 92.19 335 GLY B CA 1
ATOM 5409 C C . GLY B 1 335 ? -24.297 27.547 18.328 1 92.19 335 GLY B C 1
ATOM 5410 O O . GLY B 1 335 ? -25.469 27.312 18.047 1 92.19 335 GLY B O 1
ATOM 5411 N N . VAL B 1 336 ? -23.375 27.375 17.469 1 94.75 336 VAL B N 1
ATOM 5412 C CA . VAL B 1 336 ? -23.656 26.891 16.125 1 94.75 336 VAL B CA 1
ATOM 5413 C C . VAL B 1 336 ? -23.062 25.484 15.945 1 94.75 336 VAL B C 1
ATOM 5415 O O . VAL B 1 336 ? -21.844 25.312 16.031 1 94.75 336 VAL B O 1
ATOM 5418 N N . PRO B 1 337 ? -23.875 24.516 15.688 1 94.75 337 PRO B N 1
ATOM 5419 C CA . PRO B 1 337 ? -23.344 23.172 15.445 1 94.75 337 PRO B CA 1
ATOM 5420 C C . PRO B 1 337 ? -22.438 23.109 14.227 1 94.75 337 PRO B C 1
ATOM 5422 O O . PRO B 1 337 ? -22.734 23.703 13.195 1 94.75 337 PRO B O 1
ATOM 5425 N N . ALA B 1 338 ? -21.312 22.375 14.297 1 94.88 338 ALA B N 1
ATOM 5426 C CA . ALA B 1 338 ? -20.328 22.266 13.234 1 94.88 338 ALA B CA 1
ATOM 5427 C C . ALA B 1 338 ? -20.953 21.703 11.953 1 94.88 338 ALA B C 1
ATOM 5429 O O . ALA B 1 338 ? -20.562 22.078 10.852 1 94.88 338 ALA B O 1
ATOM 5430 N N . ASP B 1 339 ? -21.922 20.781 12.102 1 93.69 339 ASP B N 1
ATOM 5431 C CA . ASP B 1 339 ? -22.594 20.188 10.953 1 93.69 339 ASP B CA 1
ATOM 5432 C C . ASP B 1 339 ? -23.266 21.266 10.102 1 93.69 339 ASP B C 1
ATOM 5434 O O . ASP B 1 339 ? -23.297 21.172 8.875 1 93.69 339 ASP B O 1
ATOM 5438 N N . LEU B 1 340 ? -23.844 22.219 10.75 1 94.31 340 LEU B N 1
ATOM 5439 C CA . LEU B 1 340 ? -24.516 23.312 10.047 1 94.31 340 LEU B CA 1
ATOM 5440 C C . LEU B 1 340 ? -23.5 24.156 9.273 1 94.31 340 LEU B C 1
ATOM 5442 O O . LEU B 1 340 ? -23.75 24.516 8.125 1 94.31 340 LEU B O 1
ATOM 5446 N N . ILE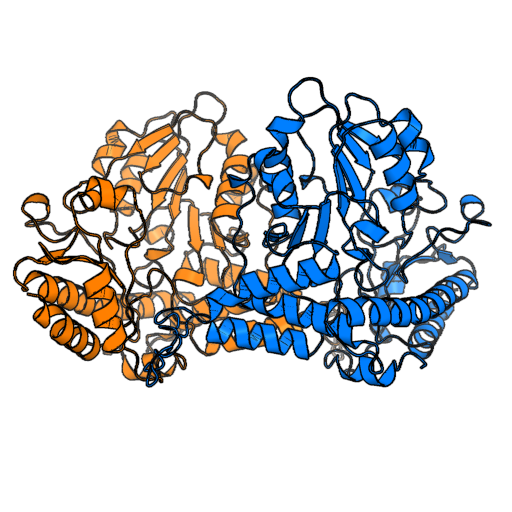 B 1 341 ? -22.422 24.438 9.922 1 95 341 ILE B N 1
ATOM 5447 C CA . ILE B 1 341 ? -21.375 25.203 9.273 1 95 341 ILE B CA 1
ATOM 5448 C C . ILE B 1 341 ? -20.859 24.438 8.055 1 95 341 ILE B C 1
ATOM 5450 O O . ILE B 1 341 ? -20.703 25.016 6.973 1 95 341 ILE B O 1
ATOM 5454 N N . TYR B 1 342 ? -20.609 23.188 8.242 1 94.25 342 TYR B N 1
ATOM 5455 C CA . TYR B 1 342 ? -20.078 22.328 7.195 1 94.25 342 TYR B CA 1
ATOM 5456 C C . TYR B 1 342 ? -21 22.328 5.977 1 94.25 342 TYR B C 1
ATOM 5458 O O . TYR B 1 342 ? -20.531 22.5 4.848 1 94.25 342 TYR B O 1
ATOM 5466 N N . HIS B 1 343 ? -22.234 22.188 6.203 1 92.31 343 HIS B N 1
ATOM 5467 C CA . HIS B 1 343 ? -23.188 22.156 5.109 1 92.31 343 HIS B CA 1
ATOM 5468 C C . HIS B 1 343 ? -23.266 23.5 4.398 1 92.31 343 HIS B C 1
ATOM 5470 O O . HIS B 1 343 ? -23.422 23.547 3.176 1 92.31 343 HIS B O 1
ATOM 5476 N N . ARG B 1 344 ? -23.203 24.531 5.164 1 94.06 344 ARG B N 1
ATOM 5477 C CA . ARG B 1 344 ? -23.203 25.875 4.562 1 94.06 344 ARG B CA 1
ATOM 5478 C C . ARG B 1 344 ? -21.969 26.078 3.689 1 94.06 344 ARG B C 1
ATOM 5480 O O . ARG B 1 344 ? -22.062 26.688 2.617 1 94.06 344 ARG B O 1
ATOM 5487 N N . LEU B 1 345 ? -20.859 25.625 4.184 1 94.88 345 LEU B N 1
ATOM 5488 C CA . LEU B 1 345 ? -19.641 25.734 3.385 1 94.88 345 LEU B CA 1
ATOM 5489 C C . LEU B 1 345 ? -19.797 24.969 2.066 1 94.88 345 LEU B C 1
ATOM 5491 O O . LEU B 1 345 ? -19.531 25.531 0.998 1 94.88 345 LEU B O 1
ATOM 5495 N N . LEU B 1 346 ? -20.312 23.797 2.146 1 91.19 346 LEU B N 1
ATOM 5496 C CA . LEU B 1 346 ? -20.469 22.969 0.963 1 91.19 346 LEU B CA 1
ATOM 5497 C C . LEU B 1 346 ? -21.453 23.594 -0.018 1 91.19 346 LEU B C 1
ATOM 5499 O O . LEU B 1 346 ? -21.234 23.547 -1.231 1 91.19 346 LEU B O 1
ATOM 5503 N N . SER B 1 347 ? -22.531 24.078 0.524 1 90.5 347 SER B N 1
ATOM 5504 C CA . SER B 1 347 ? -23.547 24.703 -0.319 1 90.5 347 SER B CA 1
ATOM 5505 C C . SER B 1 347 ? -22.984 25.922 -1.051 1 90.5 347 SER B C 1
ATOM 5507 O O . SER B 1 347 ? -23.547 26.359 -2.061 1 90.5 347 SER B O 1
ATOM 5509 N N . ASN B 1 348 ? -21.953 26.453 -0.498 1 93.19 348 ASN B N 1
ATOM 5510 C CA . ASN B 1 348 ? -21.281 27.578 -1.135 1 93.19 348 ASN B CA 1
ATOM 5511 C C . ASN B 1 348 ? -19.984 27.172 -1.816 1 93.19 348 ASN B C 1
ATOM 5513 O O . ASN B 1 348 ? -19.125 28 -2.066 1 93.19 348 ASN B O 1
ATOM 5517 N N . ARG B 1 349 ? -19.75 25.844 -1.962 1 91.62 349 ARG B N 1
ATOM 5518 C CA . ARG B 1 349 ? -18.672 25.234 -2.736 1 91.62 349 ARG B CA 1
ATOM 5519 C C . ARG B 1 349 ? -17.328 25.453 -2.064 1 91.62 349 ARG B C 1
ATOM 5521 O O . ARG B 1 349 ? -16.328 25.703 -2.74 1 91.62 349 ARG B O 1
ATOM 5528 N N . ILE B 1 350 ? -17.344 25.5 -0.784 1 94.94 350 ILE B N 1
ATOM 5529 C CA . ILE B 1 350 ? -16.125 25.516 0.012 1 94.94 350 ILE B CA 1
ATOM 5530 C C . ILE B 1 350 ? -15.93 24.156 0.691 1 94.94 350 ILE B C 1
ATOM 5532 O O . ILE B 1 350 ? -16.844 23.656 1.363 1 94.94 350 ILE B O 1
ATOM 5536 N N . VAL B 1 351 ? -14.789 23.641 0.439 1 94.06 351 VAL B N 1
ATOM 5537 C CA . VAL B 1 351 ? -14.523 22.297 0.96 1 94.06 351 VAL B CA 1
ATOM 5538 C C . VAL B 1 351 ? -13.609 22.391 2.18 1 94.06 351 VAL B C 1
ATOM 5540 O O . VAL B 1 351 ? -12.422 22.719 2.055 1 94.06 351 VAL B O 1
ATOM 5543 N N . GLY B 1 352 ? -14.07 22.203 3.342 1 94.44 352 GLY B N 1
ATOM 5544 C CA . GLY B 1 352 ? -13.398 21.953 4.602 1 94.44 352 GLY B CA 1
ATOM 5545 C C . GLY B 1 352 ? -13.695 20.578 5.168 1 94.44 352 GLY B C 1
ATOM 5546 O O . GLY B 1 352 ? -13.961 19.641 4.422 1 94.44 352 GLY B O 1
ATOM 5547 N N . ALA B 1 353 ? -13.453 20.453 6.512 1 93.25 353 ALA B N 1
ATOM 5548 C CA . ALA B 1 353 ? -13.742 19.141 7.109 1 93.25 353 ALA B CA 1
ATOM 5549 C C . ALA B 1 353 ? -14.312 19.297 8.516 1 93.25 353 ALA B C 1
ATOM 5551 O O . ALA B 1 353 ? -13.922 20.219 9.25 1 93.25 353 ALA B O 1
ATOM 5552 N N . LEU B 1 354 ? -15.297 18.406 8.781 1 91.94 354 LEU B N 1
ATOM 5553 C CA . LEU B 1 354 ? -15.57 18.172 10.195 1 91.94 354 LEU B CA 1
ATOM 5554 C C . LEU B 1 354 ? -14.359 17.562 10.883 1 91.94 354 LEU B C 1
ATOM 5556 O O . LEU B 1 354 ? -13.812 16.562 10.406 1 91.94 354 LEU B O 1
ATOM 5560 N N . SER B 1 355 ? -13.906 18.203 11.891 1 89.5 355 SER B N 1
ATOM 5561 C CA . SER B 1 355 ? -12.68 17.734 12.531 1 89.5 355 SER B CA 1
ATOM 5562 C C . SER B 1 355 ? -12.82 16.297 13.008 1 89.5 355 SER B C 1
ATOM 5564 O O . SER B 1 355 ? -13.875 15.906 13.516 1 89.5 355 SER B O 1
ATOM 5566 N N . ALA B 1 356 ? -11.82 15.562 12.781 1 79.06 356 ALA B N 1
ATOM 5567 C CA . ALA B 1 356 ? -11.75 14.211 13.344 1 79.06 356 ALA B CA 1
ATOM 5568 C C . ALA B 1 356 ? -11.539 14.258 14.852 1 79.06 356 ALA B C 1
ATOM 5570 O O . ALA B 1 356 ? -11.023 15.25 15.383 1 79.06 356 ALA B O 1
ATOM 5571 N N . SER B 1 357 ? -11.969 13.219 15.445 1 79.56 357 SER B N 1
ATOM 5572 C CA . SER B 1 357 ? -11.68 13.109 16.875 1 79.56 357 SER B CA 1
ATOM 5573 C C . SER B 1 357 ? -10.18 13.086 17.125 1 79.56 357 SER B C 1
ATOM 5575 O O . SER B 1 357 ? -9.438 12.406 16.422 1 79.56 357 SER B O 1
ATOM 5577 N N . SER B 1 358 ? -9.727 13.961 17.953 1 86.88 358 SER B N 1
ATOM 5578 C CA . SER B 1 358 ? -8.32 14.047 18.328 1 86.88 358 SER B CA 1
ATOM 5579 C C . SER B 1 358 ? -8.164 14.25 19.828 1 86.88 358 SER B C 1
ATOM 5581 O O . SER B 1 358 ? -8.844 15.094 20.422 1 86.88 358 SER B O 1
ATOM 5583 N N . PRO B 1 359 ? -7.324 13.469 20.391 1 85.62 359 PRO B N 1
ATOM 5584 C CA . PRO B 1 359 ? -7.09 13.648 21.812 1 85.62 359 PRO B CA 1
ATOM 5585 C C . PRO B 1 359 ? -6.688 15.078 22.188 1 85.62 359 PRO B C 1
ATOM 5587 O O . PRO B 1 359 ? -7.109 15.602 23.219 1 85.62 359 PRO B O 1
ATOM 5590 N N . LEU B 1 360 ? -5.898 15.688 21.359 1 91.19 360 LEU B N 1
ATOM 5591 C CA . LEU B 1 360 ? -5.465 17.047 21.625 1 91.19 360 LEU B CA 1
ATOM 5592 C C . LEU B 1 360 ? -6.645 18.016 21.594 1 91.19 360 LEU B C 1
ATOM 5594 O O . LEU B 1 360 ? -6.824 18.812 22.516 1 91.19 360 LEU B O 1
ATOM 5598 N N . LEU B 1 361 ? -7.461 17.922 20.562 1 92.06 361 LEU B N 1
ATOM 5599 C CA . LEU B 1 361 ? -8.609 18.812 20.453 1 92.06 361 LEU B CA 1
ATOM 5600 C C . LEU B 1 361 ? -9.57 18.625 21.609 1 92.06 361 LEU B C 1
ATOM 5602 O O . LEU B 1 361 ? -10.102 19.594 22.156 1 92.06 361 LEU B O 1
ATOM 5606 N N . ASP B 1 362 ? -9.742 17.375 21.953 1 90.75 362 ASP B N 1
ATOM 5607 C CA . ASP B 1 362 ? -10.609 17.078 23.094 1 90.75 362 ASP B CA 1
ATOM 5608 C C . ASP B 1 362 ? -10.086 17.719 24.375 1 90.75 362 ASP B C 1
ATOM 5610 O O . ASP B 1 362 ? -10.852 18.328 25.125 1 90.75 362 ASP B O 1
ATOM 5614 N N . ALA B 1 363 ? -8.852 17.562 24.578 1 90.19 363 ALA B N 1
ATOM 5615 C CA . ALA B 1 363 ? -8.219 18.125 25.75 1 90.19 363 ALA B CA 1
ATOM 5616 C C . ALA B 1 363 ? -8.312 19.656 25.75 1 90.19 363 ALA B C 1
ATOM 5618 O O . ALA B 1 363 ? -8.367 20.281 26.797 1 90.19 363 ALA B O 1
ATOM 5619 N N . MET B 1 364 ? -8.375 20.188 24.562 1 91.88 364 MET B N 1
ATOM 5620 C CA . MET B 1 364 ? -8.445 21.641 24.422 1 91.88 364 MET B CA 1
ATOM 5621 C C . MET B 1 364 ? -9.883 22.125 24.531 1 91.88 364 MET B C 1
ATOM 5623 O O . MET B 1 364 ? -10.148 23.312 24.375 1 91.88 364 MET B O 1
ATOM 5627 N N . GLY B 1 365 ? -10.859 21.156 24.703 1 89.88 365 GLY B N 1
ATOM 5628 C CA . GLY B 1 365 ? -12.227 21.531 25 1 89.88 365 GLY B CA 1
ATOM 5629 C C . GLY B 1 365 ? -13.156 21.391 23.797 1 89.88 365 GLY B C 1
ATOM 5630 O O . GLY B 1 365 ? -14.289 21.875 23.828 1 89.88 365 GLY B O 1
ATOM 5631 N N . ALA B 1 366 ? -12.703 20.766 22.812 1 89.31 366 ALA B N 1
ATOM 5632 C CA . ALA B 1 366 ? -13.523 20.594 21.609 1 89.31 366 ALA B CA 1
ATOM 5633 C C . ALA B 1 366 ? -14.773 19.781 21.922 1 89.31 366 ALA B C 1
ATOM 5635 O O . ALA B 1 366 ? -15.812 19.953 21.281 1 89.31 366 ALA B O 1
ATOM 5636 N N . GLU B 1 367 ? -14.656 18.938 22.844 1 84.06 367 GLU B N 1
ATOM 5637 C CA . GLU B 1 367 ? -15.781 18.078 23.203 1 84.06 367 GLU B CA 1
ATOM 5638 C C . GLU B 1 367 ? -16.938 18.906 23.766 1 84.06 367 GLU B C 1
ATOM 5640 O O . GLU B 1 367 ? -18.094 18.484 23.703 1 84.06 367 GLU B O 1
ATOM 5645 N N . ASP B 1 368 ? -16.672 20.016 24.312 1 85.19 368 ASP B N 1
ATOM 5646 C CA . ASP B 1 368 ? -17.688 20.875 24.938 1 85.19 368 ASP B CA 1
ATOM 5647 C C . ASP B 1 368 ? -18.375 21.75 23.891 1 85.19 368 ASP B C 1
ATOM 5649 O O . ASP B 1 368 ? -19.25 22.547 24.234 1 85.19 368 ASP B O 1
ATOM 5653 N N . THR B 1 369 ? -17.922 21.562 22.719 1 86.44 369 THR B N 1
ATOM 5654 C CA . THR B 1 369 ? -18.531 22.312 21.625 1 86.44 369 THR B CA 1
ATOM 5655 C C . THR B 1 369 ? -19.484 21.438 20.828 1 86.44 369 THR B C 1
ATOM 5657 O O . THR B 1 369 ? -19.641 20.25 21.141 1 86.44 369 THR B O 1
ATOM 5660 N N . HIS B 1 370 ? -20.203 21.984 19.938 1 88.31 370 HIS B N 1
ATOM 5661 C CA . HIS B 1 370 ? -21.078 21.234 19.047 1 88.31 370 HIS B CA 1
ATOM 5662 C C . HIS B 1 370 ? -20.344 20.797 17.781 1 88.31 370 HIS B C 1
ATOM 5664 O O . HIS B 1 370 ? -20.859 20.969 16.672 1 88.31 370 HIS B O 1
ATOM 5670 N N . GLY B 1 371 ? -19.016 20.438 18 1 90.75 371 GLY B N 1
ATOM 5671 C CA . GLY B 1 371 ? -18.188 20.047 16.859 1 90.75 371 GLY B CA 1
ATOM 5672 C C . GLY B 1 371 ? -17.281 21.156 16.375 1 90.75 371 GLY B C 1
ATOM 5673 O O . GLY B 1 371 ? -17.422 22.312 16.797 1 90.75 371 GLY B O 1
ATOM 5674 N N . THR B 1 372 ? -16.312 20.797 15.578 1 95.25 372 THR B N 1
ATOM 5675 C CA . THR B 1 372 ? -15.344 21.781 15.07 1 95.25 372 THR B CA 1
ATOM 5676 C C . THR B 1 372 ? -15.109 21.578 13.578 1 95.25 372 THR B C 1
ATOM 5678 O O . THR B 1 372 ? -15.391 20.516 13.031 1 95.25 372 THR B O 1
ATOM 5681 N N . ILE B 1 373 ? -14.734 22.656 12.93 1 96.25 373 ILE B N 1
ATOM 5682 C CA . ILE B 1 373 ? -14.383 22.656 11.516 1 96.25 373 ILE B CA 1
ATOM 5683 C C . ILE B 1 373 ? -12.875 22.797 11.359 1 96.25 373 ILE B C 1
ATOM 5685 O O . ILE B 1 373 ? -12.258 23.672 11.984 1 96.25 373 ILE B O 1
ATOM 5689 N N . SER B 1 374 ? -12.32 21.938 10.625 1 96.94 374 SER B N 1
ATOM 5690 C CA . SER B 1 374 ? -10.891 22.016 10.336 1 96.94 374 SER B CA 1
ATOM 5691 C C . SER B 1 374 ? -10.641 22.438 8.898 1 96.94 374 SER B C 1
ATOM 5693 O O . SER B 1 374 ? -11.305 21.969 7.973 1 96.94 374 SER B O 1
ATOM 5695 N N . LEU B 1 375 ? -9.727 23.391 8.75 1 97.56 375 LEU B N 1
ATOM 5696 C CA . LEU B 1 375 ? -9.328 23.922 7.445 1 97.56 375 LEU B CA 1
ATOM 5697 C C . LEU B 1 375 ? -7.816 23.844 7.27 1 97.56 375 LEU B C 1
ATOM 5699 O O . LEU B 1 375 ? -7.066 23.969 8.242 1 97.56 375 LEU B O 1
ATOM 5703 N N . ALA B 1 376 ? -7.406 23.609 6.086 1 97.5 376 ALA B N 1
ATOM 5704 C CA . ALA B 1 376 ? -5.988 23.578 5.738 1 97.5 376 ALA B CA 1
ATOM 5705 C C . ALA B 1 376 ? -5.75 24.188 4.355 1 97.5 376 ALA B C 1
ATOM 5707 O O . ALA B 1 376 ? -6.492 23.891 3.412 1 97.5 376 ALA B O 1
ATOM 5708 N N . LEU B 1 377 ? -4.777 25.031 4.281 1 97.81 377 LEU B N 1
ATOM 5709 C CA . LEU B 1 377 ? -4.418 25.656 3.018 1 97.81 377 LEU B CA 1
ATOM 5710 C C . LEU B 1 377 ? -3.312 24.891 2.314 1 97.81 377 LEU B C 1
ATOM 5712 O O . LEU B 1 377 ? -2.564 24.141 2.957 1 97.81 377 LEU B O 1
ATOM 5716 N N . ALA B 1 378 ? -3.311 24.953 1.049 1 97 378 ALA B N 1
ATOM 5717 C CA . ALA B 1 378 ? -2.299 24.359 0.177 1 97 378 ALA B CA 1
ATOM 5718 C C . ALA B 1 378 ? -1.649 25.422 -0.707 1 97 378 ALA B C 1
ATOM 5720 O O . ALA B 1 378 ? -2.109 26.578 -0.754 1 97 378 ALA B O 1
ATOM 5721 N N . PRO B 1 379 ? -0.611 25.062 -1.415 1 96.81 379 PRO B N 1
ATOM 5722 C CA . PRO B 1 379 ? 0.166 26.062 -2.158 1 96.81 379 PRO B CA 1
ATOM 5723 C C . PRO B 1 379 ? -0.648 26.75 -3.252 1 96.81 379 PRO B C 1
ATOM 5725 O O . PRO B 1 379 ? -0.215 27.766 -3.801 1 96.81 379 PRO B O 1
ATOM 5728 N N . PHE B 1 380 ? -1.846 26.312 -3.531 1 96.69 380 PHE B N 1
ATOM 5729 C CA . PHE B 1 380 ? -2.652 26.891 -4.598 1 96.69 380 PHE B CA 1
ATOM 5730 C C . PHE B 1 380 ? -3.682 27.875 -4.031 1 96.69 380 PHE B C 1
ATOM 5732 O O . PHE B 1 380 ? -4.391 28.547 -4.781 1 96.69 380 PHE B O 1
ATOM 5739 N N . ASN B 1 381 ? -3.859 27.969 -2.719 1 97.62 381 ASN B N 1
ATOM 5740 C CA . ASN B 1 381 ? -4.871 28.828 -2.111 1 97.62 381 ASN B CA 1
ATOM 5741 C C . ASN B 1 381 ? -4.469 30.297 -2.172 1 97.62 381 ASN B C 1
ATOM 5743 O O . ASN B 1 381 ? -3.281 30.625 -2.182 1 97.62 381 ASN B O 1
ATOM 5747 N N . THR B 1 382 ? -5.445 31.141 -2.164 1 97.12 382 THR B N 1
ATOM 5748 C CA . THR B 1 382 ? -5.238 32.594 -2.299 1 97.12 382 THR B CA 1
ATOM 5749 C C . THR B 1 382 ? -6.016 33.344 -1.226 1 97.12 382 THR B C 1
ATOM 5751 O O . THR B 1 382 ? -6.812 32.75 -0.492 1 97.12 382 THR B O 1
ATOM 5754 N N . THR B 1 383 ? -5.691 34.688 -1.21 1 97.69 383 THR B N 1
ATOM 5755 C CA . THR B 1 383 ? -6.449 35.562 -0.323 1 97.69 383 THR B CA 1
ATOM 5756 C C . THR B 1 383 ? -7.93 35.562 -0.69 1 97.69 383 THR B C 1
ATOM 5758 O O . THR B 1 383 ? -8.789 35.656 0.184 1 97.69 383 THR B O 1
ATOM 5761 N N . HIS B 1 384 ? -8.195 35.406 -1.971 1 96.69 384 HIS B N 1
ATOM 5762 C CA . HIS B 1 384 ? -9.578 35.344 -2.432 1 96.69 384 HIS B CA 1
ATOM 5763 C C . HIS B 1 384 ? -10.305 34.156 -1.835 1 96.69 384 HIS B C 1
ATOM 5765 O O . HIS B 1 384 ? -11.477 34.25 -1.453 1 96.69 384 HIS B O 1
ATOM 5771 N N . ASP B 1 385 ? -9.633 33 -1.777 1 97.12 385 ASP B N 1
ATOM 5772 C CA . ASP B 1 385 ? -10.227 31.828 -1.176 1 97.12 385 ASP B CA 1
ATOM 5773 C C . ASP B 1 385 ? -10.625 32.094 0.276 1 97.12 385 ASP B C 1
ATOM 5775 O O . ASP B 1 385 ? -11.711 31.688 0.707 1 97.12 385 ASP B O 1
ATOM 5779 N N . VAL B 1 386 ? -9.781 32.719 1.021 1 98 386 VAL B N 1
ATOM 5780 C CA . VAL B 1 386 ? -10.047 33.031 2.422 1 98 386 VAL B CA 1
ATOM 5781 C C . VAL B 1 386 ? -11.219 34.031 2.52 1 98 386 VAL B C 1
ATOM 5783 O O . VAL B 1 386 ? -12.086 33.875 3.381 1 98 386 VAL B O 1
ATOM 5786 N N . ASP B 1 387 ? -11.25 35 1.622 1 97.31 387 ASP B N 1
ATOM 5787 C CA . ASP B 1 387 ? -12.344 35.938 1.609 1 97.31 387 ASP B CA 1
ATOM 5788 C C . ASP B 1 387 ? -13.688 35.25 1.379 1 97.31 387 ASP B C 1
ATOM 5790 O O . ASP B 1 387 ? -14.688 35.625 2.002 1 97.31 387 ASP B O 1
ATOM 5794 N N . GLN B 1 388 ? -13.68 34.344 0.486 1 96.06 388 GLN B N 1
ATOM 5795 C CA . GLN B 1 388 ? -14.898 33.594 0.219 1 96.06 388 GLN B CA 1
ATOM 5796 C C . GLN B 1 388 ? -15.352 32.812 1.458 1 96.06 388 GLN B C 1
ATOM 5798 O O . GLN B 1 388 ? -16.547 32.781 1.77 1 96.06 388 GLN B O 1
ATOM 5803 N N . LEU B 1 389 ? -14.43 32.188 2.119 1 97.5 389 LEU B N 1
ATOM 5804 C CA . LEU B 1 389 ? -14.727 31.5 3.365 1 97.5 389 LEU B CA 1
ATOM 5805 C C . LEU B 1 389 ? -15.352 32.469 4.383 1 97.5 389 LEU B C 1
ATOM 5807 O O . LEU B 1 389 ? -16.359 32.125 5.004 1 97.5 389 LEU B O 1
ATOM 5811 N N . MET B 1 390 ? -14.828 33.625 4.504 1 96.94 390 MET B N 1
ATOM 5812 C CA . MET B 1 390 ? -15.258 34.562 5.516 1 96.94 390 MET B CA 1
ATOM 5813 C C . MET B 1 390 ? -16.672 35.062 5.219 1 96.94 390 MET B C 1
ATOM 5815 O O . MET B 1 390 ? -17.453 35.312 6.137 1 96.94 390 MET B O 1
ATOM 5819 N N . ARG B 1 391 ? -16.953 35.219 4 1 95.56 391 ARG B N 1
ATOM 5820 C CA . ARG B 1 391 ? -18.297 35.625 3.617 1 95.56 391 ARG B CA 1
ATOM 5821 C C . ARG B 1 391 ? -19.328 34.625 4.098 1 95.56 391 ARG B C 1
ATOM 5823 O O . ARG B 1 391 ? -20.406 35 4.566 1 95.56 391 ARG B O 1
ATOM 5830 N N . VAL B 1 392 ? -18.969 33.406 3.963 1 95.38 392 VAL B N 1
ATOM 5831 C CA . VAL B 1 392 ? -19.906 32.344 4.32 1 95.38 392 VAL B CA 1
ATOM 5832 C C . VAL B 1 392 ? -19.984 32.219 5.84 1 95.38 392 VAL B C 1
ATOM 5834 O O . VAL B 1 392 ? -21.062 32.156 6.414 1 95.38 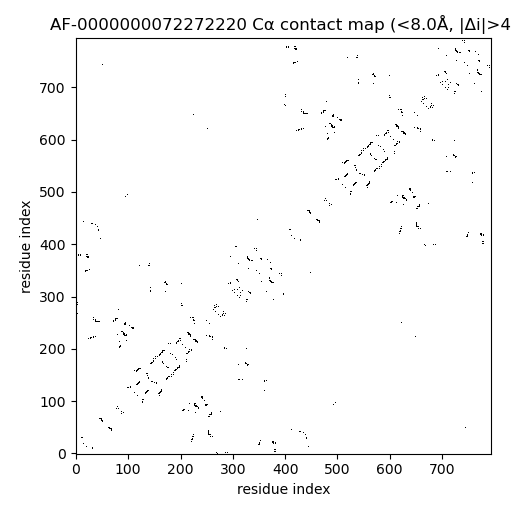392 VAL B O 1
ATOM 5837 N N . VAL B 1 393 ? -18.875 32.25 6.547 1 95.69 393 VAL B N 1
ATOM 5838 C CA . VAL B 1 393 ? -18.812 32.031 7.988 1 95.69 393 VAL B CA 1
ATOM 5839 C C . VAL B 1 393 ? -19.406 33.219 8.727 1 95.69 393 VAL B C 1
ATOM 5841 O O . VAL B 1 393 ? -20.031 33.031 9.781 1 95.69 393 VAL B O 1
ATOM 5844 N N . ALA B 1 394 ? -19.266 34.344 8.188 1 92.94 394 ALA B N 1
ATOM 5845 C CA . ALA B 1 394 ? -19.797 35.562 8.805 1 92.94 394 ALA B CA 1
ATOM 5846 C C . ALA B 1 394 ? -21.312 35.531 8.883 1 92.94 394 ALA B C 1
ATOM 5848 O O . ALA B 1 394 ? -21.922 36.219 9.711 1 92.94 394 ALA B O 1
ATOM 5849 N N . SER B 1 395 ? -21.875 34.75 8.07 1 89.19 395 SER B N 1
ATOM 5850 C CA . SER B 1 395 ? -23.328 34.656 8.078 1 89.19 395 SER B CA 1
ATOM 5851 C C . SER B 1 395 ? -23.828 33.969 9.344 1 89.19 395 SER B C 1
ATOM 5853 O O . SER B 1 395 ? -25.016 34.062 9.688 1 89.19 395 SER B O 1
ATOM 5855 N N . PHE B 1 396 ? -23.062 33.219 10.031 1 85.19 396 PHE B N 1
ATOM 5856 C CA . PHE B 1 396 ? -23.438 32.562 11.273 1 85.19 396 PHE B CA 1
ATOM 5857 C C . PHE B 1 396 ? -23.219 33.469 12.469 1 85.19 396 PHE B C 1
ATOM 5859 O O . PHE B 1 396 ? -23.75 33.219 13.547 1 85.19 396 PHE B O 1
ATOM 5866 N N . ALA B 1 397 ? -22.297 34.375 12.336 1 70 397 ALA B N 1
ATOM 5867 C CA . ALA B 1 397 ? -21.906 35.188 13.477 1 70 397 ALA B CA 1
ATOM 5868 C C . ALA B 1 397 ? -22.797 36.438 13.602 1 70 397 ALA B C 1
ATOM 5870 O O . ALA B 1 397 ? -23.359 36.906 12.609 1 70 397 ALA B O 1
#

Secondary structure (DSSP, 8-state):
----HHHHHTT-GGGTTS-EE-BTTTS----HHHHHHHHHHHHHTTPBPP-----STT-----TT-BTTHHHHHHHHHHHHHHHTS-GGGEEEES-HHHHHHHHHHHTHHHHTTT-EEEEETT--GGG--SSEEEEE---TTT----GGGHHHH--TTEEEEEEESB-TTT-BBP-HHHHHHHHHHH---EEEEE-TTTBTTB---HHHHT-SEEEEEGGGGT--S-EEEEES-GGGGGGTTGGGG-----HHHHHHHHHHHHHHHTSSTT--SSHHHHHHHHHHHHHHHHHHHHHHHHHHHHTSTTEEETTTSSTTTTT----B-SEEEEEETTB-HHHHHHHHHHTTEE-EEPPP-HHHHHTTGGGTT--EEEE--TT--HHHHHHHHHHHTTT-/----HHHHHTT-GGGTTS-EE-BTTT-PPPPHHHHHHHHHHHHHTTPBPP-----STT-----TT-BTTHHHHHHHHHHHHHHHTS-GGGEEEES-HHHHHHHHHHHTHHHHTTT-EEEEETT--GGG--SSEEEEE---TTT----GGGHHHH--TTEEEEEEESB-TTT-BBP-HHHHHHHHHHH---EEEEE-TTTBTTB---HHHHT-SEEEEEGGGGT--S-EEEEES-GGGGGGTTGGGG-----HHHHHHHHHHHHHHHTSSTT--SSHHHHHHHHHHHHHHHHHHHHHHHHHHHHTSTTEEETTTSSTTTTT----B-SEEEEEETTB-HHHHHHHHHHTTEE-EEPPP-HHHHHTTGGGTT--EEEE--TT--HHHHHHHHHHHTTT-

pLDDT: mean 91.11, std 11.29, range [35.91, 98.75]

Radius of gyration: 28.26 Å; Cα contacts (8 Å, |Δi|>4): 1776; chains: 2; bounding box: 74×80×64 Å

InterPro domains:
  IPR000192 Aminotransferase class V domain [PF00266] (131-217)
  IPR015421 Pyridoxal phosphate-dependent transferase, major domain [G3DSA:3.40.640.10] (28-275)
  IPR015422 Pyridoxal phosphate-dependent transferase, small domain [G3DSA:3.90.1150.10] (19-392)
  IPR015424 Pyridoxal phosphate-dependent transferase [SSF53383] (4-395)

Organism: Corynebacterium diphtheriae (strain ATCC 700971 / NCTC 13129 / Biotype gravis) (NCBI:txid257309)

Solvent-accessible surface area (backbone atoms only — not comparable to full-atom values): 39572 Å² total; per-residue (Å²): 131,79,71,52,40,70,64,48,33,68,41,33,70,75,56,69,81,70,48,42,74,24,30,29,65,84,50,28,62,55,36,47,66,20,40,51,32,24,33,50,30,47,60,41,29,63,34,63,44,76,65,72,80,58,82,62,96,78,44,66,81,64,75,55,74,37,42,56,35,70,50,20,54,56,46,23,26,41,36,51,13,48,58,30,64,41,47,41,84,18,41,38,54,19,51,34,53,61,60,46,29,37,29,44,30,61,18,42,38,81,61,32,66,81,83,23,29,31,34,35,32,75,84,52,62,76,43,48,62,51,100,42,53,70,45,74,47,63,58,38,64,28,37,60,31,48,59,46,72,56,38,65,74,69,41,36,77,47,26,40,36,35,39,34,55,37,29,42,61,47,49,8,26,38,35,56,46,45,63,32,31,51,38,41,55,72,42,25,81,31,43,34,36,31,38,34,29,66,33,46,70,44,46,81,58,20,31,80,66,33,49,36,41,26,41,32,35,39,39,31,52,65,18,25,35,64,36,12,37,44,36,29,63,45,55,80,56,44,81,63,32,46,53,81,50,56,68,51,74,60,48,46,18,46,28,32,7,39,30,36,27,48,48,49,47,22,49,54,32,78,84,57,66,81,55,68,51,55,13,32,55,53,11,21,50,44,46,22,53,53,42,43,53,51,30,49,51,48,52,52,56,50,55,69,37,66,60,37,46,36,51,39,55,47,57,80,68,11,54,87,59,80,73,49,57,51,44,24,40,24,32,38,41,71,95,46,46,26,69,58,52,52,50,53,32,46,78,68,38,31,40,57,36,75,52,71,93,42,74,66,49,43,71,54,44,44,71,82,43,57,45,36,38,25,38,15,60,51,81,52,60,50,73,64,52,49,51,55,50,48,61,58,56,51,69,77,84,131,78,70,53,41,69,65,50,33,69,42,33,70,73,56,71,79,70,48,42,73,23,31,29,69,83,49,27,62,54,36,48,66,20,40,51,31,22,32,50,29,46,59,40,30,63,32,63,45,74,64,74,77,58,82,62,95,80,43,66,81,66,73,53,75,37,40,57,36,71,51,21,54,56,47,24,26,41,36,51,12,49,59,30,65,40,47,41,82,18,40,40,53,20,52,35,51,60,60,44,30,38,27,42,30,61,18,41,39,80,62,32,67,81,84,23,30,32,35,35,32,74,84,51,61,74,43,49,62,50,101,43,54,70,45,71,47,64,56,39,66,27,38,60,32,48,60,44,73,56,38,64,76,69,42,37,76,48,26,39,36,35,40,35,56,37,27,41,61,47,50,8,25,38,34,56,47,46,62,31,30,52,38,42,55,72,41,26,80,30,41,34,34,30,37,34,28,66,34,45,70,46,44,82,58,20,33,80,66,32,51,38,40,26,41,32,35,38,38,32,50,64,18,26,34,65,37,11,35,44,37,29,64,44,56,82,56,43,81,61,32,46,51,80,49,56,69,50,73,58,48,46,17,46,28,32,7,38,32,37,26,49,48,47,49,21,51,54,32,80,85,59,68,81,54,67,51,53,13,32,55,54,12,22,50,44,46,23,52,53,42,44,54,51,30,50,51,48,53,52,55,50,54,69,38,65,60,37,45,36,51,39,54,47,56,80,69,11,54,88,60,80,74,49,58,51,40,24,39,25,33,39,40,72,95,45,47,26,68,59,52,52,51,53,33,46,77,67,37,31,40,57,36,75,52,70,93,42,74,65,49,43,72,54,47,44,71,81,44,58,44,36,39,24,38,15,60,52,80,53,59,50,73,65,52,50,50,55,51,48,60,59,56,52,69,77,85

Nearest PDB structures (foldseek):
  3cai-assembly1_B  TM=8.650E-01  e=6.404E-36  Mycobacterium tuberculosis H37Rv
  5vpr-assembly1_A  TM=8.480E-01  e=1.447E-23  Elizabethkingia anophelis NUHP1
  7mkv-assembly1_A  TM=7.811E-01  e=2.754E-21  Aspergillus flavus
  3gzd-assembly2_C  TM=7.415E-01  e=1.067E-20  Homo sapiens
  3gzd-assembly2_D  TM=7.286E-01  e=3.300E-20  Homo sapiens

Foldseek 3Di:
DAQPLVVLLVQFPPCPPPFLEFALLPFNGAGPLLVVLLVCQQVQQAPWDDQPPQPDDVRPSPDGGDGPLVCLQLLLLCLVCLQAVADSLQKFKALADLLLLLLQLQFLCLQAVDQAEEEEEAQDDPSNDHPHHYHYFYAQLQQREGDLVVLLPREAARYAEYEYEQADSFLFFGYLQQSNLCSRVVHYNHFYEYADAQVRLQDRNYCVVRVGQWYKYQLRSANAASMIMIGGRYPVCCVSTNNVSSDHDDNSSRSSSSNSSLVSSLPSPVVDDDDSSRSNNVSNVSLNVVQQVVLVVLVVLQVPAPQKDKGSCDDPSNPPPPTDGGSKIKMDGPPDAVVVLCVLCVVLNYDWDFDDDGPSCVSSPQVVGNTMIMTHDHSNDDPVSSVSSSVSVNVVD/DAQPLVVLLVQFPPCPPPFLEFALLPFNGAGPLLVVLLVCQQVQQAPWDDQPDQPDDPSPSPDGGDGPLVCLQLLLLCLVCLQAVADSLQKFKALADLLLLLLQLQFLCLQAVDQAEEEEEAQDDPSNDHPHHYHYFYAQLQQREGDLVVLLVREAARYAEYEYEQADSFLFFGYLQQSNLCSRVVHYNHFYEYADAQVRLQDRNYCVVRVGQWYKYQLRSANAARMIMIGGRYPVCCVSTNNVSSDHDDNSSRSSSSNSSLVSSLPSPVVDDDDSSRSNNVSNVSLNVVQQVVLVVLVVLQVPAPQKDKGSCDDPSNPPPPTDGGSKIKMDGPPDAVVVLCVLCVVLNYDWDFDDDGPSCVSSPQVVGNTMIMTHDHSNDDPVSSVSSSVSVNVVD

Sequence (794 aa):
MAFDVARVRGAYTSITGGWTYMNAQQQAQIPERVAAAVARGFRNSPIVEDVEPAFGSHARERHAGLFASDGYERSARVAIADLTGTSADAVILGPNLEVLFSQFAAAVWPLVRRGSSVVMAHGCSPAMTVGAKTRWAQPDLGTGEIPAWQFGSLVDGSTRLVALRAADPQVGTINPIREISEYVHGASRAWLLVDASSLAGHRPITMEALGADIVALDCSAFGGPQVAALAFRDATMFPRLDADLLNSSVAPGLAAGVSAAVDHIADLDESVRGTRRNRLVDSIESAGLYLGRLGTYLADSLDSLPKTHVFGVTGEAAAGSDADRIPHVTFCIDGVPADLIYHRLLSNRIVGALSASSPLLDAMGAEDTHGTISLALAPFNTTHDVDQLMRVVASFAMAFDVARVRGAYTSITGGWTYMNAQQQAQIPERVAAAVARGFRNSPIVEDVEPAFGSHARERHAGLFASDGYERSARVAIADLTGTSADAVILGPNLEVLFSQFAAAVWPLVRRGSSVVMAHGCSPAMTVGAKTRWAQPDLGTGEIPAWQFGSLVDGSTRLVALRAADPQVGTINPIREISEYVHGASRAWLLVDASSLAGHRPITMEALGADIVALDCSAFGGPQVAALAFRDATMFPRLDADLLNSSVAPGLAAGVSAAVDHIADLDESVRGTRRNRLVDSIESAGLYLGRLGTYLADSLDSLPKTHVFGVTGEAAAGSDADRIPHVTFCIDGVPADLIYHRLLSNRIVGALSASSPLLDAMGAEDTHGTISLALAPFNTTHDVDQLMRVVASFA